Protein AF-A0A951SJD7-F1 (afdb_monomer)

Mean predicted aligned error: 7.57 Å

Radius of gyration: 30.26 Å; Cα contacts (8 Å, |Δi|>4): 1883; chains: 1; bounding box: 65×86×90 Å

Nearest PDB structures (foldseek):
  7qru-assembly1_D  TM=9.273E-01  e=1.183E-21  Alkalihalophilus pseudofirmus
  6z16-assembly1_d  TM=9.242E-01  e=7.820E-21  Anoxybacillus flavithermus WK1
  8qc1-assembly1_M  TM=8.873E-01  e=1.888E-20  Paracoccus denitrificans PD1222
  6tjv-assembly1_B  TM=8.903E-01  e=1.372E-17  Thermosynechococcus vestitus BP-1
  6khi-assembly1_B  TM=8.475E-01  e=1.556E-17  Thermosynechococcus vestitus BP-1

Solvent-accessible surface area (backbone atoms only — not comparable to full-atom values): 45910 Å² total; per-residue (Å²): 132,68,81,62,59,64,50,47,53,23,56,49,43,29,26,50,42,16,39,53,32,13,53,50,16,66,78,39,48,63,73,60,23,54,49,40,49,51,52,23,25,48,49,20,29,53,18,22,47,48,40,54,69,74,46,61,54,54,47,71,47,77,42,57,46,93,80,34,61,80,78,86,27,56,35,33,36,47,33,37,66,33,28,54,52,36,33,47,50,19,51,53,48,37,44,37,56,63,36,38,54,72,53,31,63,75,74,68,36,69,64,58,46,35,60,47,50,21,34,54,22,37,27,49,13,19,47,38,46,34,50,26,43,33,26,57,62,55,36,51,55,22,51,48,45,30,47,55,25,49,32,51,41,20,27,61,79,67,41,72,66,13,41,54,21,20,51,49,36,47,56,45,36,51,56,11,48,50,32,28,50,51,15,50,51,46,44,33,74,74,68,74,48,48,37,42,73,59,41,37,73,69,55,62,67,48,69,64,59,52,52,18,51,50,32,29,48,54,9,32,27,33,51,34,32,30,55,88,48,28,78,45,49,36,51,28,38,57,48,17,50,31,54,42,31,13,46,47,66,28,41,54,32,47,54,29,46,51,52,49,48,46,44,58,62,65,36,45,65,86,24,56,89,45,66,66,59,29,43,47,44,19,47,31,8,49,48,17,19,51,52,18,31,54,52,21,59,68,48,63,36,48,52,41,21,56,35,24,48,45,32,17,55,50,7,57,52,34,38,29,51,40,32,47,77,63,33,90,78,52,36,22,53,55,13,40,56,38,32,53,53,20,48,18,31,11,42,24,9,34,33,38,27,45,34,49,45,25,69,28,66,76,47,48,46,48,88,72,42,41,28,38,40,82,77,43,44,57,41,44,47,14,41,46,45,14,33,32,28,65,30,33,38,60,59,11,12,19,19,54,12,50,48,28,40,38,41,25,18,54,70,53,65,44,49,71,55,37,54,47,56,51,51,35,21,52,40,33,42,53,41,42,49,54,53,47,52,29,21,54,23,65,58,84,76,80,82,71,82,65,48,85,75,61,65,62,48,45,51,46,19,32,50,33,6,47,50,15,28,48,42,22,56,49,31,51,61,68,48,41,33,59,36,69,63,76,83,71,80,78,76,82,59,96,36,32,61,62,63,49,50,53,38,44,27,28,37,52,42,12,61,53,29,56,75,42,63,82,82,54,52,66,62,50,51,50,39,51,51,50,21,32,50,51,26,39,53,52,50,52,55,47,52,56,38,44,76,72,72,49,74,39,36,37,70,43,75,28,46,93,87,44,48,44,28,37,30,52,50,70,70,20,48,60,49,37,51,52,38,36,56,51,46,41,41,46,49,49,25,38,56,46,71,47,60,95,51,82,69,52,28,59,47,51,15,29,53,23,37,26,50,24,15,41,42,41,36,38,23,31,34,20,51,66,31,24,49,38,18,50,48,39,28,56,64,26,42,41,61,47,35,25,60,84,22,40,75,72,29,42,54,22,29,50,44,35,47,54,43,44,52,54,13,46,52,35,26,50,51,20,49,47,52,47,30,66,74,68,68,51,56,57,56,31,79,57,49,12,56,44,67,88,51,88,47,83,88,60,53,63,64,59,54,53,28,49,51,24,36,48,48,13,28,26,23,45,25,23,34,67,87,47,29,73,30,58,48,46,40,50,68,24,54,41,60,48,47,18,39,41,65,27,53,30,48,31,43,53,12,41,50,44,46,45,44,46,46,42,19,37,42,3,59,67,54,29,52,76,71,46,51,24,59,54,45,28,51,47,16,49,52,19,24,46,51,17,28,56,54,18,55,76,40,51,44,44,62,38,21,54,34,24,43,41,28,11,54,46,20,50,29,44,28,10,56,26,47,64,44,55,49,8,32,23,11,10,53,25,31,57,52,40,51,17,39,27,43,31,17,43,30,42,30,51,35,42,37,35,73,64,72,67,43,56,41,53,89,68,32,37,19,42,26,77,45,26,46,68,52,40,48,22,32,48,51,22,48,40,14,70,37,36,41,83,62,20,23,33,21,59,21,50,50,30,34,40,55,16,22,51,75,57,70,40,57,68,54,38,55,50,56,51,52,34,27,52,39,38,41,66,54,42,48,59,52,52,46,28,13,67,72,36,73,57,60,92,85,64,76,93,62,75,49,60,55,58,66,50,49,40,51,42,26,47,53,31,25,49,48,33,39,49,49,29,71,43,31,88,35,86,88,22,61,46,46,51,19,47,48,37,24,48,62,42,70,54,105

Foldseek 3Di:
DDLLVQLLVLLCLLQVLLLVLLVVLLVDFDPRNLVSQLVSLVSLLVSLVSLLVSDAFPDKDWDWPPPDDPQVTWIFIRALLLSLLSNLLSLLLNLLSLQVVVLCCQPPDRVLVSQLRSLSSQLSNLLSQLSRTQFLVSVLVSLVSNLVSLLSQQCSVVDPLSPVLSVVLNVLLVQLSVLLVVLQVLLCVVQVGGGQQVLQVRAAADDSNVSSLVSNLSSLCLQLLFPPNNVSQLSSQVRGQLSSNLCCLLRRSVSSLSVNCSCLPRRCLRHYPCLVVLVVLLVSLLCQLVVLLVVLLVDQFQRSNLRSLSSNLVSLLSNLSNLSSQFPPCLSVLLNSLSSSLLSLLSSLSSLLLNQLCQFQVGGGLLPLAQQCVVQVLSLLLLLLSLCLSLLAPLFSNVSSLLSVCLSCVLSVVCVSLVSSLVSSVSSCSSSCSRSLRNLADDPPPPDRTDDDDPSSSVSSSVSSVVRRVCQQVVVSSSSSHHSDPPPDDPDDPQAPLLVLLLCLLQVLLVVLLVDDPVPLPVNLCSQLRSLVSNLVSLVVVVVCVVVVDKHKDWDDRHVQDTLIFTDHLQLSLQSNLLSVLSNLLSLQVSQLCVVPPPVSLQSSLSSQLSSLLSQLSRGQFDVSNLNSLVSNLVSLLCQLCVVNHPLSNVLSVLSNVLLSVLSSLQSSLQSSVCSVQVHGGFDFEFAPCNPPDCVVPVVNVLSSLCSNLSSLCLQLLFPPNNVSQLSSLSGALSSLLCSQQRGRNLSSLSSLLSCLPRHQALVNCVVVCVLVVQLVSLLCQLLQLLVVLQPDFFQSSSLRSLSSNQSSLLSNLSSLRALLSQLLNQLSSSLSSLLSSLSSLLCNFCCVFQVDGTLVQQAQLCQLAVLSLVLNVLSLCLSLQDPLFSNVVSLVSNQVSCVVSVNNVVNVSSNSSSVSSCSNRVSSNCRNHPGDHDDPRDPTHSGGDPSSRVSSNVSSVVRNCCSVCVVPCPHSSVSSSCCSVPRRND

Secondary structure (DSSP, 8-state):
--THHHHHHHHHHHHHHHHHHHHHHHH--HHHHHHHHHHHHHHHHHHHHHHHHHSPTT--EEEESTTPPTTTS-EEEE-HHHHHHHHHHHHHHHHHHHHHHHHHHHHT-HHHHHHHHHHHHHHHHHHHHHHHB-BHHHHHHHHHHHHHHHHHHHHTT-SHHHHHHHHHHHHHHHHHHHHHHHHHHHHHHHHS--BHHHHHHH--SSHHHHHHHHHHHHHHHHHTT-SSS-TTHHHHHHHS-HHHHHHIIIIIHHHHHHHHHIIIIIISTTSS-THHHHHHHHHHHHHHHHHHHHHHHH-SBHHHHHHHHHHHHHHHHHHHHHHHTT-TTSHHHHHHHHHHHHHHHHHHHHHHHHHHHHHHHS--BGGG-TTGGGT-HHHHHHHHHHHHHHHT-TTSHHHHHHHHHHHHHHHTT-HHHHHHHHHHHHHHHHHHHHHHHHHHSPPS-TT--PPPPPHHHHHHHHHHHHHHHHHHHTTHHHHHHH-----------TT-HHHHHHHHHHHHHHHHHHHS-TT-HHHHHHHHHHHHHHHHHHHHHHHHHHHTT--EEEEEEEETTEEEEEEE-HHHHHHHHHHHHHHHHHHHHHHHHTTT-S-HHHHHHHHHHHHHHHHHHHTBSBHHHHHHHHHHHHHHHHHHHTTT--HHHHHHHHHHHHHHHHHHHHHHHHHHHHHHHHS--B--SSS-TTTTS--TT--HHHHHHHHHHHHHHHHHHT-TTGGGHHHHGGGS-HHHHHHHHHTSHHHHHHHHHHHIIIIII-HHHHHHTTHHHHHHHHHHHHHHHHHHHHHT--BHHHHHHHHHHHHHHHHHHHHHT-SHHHHHHHHHHHHHHHHHHHHHHHHHHHHHHHH---BGGG-TTHHHHSHHHHHHHHHHHHHHHT-TTSHHHHHHHHHHHHHHHTT-HHHHHHHHHHHHHHHHHHHHHHHHHHHSPPPTT-----SS--HHHHHHHHHHHHHHHHHHHTTTSTTSHHHHHHHHIIIII--

Structure (mmCIF, N/CA/C/O backbone):
data_AF-A0A951SJD7-F1
#
_entry.id   AF-A0A951SJD7-F1
#
loop_
_atom_site.group_PDB
_atom_site.id
_atom_site.type_symbol
_atom_site.label_atom_id
_atom_site.label_alt_id
_atom_site.label_comp_id
_atom_site.label_asym_id
_atom_site.label_entity_id
_atom_site.label_seq_id
_atom_site.pdbx_PDB_ins_code
_atom_site.Cartn_x
_atom_site.Cartn_y
_atom_site.Cartn_z
_atom_site.occupancy
_atom_site.B_iso_or_equiv
_atom_site.auth_seq_id
_atom_site.auth_comp_id
_atom_site.auth_asym_id
_atom_site.auth_atom_id
_atom_site.pdbx_PDB_model_num
ATOM 1 N N . MET A 1 1 ? -7.225 17.986 -44.105 1.00 34.88 1 MET A N 1
ATOM 2 C CA . MET A 1 1 ? -6.808 18.881 -43.003 1.00 34.88 1 MET A CA 1
ATOM 3 C C . MET A 1 1 ? -5.762 18.131 -42.200 1.00 34.88 1 MET A C 1
ATOM 5 O O . MET A 1 1 ? -6.076 17.072 -41.677 1.00 34.88 1 MET A O 1
ATOM 9 N N . THR A 1 2 ? -4.507 18.571 -42.231 1.00 41.34 2 THR A N 1
ATOM 10 C CA . THR A 1 2 ? -3.383 17.871 -41.589 1.00 41.34 2 THR A CA 1
ATOM 11 C C . THR A 1 2 ? -3.566 17.844 -40.066 1.00 41.34 2 THR A C 1
ATOM 13 O O . THR A 1 2 ? -4.069 18.804 -39.482 1.00 41.34 2 THR A O 1
ATOM 16 N N . ALA A 1 3 ? -3.159 16.750 -39.415 1.00 48.22 3 ALA A N 1
ATOM 17 C CA . ALA A 1 3 ? -3.302 16.522 -37.968 1.00 48.22 3 ALA A CA 1
ATOM 18 C C . ALA A 1 3 ? -2.649 17.603 -37.070 1.00 48.22 3 ALA A C 1
ATOM 20 O O . ALA A 1 3 ? -2.894 17.635 -35.868 1.00 48.22 3 ALA A O 1
ATOM 21 N N . ALA A 1 4 ? -1.869 18.524 -37.647 1.00 60.16 4 ALA A N 1
ATOM 22 C CA . ALA A 1 4 ? -1.247 19.649 -36.954 1.00 60.16 4 ALA A CA 1
ATOM 23 C C . ALA A 1 4 ? -2.256 20.700 -36.444 1.00 60.16 4 ALA A C 1
ATOM 25 O O . ALA A 1 4 ? -2.038 21.295 -35.393 1.00 60.16 4 ALA A O 1
ATOM 26 N N . GLY A 1 5 ? -3.386 20.905 -37.138 1.00 71.75 5 GLY A N 1
ATOM 27 C CA . GLY A 1 5 ? -4.344 21.971 -36.805 1.00 71.75 5 GLY A CA 1
ATOM 28 C C . GLY A 1 5 ? -4.920 21.886 -35.379 1.00 71.75 5 GLY A C 1
ATOM 29 O O . GLY A 1 5 ? -4.801 22.852 -34.625 1.00 71.75 5 GLY A O 1
ATOM 30 N N . PRO A 1 6 ? -5.527 20.754 -34.972 1.00 81.88 6 PRO A N 1
ATOM 31 C CA . PRO A 1 6 ? -6.092 20.596 -33.630 1.00 81.88 6 PRO A CA 1
ATOM 32 C C . PRO A 1 6 ? -5.049 20.712 -32.511 1.00 81.88 6 PRO A C 1
ATOM 34 O O . PRO A 1 6 ? -5.318 21.342 -31.490 1.00 81.88 6 PRO A O 1
ATOM 37 N N . ILE A 1 7 ? -3.849 20.152 -32.714 1.00 85.88 7 ILE A N 1
ATOM 38 C CA . ILE A 1 7 ? -2.757 20.169 -31.728 1.00 85.88 7 ILE A CA 1
ATOM 39 C C . ILE A 1 7 ? -2.325 21.609 -31.436 1.00 85.88 7 ILE A C 1
ATOM 41 O O . ILE A 1 7 ? -2.230 21.994 -30.270 1.00 85.88 7 ILE A O 1
ATOM 45 N N . THR A 1 8 ? -2.143 22.435 -32.472 1.00 87.75 8 THR A N 1
ATOM 46 C CA . THR A 1 8 ? -1.811 23.858 -32.311 1.00 87.75 8 THR A CA 1
ATOM 47 C C . THR A 1 8 ? -2.880 24.600 -31.511 1.00 87.75 8 THR A C 1
ATOM 49 O O . THR A 1 8 ? -2.550 25.287 -30.545 1.00 87.75 8 THR A O 1
ATOM 52 N N . TRP A 1 9 ? -4.163 24.426 -31.848 1.00 87.94 9 TRP A N 1
ATOM 53 C CA . TRP A 1 9 ? -5.258 25.094 -31.136 1.00 87.94 9 TRP A CA 1
ATOM 54 C C . TRP A 1 9 ? -5.329 24.704 -29.662 1.00 87.94 9 TRP A C 1
ATOM 56 O O . TRP A 1 9 ? -5.446 25.582 -28.803 1.00 87.94 9 TRP A O 1
ATOM 66 N N . PHE A 1 10 ? -5.238 23.409 -29.353 1.00 92.56 10 PHE A N 1
ATOM 67 C CA . PHE A 1 10 ? -5.269 22.951 -27.970 1.00 92.56 10 PHE A CA 1
ATOM 68 C C . PHE A 1 10 ? -4.048 23.444 -27.185 1.00 92.56 10 PHE A C 1
ATOM 70 O O . PHE A 1 10 ? -4.222 23.978 -26.089 1.00 92.56 10 PHE A O 1
ATOM 77 N N . ALA A 1 11 ? -2.839 23.366 -27.752 1.00 90.94 11 ALA A N 1
ATOM 78 C CA . ALA A 1 11 ? -1.624 23.870 -27.112 1.00 90.94 11 ALA A CA 1
ATOM 79 C C . ALA A 1 11 ? -1.736 25.373 -26.805 1.00 90.94 11 ALA A C 1
ATOM 81 O O . ALA A 1 11 ? -1.581 25.785 -25.652 1.00 90.94 11 ALA A O 1
ATOM 82 N N . SER A 1 12 ? -2.133 26.192 -27.783 1.00 91.25 12 SER A N 1
ATOM 83 C CA . SER A 1 12 ? -2.321 27.636 -27.586 1.00 91.25 12 SER A CA 1
ATOM 84 C C . SER A 1 12 ? -3.394 27.950 -26.550 1.00 91.25 12 SER A C 1
ATOM 86 O O . SER A 1 12 ? -3.172 28.797 -25.683 1.00 91.25 12 SER A O 1
ATOM 88 N N . ALA A 1 13 ? -4.527 27.245 -26.575 1.00 91.50 13 ALA A N 1
ATOM 89 C CA . ALA A 1 13 ? -5.595 27.443 -25.602 1.00 91.50 13 ALA A CA 1
ATOM 90 C C . ALA A 1 13 ? -5.140 27.126 -24.167 1.00 91.50 13 ALA A C 1
ATOM 92 O O . ALA A 1 13 ? -5.475 27.874 -23.245 1.00 91.50 13 ALA A O 1
ATOM 93 N N . THR A 1 14 ? -4.345 26.067 -23.965 1.00 94.38 14 THR A N 1
ATOM 94 C CA . THR A 1 14 ? -3.855 25.698 -22.624 1.00 94.38 14 THR A CA 1
ATOM 95 C C . THR A 1 14 ? -2.945 26.754 -21.999 1.00 94.38 14 THR A C 1
ATOM 97 O O . THR A 1 14 ? -2.962 26.905 -20.781 1.00 94.38 14 THR A O 1
ATOM 100 N N . VAL A 1 15 ? -2.192 27.522 -22.790 1.00 95.31 15 VAL A N 1
ATOM 101 C CA . VAL A 1 15 ? -1.283 28.561 -22.274 1.00 95.31 15 VAL A CA 1
ATOM 102 C C . VAL A 1 15 ? -1.959 29.931 -22.205 1.00 95.31 15 VAL A C 1
ATOM 104 O O . VAL A 1 15 ? -1.902 30.609 -21.176 1.00 95.31 15 VAL A O 1
ATOM 107 N N . LEU A 1 16 ? -2.625 30.345 -23.287 1.00 95.00 16 LEU A N 1
ATOM 108 C CA . LEU A 1 16 ? -3.139 31.708 -23.428 1.00 95.00 16 LEU A CA 1
ATOM 109 C C . LEU A 1 16 ? -4.380 31.964 -22.569 1.00 95.00 16 LEU A C 1
ATOM 111 O O . LEU A 1 16 ? -4.515 33.059 -22.023 1.00 95.00 16 LEU A O 1
ATOM 115 N N . LEU A 1 17 ? -5.276 30.983 -22.405 1.00 95.56 17 LEU A N 1
ATOM 116 C CA . LEU A 1 17 ? -6.505 31.191 -21.630 1.00 95.56 17 LEU A CA 1
ATOM 117 C C . LEU A 1 17 ? -6.223 31.442 -20.140 1.00 95.56 17 LEU A C 1
ATOM 119 O O . LEU A 1 17 ? -6.761 32.417 -19.610 1.00 95.56 17 LEU A O 1
ATOM 123 N N . PRO A 1 18 ? -5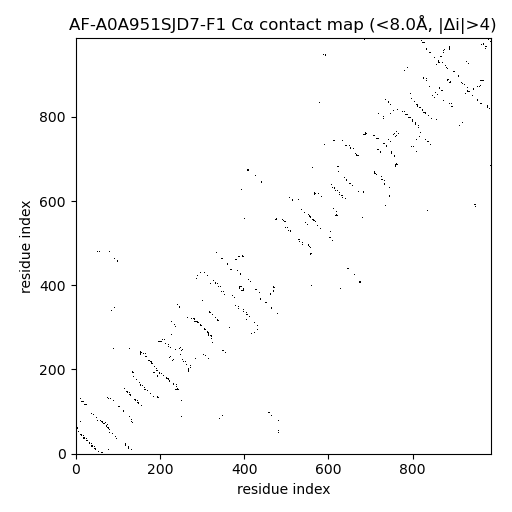.361 30.666 -19.448 1.00 97.50 18 PRO A N 1
ATOM 124 C CA . PRO A 1 18 ? -4.962 31.010 -18.087 1.00 97.50 18 PRO A CA 1
ATOM 125 C C . PRO A 1 18 ? -4.228 32.352 -18.007 1.00 97.50 18 PRO A C 1
ATOM 127 O O . PRO A 1 18 ? -4.485 33.116 -17.080 1.00 97.50 18 PRO A O 1
ATOM 130 N N . LEU A 1 19 ? -3.381 32.699 -18.982 1.00 96.62 19 LEU A N 1
ATOM 131 C CA . LEU A 1 19 ? -2.655 33.974 -18.974 1.00 96.62 19 LEU A CA 1
ATOM 132 C C . LEU A 1 19 ? -3.603 35.182 -19.081 1.00 96.62 19 LEU A C 1
ATOM 134 O O . LEU A 1 19 ? -3.540 36.102 -18.263 1.00 96.62 19 LEU A O 1
ATOM 138 N N . LEU A 1 20 ? -4.531 35.152 -20.042 1.00 96.88 20 LEU A N 1
ATOM 139 C CA . LEU A 1 20 ? -5.576 36.169 -20.194 1.00 96.88 20 LEU A CA 1
ATOM 140 C C . LEU A 1 20 ? -6.488 36.208 -18.965 1.00 96.88 20 LEU A C 1
ATOM 142 O O . LEU A 1 20 ? -6.809 37.282 -18.455 1.00 96.88 20 LEU A O 1
ATOM 146 N N . GLY A 1 21 ? -6.860 35.042 -18.436 1.00 96.88 21 GLY A N 1
ATOM 147 C CA . GLY A 1 21 ? -7.635 34.937 -17.208 1.00 96.88 21 GLY A CA 1
ATOM 148 C C . GLY A 1 21 ? -6.922 35.565 -16.006 1.00 96.88 21 GLY A C 1
ATOM 149 O O . GLY A 1 21 ? -7.577 36.206 -15.181 1.00 96.88 21 GLY A O 1
ATOM 150 N N . ALA A 1 22 ? -5.594 35.436 -15.908 1.00 96.75 22 ALA A N 1
ATOM 151 C CA . ALA A 1 22 ? -4.792 36.050 -14.852 1.00 96.75 22 ALA A CA 1
ATOM 152 C C . ALA A 1 22 ? -4.866 37.580 -14.923 1.00 96.75 22 ALA A C 1
ATOM 154 O O . ALA A 1 22 ? -5.149 38.222 -13.909 1.00 96.75 22 ALA A O 1
ATOM 155 N N . ALA A 1 23 ? -4.700 38.152 -16.121 1.00 96.50 23 ALA A N 1
ATOM 156 C CA . ALA A 1 23 ? -4.843 39.588 -16.354 1.00 96.50 23 ALA A CA 1
ATOM 157 C C . ALA A 1 23 ? -6.259 40.082 -16.007 1.00 96.50 23 ALA A C 1
ATOM 159 O O . ALA A 1 23 ? -6.419 41.056 -15.274 1.00 96.50 23 ALA A O 1
ATOM 160 N N . LEU A 1 24 ? -7.301 39.364 -16.441 1.00 96.44 24 LEU A N 1
ATOM 161 C CA . LEU A 1 24 ? -8.694 39.700 -16.127 1.00 96.44 24 LEU A CA 1
ATOM 162 C C . LEU A 1 24 ? -8.989 39.648 -14.621 1.00 96.44 24 LEU A C 1
ATOM 164 O O . LEU A 1 24 ? -9.684 40.522 -14.101 1.00 96.44 24 LEU A O 1
ATOM 168 N N . CYS A 1 25 ? -8.449 38.656 -13.908 1.00 94.31 25 CYS A N 1
ATOM 169 C CA . CYS A 1 25 ? -8.594 38.548 -12.455 1.00 94.31 25 CYS A CA 1
ATOM 170 C C . CYS A 1 25 ? -7.854 39.658 -11.706 1.00 94.31 25 CYS A C 1
ATOM 172 O O . CYS A 1 25 ? -8.339 40.101 -10.666 1.00 94.31 25 CYS A O 1
ATOM 174 N N . PHE A 1 26 ? -6.701 40.096 -12.219 1.00 92.56 26 PHE A N 1
ATOM 175 C CA . PHE A 1 26 ? -5.949 41.221 -11.667 1.00 92.56 26 PHE A CA 1
ATOM 176 C C . PHE A 1 26 ? -6.718 42.540 -11.824 1.00 92.56 26 PHE A C 1
ATOM 178 O O . PHE A 1 26 ? -6.805 43.316 -10.877 1.00 92.56 26 PHE A O 1
ATOM 185 N N . LEU A 1 27 ? -7.340 42.760 -12.987 1.00 93.38 27 LEU A N 1
ATOM 186 C CA . LEU A 1 27 ? -8.143 43.955 -13.256 1.00 93.38 27 LEU A CA 1
ATOM 187 C C . LEU A 1 27 ? -9.461 43.977 -12.468 1.00 93.38 27 LEU A C 1
ATOM 189 O O . LEU A 1 27 ? -9.903 45.040 -12.031 1.00 93.38 27 LEU A O 1
ATOM 193 N N . LYS A 1 28 ? -10.123 42.822 -12.298 1.00 91.31 28 LYS A N 1
ATOM 194 C CA . LYS A 1 28 ? -11.445 42.743 -11.658 1.00 91.31 28 LYS A CA 1
ATOM 195 C C . LYS A 1 28 ? -11.611 41.489 -10.792 1.00 91.31 28 LYS A C 1
ATOM 197 O O . LYS A 1 28 ? -11.781 40.374 -11.284 1.00 91.31 28 LYS A O 1
ATOM 202 N N . GLY A 1 29 ? -11.660 41.699 -9.475 1.00 86.81 29 GLY A N 1
ATOM 203 C CA . GLY A 1 29 ? -11.857 40.648 -8.471 1.00 86.81 29 GLY A CA 1
ATOM 204 C C . GLY A 1 29 ? -13.319 40.228 -8.228 1.00 86.81 29 GLY A C 1
ATOM 205 O O . GLY A 1 29 ? -14.221 40.402 -9.054 1.00 86.81 29 GLY A O 1
ATOM 206 N N . GLY A 1 30 ? -13.585 39.663 -7.049 1.00 86.94 30 GLY A N 1
ATOM 207 C CA . GLY A 1 30 ? -14.914 39.231 -6.615 1.00 86.94 30 GLY A CA 1
ATOM 208 C C . GLY A 1 30 ? -15.486 38.040 -7.393 1.00 86.94 30 GLY A C 1
ATOM 209 O O . GLY A 1 30 ? -14.769 37.108 -7.749 1.00 86.94 30 GLY A O 1
ATOM 210 N N . ARG A 1 31 ? -16.809 38.048 -7.630 1.00 87.62 31 ARG A N 1
ATOM 211 C CA . ARG A 1 31 ? -17.522 36.940 -8.305 1.00 87.62 31 ARG A CA 1
ATOM 212 C C . ARG A 1 31 ? -17.083 36.763 -9.760 1.00 87.62 31 ARG A C 1
ATOM 214 O O . ARG A 1 31 ? -17.025 35.632 -10.226 1.00 87.62 31 ARG A O 1
ATOM 221 N N . PHE A 1 32 ? -16.746 37.863 -10.439 1.00 91.75 32 PHE A N 1
ATOM 222 C CA . PHE A 1 32 ? -16.205 37.830 -11.798 1.00 91.75 32 PHE A CA 1
ATOM 223 C C . PHE A 1 32 ? -14.864 37.093 -11.825 1.00 91.75 32 PHE A C 1
ATOM 225 O O . PHE A 1 32 ? -14.749 36.085 -12.513 1.00 91.75 32 PHE A O 1
ATOM 232 N N . GLY A 1 33 ? -13.903 37.503 -10.987 1.00 90.81 33 GLY A N 1
ATOM 233 C CA . GLY A 1 33 ? -12.621 36.804 -10.867 1.00 90.81 33 GLY A CA 1
ATOM 234 C C . GLY A 1 33 ? -12.780 35.323 -10.498 1.00 90.81 33 GLY A C 1
ATOM 235 O O . GLY A 1 33 ? -12.103 34.469 -11.061 1.00 90.81 33 GLY A O 1
ATOM 236 N N . ALA A 1 34 ? -13.714 34.979 -9.603 1.00 89.75 34 ALA A N 1
ATOM 237 C CA . ALA A 1 34 ? -13.989 33.581 -9.255 1.00 89.75 34 ALA A CA 1
ATOM 238 C C . ALA A 1 34 ? -14.482 32.746 -10.456 1.00 89.75 34 ALA A C 1
ATOM 240 O O . ALA A 1 34 ? -14.051 31.604 -10.622 1.00 89.75 34 ALA A O 1
ATOM 241 N N . ALA A 1 35 ? -15.355 33.314 -11.296 1.00 91.69 35 ALA A N 1
ATOM 242 C CA . ALA A 1 35 ? -15.832 32.668 -12.517 1.00 91.69 35 ALA A CA 1
ATOM 243 C C . ALA A 1 35 ? -14.715 32.538 -13.564 1.00 91.69 35 ALA A C 1
ATOM 245 O O . ALA A 1 35 ? -14.521 31.451 -14.102 1.00 91.69 35 ALA A O 1
ATOM 246 N N . VAL A 1 36 ? -13.939 33.605 -13.792 1.00 95.56 36 VAL A N 1
ATOM 247 C CA . VAL A 1 36 ? -12.815 33.617 -14.744 1.00 95.56 36 VAL A CA 1
ATOM 248 C C . VAL A 1 36 ? -11.787 32.543 -14.398 1.00 95.56 36 VAL A C 1
ATOM 250 O O . VAL A 1 36 ? -11.381 31.798 -15.287 1.00 95.56 36 VAL A O 1
ATOM 253 N N . VAL A 1 37 ? -11.408 32.400 -13.123 1.00 95.44 37 VAL A N 1
ATOM 254 C CA . VAL A 1 37 ? -10.485 31.334 -12.698 1.00 95.44 37 VAL A CA 1
ATOM 255 C C . VAL A 1 37 ? -11.039 29.954 -13.006 1.00 95.44 37 VAL A C 1
ATOM 257 O O . VAL A 1 37 ? -10.330 29.136 -13.586 1.00 95.44 37 VAL A O 1
ATOM 260 N N . LEU A 1 38 ? -12.288 29.677 -12.626 1.00 92.75 38 LEU A N 1
ATOM 261 C CA . LEU A 1 38 ? -12.860 28.350 -12.829 1.00 92.75 38 LEU A CA 1
ATOM 262 C C . LEU A 1 38 ? -12.960 28.011 -14.322 1.00 92.75 38 LEU A C 1
ATOM 264 O O . LEU A 1 38 ? -12.552 26.923 -14.716 1.00 92.75 38 LEU A O 1
ATOM 268 N N . VAL A 1 39 ? -13.443 28.949 -15.141 1.00 94.88 39 VAL A N 1
ATOM 269 C CA . VAL A 1 39 ? -13.551 28.778 -16.597 1.00 94.88 39 VAL A CA 1
ATOM 270 C C . VAL A 1 39 ? -12.175 28.572 -17.227 1.00 94.88 39 VAL A C 1
ATOM 272 O O . VAL A 1 39 ? -12.010 27.640 -18.006 1.00 94.88 39 VAL A O 1
ATOM 275 N N . SER A 1 40 ? -11.171 29.368 -16.848 1.00 96.44 40 SER A N 1
ATOM 276 C CA . SER A 1 40 ? -9.810 29.249 -17.393 1.00 96.44 40 SER A CA 1
ATOM 277 C C . SER A 1 40 ? -9.158 27.912 -17.024 1.00 96.44 40 SER A C 1
ATOM 279 O O . SER A 1 40 ? -8.551 27.267 -17.876 1.00 96.44 40 SER A O 1
ATOM 281 N N . CYS A 1 41 ? -9.320 27.453 -15.777 1.00 95.38 41 CYS A N 1
ATOM 282 C CA . CYS A 1 41 ? -8.813 26.150 -15.340 1.00 95.38 41 CYS A CA 1
ATOM 283 C C . CYS A 1 41 ? -9.508 24.985 -16.068 1.00 95.38 41 CYS A C 1
ATOM 285 O O . CYS A 1 41 ? -8.832 24.064 -16.524 1.00 95.38 41 CYS A O 1
ATOM 287 N N . VAL A 1 42 ? -10.837 25.035 -16.224 1.00 94.56 42 VAL A N 1
ATOM 288 C CA . VAL A 1 42 ? -11.603 24.003 -16.947 1.00 94.56 42 VAL A CA 1
ATOM 289 C C . VAL A 1 42 ? -11.246 23.989 -18.433 1.00 94.56 42 VAL A C 1
ATOM 291 O O . VAL A 1 42 ? -11.041 22.917 -18.994 1.00 94.56 42 VAL A O 1
ATOM 294 N N . ALA A 1 43 ? -11.106 25.156 -19.064 1.00 94.56 43 ALA A N 1
ATOM 295 C CA . ALA A 1 43 ? -10.689 25.255 -20.459 1.00 94.56 43 ALA A CA 1
ATOM 296 C C . ALA A 1 43 ? -9.263 24.719 -20.666 1.00 94.56 43 ALA A C 1
ATOM 298 O O . ALA A 1 43 ? -9.020 23.979 -21.616 1.00 94.56 43 ALA A O 1
ATOM 299 N N . SER A 1 44 ? -8.340 25.004 -19.741 1.00 95.25 44 SER A N 1
ATOM 300 C CA . SER A 1 44 ? -7.002 24.405 -19.752 1.00 95.25 44 SER A CA 1
ATOM 301 C C . SER A 1 44 ? -7.047 22.883 -19.586 1.00 95.25 44 SER A C 1
ATOM 303 O O . SER A 1 44 ? -6.254 22.196 -20.220 1.00 95.25 44 SER A O 1
ATOM 305 N N . ALA A 1 45 ? -7.955 22.343 -18.766 1.00 93.62 45 ALA A N 1
ATOM 306 C CA . ALA A 1 45 ? -8.110 20.896 -18.607 1.00 93.62 45 ALA A CA 1
ATOM 307 C C . ALA A 1 45 ? -8.664 20.243 -19.880 1.00 93.62 45 ALA A C 1
ATOM 309 O O . ALA A 1 45 ? -8.159 19.207 -20.303 1.00 93.62 45 ALA A O 1
ATOM 310 N N . ALA A 1 46 ? -9.650 20.877 -20.520 1.00 93.56 46 ALA A N 1
ATOM 311 C CA . ALA A 1 46 ? -10.196 20.429 -21.796 1.00 93.56 46 ALA A CA 1
ATOM 312 C C . ALA A 1 46 ? -9.144 20.472 -22.916 1.00 93.56 46 ALA A C 1
ATOM 314 O O . ALA A 1 46 ? -9.039 19.520 -23.683 1.00 93.56 46 ALA A O 1
ATOM 315 N N . GLY A 1 47 ? -8.328 21.530 -22.978 1.00 93.44 47 GLY A N 1
ATOM 316 C CA . GLY A 1 47 ? -7.223 21.631 -23.933 1.00 93.44 47 GLY A CA 1
ATOM 317 C C . GLY A 1 47 ? -6.154 20.559 -23.710 1.00 93.44 47 GLY A C 1
ATOM 318 O O . GLY A 1 47 ? -5.756 19.891 -24.657 1.00 93.44 47 GLY A O 1
ATOM 319 N N . ALA A 1 48 ? -5.746 20.325 -22.460 1.00 92.81 48 ALA A N 1
ATOM 320 C CA . ALA A 1 48 ? -4.777 19.279 -22.127 1.00 92.81 48 ALA A CA 1
ATOM 321 C C . ALA A 1 48 ? -5.302 17.869 -22.456 1.00 92.81 48 ALA A C 1
ATOM 323 O O . ALA A 1 48 ? -4.558 17.036 -22.967 1.00 92.81 48 ALA A O 1
ATOM 324 N N . PHE A 1 49 ? -6.592 17.614 -22.220 1.00 91.56 49 PHE A N 1
ATOM 325 C CA . PHE A 1 49 ? -7.246 16.370 -22.632 1.00 91.56 49 PHE A CA 1
ATOM 326 C C . PHE A 1 49 ? -7.308 16.233 -24.156 1.00 91.56 49 PHE A C 1
ATOM 328 O O . PHE A 1 49 ? -6.998 15.172 -24.686 1.00 91.56 49 PHE A O 1
ATOM 335 N N . GLY A 1 50 ? -7.635 17.318 -24.862 1.00 90.19 50 GLY A N 1
ATOM 336 C CA . GLY A 1 50 ? -7.605 17.369 -26.322 1.00 90.19 50 GLY A CA 1
ATOM 337 C C . GLY A 1 50 ? -6.230 17.019 -26.893 1.00 90.19 50 GLY A C 1
ATOM 338 O O . GLY A 1 50 ? -6.162 16.239 -27.835 1.00 90.19 50 GLY A O 1
ATOM 339 N N . LEU A 1 51 ? -5.141 17.516 -26.292 1.00 88.88 51 LEU A N 1
ATOM 340 C CA . LEU A 1 51 ? -3.770 17.153 -26.680 1.00 88.88 51 LEU A CA 1
ATOM 341 C C . LEU A 1 51 ? -3.480 15.665 -26.465 1.00 88.88 51 LEU A C 1
ATOM 343 O O . LEU A 1 51 ? -2.993 15.013 -27.384 1.00 88.88 51 LEU A O 1
ATOM 347 N N . ALA A 1 52 ? -3.826 15.126 -25.293 1.00 85.44 52 ALA A N 1
ATOM 348 C CA . ALA A 1 52 ? -3.590 13.720 -24.969 1.00 85.44 52 ALA A CA 1
ATOM 349 C C . ALA A 1 52 ? -4.338 12.751 -25.904 1.00 85.44 52 ALA A C 1
ATOM 351 O O . ALA A 1 52 ? -3.856 11.655 -26.153 1.00 85.44 52 ALA A O 1
ATOM 352 N N . VAL A 1 53 ? -5.506 13.151 -26.421 1.00 85.38 53 VAL A N 1
ATOM 353 C CA . VAL A 1 53 ? -6.296 12.353 -27.376 1.00 85.38 53 VAL A CA 1
ATOM 354 C C . VAL A 1 53 ? -5.845 12.572 -28.823 1.00 85.38 53 VAL A C 1
ATOM 356 O O . VAL A 1 53 ? -5.877 11.643 -29.625 1.00 85.38 53 VAL A O 1
ATOM 359 N N . ALA A 1 54 ? -5.456 13.798 -29.185 1.00 83.50 54 ALA A N 1
ATOM 360 C CA . ALA A 1 54 ? -5.059 14.142 -30.551 1.00 83.50 54 ALA A CA 1
ATOM 361 C C . ALA A 1 54 ? -3.677 13.594 -30.934 1.00 83.50 54 ALA A C 1
ATOM 363 O O . ALA A 1 54 ? -3.386 13.455 -32.123 1.00 83.50 54 ALA A O 1
ATOM 364 N N . LEU A 1 55 ? -2.826 13.312 -29.947 1.00 78.69 55 LEU A N 1
ATOM 365 C CA . LEU A 1 55 ? -1.489 12.782 -30.153 1.00 78.69 55 LEU A CA 1
ATOM 366 C C . LEU A 1 55 ? -1.515 11.240 -30.177 1.00 78.69 55 LEU A C 1
ATOM 368 O O . LEU A 1 55 ? -1.911 10.628 -29.187 1.00 78.69 55 LEU A O 1
ATOM 372 N N . PRO A 1 56 ? -1.079 10.586 -31.268 1.00 69.88 56 PRO A N 1
ATOM 373 C CA . PRO A 1 56 ? -0.936 9.133 -31.281 1.00 69.88 56 PRO A CA 1
ATOM 374 C C . PRO A 1 56 ? 0.082 8.656 -30.233 1.00 69.88 56 PRO A C 1
ATOM 376 O O . PRO A 1 56 ? 1.106 9.312 -30.030 1.00 69.88 56 PRO A O 1
ATOM 379 N N . ALA A 1 57 ? -0.178 7.497 -29.618 1.00 64.38 57 ALA A N 1
ATOM 380 C CA . ALA A 1 57 ? 0.713 6.865 -28.642 1.00 64.38 57 ALA A CA 1
ATOM 381 C C . ALA A 1 57 ? 2.157 6.756 -29.170 1.00 64.38 57 ALA A C 1
ATOM 383 O O . ALA A 1 57 ? 2.377 6.427 -30.340 1.00 64.38 57 ALA A O 1
ATOM 384 N N . GLY A 1 58 ? 3.133 7.086 -28.319 1.00 61.47 58 GLY A N 1
ATOM 385 C CA . GLY A 1 58 ? 4.562 7.042 -28.649 1.00 61.47 58 GLY A CA 1
ATOM 386 C C . GLY A 1 58 ? 5.041 8.045 -29.711 1.00 61.47 58 GLY A C 1
ATOM 387 O O . GLY A 1 58 ? 6.187 7.963 -30.150 1.00 61.47 58 GLY A O 1
ATOM 388 N N . ARG A 1 59 ? 4.203 8.993 -30.155 1.00 76.75 59 ARG A N 1
ATOM 389 C CA . ARG A 1 59 ? 4.604 10.067 -31.080 1.00 76.75 59 ARG A CA 1
ATOM 390 C C . ARG A 1 59 ? 4.756 11.399 -30.359 1.00 76.75 59 ARG A C 1
ATOM 392 O O . ARG A 1 59 ? 4.271 11.588 -29.251 1.00 76.75 59 ARG A O 1
ATOM 399 N N . TRP A 1 60 ? 5.421 12.340 -31.015 1.00 83.75 60 TRP A N 1
ATOM 400 C CA . TRP A 1 60 ? 5.534 13.722 -30.567 1.00 83.75 60 TRP A CA 1
ATOM 401 C C . TRP A 1 60 ? 5.287 14.672 -31.742 1.00 83.75 60 TRP A C 1
ATOM 403 O O . TRP A 1 60 ? 5.407 14.281 -32.906 1.00 83.75 60 TRP A O 1
ATOM 413 N N . ALA A 1 61 ? 4.888 15.903 -31.439 1.00 85.56 61 ALA A N 1
ATOM 414 C CA . ALA A 1 61 ? 4.609 16.946 -32.414 1.00 85.56 61 ALA A CA 1
ATOM 415 C C . ALA A 1 61 ? 5.260 18.266 -31.995 1.00 85.56 61 ALA A C 1
ATOM 417 O O . ALA A 1 61 ? 5.248 18.629 -30.819 1.00 85.56 61 ALA A O 1
ATOM 418 N N . GLU A 1 62 ? 5.779 18.999 -32.974 1.00 86.81 62 GLU A N 1
ATOM 419 C CA . GLU A 1 62 ? 6.280 20.360 -32.802 1.00 86.81 62 GLU A CA 1
ATOM 420 C C . GLU A 1 62 ? 5.289 21.377 -33.366 1.00 86.81 62 GLU A C 1
ATOM 422 O O . GLU A 1 62 ? 4.727 21.210 -34.451 1.00 86.81 62 GLU A O 1
ATOM 427 N N . VAL A 1 63 ? 5.081 22.454 -32.617 1.00 88.00 63 VAL A N 1
ATOM 428 C CA . VAL A 1 63 ? 4.230 23.582 -32.982 1.00 88.00 63 VAL A CA 1
ATOM 429 C C . VAL A 1 63 ? 5.105 24.839 -33.004 1.00 88.00 63 VAL A C 1
ATOM 431 O O . VAL A 1 63 ? 5.388 25.389 -31.937 1.00 88.00 63 VAL A O 1
ATOM 434 N N . PRO A 1 64 ? 5.556 25.307 -34.182 1.00 87.06 64 PRO A N 1
ATOM 435 C CA . PRO A 1 64 ? 6.372 26.511 -34.279 1.00 87.06 64 PRO A CA 1
ATOM 436 C C . PRO A 1 64 ? 5.547 27.747 -33.910 1.00 87.06 64 PRO A C 1
ATOM 438 O O . PRO A 1 64 ? 4.444 27.962 -34.423 1.00 87.06 64 PRO A O 1
ATOM 441 N N . LEU A 1 65 ? 6.083 28.587 -33.029 1.00 85.50 65 LEU A N 1
ATOM 442 C CA . LEU A 1 65 ? 5.467 29.852 -32.654 1.00 85.50 65 LEU A CA 1
ATOM 443 C C . LEU A 1 65 ? 5.870 30.947 -33.644 1.00 85.50 65 LEU A C 1
ATOM 445 O O . LEU A 1 65 ? 7.036 31.104 -33.997 1.00 85.50 65 LEU A O 1
ATOM 449 N N . GLY A 1 66 ? 4.890 31.729 -34.096 1.00 80.94 66 GLY A N 1
ATOM 450 C CA . GLY A 1 66 ? 5.135 32.875 -34.978 1.00 80.94 66 GLY A CA 1
ATOM 451 C C . GLY A 1 66 ? 5.538 32.525 -36.416 1.00 80.94 66 GLY A C 1
ATOM 452 O O . GLY A 1 66 ? 5.884 33.432 -37.163 1.00 80.94 66 GLY A O 1
ATOM 453 N N . GLY A 1 67 ? 5.477 31.249 -36.815 1.00 81.50 67 GLY A N 1
ATOM 454 C CA . GLY A 1 67 ? 5.749 30.806 -38.190 1.00 81.50 67 GLY A CA 1
ATOM 455 C C . GLY A 1 67 ? 7.232 30.682 -38.559 1.00 81.50 67 GLY A C 1
ATOM 456 O O . GLY A 1 67 ? 7.537 30.429 -39.721 1.00 81.50 67 GLY A O 1
ATOM 457 N N . TRP A 1 68 ? 8.144 30.828 -37.594 1.00 84.88 68 TRP A N 1
ATOM 458 C CA . TRP A 1 68 ? 9.585 30.666 -37.801 1.00 84.88 68 TRP A CA 1
ATOM 459 C C . TRP A 1 68 ? 10.020 29.238 -37.431 1.00 84.88 68 TRP A C 1
ATOM 461 O O . TRP A 1 68 ? 9.698 28.790 -36.329 1.00 84.88 68 TRP A O 1
ATOM 471 N N . PRO A 1 69 ? 10.728 28.503 -38.309 1.00 81.12 69 PRO A N 1
ATOM 472 C CA . PRO A 1 69 ? 11.271 27.188 -37.972 1.00 81.12 69 PRO A CA 1
ATOM 473 C C . PRO A 1 69 ? 12.528 27.295 -37.089 1.00 81.12 69 PRO A C 1
ATOM 475 O O . PRO A 1 69 ? 13.179 28.345 -37.028 1.00 81.12 69 PRO A O 1
ATOM 478 N N . ALA A 1 70 ? 12.899 26.192 -36.432 1.00 79.69 70 ALA A N 1
ATOM 479 C CA . ALA A 1 70 ? 14.209 26.062 -35.794 1.00 79.69 70 ALA A CA 1
ATOM 480 C C . ALA A 1 70 ? 15.333 26.267 -36.840 1.00 79.69 70 ALA A C 1
ATOM 482 O O . ALA A 1 70 ? 15.160 25.860 -37.994 1.00 79.69 70 ALA A O 1
ATOM 483 N N . PRO A 1 71 ? 16.468 26.906 -36.489 1.00 79.50 71 PRO A N 1
ATOM 484 C CA . PRO A 1 71 ? 16.903 27.288 -35.138 1.00 79.50 71 PRO A CA 1
ATOM 485 C C . PRO A 1 71 ? 16.500 28.709 -34.691 1.00 79.50 71 PRO A C 1
ATOM 487 O O . PRO A 1 71 ? 16.815 29.094 -33.570 1.00 79.50 71 PRO A O 1
ATOM 490 N N . LEU A 1 72 ? 15.850 29.511 -35.546 1.00 81.38 72 LEU A N 1
ATOM 491 C CA . LEU A 1 72 ? 15.526 30.919 -35.245 1.00 81.38 72 LEU A CA 1
ATOM 492 C C . LEU A 1 72 ? 14.192 31.095 -34.499 1.00 81.38 72 LEU A C 1
ATOM 494 O O . LEU A 1 72 ? 13.983 32.114 -33.841 1.00 81.38 72 LEU A O 1
ATOM 498 N N . GLY A 1 73 ? 13.272 30.138 -34.640 1.00 83.62 73 GLY A N 1
ATOM 499 C CA . GLY A 1 73 ? 11.958 30.154 -34.000 1.00 83.62 73 GLY A CA 1
ATOM 500 C C . GLY A 1 73 ? 11.900 29.380 -32.684 1.00 83.62 73 GLY A C 1
ATOM 501 O O . GLY A 1 73 ? 12.664 28.450 -32.457 1.00 83.62 73 GLY A O 1
ATOM 502 N N . ILE A 1 74 ? 10.931 29.736 -31.835 1.00 89.19 74 ILE A N 1
ATOM 503 C CA . ILE A 1 74 ? 10.587 28.973 -30.627 1.00 89.19 74 ILE A CA 1
ATOM 504 C C . ILE A 1 74 ? 9.512 27.953 -31.001 1.00 89.19 74 ILE A C 1
ATOM 506 O O . ILE A 1 74 ? 8.466 28.333 -31.529 1.00 89.19 74 ILE A O 1
ATOM 510 N N . ALA A 1 75 ? 9.724 26.679 -30.684 1.00 89.25 75 ALA A N 1
ATOM 511 C CA . ALA A 1 75 ? 8.727 25.634 -30.882 1.00 89.25 75 ALA A CA 1
ATOM 512 C C . ALA A 1 75 ? 8.135 25.144 -29.555 1.00 89.25 75 ALA A C 1
ATOM 514 O O . ALA A 1 75 ? 8.805 25.084 -28.517 1.00 89.25 75 ALA A O 1
ATOM 515 N N . TRP A 1 76 ? 6.858 24.767 -29.598 1.00 92.12 76 TRP A N 1
ATOM 516 C CA . TRP A 1 76 ? 6.244 23.960 -28.557 1.00 92.12 76 TRP A CA 1
ATOM 517 C C . TRP A 1 76 ? 6.281 22.476 -28.915 1.00 92.12 76 TRP A C 1
ATOM 519 O O . TRP A 1 76 ? 5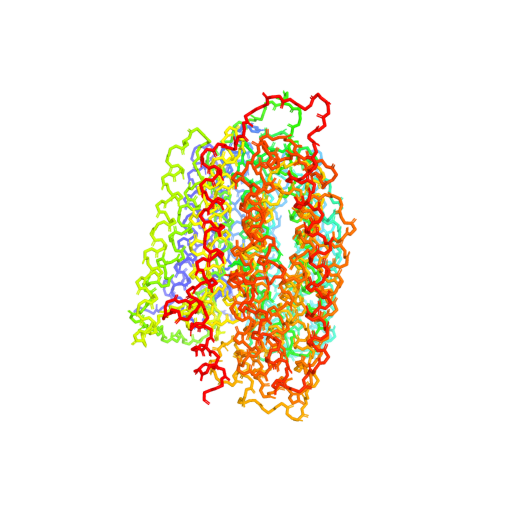.760 22.080 -29.953 1.00 92.12 76 TRP A O 1
ATOM 529 N N . ARG A 1 77 ? 6.842 21.653 -28.030 1.00 91.44 77 ARG A N 1
ATOM 530 C CA . ARG A 1 77 ? 6.913 20.196 -28.135 1.00 91.44 77 ARG A CA 1
ATOM 531 C C . ARG A 1 77 ? 5.787 19.541 -27.332 1.00 91.44 77 ARG A C 1
ATOM 533 O O . ARG A 1 77 ? 5.719 19.640 -26.104 1.00 91.44 77 ARG A O 1
ATOM 540 N N . VAL A 1 78 ? 4.907 18.837 -28.035 1.00 90.94 78 VAL A N 1
ATOM 541 C CA . VAL A 1 78 ? 3.811 18.044 -27.470 1.00 90.94 78 VAL A CA 1
ATOM 542 C C . VAL A 1 78 ? 4.175 16.567 -27.570 1.00 90.94 78 VAL A C 1
ATOM 544 O O . VAL A 1 78 ? 4.367 16.056 -28.669 1.00 90.94 78 VAL A O 1
ATOM 547 N N . ASP A 1 79 ? 4.248 15.872 -26.441 1.00 90.38 79 ASP A N 1
ATOM 548 C CA . ASP A 1 79 ? 4.432 14.423 -26.372 1.00 90.38 79 ASP A CA 1
ATOM 549 C C . ASP A 1 79 ? 3.641 13.818 -25.197 1.00 90.38 79 ASP A C 1
ATOM 551 O O . ASP A 1 79 ? 2.893 14.525 -24.508 1.00 90.38 79 ASP A O 1
ATOM 555 N N . GLY A 1 80 ? 3.762 12.505 -24.977 1.00 87.19 80 GLY A N 1
ATOM 556 C CA . GLY A 1 80 ? 3.071 11.809 -23.887 1.00 87.19 80 GLY A CA 1
ATOM 557 C C . GLY A 1 80 ? 3.393 12.393 -22.506 1.00 87.19 80 GLY A C 1
ATOM 558 O O . GLY A 1 80 ? 2.489 12.631 -21.699 1.00 87.19 80 GLY A O 1
ATOM 559 N N . LEU A 1 81 ? 4.666 12.716 -22.253 1.00 89.88 81 LEU A N 1
ATOM 560 C CA . LEU A 1 81 ? 5.109 13.288 -20.983 1.00 89.88 81 LEU A CA 1
ATOM 561 C C . LEU A 1 81 ? 4.543 14.695 -20.771 1.00 89.88 81 LEU A C 1
ATOM 563 O O . LEU A 1 81 ? 3.977 14.970 -19.709 1.00 89.88 81 LEU A O 1
ATOM 567 N N . SER A 1 82 ? 4.644 15.587 -21.763 1.00 93.19 82 SER A N 1
ATOM 568 C CA . SER A 1 82 ? 4.092 16.940 -21.631 1.00 93.19 82 SER A CA 1
ATOM 569 C C . SER A 1 82 ? 2.567 16.913 -21.486 1.00 93.19 82 SER A C 1
ATOM 571 O O . SER A 1 82 ? 2.025 17.622 -20.635 1.00 93.19 82 SER A O 1
ATOM 573 N N . SER A 1 83 ? 1.876 16.012 -22.190 1.00 92.00 83 SER A N 1
ATOM 574 C CA . SER A 1 83 ? 0.423 15.810 -22.071 1.00 92.00 83 SER A CA 1
ATOM 575 C C . SER A 1 83 ? -0.003 15.384 -20.660 1.00 92.00 83 SER A C 1
ATOM 577 O O . SER A 1 83 ? -0.942 15.956 -20.095 1.00 92.00 83 SER A O 1
ATOM 579 N N . LEU A 1 84 ? 0.712 14.439 -20.038 1.00 91.44 84 LEU A N 1
ATOM 580 C CA . LEU A 1 84 ? 0.447 14.009 -18.660 1.00 91.44 84 LEU A CA 1
ATOM 581 C C . LEU A 1 84 ? 0.648 15.143 -17.645 1.00 91.44 84 LEU A C 1
ATOM 583 O O . LEU A 1 84 ? -0.165 15.311 -16.727 1.00 91.44 84 LEU A O 1
ATOM 587 N N . PHE A 1 85 ? 1.705 15.944 -17.801 1.00 95.00 85 PHE A N 1
ATOM 588 C CA . PHE A 1 85 ? 1.980 17.077 -16.915 1.00 95.00 85 PHE A CA 1
ATOM 589 C C . PHE A 1 85 ? 0.949 18.202 -17.077 1.00 95.00 85 PHE A C 1
ATOM 591 O O . PHE A 1 85 ? 0.475 18.731 -16.067 1.00 95.00 85 PHE A O 1
ATOM 598 N N . LEU A 1 86 ? 0.536 18.515 -18.310 1.00 95.81 86 LEU A N 1
ATOM 599 C CA . LEU A 1 86 ? -0.524 19.488 -18.602 1.00 95.81 86 LEU A CA 1
ATOM 600 C C . LEU A 1 86 ? -1.860 19.069 -17.976 1.00 95.81 86 LEU A C 1
ATOM 602 O O . LEU A 1 86 ? -2.493 19.860 -17.270 1.00 95.81 86 LEU A O 1
ATOM 606 N N . LEU A 1 87 ? -2.265 17.808 -18.162 1.00 94.25 87 LEU A N 1
ATOM 607 C CA . LEU A 1 87 ? -3.481 17.252 -17.561 1.00 94.25 87 LEU A CA 1
ATOM 608 C C . LEU A 1 87 ? -3.439 17.328 -16.032 1.00 94.25 87 LEU A C 1
ATOM 610 O O . LEU A 1 87 ? -4.386 17.794 -15.393 1.00 94.25 87 LEU A O 1
ATOM 614 N N . THR A 1 88 ? -2.317 16.926 -15.437 1.00 95.56 88 THR A N 1
ATOM 615 C CA . THR A 1 88 ? -2.110 16.972 -13.984 1.00 95.56 88 THR A CA 1
ATOM 616 C C . THR A 1 88 ? -2.187 18.404 -13.453 1.00 95.56 88 THR A C 1
ATOM 618 O O . THR A 1 88 ? -2.898 18.671 -12.479 1.00 95.56 88 THR A O 1
ATOM 621 N N . GLY A 1 89 ? -1.502 19.340 -14.117 1.00 96.75 89 GLY A N 1
ATOM 622 C CA . GLY A 1 89 ? -1.500 20.766 -13.799 1.00 96.75 89 GLY A CA 1
ATOM 623 C C . GLY A 1 89 ? -2.895 21.373 -13.820 1.00 96.75 89 GLY A C 1
ATOM 624 O O . GLY A 1 89 ? -3.305 22.026 -12.852 1.00 96.75 89 GLY A O 1
ATOM 625 N N . ALA A 1 90 ? -3.656 21.102 -14.877 1.00 96.06 90 ALA A N 1
ATOM 626 C CA . ALA A 1 90 ? -4.994 21.641 -15.056 1.00 96.06 90 ALA A CA 1
ATOM 627 C C . ALA A 1 90 ? -6.010 21.053 -14.060 1.00 96.06 90 ALA A C 1
ATOM 629 O O . ALA A 1 90 ? -6.784 21.802 -13.452 1.00 96.06 90 ALA A O 1
ATOM 630 N N . LEU A 1 91 ? -5.985 19.737 -13.818 1.00 96.62 91 LEU A N 1
ATOM 631 C CA . LEU A 1 91 ? -6.894 19.077 -12.873 1.00 96.62 91 LEU A CA 1
ATOM 632 C C . LEU A 1 91 ? -6.637 19.517 -11.426 1.00 96.62 91 LEU A C 1
ATOM 634 O O . LEU A 1 91 ? -7.580 19.864 -10.707 1.00 96.62 91 LEU A O 1
ATOM 638 N N . ILE A 1 92 ? -5.370 19.577 -11.001 1.00 97.94 92 ILE A N 1
ATOM 639 C CA . ILE A 1 92 ? -5.009 20.064 -9.661 1.00 97.94 92 ILE A CA 1
ATOM 640 C C . ILE A 1 92 ? -5.382 21.540 -9.514 1.00 97.94 92 ILE A C 1
ATOM 642 O O . ILE A 1 92 ? -5.981 21.911 -8.506 1.00 97.94 92 ILE A O 1
ATOM 646 N N . SER A 1 93 ? -5.098 22.380 -10.512 1.00 97.75 93 SER A N 1
ATOM 647 C CA . SER A 1 93 ? -5.436 23.810 -10.465 1.00 97.75 93 SER A CA 1
ATOM 648 C C . SER A 1 93 ? -6.947 24.049 -10.407 1.00 97.75 93 SER A C 1
ATOM 650 O O . SER A 1 93 ? -7.406 24.897 -9.641 1.00 97.75 93 SER A O 1
ATOM 652 N N . THR A 1 94 ? -7.739 23.252 -11.131 1.00 96.56 94 THR A N 1
ATOM 653 C CA . THR A 1 94 ? -9.211 23.285 -11.074 1.00 96.56 94 THR A CA 1
ATOM 654 C C . THR A 1 94 ? -9.720 22.917 -9.681 1.00 96.56 94 THR A C 1
ATOM 656 O O . THR A 1 94 ? -10.546 23.625 -9.097 1.00 96.56 94 THR A O 1
ATOM 659 N N . ALA A 1 95 ? -9.189 21.840 -9.102 1.00 96.81 95 ALA A N 1
ATOM 660 C CA . ALA A 1 95 ? -9.544 21.406 -7.758 1.00 96.81 95 ALA A CA 1
ATOM 661 C C . ALA A 1 95 ? -9.146 22.452 -6.702 1.00 96.81 95 ALA A C 1
ATOM 663 O O . ALA A 1 95 ? -9.948 22.824 -5.846 1.00 96.81 95 ALA A O 1
ATOM 664 N N . VAL A 1 96 ? -7.935 23.001 -6.790 1.00 97.31 96 VAL A N 1
ATOM 665 C CA . VAL A 1 96 ? -7.454 24.039 -5.875 1.00 97.31 96 VAL A CA 1
ATOM 666 C C . VAL A 1 96 ? -8.297 25.311 -5.988 1.00 97.31 96 VAL A C 1
ATOM 668 O O . VAL A 1 96 ? -8.665 25.862 -4.951 1.00 97.31 96 VAL A O 1
ATOM 671 N N . ALA A 1 97 ? -8.678 25.744 -7.195 1.00 95.38 97 ALA A N 1
ATOM 672 C CA . ALA A 1 97 ? -9.601 26.865 -7.388 1.00 95.38 97 ALA A CA 1
ATOM 673 C C . ALA A 1 97 ? -10.947 26.619 -6.688 1.00 95.38 97 ALA A C 1
ATOM 675 O O . ALA A 1 97 ? -11.467 27.495 -5.991 1.00 95.38 97 ALA A O 1
ATOM 676 N N . ALA A 1 98 ? -11.490 25.403 -6.811 1.00 94.44 98 ALA A N 1
ATOM 677 C CA . ALA A 1 98 ? -12.743 25.031 -6.170 1.00 94.44 98 ALA A CA 1
ATOM 678 C C . ALA A 1 98 ? -12.648 24.986 -4.635 1.00 94.44 98 ALA A C 1
ATOM 680 O O . ALA A 1 98 ? -13.586 25.392 -3.943 1.00 94.44 98 ALA A O 1
ATOM 681 N N . PHE A 1 99 ? -11.521 24.524 -4.096 1.00 95.25 99 PHE A N 1
ATOM 682 C CA . PHE A 1 99 ? -11.260 24.492 -2.657 1.00 95.25 99 PHE A CA 1
ATOM 683 C C . PHE A 1 99 ? -11.000 25.890 -2.074 1.00 95.25 99 PHE A C 1
ATOM 685 O O . PHE A 1 99 ? -11.430 26.187 -0.957 1.00 95.25 99 PHE A O 1
ATOM 692 N N . ALA A 1 100 ? -10.286 26.748 -2.807 1.00 93.25 100 ALA A N 1
ATOM 693 C CA . ALA A 1 100 ? -9.828 28.055 -2.340 1.00 93.25 100 ALA A CA 1
ATOM 694 C C . ALA A 1 100 ? -10.984 29.000 -1.979 1.00 93.25 100 ALA A C 1
ATOM 696 O O . ALA A 1 100 ? -10.875 29.746 -1.007 1.00 93.25 100 ALA A O 1
ATOM 697 N N . GLU A 1 101 ? -12.098 28.936 -2.710 1.00 87.62 101 GLU A N 1
ATOM 698 C CA . GLU A 1 101 ? -13.242 29.834 -2.526 1.00 87.62 101 GLU A CA 1
ATOM 699 C C . GLU A 1 101 ? -13.834 29.781 -1.094 1.00 87.62 101 GLU A C 1
ATOM 701 O O . GLU A 1 101 ? -13.757 30.788 -0.387 1.00 87.62 101 GLU A O 1
ATOM 706 N N . PRO A 1 102 ? -14.344 28.639 -0.583 1.00 89.94 102 PRO A N 1
ATOM 707 C CA . PRO A 1 102 ? -14.839 28.559 0.798 1.00 89.94 102 PRO A CA 1
ATOM 708 C C . PRO A 1 102 ? -13.736 28.722 1.860 1.00 89.94 102 PRO A C 1
ATOM 710 O O . PRO A 1 102 ? -14.014 29.148 2.984 1.00 89.94 102 PRO A O 1
ATOM 713 N N . TYR A 1 103 ? -12.484 28.390 1.527 1.00 91.94 103 TYR A N 1
ATOM 714 C CA . TYR A 1 103 ? -11.352 28.513 2.444 1.00 91.94 103 TYR A CA 1
ATOM 715 C C . TYR A 1 103 ? -11.018 29.983 2.746 1.00 91.94 103 TYR A C 1
ATOM 717 O O . TYR A 1 103 ? -10.912 30.366 3.914 1.00 91.94 103 TYR A O 1
ATOM 725 N N . PHE A 1 104 ? -10.887 30.826 1.716 1.00 90.06 104 PHE A N 1
ATOM 726 C CA . PHE A 1 104 ? -10.512 32.233 1.882 1.00 90.06 104 PHE A CA 1
ATOM 727 C C . PHE A 1 104 ? -11.656 33.111 2.394 1.00 90.06 104 PHE A C 1
ATOM 729 O O . PHE A 1 104 ? -11.404 34.011 3.199 1.00 90.06 104 PHE A O 1
ATOM 736 N N . GLN A 1 105 ? -12.909 32.798 2.039 1.00 82.88 105 GLN A N 1
ATOM 737 C CA . GLN A 1 105 ? -14.088 33.471 2.603 1.00 82.88 105 GLN A CA 1
ATOM 738 C C . GLN A 1 105 ? -14.092 33.462 4.142 1.00 82.88 105 GLN A C 1
ATOM 740 O O . GLN A 1 105 ? -14.569 34.401 4.768 1.00 82.88 105 GLN A O 1
ATOM 745 N N . ALA A 1 106 ? -13.512 32.433 4.762 1.00 76.50 106 ALA A N 1
ATOM 746 C CA . ALA A 1 106 ? -13.510 32.257 6.208 1.00 76.50 106 ALA A CA 1
ATOM 747 C C . ALA A 1 106 ? -12.273 32.800 6.947 1.00 76.50 106 ALA A C 1
ATOM 749 O O . ALA A 1 106 ? -12.333 32.898 8.173 1.00 76.50 106 ALA A O 1
ATOM 750 N N . LYS A 1 107 ? -11.157 33.068 6.245 1.00 68.62 107 LYS A N 1
ATOM 751 C CA . LYS A 1 107 ? -9.833 33.352 6.846 1.00 68.62 107 LYS A CA 1
ATOM 752 C C . LYS A 1 107 ? -9.363 34.809 6.688 1.00 68.62 107 LYS A C 1
ATOM 754 O O . LYS A 1 107 ? -8.349 35.167 7.271 1.00 68.62 107 LYS A O 1
ATOM 759 N N . GLY A 1 108 ? -10.049 35.644 5.907 1.00 61.50 108 GLY A N 1
ATOM 760 C CA . GLY A 1 108 ? -9.587 37.025 5.686 1.00 61.50 108 GLY A CA 1
ATOM 761 C C . GLY A 1 108 ? -10.354 37.856 4.658 1.00 61.50 108 GLY A C 1
ATOM 762 O O . GLY A 1 108 ? -9.887 38.923 4.277 1.00 61.50 108 GLY A O 1
ATOM 763 N N . GLY A 1 109 ? -11.523 37.399 4.200 1.00 69.88 109 GLY A N 1
ATOM 764 C CA . GLY A 1 109 ? -12.372 38.178 3.301 1.00 69.88 109 GLY A CA 1
ATOM 765 C C . GLY A 1 109 ? -11.860 38.277 1.858 1.00 69.88 109 GLY A C 1
ATOM 766 O O . GLY A 1 109 ? -10.805 37.764 1.485 1.00 69.88 109 GLY A O 1
ATOM 767 N N . LYS A 1 110 ? -12.679 38.930 1.027 1.00 74.06 110 LYS A N 1
ATOM 768 C CA . LYS A 1 110 ? -12.583 39.029 -0.441 1.00 74.06 110 LYS A CA 1
ATOM 769 C C . LYS A 1 110 ? -11.179 39.377 -0.970 1.00 74.06 110 LYS A C 1
ATOM 771 O O . LYS A 1 110 ? -10.776 38.830 -1.989 1.00 74.06 110 LYS A O 1
ATOM 776 N N . ALA A 1 111 ? -10.418 40.204 -0.249 1.00 83.38 111 ALA A N 1
ATOM 777 C CA . ALA A 1 111 ? -9.098 40.674 -0.671 1.00 83.38 111 ALA A CA 1
ATOM 778 C C . ALA A 1 111 ? -8.076 39.540 -0.858 1.00 83.38 111 ALA A C 1
ATOM 780 O O . ALA A 1 111 ? -7.418 39.481 -1.892 1.00 83.38 111 ALA A O 1
ATOM 781 N N . LEU A 1 112 ? -7.955 38.602 0.087 1.00 86.44 112 LEU A N 1
ATOM 782 C CA . LEU A 1 112 ? -6.959 37.523 -0.009 1.00 86.44 112 LEU A CA 1
ATOM 783 C C . LEU A 1 112 ? -7.260 36.575 -1.184 1.00 86.44 112 LEU A C 1
ATOM 785 O O . LEU A 1 112 ? -6.353 36.102 -1.866 1.00 86.44 112 LEU A O 1
ATOM 789 N N . ALA A 1 113 ? -8.550 36.343 -1.449 1.00 88.50 113 ALA A N 1
ATOM 790 C CA . ALA A 1 113 ? -9.003 35.575 -2.602 1.00 88.50 113 ALA A CA 1
ATOM 791 C C . ALA A 1 113 ? -8.723 36.311 -3.923 1.00 88.50 113 ALA A C 1
ATOM 793 O O . ALA A 1 113 ? -8.258 35.690 -4.875 1.00 88.50 113 ALA A O 1
ATOM 794 N N . ASP A 1 114 ? -8.958 37.625 -3.977 1.00 90.31 114 ASP A N 1
ATOM 795 C CA . ASP A 1 114 ? -8.698 38.448 -5.164 1.00 90.31 114 ASP A CA 1
ATOM 796 C C . ASP A 1 114 ? -7.199 38.482 -5.522 1.00 90.31 114 ASP A C 1
ATOM 798 O O . 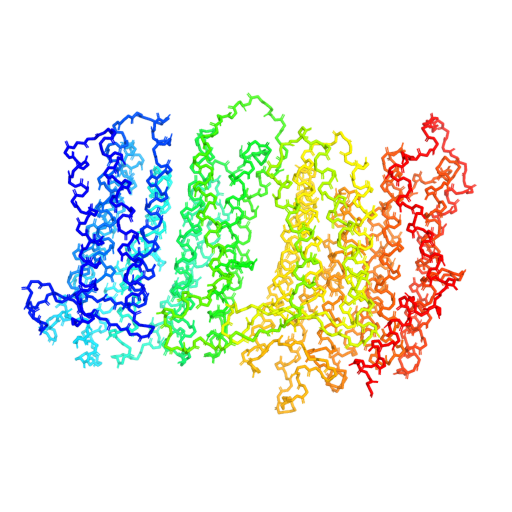ASP A 1 114 ? -6.871 38.435 -6.702 1.00 90.31 114 ASP A O 1
ATOM 802 N N . HIS A 1 115 ? -6.291 38.428 -4.539 1.00 91.31 115 HIS A N 1
ATOM 803 C CA . HIS A 1 115 ? -4.847 38.304 -4.792 1.00 91.31 115 HIS A CA 1
ATOM 804 C C . HIS A 1 115 ? -4.420 36.878 -5.178 1.00 91.31 115 HIS A C 1
ATOM 806 O O . HIS A 1 115 ? -3.512 36.705 -5.987 1.00 91.31 115 HIS A O 1
ATOM 812 N N . PHE A 1 116 ? -5.065 35.837 -4.641 1.00 94.75 116 PHE A N 1
ATOM 813 C CA . PHE A 1 116 ? -4.728 34.441 -4.952 1.00 94.75 116 PHE A CA 1
ATOM 814 C C . PHE A 1 116 ? -5.000 34.068 -6.418 1.00 94.75 116 PHE A C 1
ATOM 816 O O . PHE A 1 116 ? -4.195 33.391 -7.055 1.00 94.75 116 PHE A O 1
ATOM 823 N N . ARG A 1 117 ? -6.151 34.497 -6.947 1.00 95.12 117 ARG A N 1
ATOM 824 C CA . ARG A 1 117 ? -6.666 34.123 -8.275 1.00 95.12 117 ARG A CA 1
ATOM 825 C C . ARG A 1 117 ? -5.722 34.437 -9.452 1.00 95.12 117 ARG A C 1
ATOM 827 O O . ARG A 1 117 ? -5.452 33.510 -10.215 1.00 95.12 117 ARG A O 1
ATOM 834 N N . PRO A 1 118 ? -5.187 35.664 -9.611 1.00 96.00 118 PRO A N 1
ATOM 835 C CA . PRO A 1 118 ? -4.254 35.961 -10.696 1.00 96.00 118 PRO A CA 1
ATOM 836 C C . PRO A 1 118 ? -2.944 35.175 -10.563 1.00 96.00 118 PRO A C 1
ATOM 838 O O . PRO A 1 118 ? -2.433 34.688 -11.564 1.00 96.00 118 PRO A O 1
ATOM 841 N N . HIS A 1 119 ? -2.441 34.958 -9.341 1.00 96.62 119 HIS A N 1
ATOM 842 C CA . HIS A 1 119 ? -1.232 34.157 -9.123 1.00 96.62 119 HIS A CA 1
ATOM 843 C C . HIS A 1 119 ? -1.430 32.681 -9.492 1.00 96.62 119 HIS A C 1
ATOM 845 O O . HIS A 1 119 ? -0.541 32.082 -10.090 1.00 96.62 119 HIS A O 1
ATOM 851 N N . LEU A 1 120 ? -2.590 32.092 -9.173 1.00 97.50 120 LEU A N 1
ATOM 852 C CA . LEU A 1 120 ? -2.931 30.724 -9.581 1.00 97.50 120 LEU A CA 1
ATOM 853 C C . LEU A 1 120 ? -2.926 30.576 -11.109 1.00 97.50 120 LEU A C 1
ATOM 855 O O . LEU A 1 120 ? -2.356 29.620 -11.627 1.00 97.50 120 LEU A O 1
ATOM 859 N N . LEU A 1 121 ? -3.563 31.505 -11.825 1.00 98.00 121 LEU A N 1
ATOM 860 C CA . LEU A 1 121 ? -3.662 31.433 -13.282 1.00 98.00 121 LEU A CA 1
ATOM 861 C C . LEU A 1 121 ? -2.338 31.754 -13.984 1.00 98.00 121 LEU A C 1
ATOM 863 O O . LEU A 1 121 ? -2.001 31.084 -14.955 1.00 98.00 121 LEU A O 1
ATOM 867 N N . MET A 1 122 ? -1.563 32.708 -13.460 1.00 97.94 122 MET A N 1
ATOM 868 C CA . MET A 1 122 ? -0.205 32.989 -13.935 1.00 97.94 122 MET A CA 1
ATOM 869 C C . MET A 1 122 ? 0.702 31.769 -13.755 1.00 97.94 122 MET A C 1
ATOM 871 O O . MET A 1 122 ? 1.457 31.411 -14.654 1.00 97.94 122 MET A O 1
ATOM 875 N N . LEU A 1 123 ? 0.584 31.088 -12.611 1.00 98.06 123 LEU A N 1
ATOM 876 C CA . LEU A 1 123 ? 1.306 29.851 -12.352 1.00 98.06 123 LEU A CA 1
ATOM 877 C C . LEU A 1 123 ? 0.914 28.748 -13.347 1.00 98.06 123 LEU A C 1
ATOM 879 O O . LEU A 1 123 ? 1.797 28.080 -13.877 1.00 98.06 123 LEU A O 1
ATOM 883 N N . LEU A 1 124 ? -0.385 28.557 -13.605 1.00 98.19 124 LEU A N 1
ATOM 884 C CA . LEU A 1 124 ? -0.871 27.561 -14.565 1.00 98.19 124 LEU A CA 1
ATOM 885 C C . LEU A 1 124 ? -0.388 27.869 -15.990 1.00 98.19 124 LEU A C 1
ATOM 887 O O . LEU A 1 124 ? 0.109 26.971 -16.659 1.00 98.19 124 LEU A O 1
ATOM 891 N N . ALA A 1 125 ? -0.467 29.130 -16.428 1.00 98.19 125 ALA A N 1
ATOM 892 C CA . ALA A 1 125 ? 0.047 29.561 -17.728 1.00 98.19 125 ALA A CA 1
ATOM 893 C C . ALA A 1 125 ? 1.553 29.292 -17.863 1.00 98.19 125 ALA A C 1
ATOM 895 O O . ALA A 1 125 ? 1.986 28.693 -18.846 1.00 98.19 125 ALA A O 1
ATOM 896 N N . GLY A 1 126 ? 2.338 29.695 -16.857 1.00 98.06 126 GLY A N 1
ATOM 897 C CA . GLY A 1 126 ? 3.787 29.504 -16.839 1.00 98.06 126 GLY A CA 1
ATOM 898 C C . GLY A 1 126 ? 4.186 28.029 -16.857 1.00 98.06 126 GLY A C 1
ATOM 899 O O . GLY A 1 126 ? 5.071 27.652 -17.615 1.00 98.06 126 GLY A O 1
ATOM 900 N N . LEU A 1 127 ? 3.503 27.180 -16.081 1.00 97.94 127 LEU A N 1
ATOM 901 C CA . LEU A 1 127 ? 3.741 25.734 -16.088 1.00 97.94 127 LEU A CA 1
ATOM 902 C C . LEU A 1 127 ? 3.353 25.093 -17.423 1.00 97.94 127 LEU A C 1
ATOM 904 O O . LEU A 1 127 ? 4.113 24.283 -17.938 1.00 97.94 127 LEU A O 1
ATOM 908 N N . ASN A 1 128 ? 2.209 25.465 -18.002 1.00 97.94 128 ASN A N 1
ATOM 909 C CA . ASN A 1 128 ? 1.784 24.919 -19.290 1.00 97.94 128 ASN A CA 1
ATOM 910 C C . ASN A 1 128 ? 2.771 25.294 -20.402 1.00 97.94 128 ASN A C 1
ATOM 912 O O . ASN A 1 128 ? 3.165 24.436 -21.187 1.00 97.94 128 ASN A O 1
ATOM 916 N N . ALA A 1 129 ? 3.230 26.550 -20.423 1.00 97.19 129 ALA A N 1
ATOM 917 C CA . ALA A 1 129 ? 4.263 26.998 -21.349 1.00 97.19 129 ALA A CA 1
ATOM 918 C C . ALA A 1 129 ? 5.591 26.258 -21.121 1.00 97.19 129 ALA A C 1
ATOM 920 O O . ALA A 1 129 ? 6.234 25.858 -22.088 1.00 97.19 129 ALA A O 1
ATOM 921 N N . LEU A 1 130 ? 5.981 26.031 -19.861 1.00 97.56 130 LEU A N 1
ATOM 922 C CA . LEU A 1 130 ? 7.185 25.277 -19.501 1.00 97.56 130 LEU A CA 1
ATOM 923 C C . LEU A 1 130 ? 7.118 23.839 -20.020 1.00 97.56 130 LEU A C 1
ATOM 925 O O . LEU A 1 130 ? 8.053 23.382 -20.668 1.00 97.56 130 LEU A O 1
ATOM 929 N N . PHE A 1 131 ? 6.012 23.129 -19.782 1.00 96.69 131 PHE A N 1
ATOM 930 C CA . PHE A 1 131 ? 5.862 21.740 -20.230 1.00 96.69 131 PHE A CA 1
ATOM 931 C C . PHE A 1 131 ? 5.851 21.616 -21.752 1.00 96.69 131 PHE A C 1
ATOM 933 O O . PHE A 1 131 ? 6.330 20.622 -22.286 1.00 96.69 131 PHE A O 1
ATOM 940 N N . LEU A 1 132 ? 5.346 22.629 -22.449 1.00 96.06 132 LEU A N 1
ATOM 941 C CA . LEU A 1 132 ? 5.336 22.667 -23.903 1.00 96.06 132 LEU A CA 1
ATOM 942 C C . LEU A 1 132 ? 6.649 23.167 -24.512 1.00 96.06 132 LEU A C 1
ATOM 944 O O . LEU A 1 132 ? 6.800 23.058 -25.713 1.00 96.06 132 LEU A O 1
ATOM 948 N N . SER A 1 133 ? 7.598 23.734 -23.770 1.00 95.62 133 SER A N 1
ATOM 949 C CA . SER A 1 133 ? 8.757 24.394 -24.392 1.00 95.62 133 SER A CA 1
ATOM 950 C C . SER A 1 133 ? 9.755 23.410 -25.008 1.00 95.62 133 SER A C 1
ATOM 952 O O . SER A 1 133 ? 10.246 22.520 -24.318 1.00 95.62 133 SER A O 1
ATOM 954 N N . GLY A 1 134 ? 10.093 23.624 -26.284 1.00 93.06 134 GLY A N 1
ATOM 955 C CA . GLY A 1 134 ? 11.152 22.908 -27.007 1.00 93.06 134 GLY A CA 1
ATOM 956 C C . GLY A 1 134 ? 12.508 23.626 -27.040 1.00 93.06 134 GLY A C 1
ATOM 957 O O . GLY A 1 134 ? 13.417 23.148 -27.702 1.00 93.06 134 GLY A O 1
ATOM 958 N N . ASP A 1 135 ? 12.659 24.748 -26.328 1.00 93.62 135 ASP A N 1
ATOM 959 C CA . ASP A 1 135 ? 13.850 25.610 -26.362 1.00 93.62 135 ASP A CA 1
ATOM 960 C C . ASP A 1 135 ? 14.430 25.838 -24.953 1.00 93.62 135 ASP A C 1
ATOM 962 O O . ASP A 1 135 ? 13.693 26.109 -23.994 1.00 93.62 135 ASP A O 1
ATOM 966 N N . ALA A 1 136 ? 15.757 25.747 -24.817 1.00 94.38 136 ALA A N 1
ATOM 967 C CA . ALA A 1 136 ? 16.460 25.822 -23.537 1.00 94.38 136 ALA A CA 1
ATOM 968 C C . ALA A 1 136 ? 16.327 27.188 -22.839 1.00 94.38 136 ALA A C 1
ATOM 970 O O . ALA A 1 136 ? 16.241 27.240 -21.604 1.00 94.38 136 ALA A O 1
ATOM 971 N N . PHE A 1 137 ? 16.279 28.287 -23.597 1.00 95.62 137 PHE A N 1
ATOM 972 C CA . PHE A 1 137 ? 16.093 29.636 -23.064 1.00 95.62 137 PHE A CA 1
ATOM 973 C C . PHE A 1 137 ? 14.623 29.914 -22.732 1.00 95.62 137 PHE A C 1
ATOM 975 O O . PHE A 1 137 ? 14.320 30.496 -21.688 1.00 95.62 137 PHE A O 1
ATOM 982 N N . ASN A 1 138 ? 13.680 29.428 -23.539 1.00 95.31 138 ASN A N 1
ATOM 983 C CA . ASN A 1 138 ? 12.257 29.545 -23.226 1.00 95.31 138 ASN A CA 1
ATOM 984 C C . ASN A 1 138 ? 11.885 28.754 -21.955 1.00 95.31 138 ASN A C 1
ATOM 986 O O . ASN A 1 138 ? 11.060 29.203 -21.154 1.00 95.31 138 ASN A O 1
ATOM 990 N N . LEU A 1 139 ? 12.551 27.622 -21.699 1.00 96.31 139 LEU A N 1
ATOM 991 C CA . LEU A 1 139 ? 12.457 26.916 -20.418 1.00 96.31 139 LEU A CA 1
ATOM 992 C C . LEU A 1 139 ? 12.932 27.773 -19.237 1.00 96.31 139 LEU A C 1
ATOM 994 O O . LEU A 1 139 ? 12.288 27.764 -18.190 1.00 96.31 139 LEU A O 1
ATOM 998 N N . TYR A 1 140 ? 13.997 28.564 -19.399 1.00 96.94 140 TYR A N 1
ATOM 999 C CA . TYR A 1 140 ? 14.415 29.537 -18.384 1.00 96.94 140 TYR A CA 1
ATOM 1000 C C . TYR A 1 140 ? 13.333 30.600 -18.142 1.00 96.94 140 TYR A C 1
ATOM 1002 O O . TYR A 1 140 ? 12.925 30.814 -17.000 1.00 96.94 140 TYR A O 1
ATOM 1010 N N . VAL A 1 141 ? 12.816 31.230 -19.202 1.00 97.06 141 VAL A N 1
ATOM 1011 C CA . VAL A 1 141 ? 11.802 32.296 -19.092 1.00 97.06 141 VAL A CA 1
ATOM 1012 C C . VAL A 1 141 ? 10.546 31.793 -18.380 1.00 97.06 141 VAL A C 1
ATOM 1014 O O . VAL A 1 141 ? 10.036 32.427 -17.454 1.00 97.06 141 VAL A O 1
ATOM 1017 N N . THR A 1 142 ? 10.049 30.626 -18.777 1.00 97.06 142 THR A N 1
ATOM 1018 C CA . THR A 1 142 ? 8.858 30.027 -18.165 1.00 97.06 142 THR A CA 1
ATOM 1019 C C . THR A 1 142 ? 9.108 29.601 -16.715 1.00 97.06 142 THR A C 1
ATOM 1021 O O . THR A 1 142 ? 8.241 29.811 -15.861 1.00 97.06 142 THR A O 1
ATOM 1024 N N . LEU A 1 143 ? 10.307 29.107 -16.384 1.00 95.81 143 LEU A N 1
ATOM 1025 C CA . LEU A 1 143 ? 10.713 28.800 -15.009 1.00 95.81 143 LEU A CA 1
ATOM 1026 C C . LEU A 1 143 ? 10.722 30.050 -14.109 1.00 95.81 143 LEU A C 1
ATOM 1028 O O . LEU A 1 143 ? 10.350 29.966 -12.931 1.00 95.81 143 LEU A O 1
ATOM 1032 N N . GLU A 1 144 ? 11.078 31.215 -14.650 1.00 97.00 144 GLU A N 1
ATOM 1033 C CA . GLU A 1 144 ? 11.014 32.499 -13.944 1.00 97.00 144 GLU A CA 1
ATOM 1034 C C . GLU A 1 144 ? 9.580 32.951 -13.674 1.00 97.00 144 GLU A C 1
ATOM 1036 O O . GLU A 1 144 ? 9.251 33.294 -12.534 1.00 97.00 144 GLU A O 1
ATOM 1041 N N . ILE A 1 145 ? 8.693 32.852 -14.668 1.00 97.00 145 ILE A N 1
ATOM 1042 C CA . ILE A 1 145 ? 7.260 33.153 -14.503 1.00 97.00 145 ILE A CA 1
ATOM 1043 C C . ILE A 1 145 ? 6.655 32.279 -13.396 1.00 97.00 145 ILE A C 1
ATOM 1045 O O . ILE A 1 145 ? 5.984 32.781 -12.487 1.00 97.00 145 ILE A O 1
ATOM 1049 N N . VAL A 1 146 ? 6.944 30.974 -13.423 1.00 97.56 146 VAL A N 1
ATOM 1050 C CA . VAL A 1 146 ? 6.511 30.019 -12.391 1.00 97.56 146 VAL A CA 1
ATOM 1051 C C . VAL A 1 146 ? 7.042 30.417 -11.013 1.00 97.56 146 VAL A C 1
ATOM 1053 O O . VAL A 1 146 ? 6.303 30.378 -10.026 1.00 97.56 146 VAL A O 1
ATOM 1056 N N . SER A 1 147 ? 8.306 30.832 -10.933 1.00 95.88 147 SER A N 1
ATOM 1057 C CA . SER A 1 147 ? 8.959 31.202 -9.674 1.00 95.88 147 SER A CA 1
ATOM 1058 C C . SER A 1 147 ? 8.363 32.464 -9.062 1.00 95.88 147 SER A C 1
ATOM 1060 O O . SER A 1 147 ? 8.034 32.463 -7.875 1.00 95.88 147 SER A O 1
ATOM 1062 N N . LEU A 1 148 ? 8.154 33.511 -9.860 1.00 95.50 148 LEU A N 1
ATOM 1063 C CA . LEU A 1 148 ? 7.550 34.764 -9.404 1.00 95.50 148 LEU A CA 1
ATOM 1064 C C . LEU A 1 148 ? 6.107 34.552 -8.931 1.00 95.50 148 LEU A C 1
ATOM 1066 O O . LEU A 1 148 ? 5.743 35.005 -7.841 1.00 95.50 148 LEU A O 1
ATOM 1070 N N . ALA A 1 149 ? 5.308 33.783 -9.679 1.00 96.81 149 ALA A N 1
ATOM 1071 C CA . ALA A 1 149 ? 3.950 33.437 -9.266 1.00 96.81 149 ALA A CA 1
ATOM 1072 C C . ALA A 1 149 ? 3.948 32.642 -7.945 1.00 96.81 149 ALA A C 1
ATOM 1074 O O . ALA A 1 149 ? 3.179 32.939 -7.027 1.00 96.81 149 ALA A O 1
ATOM 1075 N N . ALA A 1 150 ? 4.849 31.665 -7.809 1.00 96.56 150 ALA A N 1
ATOM 1076 C CA . ALA A 1 150 ? 4.995 30.848 -6.610 1.00 96.56 150 ALA A CA 1
ATOM 1077 C C . ALA A 1 150 ? 5.443 31.660 -5.379 1.00 96.56 150 ALA A C 1
ATOM 1079 O O . ALA A 1 150 ? 4.902 31.460 -4.289 1.00 96.56 150 ALA A O 1
ATOM 1080 N N . VAL A 1 151 ? 6.390 32.592 -5.530 1.00 96.62 151 VAL A N 1
ATOM 1081 C CA . VAL A 1 151 ? 6.832 33.494 -4.451 1.00 96.62 151 VAL A CA 1
ATOM 1082 C C . VAL A 1 151 ? 5.668 34.363 -3.969 1.00 96.62 151 VAL A C 1
ATOM 1084 O O . VAL A 1 151 ? 5.441 34.450 -2.759 1.00 96.62 151 VAL A O 1
ATOM 1087 N N . GLY A 1 152 ? 4.873 34.917 -4.890 1.00 95.69 152 GLY A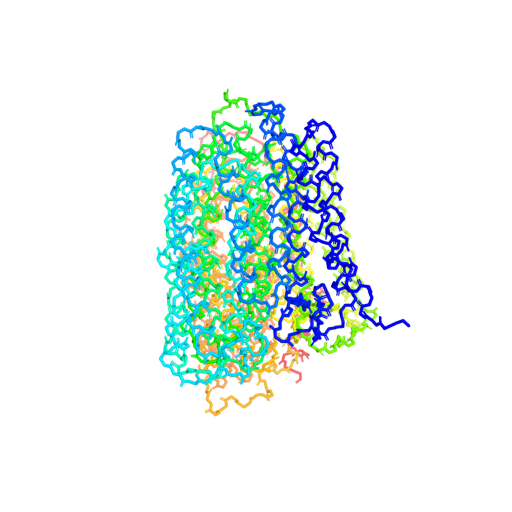 N 1
ATOM 1088 C CA . GLY A 1 152 ? 3.663 35.673 -4.552 1.00 95.69 152 GLY A CA 1
ATOM 1089 C C . GLY A 1 152 ? 2.638 34.844 -3.766 1.00 95.69 152 GLY A C 1
ATOM 1090 O O . GLY A 1 152 ? 2.092 35.304 -2.763 1.00 95.69 152 GLY A O 1
ATOM 1091 N N . LEU A 1 153 ? 2.451 33.570 -4.129 1.00 95.69 153 LEU A N 1
ATOM 1092 C CA . LEU A 1 153 ? 1.587 32.642 -3.387 1.00 95.69 153 LEU A CA 1
ATOM 1093 C C . LEU A 1 153 ? 2.090 32.341 -1.963 1.00 95.69 153 LEU A C 1
ATOM 1095 O O . LEU A 1 153 ? 1.274 32.160 -1.055 1.00 95.69 153 LEU A O 1
ATOM 1099 N N . VAL A 1 154 ? 3.409 32.279 -1.743 1.00 96.06 154 VAL A N 1
ATOM 1100 C CA . VAL A 1 154 ? 4.001 32.094 -0.401 1.00 96.06 154 VAL A CA 1
ATOM 1101 C C . VAL A 1 154 ? 3.841 33.357 0.447 1.00 96.06 154 VAL A C 1
ATOM 1103 O O . VAL A 1 154 ? 3.520 33.259 1.632 1.00 96.06 154 VAL A O 1
ATOM 1106 N N . ALA A 1 155 ? 4.019 34.532 -0.158 1.00 95.12 155 ALA A N 1
ATOM 1107 C CA . ALA A 1 155 ? 3.899 35.831 0.501 1.00 95.12 155 ALA A CA 1
ATOM 1108 C C . ALA A 1 155 ? 2.449 36.230 0.838 1.00 95.12 155 ALA A C 1
ATOM 1110 O O . ALA A 1 155 ? 2.250 37.167 1.608 1.00 95.12 155 ALA A O 1
ATOM 1111 N N . LEU A 1 156 ? 1.448 35.516 0.308 1.00 91.19 156 LEU A N 1
ATOM 1112 C CA . LEU A 1 156 ? 0.044 35.938 0.288 1.00 91.19 156 LEU A CA 1
ATOM 1113 C C . LEU A 1 156 ? -0.542 36.326 1.658 1.00 91.19 156 LEU A C 1
ATOM 1115 O O . LEU A 1 156 ? -1.296 37.286 1.741 1.00 91.19 156 LEU A O 1
ATOM 1119 N N . ASP A 1 157 ? -0.210 35.603 2.736 1.00 83.25 157 ASP A N 1
ATOM 1120 C CA . ASP A 1 157 ? -0.741 35.875 4.091 1.00 83.25 157 ASP A CA 1
ATOM 1121 C C . ASP A 1 157 ? -0.177 37.186 4.693 1.00 83.25 157 ASP A C 1
ATOM 1123 O O . ASP A 1 157 ? -0.617 37.607 5.758 1.00 83.25 157 ASP A O 1
ATOM 1127 N N . GLY A 1 158 ? 0.824 37.815 4.057 1.00 84.00 158 GLY A N 1
ATOM 1128 C CA . GLY A 1 158 ? 1.384 39.132 4.399 1.00 84.00 158 GLY A CA 1
ATOM 1129 C C . GLY A 1 158 ? 2.169 39.214 5.716 1.00 84.00 158 GLY A C 1
ATOM 1130 O O . GLY A 1 158 ? 2.881 40.185 5.960 1.00 84.00 158 GLY A O 1
ATOM 1131 N N . GLY A 1 159 ? 2.081 38.201 6.579 1.00 87.75 159 GLY A N 1
ATOM 1132 C CA . GLY A 1 159 ? 2.785 38.169 7.858 1.00 87.75 159 GLY A CA 1
ATOM 1133 C C . GLY A 1 159 ? 4.308 38.091 7.709 1.00 87.75 159 GLY A C 1
ATOM 1134 O O . GLY A 1 159 ? 4.833 37.519 6.752 1.00 87.75 159 GLY A O 1
ATOM 1135 N N . ARG A 1 160 ? 5.044 38.578 8.718 1.00 92.19 160 ARG A N 1
ATOM 1136 C CA . ARG A 1 160 ? 6.523 38.572 8.743 1.00 92.19 160 ARG A CA 1
ATOM 1137 C C . ARG A 1 160 ? 7.120 37.193 8.431 1.00 92.19 160 ARG A C 1
ATOM 1139 O O . ARG A 1 160 ? 8.106 37.093 7.711 1.00 92.19 160 ARG A O 1
ATOM 1146 N N . THR A 1 161 ? 6.525 36.119 8.948 1.00 91.69 161 THR A N 1
ATOM 1147 C CA . THR A 1 161 ? 6.965 34.736 8.691 1.00 91.69 161 THR A CA 1
ATOM 1148 C C . THR A 1 161 ? 6.710 34.271 7.257 1.00 91.69 161 THR A C 1
ATOM 1150 O O . THR A 1 161 ? 7.503 33.488 6.735 1.00 91.69 161 THR A O 1
ATOM 1153 N N . ALA A 1 162 ? 5.634 34.739 6.619 1.00 92.00 162 ALA A N 1
ATOM 1154 C CA . ALA A 1 162 ? 5.323 34.456 5.221 1.00 92.00 162 ALA A CA 1
ATOM 1155 C C . ALA A 1 162 ? 6.274 35.213 4.289 1.00 92.00 162 ALA A C 1
ATOM 1157 O O . ALA A 1 162 ? 6.885 34.593 3.423 1.00 92.00 162 ALA A O 1
ATOM 1158 N N . LEU A 1 163 ? 6.504 36.504 4.544 1.00 94.38 163 LEU A N 1
ATOM 1159 C CA . LEU A 1 163 ? 7.457 37.320 3.787 1.00 94.38 163 LEU A CA 1
ATOM 1160 C C . LEU A 1 163 ? 8.894 36.799 3.910 1.00 94.38 163 LEU A C 1
ATOM 1162 O O . LEU A 1 163 ? 9.573 36.640 2.903 1.00 94.38 163 LEU A O 1
ATOM 1166 N N . MET A 1 164 ? 9.352 36.442 5.117 1.00 95.81 164 MET A N 1
ATOM 1167 C CA . MET A 1 164 ? 10.682 35.838 5.291 1.00 95.81 164 MET A CA 1
ATOM 1168 C C . MET A 1 164 ? 10.816 34.503 4.547 1.00 95.81 164 MET A C 1
ATOM 1170 O O . MET A 1 164 ? 11.874 34.218 3.989 1.00 95.81 164 MET A O 1
ATOM 1174 N N . ALA A 1 165 ? 9.769 33.673 4.535 1.00 95.31 165 ALA A N 1
ATOM 1175 C CA . ALA A 1 165 ? 9.782 32.416 3.791 1.00 95.31 165 ALA A CA 1
ATOM 1176 C C . ALA A 1 165 ? 9.790 32.655 2.271 1.00 95.31 165 ALA A C 1
ATOM 1178 O O . ALA A 1 165 ? 10.551 31.998 1.564 1.00 95.31 165 ALA A O 1
ATOM 1179 N N . ALA A 1 166 ? 9.004 33.621 1.789 1.00 96.38 166 ALA A N 1
ATOM 1180 C CA . ALA A 1 166 ? 8.951 34.017 0.386 1.00 96.38 166 ALA A CA 1
ATOM 1181 C C . ALA A 1 166 ? 10.288 34.595 -0.096 1.00 96.38 166 ALA A C 1
ATOM 1183 O O . ALA A 1 166 ? 10.778 34.177 -1.137 1.00 96.38 166 ALA A O 1
ATOM 1184 N N . MET A 1 167 ? 10.931 35.468 0.687 1.00 95.56 167 MET A N 1
ATOM 1185 C CA . MET A 1 167 ? 12.249 36.026 0.357 1.00 95.56 167 MET A CA 1
ATOM 1186 C C . MET A 1 167 ? 13.340 34.958 0.319 1.00 95.56 167 MET A C 1
ATOM 1188 O O . MET A 1 167 ? 14.154 34.944 -0.599 1.00 95.56 167 MET A O 1
ATOM 1192 N N . ARG A 1 168 ? 13.347 34.025 1.281 1.00 95.12 168 ARG A N 1
ATOM 1193 C CA . ARG A 1 168 ? 14.280 32.886 1.259 1.00 95.12 168 ARG A CA 1
ATOM 1194 C C . ARG A 1 168 ? 14.087 32.030 0.015 1.00 95.12 168 ARG A C 1
ATOM 1196 O O . ARG A 1 168 ? 15.071 31.628 -0.594 1.00 95.12 168 ARG A O 1
ATOM 1203 N N . TYR A 1 169 ? 12.834 31.762 -0.348 1.00 95.00 169 TYR A N 1
ATOM 1204 C CA . TYR A 1 169 ? 12.526 31.040 -1.573 1.00 95.00 169 TYR A CA 1
ATOM 1205 C C . TYR A 1 169 ? 12.988 31.821 -2.810 1.00 95.00 169 TYR A C 1
ATOM 1207 O O . TYR A 1 169 ? 13.695 31.252 -3.631 1.00 95.00 169 TYR A O 1
ATOM 1215 N N . LEU A 1 170 ? 12.683 33.119 -2.902 1.00 96.00 170 LEU A N 1
ATOM 1216 C CA . LEU A 1 170 ? 13.070 33.971 -4.026 1.00 96.00 170 LEU A CA 1
ATOM 1217 C C . LEU A 1 170 ? 14.588 33.990 -4.235 1.00 96.00 170 LEU A C 1
ATOM 1219 O O . LEU A 1 170 ? 15.039 33.750 -5.346 1.00 96.00 170 LEU A O 1
ATOM 1223 N N . ILE A 1 171 ? 15.375 34.213 -3.179 1.00 95.94 171 ILE A N 1
ATOM 1224 C CA . ILE A 1 171 ? 16.843 34.270 -3.274 1.00 95.94 171 ILE A CA 1
ATOM 1225 C C . ILE A 1 171 ? 17.407 32.949 -3.805 1.00 95.94 171 ILE A C 1
ATOM 1227 O O . ILE A 1 171 ? 18.196 32.948 -4.746 1.00 95.94 171 ILE A O 1
ATOM 1231 N N . VAL A 1 172 ? 16.981 31.817 -3.235 1.00 95.25 172 VAL A N 1
ATOM 1232 C CA . VAL A 1 172 ? 17.453 30.499 -3.688 1.00 95.25 172 VAL A CA 1
ATOM 1233 C C . VAL A 1 172 ? 16.985 30.213 -5.115 1.00 95.25 172 VAL A C 1
ATOM 1235 O O . VAL A 1 172 ? 17.756 29.690 -5.917 1.00 95.25 172 VAL A O 1
ATOM 1238 N N . ALA A 1 173 ? 15.750 30.589 -5.450 1.00 93.31 173 ALA A N 1
ATOM 1239 C CA . ALA A 1 173 ? 15.209 30.421 -6.786 1.00 93.31 173 ALA A CA 1
ATOM 1240 C C . ALA A 1 173 ? 15.997 31.235 -7.819 1.00 93.31 173 ALA A C 1
ATOM 1242 O O . ALA A 1 173 ? 16.341 30.662 -8.842 1.00 93.31 173 ALA A O 1
ATOM 1243 N N . MET A 1 174 ? 16.315 32.508 -7.557 1.00 94.88 174 MET A N 1
ATOM 1244 C CA . MET A 1 174 ? 17.100 33.367 -8.461 1.00 94.88 174 MET A CA 1
ATOM 1245 C C . MET A 1 174 ? 18.518 32.840 -8.679 1.00 94.88 174 MET A C 1
ATOM 1247 O O . MET A 1 174 ? 18.989 32.793 -9.811 1.00 94.88 174 MET A O 1
ATOM 1251 N N . LEU A 1 175 ? 19.192 32.400 -7.610 1.00 96.00 175 LEU A N 1
ATOM 1252 C CA . LEU A 1 175 ? 20.517 31.784 -7.726 1.00 96.00 175 LEU A CA 1
ATOM 1253 C C . LEU A 1 175 ? 20.465 30.516 -8.587 1.00 96.00 175 LEU A C 1
ATOM 1255 O O . LEU A 1 175 ? 21.335 30.304 -9.429 1.00 96.00 175 LEU A O 1
ATOM 1259 N N . GLY A 1 176 ? 19.417 29.704 -8.415 1.00 96.25 176 GLY A N 1
ATOM 1260 C CA . GLY A 1 176 ? 19.186 28.529 -9.248 1.00 96.25 176 GLY A CA 1
ATOM 1261 C C . GLY A 1 176 ? 18.962 28.875 -10.722 1.00 96.25 176 GLY A C 1
ATOM 1262 O O . GLY A 1 176 ? 19.535 28.228 -11.596 1.00 96.25 176 GLY A O 1
ATOM 1263 N N . SER A 1 177 ? 18.184 29.921 -11.011 1.00 95.62 177 SER A N 1
ATOM 1264 C CA . SER A 1 177 ? 17.960 30.401 -12.383 1.00 95.62 177 SER A CA 1
ATOM 1265 C C . SER A 1 177 ? 19.228 30.895 -13.041 1.00 95.62 177 SER A C 1
ATOM 1267 O O . SER A 1 177 ? 19.445 30.623 -14.214 1.00 95.62 177 SER A O 1
ATOM 1269 N N . LEU A 1 178 ? 20.055 31.627 -12.294 1.00 96.88 178 LEU A N 1
ATOM 1270 C CA . LEU A 1 178 ? 21.297 32.180 -12.810 1.00 96.88 178 LEU A CA 1
ATOM 1271 C C . LEU A 1 178 ? 22.275 31.061 -13.181 1.00 96.88 178 LEU A C 1
ATOM 1273 O O . LEU A 1 178 ? 22.882 31.114 -14.246 1.00 96.88 178 LEU A O 1
ATOM 1277 N N . ALA A 1 179 ? 22.375 30.020 -12.347 1.00 97.81 179 ALA A N 1
ATOM 1278 C CA . ALA A 1 179 ? 23.166 28.832 -12.660 1.00 97.81 179 ALA A CA 1
ATOM 1279 C C . ALA A 1 179 ? 22.642 28.112 -13.916 1.00 97.81 179 ALA A C 1
ATOM 1281 O O . ALA A 1 179 ? 23.428 27.759 -14.792 1.00 97.81 179 ALA A O 1
ATOM 1282 N N . TYR A 1 180 ? 21.319 27.957 -14.047 1.00 97.88 180 TYR A N 1
ATOM 1283 C CA . TYR A 1 180 ? 20.709 27.395 -15.254 1.00 97.88 180 TYR A CA 1
ATOM 1284 C C . TYR A 1 180 ? 21.011 28.239 -16.500 1.00 97.88 180 TYR A C 1
ATOM 1286 O O . TYR A 1 180 ? 21.455 27.701 -17.510 1.00 97.88 180 TYR A O 1
ATOM 1294 N N . LEU A 1 181 ? 20.826 29.560 -16.420 1.00 97.81 181 LEU A N 1
ATOM 1295 C CA . LEU A 1 181 ? 21.069 30.485 -17.527 1.00 97.81 181 LEU A CA 1
ATOM 1296 C C . LEU A 1 181 ? 22.540 30.498 -17.953 1.00 97.81 181 LEU A C 1
ATOM 1298 O O . LEU A 1 181 ? 22.823 30.582 -19.143 1.00 97.81 181 LEU A O 1
ATOM 1302 N N . LEU A 1 182 ? 23.473 30.372 -17.007 1.00 97.81 182 LEU A N 1
ATOM 1303 C CA . LEU A 1 182 ? 24.893 30.233 -17.322 1.00 97.81 182 LEU A CA 1
ATOM 1304 C C . LEU A 1 182 ? 25.164 28.951 -18.121 1.00 97.81 182 LEU A C 1
ATOM 1306 O O . LEU A 1 182 ? 25.925 28.986 -19.082 1.00 97.81 182 LEU A O 1
ATOM 1310 N N . GLY A 1 183 ? 24.505 27.841 -17.779 1.00 97.00 183 GLY A N 1
ATOM 1311 C CA . GLY A 1 183 ? 24.568 26.617 -18.579 1.00 97.00 183 GLY A CA 1
ATOM 1312 C C . GLY A 1 183 ? 23.986 26.792 -19.985 1.00 97.00 183 GLY A C 1
ATOM 1313 O O . GLY A 1 183 ? 24.618 26.382 -20.952 1.00 97.00 183 GLY A O 1
ATOM 1314 N N . VAL A 1 184 ? 22.848 27.485 -20.121 1.00 96.94 184 VAL A N 1
ATOM 1315 C CA . VAL A 1 184 ? 22.277 27.846 -21.435 1.00 96.94 184 VAL A CA 1
ATOM 1316 C C . VAL A 1 184 ? 23.260 28.687 -22.255 1.00 96.94 184 VAL A C 1
ATOM 1318 O O . VAL A 1 184 ? 23.465 28.413 -23.434 1.00 96.94 184 VAL A O 1
ATOM 1321 N N . ALA A 1 185 ? 23.911 29.675 -21.635 1.00 97.38 185 ALA A N 1
ATOM 1322 C CA . ALA A 1 185 ? 24.900 30.518 -22.300 1.00 97.38 185 ALA A CA 1
ATOM 1323 C C . ALA A 1 185 ? 26.123 29.717 -22.781 1.00 97.38 185 ALA A C 1
ATOM 1325 O O . ALA A 1 185 ? 26.627 29.978 -23.870 1.00 97.38 185 ALA A O 1
ATOM 1326 N N . LEU A 1 186 ? 26.575 28.724 -22.005 1.00 95.56 186 LEU A N 1
ATOM 1327 C CA . LEU A 1 186 ? 27.657 27.822 -22.409 1.00 95.56 186 LEU A CA 1
ATOM 1328 C C . LEU A 1 186 ? 27.257 26.930 -23.589 1.00 95.56 186 LEU A C 1
ATOM 1330 O O . LEU A 1 186 ? 28.051 26.776 -24.513 1.00 95.56 186 LEU A O 1
ATOM 1334 N N . LEU A 1 187 ? 26.038 26.378 -23.587 1.00 93.38 187 LEU A N 1
ATOM 1335 C CA . LEU A 1 187 ? 25.535 25.580 -24.712 1.00 93.38 187 LEU A CA 1
ATOM 1336 C C . LEU A 1 187 ? 25.421 26.417 -25.983 1.00 93.38 187 LEU A C 1
ATOM 1338 O O . LEU A 1 187 ? 25.912 26.008 -27.030 1.00 93.38 187 LEU A O 1
ATOM 1342 N N . TYR A 1 188 ? 24.852 27.616 -25.884 1.00 95.00 188 TYR A N 1
ATOM 1343 C CA . TYR A 1 188 ? 24.758 28.515 -27.027 1.00 95.00 188 TYR A CA 1
ATOM 1344 C C . TYR A 1 188 ? 26.135 28.950 -27.536 1.00 95.00 188 TYR A C 1
ATOM 1346 O O . TYR A 1 188 ? 26.365 28.980 -28.739 1.00 95.00 188 TYR A O 1
ATOM 1354 N N . GLY A 1 189 ? 27.071 29.246 -26.629 1.00 95.19 189 GLY A N 1
ATOM 1355 C CA . GLY A 1 189 ? 28.439 29.605 -26.994 1.00 95.19 189 GLY A CA 1
ATOM 1356 C C . GLY A 1 189 ? 29.203 28.475 -27.691 1.00 95.19 189 GLY A C 1
ATOM 1357 O O . GLY A 1 189 ? 30.057 28.761 -28.523 1.00 95.19 189 GLY A O 1
ATOM 1358 N N . ALA A 1 190 ? 28.895 27.214 -27.371 1.00 92.50 190 ALA A N 1
ATOM 1359 C CA . ALA A 1 190 ? 29.539 26.046 -27.967 1.00 92.50 190 ALA A CA 1
ATOM 1360 C C . ALA A 1 190 ? 28.887 25.592 -29.286 1.00 92.50 190 ALA A C 1
ATOM 1362 O O . ALA A 1 190 ? 29.607 25.244 -30.216 1.00 92.50 190 ALA A O 1
ATOM 1363 N N . TYR A 1 191 ? 27.552 25.609 -29.378 1.00 92.44 191 TYR A N 1
ATOM 1364 C CA . TYR A 1 191 ? 26.806 24.978 -30.480 1.00 92.44 191 TYR A CA 1
ATOM 1365 C C . TYR A 1 191 ? 25.972 25.955 -31.324 1.00 92.44 191 TYR A C 1
ATOM 1367 O O . TYR A 1 191 ? 25.451 25.578 -32.368 1.00 92.44 191 TYR A O 1
ATOM 1375 N N . GLY A 1 192 ? 25.801 27.209 -30.893 1.00 92.31 192 GLY A N 1
ATOM 1376 C CA . GLY A 1 192 ? 25.061 28.237 -31.640 1.00 92.31 192 GLY A CA 1
ATOM 1377 C C . GLY A 1 192 ? 23.546 28.012 -31.753 1.00 92.31 192 GLY A C 1
ATOM 1378 O O . GLY A 1 192 ? 22.870 28.773 -32.444 1.00 92.31 192 GLY A O 1
ATOM 1379 N N . VAL A 1 193 ? 22.998 26.998 -31.078 1.00 92.94 193 VAL A N 1
ATOM 1380 C CA . VAL A 1 193 ? 21.571 26.638 -31.098 1.00 92.94 193 VAL A CA 1
ATOM 1381 C C . VAL A 1 193 ? 21.019 26.480 -29.680 1.00 92.94 193 VAL A C 1
ATOM 1383 O O . VAL A 1 193 ? 21.760 26.206 -28.737 1.00 92.94 193 VAL A O 1
ATOM 1386 N N . LEU A 1 194 ? 19.709 26.684 -29.523 1.00 93.19 194 LEU A N 1
ATOM 1387 C CA . LEU A 1 194 ? 18.992 26.587 -28.240 1.00 93.19 194 LEU A CA 1
ATOM 1388 C C . LEU A 1 194 ? 17.813 25.602 -28.265 1.00 93.19 194 LEU A C 1
ATOM 1390 O O . LEU A 1 194 ? 17.302 25.228 -27.206 1.00 93.19 194 LEU A O 1
ATOM 1394 N N . ASP A 1 195 ? 17.417 25.157 -29.458 1.00 93.50 195 ASP A N 1
ATOM 1395 C CA . ASP A 1 195 ? 16.407 24.122 -29.649 1.00 93.50 195 ASP A CA 1
ATOM 1396 C C . ASP A 1 195 ? 16.899 22.783 -29.079 1.00 93.50 195 ASP A C 1
ATOM 1398 O O . ASP A 1 195 ? 18.014 22.342 -29.367 1.00 93.50 195 ASP A O 1
ATOM 1402 N N . LEU A 1 196 ? 16.077 22.131 -28.254 1.00 91.88 196 LEU A N 1
ATOM 1403 C CA . LEU A 1 196 ? 16.472 20.915 -27.540 1.00 91.88 196 LEU A CA 1
ATOM 1404 C C . LEU A 1 196 ? 16.676 19.721 -28.480 1.00 91.88 196 LEU A C 1
ATOM 1406 O O . LEU A 1 196 ? 17.535 18.883 -28.209 1.00 91.88 196 LEU A O 1
ATOM 1410 N N . ALA A 1 197 ? 15.898 19.625 -29.564 1.00 89.00 197 ALA A N 1
ATOM 1411 C CA . ALA A 1 197 ? 16.016 18.529 -30.519 1.00 89.00 197 ALA A CA 1
ATOM 1412 C C . ALA A 1 197 ? 17.290 18.674 -31.362 1.00 89.00 197 ALA A C 1
ATOM 1414 O O . ALA A 1 197 ? 17.987 17.683 -31.579 1.00 89.00 197 ALA A O 1
ATOM 1415 N N . LEU A 1 198 ? 17.641 19.894 -31.776 1.00 91.00 198 LEU A N 1
ATOM 1416 C CA . LEU A 1 198 ? 18.923 20.173 -32.427 1.00 91.00 198 LEU A CA 1
ATOM 1417 C C . LEU A 1 198 ? 20.097 19.955 -31.466 1.00 91.00 198 LEU A C 1
ATOM 1419 O O . LEU A 1 198 ? 21.016 19.217 -31.804 1.00 91.00 198 LEU A O 1
ATOM 1423 N N . LEU A 1 199 ? 20.035 20.491 -30.241 1.00 91.44 199 LEU A N 1
ATOM 1424 C CA . LEU A 1 199 ? 21.074 20.279 -29.226 1.00 91.44 199 LEU A CA 1
ATOM 1425 C C . LEU A 1 199 ? 21.348 18.789 -28.981 1.00 91.44 199 LEU A C 1
ATOM 1427 O O . LEU A 1 199 ? 22.505 18.392 -28.929 1.00 91.44 199 LEU A O 1
ATOM 1431 N N . SER A 1 200 ? 20.309 17.950 -28.906 1.00 89.69 200 SER A N 1
ATOM 1432 C CA . SER A 1 200 ? 20.484 16.501 -28.704 1.00 89.69 200 SER A CA 1
ATOM 1433 C C . SER A 1 200 ? 21.311 15.801 -29.793 1.00 89.69 200 SER A C 1
ATOM 1435 O O . SER A 1 200 ? 21.868 14.735 -29.542 1.00 89.69 200 SER A O 1
ATOM 1437 N N . ARG A 1 201 ? 21.385 16.382 -30.999 1.00 89.06 201 ARG A N 1
ATOM 1438 C CA . ARG A 1 201 ? 22.127 15.835 -32.146 1.00 89.06 201 ARG A CA 1
ATOM 1439 C C . ARG A 1 201 ? 23.529 16.422 -32.278 1.00 89.06 201 ARG A C 1
ATOM 1441 O O . ARG A 1 201 ? 24.416 15.730 -32.758 1.00 89.06 201 ARG A O 1
ATOM 1448 N N . GLU A 1 202 ? 23.705 17.676 -31.869 1.00 89.25 202 GLU A N 1
ATOM 1449 C CA . GLU A 1 202 ? 24.955 18.430 -32.032 1.00 89.25 202 GLU A CA 1
ATOM 1450 C C . GLU A 1 202 ? 25.897 18.310 -30.822 1.00 89.25 202 GLU A C 1
ATOM 1452 O O . GLU A 1 202 ? 27.093 18.571 -30.943 1.00 89.25 202 GLU A O 1
ATOM 1457 N N . ILE A 1 203 ? 25.393 17.946 -29.634 1.00 89.44 203 ILE A N 1
ATOM 1458 C CA . ILE A 1 203 ? 26.236 17.850 -28.437 1.00 89.44 203 ILE A CA 1
ATOM 1459 C C . ILE A 1 203 ? 27.195 16.657 -28.541 1.00 89.44 203 ILE A C 1
ATOM 1461 O O . ILE A 1 203 ? 26.811 15.498 -28.399 1.00 89.44 203 ILE A O 1
ATOM 1465 N N . GLU A 1 204 ? 28.480 16.974 -28.659 1.00 85.56 204 GLU A N 1
ATOM 1466 C CA . GLU A 1 204 ? 29.583 16.021 -28.522 1.00 85.56 204 GLU A CA 1
ATOM 1467 C C . GLU A 1 204 ? 30.165 15.970 -27.097 1.00 85.56 204 GLU A C 1
ATOM 1469 O O . GLU A 1 204 ? 30.080 16.956 -26.355 1.00 85.56 204 GLU A O 1
ATOM 1474 N N . PRO A 1 205 ? 30.828 14.866 -26.703 1.00 84.19 205 PRO A N 1
ATOM 1475 C CA . PRO A 1 205 ? 31.499 14.793 -25.415 1.00 84.19 205 PRO A CA 1
ATOM 1476 C C . PRO A 1 205 ? 32.609 15.812 -25.186 1.00 84.19 205 PRO A C 1
ATOM 1478 O O . PRO A 1 205 ? 33.586 15.887 -25.925 1.00 84.19 205 PRO A O 1
ATOM 1481 N N . GLY A 1 206 ? 32.501 16.562 -24.085 1.00 85.81 206 GLY A N 1
ATOM 1482 C CA . GLY A 1 206 ? 33.486 17.578 -23.733 1.00 85.81 206 GLY A CA 1
ATOM 1483 C C . GLY A 1 206 ? 33.230 18.299 -22.410 1.00 85.81 206 GLY A C 1
ATOM 1484 O O . GLY A 1 206 ? 32.214 18.115 -21.732 1.00 85.81 206 GLY A O 1
ATOM 1485 N N . VAL A 1 207 ? 34.173 19.166 -22.031 1.00 87.69 207 VAL A N 1
ATOM 1486 C CA . VAL A 1 207 ? 34.124 19.918 -20.764 1.00 87.69 207 VAL A CA 1
ATOM 1487 C C . VAL A 1 207 ? 32.981 20.935 -20.761 1.00 87.69 207 VAL A C 1
ATOM 1489 O O . VAL A 1 207 ? 32.268 21.043 -19.769 1.00 87.69 207 VAL A O 1
ATOM 1492 N N . ALA A 1 208 ? 32.770 21.654 -21.866 1.00 89.69 208 ALA A N 1
ATOM 1493 C CA . ALA A 1 208 ? 31.711 22.658 -21.973 1.00 89.69 208 ALA A CA 1
ATOM 1494 C C . ALA A 1 208 ? 30.299 22.079 -21.721 1.00 89.69 208 ALA A C 1
ATOM 1496 O O . ALA A 1 208 ? 29.635 22.570 -20.804 1.00 89.69 208 ALA A O 1
ATOM 1497 N N . PRO A 1 209 ? 29.849 21.011 -22.415 1.00 89.38 209 PRO A N 1
ATOM 1498 C CA . PRO A 1 209 ? 28.555 20.385 -22.130 1.00 89.38 209 PRO A CA 1
ATOM 1499 C C . PRO A 1 209 ? 28.492 19.738 -20.737 1.00 89.38 209 PRO A C 1
ATOM 1501 O O . PRO A 1 209 ? 27.450 19.822 -20.089 1.00 89.38 209 PRO A O 1
ATOM 1504 N N . SER A 1 210 ? 29.601 19.187 -20.214 1.00 88.62 210 SER A N 1
ATOM 1505 C CA . SER A 1 210 ? 29.675 18.695 -18.822 1.00 88.62 210 SER A CA 1
ATOM 1506 C C . SER A 1 210 ? 29.363 19.789 -17.805 1.00 88.62 210 SER A C 1
ATOM 1508 O O . SER A 1 210 ? 28.543 19.613 -16.904 1.00 88.62 210 SER A O 1
ATOM 1510 N N . VAL A 1 211 ? 30.041 20.931 -17.938 1.00 92.25 211 VAL A N 1
ATOM 1511 C CA . VAL A 1 211 ? 29.900 22.071 -17.030 1.00 92.25 211 VAL A CA 1
ATOM 1512 C C . VAL A 1 211 ? 28.518 22.695 -17.187 1.00 92.25 211 VAL A C 1
ATOM 1514 O O . VAL A 1 211 ? 27.894 23.029 -16.181 1.00 92.25 211 VAL A O 1
ATOM 1517 N N . ALA A 1 212 ? 28.002 22.791 -18.416 1.00 94.25 212 ALA A N 1
ATOM 1518 C CA . ALA A 1 212 ? 26.646 23.260 -18.671 1.00 94.25 212 ALA A CA 1
ATOM 1519 C C . ALA A 1 212 ? 25.602 22.366 -17.985 1.00 94.25 212 ALA A C 1
ATOM 1521 O O . ALA A 1 212 ? 24.798 22.871 -17.199 1.00 94.25 212 ALA A O 1
ATOM 1522 N N . LEU A 1 213 ? 25.660 21.044 -18.188 1.00 92.75 213 LEU A N 1
ATOM 1523 C CA . LEU A 1 213 ? 24.751 20.095 -17.544 1.00 92.75 213 LEU A CA 1
ATOM 1524 C C . LEU A 1 213 ? 24.862 20.151 -16.017 1.00 92.75 213 LEU A C 1
ATOM 1526 O O . LEU A 1 213 ? 23.839 20.136 -15.330 1.00 92.75 213 LEU A O 1
ATOM 1530 N N . ALA A 1 214 ? 26.076 20.257 -15.471 1.00 93.06 214 ALA A N 1
ATOM 1531 C CA . ALA A 1 214 ? 26.295 20.377 -14.033 1.00 93.06 214 ALA A CA 1
ATOM 1532 C C . ALA A 1 214 ? 25.659 21.658 -13.468 1.00 93.06 214 ALA A C 1
ATOM 1534 O O . ALA A 1 214 ? 24.890 21.587 -12.509 1.00 93.06 214 ALA A O 1
ATOM 1535 N N . LEU A 1 215 ? 25.913 22.818 -14.080 1.00 96.69 215 LEU A N 1
ATOM 1536 C CA . LEU A 1 215 ? 25.335 24.101 -13.667 1.00 96.69 215 LEU A CA 1
ATOM 1537 C C . LEU A 1 215 ? 23.807 24.100 -13.764 1.00 96.69 215 LEU A C 1
ATOM 1539 O O . LEU A 1 215 ? 23.133 24.510 -12.815 1.00 96.69 215 LEU A O 1
ATOM 1543 N N . MET A 1 216 ? 23.255 23.584 -14.865 1.00 97.38 216 MET A N 1
ATOM 1544 C CA . MET A 1 216 ? 21.808 23.447 -15.049 1.00 97.38 216 MET A CA 1
ATOM 1545 C C . MET A 1 216 ? 21.212 22.494 -14.014 1.00 97.38 216 MET A C 1
ATOM 1547 O O . MET A 1 216 ? 20.207 22.828 -13.393 1.00 97.38 216 MET A O 1
ATOM 1551 N N . THR A 1 217 ? 21.859 21.360 -13.741 1.00 95.75 217 THR A N 1
ATOM 1552 C CA . THR A 1 217 ? 21.423 20.394 -12.721 1.00 95.75 217 THR A CA 1
ATOM 1553 C C . THR A 1 217 ? 21.428 21.011 -11.326 1.00 95.75 217 THR A C 1
ATOM 1555 O O . THR A 1 217 ? 20.422 20.925 -10.623 1.00 95.75 217 THR A O 1
ATOM 1558 N N . VAL A 1 218 ? 22.501 21.702 -10.924 1.00 96.69 218 VAL A N 1
ATOM 1559 C CA . VAL A 1 218 ? 22.568 22.402 -9.629 1.00 96.69 218 VAL A CA 1
ATOM 1560 C C . VAL A 1 218 ? 21.506 23.504 -9.540 1.00 96.69 218 VAL A C 1
ATOM 1562 O O . VAL A 1 218 ? 20.830 23.636 -8.514 1.00 96.69 218 VAL A O 1
ATOM 1565 N N . GLY A 1 219 ? 21.303 24.264 -10.618 1.00 97.69 219 GLY A N 1
ATOM 1566 C CA . GLY A 1 219 ? 20.271 25.294 -10.692 1.00 97.69 219 GLY A CA 1
ATOM 1567 C C . GLY A 1 219 ? 18.858 24.731 -10.519 1.00 97.69 219 GLY A C 1
ATOM 1568 O O . GLY A 1 219 ? 18.063 25.227 -9.711 1.00 97.69 219 GLY A O 1
ATOM 1569 N N . LEU A 1 220 ? 18.564 23.626 -11.204 1.00 97.88 220 LEU A N 1
ATOM 1570 C CA . LEU A 1 220 ? 17.296 22.907 -11.098 1.00 97.88 220 LEU A CA 1
ATOM 1571 C C . LEU A 1 220 ? 17.142 22.202 -9.749 1.00 97.88 220 LEU A C 1
ATOM 1573 O O . LEU A 1 220 ? 16.027 22.124 -9.239 1.00 97.88 220 LEU A O 1
ATOM 1577 N N . PHE A 1 221 ? 18.228 21.766 -9.107 1.00 97.44 221 PHE A N 1
ATOM 1578 C CA . PHE A 1 221 ? 18.193 21.244 -7.740 1.00 97.44 221 PHE A CA 1
ATOM 1579 C C . PHE A 1 221 ? 17.737 22.319 -6.752 1.00 97.44 221 PHE A C 1
ATOM 1581 O O . PHE A 1 221 ? 16.890 22.042 -5.899 1.00 97.44 221 PHE A O 1
ATOM 1588 N N . ALA A 1 222 ? 18.239 23.549 -6.889 1.00 96.19 222 ALA A N 1
ATOM 1589 C CA . ALA A 1 222 ? 17.804 24.678 -6.072 1.00 96.19 222 ALA A CA 1
ATOM 1590 C C . ALA A 1 222 ? 16.312 24.991 -6.287 1.00 96.19 222 ALA A C 1
ATOM 1592 O O . ALA A 1 222 ? 15.561 25.104 -5.316 1.00 96.19 222 ALA A O 1
ATOM 1593 N N . LYS A 1 223 ? 15.854 25.057 -7.545 1.00 94.62 223 LYS A N 1
ATOM 1594 C CA . LYS A 1 223 ? 14.446 25.319 -7.914 1.00 94.62 223 LYS A CA 1
ATOM 1595 C C . LYS A 1 223 ? 13.492 24.186 -7.532 1.00 94.62 223 LYS A C 1
ATOM 1597 O O . LYS A 1 223 ? 12.357 24.431 -7.134 1.00 94.62 223 LYS A O 1
ATOM 1602 N N . GLY A 1 224 ? 13.954 22.947 -7.646 1.00 93.69 224 GLY A N 1
ATOM 1603 C CA . GLY A 1 224 ? 13.203 21.730 -7.363 1.00 93.69 224 GLY A CA 1
ATOM 1604 C C . GLY A 1 224 ? 13.291 21.268 -5.909 1.00 93.69 224 GLY A C 1
ATOM 1605 O O . GLY A 1 224 ? 12.764 20.210 -5.587 1.00 93.69 224 GLY A O 1
ATOM 1606 N N . ALA A 1 225 ? 13.958 22.020 -5.026 1.00 94.06 225 ALA A N 1
ATOM 1607 C CA . ALA A 1 225 ? 14.210 21.625 -3.638 1.00 94.06 225 ALA A CA 1
ATOM 1608 C C . ALA A 1 225 ? 14.816 20.214 -3.503 1.00 94.06 225 ALA A C 1
ATOM 1610 O O . ALA A 1 225 ? 14.427 19.442 -2.623 1.00 94.06 225 ALA A O 1
ATOM 1611 N N . CYS A 1 226 ? 15.755 19.869 -4.381 1.00 95.56 226 CYS A N 1
ATOM 1612 C CA . CYS A 1 226 ? 16.477 18.603 -4.334 1.00 95.56 226 CYS A CA 1
ATOM 1613 C C . CYS A 1 226 ? 17.512 18.625 -3.204 1.00 95.56 226 CYS A C 1
ATOM 1615 O O . CYS A 1 226 ? 17.964 19.688 -2.780 1.00 95.56 226 CYS A O 1
ATOM 1617 N N . PHE A 1 227 ? 17.907 17.463 -2.686 1.00 95.94 227 PHE A N 1
ATOM 1618 C CA . PHE A 1 227 ? 18.993 17.403 -1.708 1.00 95.94 227 PHE A CA 1
ATOM 1619 C C . PHE A 1 227 ? 20.336 17.731 -2.390 1.00 95.94 227 PHE A C 1
ATOM 1621 O O . PHE A 1 227 ? 20.585 17.200 -3.468 1.00 95.94 227 PHE A O 1
ATOM 1628 N N . PRO A 1 228 ? 21.208 18.567 -1.788 1.00 95.88 228 PRO A N 1
ATOM 1629 C CA . PRO A 1 228 ? 21.086 19.213 -0.472 1.00 95.88 228 PRO A CA 1
ATOM 1630 C C . PRO A 1 228 ? 20.388 20.593 -0.476 1.00 95.88 228 PRO A C 1
ATOM 1632 O O . PRO A 1 228 ? 20.104 21.130 0.594 1.00 95.88 228 PRO A O 1
ATOM 1635 N N . LEU A 1 229 ? 20.028 21.152 -1.631 1.00 96.44 229 LEU A N 1
ATOM 1636 C CA . LEU A 1 229 ? 19.473 22.506 -1.825 1.00 96.44 229 LEU A CA 1
ATOM 1637 C C . LEU A 1 229 ? 17.956 22.648 -1.536 1.00 96.44 229 LEU A C 1
ATOM 1639 O O . LEU A 1 229 ? 17.224 23.340 -2.240 1.00 96.44 229 LEU A O 1
ATOM 1643 N N . HIS A 1 230 ? 17.466 22.028 -0.459 1.00 95.19 230 HIS A N 1
ATOM 1644 C CA . HIS A 1 230 ? 16.029 21.895 -0.154 1.00 95.19 230 HIS A CA 1
ATOM 1645 C C . HIS A 1 230 ? 15.516 22.799 0.981 1.00 95.19 230 HIS A C 1
ATOM 1647 O O . HIS A 1 230 ? 14.320 22.813 1.283 1.00 95.19 230 HIS A O 1
ATOM 1653 N N . ALA A 1 231 ? 16.403 23.533 1.658 1.00 93.38 231 ALA A N 1
ATOM 1654 C CA . ALA A 1 231 ? 16.117 24.187 2.941 1.00 93.38 231 ALA A CA 1
ATOM 1655 C C . ALA A 1 231 ? 14.982 25.233 2.900 1.00 93.38 231 ALA A C 1
ATOM 1657 O O . ALA A 1 231 ? 14.357 25.512 3.926 1.00 93.38 231 ALA A O 1
ATOM 1658 N N . TRP A 1 232 ? 14.689 25.803 1.728 1.00 94.38 232 TRP A N 1
ATOM 1659 C CA . TRP A 1 232 ? 13.616 26.784 1.544 1.00 94.38 232 TRP A CA 1
ATOM 1660 C C . TRP A 1 232 ? 12.211 26.156 1.546 1.00 94.38 232 TRP A C 1
ATOM 1662 O O . TRP A 1 232 ? 11.241 26.821 1.923 1.00 94.38 232 TRP A O 1
ATOM 1672 N N . LEU A 1 233 ? 12.092 24.873 1.184 1.00 94.94 233 LEU A N 1
ATOM 1673 C CA . LEU A 1 233 ? 10.817 24.198 0.935 1.00 94.94 233 LEU A CA 1
ATOM 1674 C C . LEU A 1 233 ? 9.950 24.060 2.208 1.00 94.94 233 LEU A C 1
ATOM 1676 O O . LEU A 1 233 ? 8.780 24.462 2.177 1.00 94.94 233 LEU A O 1
ATOM 1680 N N . PRO A 1 234 ? 10.455 23.562 3.362 1.00 95.00 234 PRO A N 1
ATOM 1681 C CA . PRO A 1 234 ? 9.616 23.411 4.553 1.00 95.00 234 PRO A CA 1
ATOM 1682 C C . PRO A 1 234 ? 9.081 24.737 5.122 1.00 95.00 234 PRO A C 1
ATOM 1684 O O . PRO A 1 234 ? 7.884 24.792 5.423 1.00 95.00 234 PRO A O 1
ATOM 1687 N N . PRO A 1 235 ? 9.885 25.815 5.259 1.00 94.38 235 PRO A N 1
ATOM 1688 C CA . PRO A 1 235 ? 9.378 27.124 5.669 1.00 94.38 235 PRO A CA 1
ATOM 1689 C C . PRO A 1 235 ? 8.335 27.706 4.707 1.00 94.38 235 PRO A C 1
ATOM 1691 O O . PRO A 1 235 ? 7.324 28.229 5.177 1.00 94.38 235 PRO A O 1
ATOM 1694 N N . ALA A 1 236 ? 8.534 27.574 3.389 1.00 94.62 236 ALA A N 1
ATOM 1695 C CA . ALA A 1 236 ? 7.585 28.064 2.386 1.00 94.62 236 ALA A CA 1
ATOM 1696 C C . ALA A 1 236 ? 6.204 27.409 2.550 1.00 94.62 236 ALA A C 1
ATOM 1698 O O . ALA A 1 236 ? 5.191 28.101 2.661 1.00 94.62 236 ALA A O 1
ATOM 1699 N N . HIS A 1 237 ? 6.150 26.080 2.684 1.00 94.62 237 HIS A N 1
ATOM 1700 C CA . HIS A 1 237 ? 4.888 25.372 2.925 1.00 94.62 237 HIS A CA 1
ATOM 1701 C C . HIS A 1 237 ? 4.278 25.643 4.301 1.00 94.62 237 HIS A C 1
ATOM 1703 O O . HIS A 1 237 ? 3.055 25.672 4.432 1.00 94.62 237 HIS A O 1
ATOM 1709 N N . ALA A 1 238 ? 5.103 25.805 5.338 1.00 91.31 238 ALA A N 1
ATOM 1710 C CA . ALA A 1 238 ? 4.616 26.061 6.689 1.00 91.31 238 ALA A CA 1
ATOM 1711 C C . ALA A 1 238 ? 3.863 27.397 6.786 1.00 91.31 238 ALA A C 1
ATOM 1713 O O . ALA A 1 238 ? 2.879 27.47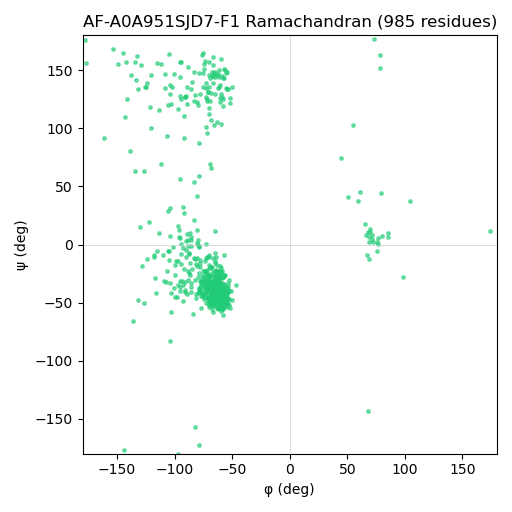7 7.523 1.00 91.31 238 ALA A O 1
ATOM 1714 N N . SER A 1 239 ? 4.316 28.413 6.045 1.00 90.12 239 SER A N 1
ATOM 1715 C CA . SER A 1 239 ? 3.732 29.757 6.055 1.00 90.12 239 SER A CA 1
ATOM 1716 C C . SER A 1 239 ? 2.637 29.957 5.002 1.00 90.12 239 SER A C 1
ATOM 1718 O O . SER A 1 239 ? 1.684 30.688 5.257 1.00 90.12 239 SER A O 1
ATOM 1720 N N . ALA A 1 240 ? 2.726 29.299 3.842 1.00 93.44 240 ALA A N 1
ATOM 1721 C CA . ALA A 1 240 ? 1.762 29.495 2.762 1.00 93.44 240 ALA A CA 1
ATOM 1722 C C . ALA A 1 240 ? 0.334 29.016 3.132 1.00 93.44 240 ALA A C 1
ATOM 1724 O O . ALA A 1 240 ? 0.153 28.013 3.846 1.00 93.44 240 ALA A O 1
ATOM 1725 N N . PRO A 1 241 ? -0.720 29.672 2.609 1.00 93.88 241 PRO A N 1
ATOM 1726 C CA . PRO A 1 241 ? -2.088 29.156 2.659 1.00 93.88 241 PRO A CA 1
ATOM 1727 C C . PRO A 1 241 ? -2.182 27.745 2.066 1.00 93.88 241 PRO A C 1
ATOM 1729 O O . PRO A 1 241 ? -1.454 27.403 1.142 1.00 93.88 241 PRO A O 1
ATOM 1732 N N . ALA A 1 242 ? -3.090 26.906 2.575 1.00 94.88 242 ALA A N 1
ATOM 1733 C CA . ALA A 1 242 ? -3.172 25.510 2.131 1.00 94.88 242 ALA A CA 1
ATOM 1734 C C . ALA A 1 242 ? -3.408 25.322 0.612 1.00 94.88 242 ALA A C 1
ATOM 1736 O O . ALA A 1 242 ? -2.731 24.464 0.042 1.00 94.88 242 ALA A O 1
ATOM 1737 N N . PRO A 1 243 ? -4.259 26.127 -0.066 1.00 96.25 243 PRO A N 1
ATOM 1738 C CA . PRO A 1 243 ? -4.371 26.103 -1.530 1.00 96.25 243 PRO A CA 1
ATOM 1739 C C . PRO A 1 243 ? -3.034 26.371 -2.238 1.00 96.25 243 PRO A C 1
ATOM 1741 O O . PRO A 1 243 ? -2.665 25.650 -3.158 1.00 96.25 243 PRO A O 1
ATOM 1744 N N . ALA A 1 244 ? -2.262 27.352 -1.758 1.00 96.31 244 ALA A N 1
ATOM 1745 C CA . ALA A 1 244 ? -0.931 27.653 -2.280 1.00 96.31 244 ALA A CA 1
ATOM 1746 C C . ALA A 1 244 ? 0.059 26.508 -2.015 1.00 96.31 244 ALA A C 1
ATOM 1748 O O . ALA A 1 244 ? 0.782 26.101 -2.919 1.00 96.31 244 ALA A O 1
ATOM 1749 N N . SER A 1 245 ? 0.065 25.924 -0.809 1.00 97.19 245 SER A N 1
ATOM 1750 C CA . SER A 1 245 ? 0.917 24.768 -0.497 1.00 97.19 245 SER A CA 1
ATOM 1751 C C . SER A 1 245 ? 0.632 23.564 -1.402 1.00 97.19 245 SER A C 1
ATOM 1753 O O . SER A 1 245 ? 1.572 22.863 -1.774 1.00 97.19 245 SER A O 1
ATOM 1755 N N . ALA A 1 246 ? -0.637 23.341 -1.764 1.00 97.62 246 ALA A N 1
ATOM 1756 C CA . ALA A 1 246 ? -1.043 22.282 -2.683 1.00 97.62 246 ALA A CA 1
ATOM 1757 C C . ALA A 1 246 ? -0.468 22.491 -4.095 1.00 97.62 246 ALA A C 1
ATOM 1759 O O . ALA A 1 246 ? 0.059 21.539 -4.662 1.00 97.62 246 ALA A O 1
ATOM 1760 N N . LEU A 1 247 ? -0.482 23.721 -4.623 1.00 97.81 247 LEU A N 1
ATOM 1761 C CA . LEU A 1 247 ? 0.126 24.057 -5.922 1.00 97.81 247 LEU A CA 1
ATOM 1762 C C . LEU A 1 247 ? 1.655 23.968 -5.884 1.00 97.81 247 LEU A C 1
ATOM 1764 O O . LEU A 1 247 ? 2.265 23.382 -6.772 1.00 97.81 247 LEU A O 1
ATOM 1768 N N . LEU A 1 248 ? 2.277 24.506 -4.832 1.00 96.12 248 LEU A N 1
ATOM 1769 C CA . LEU A 1 248 ? 3.732 24.491 -4.661 1.00 96.12 248 LEU A CA 1
ATOM 1770 C C . LEU A 1 248 ? 4.270 23.053 -4.629 1.00 96.12 248 LEU A C 1
ATOM 1772 O O . LEU A 1 248 ? 5.226 22.719 -5.322 1.00 96.12 248 LEU A O 1
ATOM 1776 N N . SER A 1 249 ? 3.629 22.185 -3.840 1.00 95.25 249 SER A N 1
ATOM 1777 C CA . SER A 1 249 ? 4.068 20.797 -3.681 1.00 95.25 249 SER A CA 1
ATOM 1778 C C . SER A 1 249 ? 3.635 19.939 -4.862 1.00 95.25 249 SER A C 1
ATOM 1780 O O . SER A 1 249 ? 4.414 19.111 -5.323 1.00 95.25 249 SER A O 1
ATOM 1782 N N . GLY A 1 250 ? 2.409 20.124 -5.357 1.00 93.44 250 GLY A N 1
ATOM 1783 C CA . GLY A 1 250 ? 1.846 19.341 -6.452 1.00 93.44 250 GLY A CA 1
ATOM 1784 C C . GLY A 1 250 ? 2.480 19.653 -7.805 1.00 93.44 250 GLY A C 1
ATOM 1785 O O . GLY A 1 250 ? 2.729 18.720 -8.557 1.00 93.44 250 GLY A O 1
ATOM 1786 N N . LEU A 1 251 ? 2.788 20.924 -8.086 1.00 96.25 251 LEU A N 1
ATOM 1787 C CA . LEU A 1 251 ? 3.093 21.403 -9.439 1.00 96.25 251 LEU A CA 1
ATOM 1788 C C . LEU A 1 251 ? 4.430 22.150 -9.562 1.00 96.25 251 LEU A C 1
ATOM 1790 O O . LEU A 1 251 ? 5.232 21.804 -10.418 1.00 96.25 251 LEU A O 1
ATOM 1794 N N . VAL A 1 252 ? 4.712 23.142 -8.710 1.00 96.75 252 VAL A N 1
ATOM 1795 C CA . VAL A 1 252 ? 5.875 24.045 -8.906 1.00 96.75 252 VAL A CA 1
ATOM 1796 C C . VAL A 1 252 ? 7.194 23.283 -8.937 1.00 96.75 252 VAL A C 1
ATOM 1798 O O . VAL A 1 252 ? 7.977 23.422 -9.871 1.00 96.75 252 VAL A O 1
ATOM 1801 N N . VAL A 1 253 ? 7.409 22.409 -7.954 1.00 94.88 253 VAL A N 1
ATOM 1802 C CA . VAL A 1 253 ? 8.628 21.593 -7.890 1.00 94.88 253 VAL A CA 1
ATOM 1803 C C . VAL A 1 253 ? 8.748 20.643 -9.093 1.00 94.88 253 VAL A C 1
ATOM 1805 O O . VAL A 1 253 ? 9.852 20.319 -9.520 1.00 94.88 253 VAL A O 1
ATOM 1808 N N . LYS A 1 254 ? 7.620 20.225 -9.682 1.00 94.19 254 LYS A N 1
ATOM 1809 C CA . LYS A 1 254 ? 7.600 19.341 -10.855 1.00 94.19 254 LYS A CA 1
ATOM 1810 C C . LYS A 1 254 ? 8.050 20.060 -12.122 1.00 94.19 254 LYS A C 1
ATOM 1812 O O . LYS A 1 254 ? 8.607 19.398 -12.983 1.00 94.19 254 LYS A O 1
ATOM 1817 N N . GLY A 1 255 ? 7.880 21.381 -12.214 1.00 95.31 255 GLY A N 1
ATOM 1818 C CA . GLY A 1 255 ? 8.410 22.176 -13.326 1.00 95.31 255 GLY A CA 1
ATOM 1819 C C . GLY A 1 255 ? 9.930 22.051 -13.452 1.00 95.31 255 GLY A C 1
ATOM 1820 O O . GLY A 1 255 ? 10.438 21.734 -14.519 1.00 95.31 255 GLY A O 1
ATOM 1821 N N . ALA A 1 256 ? 10.659 22.197 -12.342 1.00 95.75 256 ALA A N 1
ATOM 1822 C CA . ALA A 1 256 ? 12.115 22.040 -12.346 1.00 95.75 256 ALA A CA 1
ATOM 1823 C C . ALA A 1 256 ? 12.553 20.596 -12.655 1.00 95.75 256 ALA A C 1
ATOM 1825 O O . ALA A 1 256 ? 13.510 20.386 -13.394 1.00 95.75 256 ALA A O 1
ATOM 1826 N N . LEU A 1 257 ? 11.839 19.599 -12.119 1.00 94.69 257 LEU A N 1
ATOM 1827 C CA . LEU A 1 257 ? 12.138 18.188 -12.386 1.00 94.69 257 LEU A CA 1
ATOM 1828 C C . LEU A 1 257 ? 11.850 17.797 -13.836 1.00 94.69 257 LEU A C 1
ATOM 1830 O O . LEU A 1 257 ? 12.613 17.036 -14.412 1.00 94.69 257 LEU A O 1
ATOM 1834 N N . TYR A 1 258 ? 10.794 18.343 -14.439 1.00 95.50 258 TYR A N 1
ATOM 1835 C CA . TYR A 1 258 ? 10.493 18.144 -15.853 1.00 95.50 258 TYR A CA 1
ATOM 1836 C C . TYR A 1 258 ? 11.665 18.586 -16.735 1.00 95.50 258 TYR A C 1
ATOM 1838 O O . TYR A 1 258 ? 12.128 17.812 -17.566 1.00 95.50 258 TYR A O 1
ATOM 1846 N N . ILE A 1 259 ? 12.202 19.788 -16.491 1.00 96.50 259 ILE A N 1
ATOM 1847 C CA . ILE A 1 259 ? 13.388 20.285 -17.202 1.00 96.50 259 ILE A CA 1
ATOM 1848 C C . ILE A 1 259 ? 14.583 19.365 -16.953 1.00 96.50 259 ILE A C 1
ATOM 1850 O O . ILE A 1 259 ? 15.276 18.996 -17.894 1.00 96.50 259 ILE A O 1
ATOM 1854 N N . LEU A 1 260 ? 14.809 18.966 -15.699 1.00 95.00 260 LEU A N 1
ATOM 1855 C CA . LEU A 1 260 ? 15.919 18.087 -15.344 1.00 95.00 260 LEU A CA 1
ATOM 1856 C C . LEU A 1 260 ? 15.867 16.784 -16.154 1.00 95.00 260 LEU A C 1
ATOM 1858 O O . LEU A 1 260 ? 16.870 16.405 -16.748 1.00 95.00 260 LEU A O 1
ATOM 1862 N N . PHE A 1 261 ? 14.705 16.135 -16.231 1.00 91.50 261 PHE A N 1
ATOM 1863 C CA . PHE A 1 261 ? 14.551 14.901 -17.000 1.00 91.50 261 PHE A CA 1
ATOM 1864 C C . PHE A 1 261 ? 14.716 15.118 -18.501 1.00 91.50 261 PHE A C 1
ATOM 1866 O O . PHE A 1 261 ? 15.405 14.327 -19.131 1.00 91.50 261 PHE A O 1
ATOM 1873 N N . ARG A 1 262 ? 14.181 16.209 -19.066 1.00 92.38 262 ARG A N 1
ATOM 1874 C CA . ARG A 1 262 ? 14.401 16.552 -20.481 1.00 92.38 262 ARG A CA 1
ATOM 1875 C C . ARG A 1 262 ? 15.879 16.700 -20.812 1.00 92.38 262 ARG A C 1
ATOM 1877 O O . ARG A 1 262 ? 16.330 16.181 -21.821 1.00 92.38 262 ARG A O 1
ATOM 1884 N N . LEU A 1 263 ? 16.645 17.366 -19.953 1.00 92.62 263 LEU A N 1
ATOM 1885 C CA . LEU A 1 263 ? 18.077 17.527 -20.182 1.00 92.62 263 LEU A CA 1
ATOM 1886 C C . LEU A 1 263 ? 18.806 16.183 -20.083 1.00 92.62 263 LEU A C 1
ATOM 1888 O O . LEU A 1 263 ? 19.508 15.799 -21.012 1.00 92.62 263 LEU A O 1
ATOM 1892 N N . TRP A 1 264 ? 18.615 15.450 -18.986 1.00 90.56 264 TRP A N 1
ATOM 1893 C CA . TRP A 1 264 ? 19.349 14.206 -18.738 1.00 90.56 264 TRP A CA 1
ATOM 1894 C C . TRP A 1 264 ? 18.986 13.066 -19.698 1.00 90.56 264 TRP A C 1
ATOM 1896 O O . TRP A 1 264 ? 19.862 12.274 -20.024 1.00 90.56 264 TRP A O 1
ATOM 1906 N N . VAL A 1 265 ? 17.725 12.977 -20.133 1.00 85.94 265 VAL A N 1
ATOM 1907 C CA . VAL A 1 265 ? 17.222 11.870 -20.965 1.00 85.94 265 VAL A CA 1
ATOM 1908 C C . VAL A 1 265 ? 17.204 12.229 -22.448 1.00 85.94 265 VAL A C 1
ATOM 1910 O O . VAL A 1 265 ? 17.649 11.421 -23.254 1.00 85.94 265 VAL A O 1
ATOM 1913 N N . ASP A 1 266 ? 16.729 13.423 -22.822 1.00 86.50 266 ASP A N 1
ATOM 1914 C CA . ASP A 1 266 ? 16.518 13.759 -24.238 1.00 86.50 266 ASP A CA 1
ATOM 1915 C C . ASP A 1 266 ? 17.721 14.481 -24.866 1.00 86.50 266 ASP A C 1
ATOM 1917 O O . ASP A 1 266 ? 17.942 14.341 -26.064 1.00 86.50 266 ASP A O 1
ATOM 1921 N N . VAL A 1 267 ? 18.478 15.277 -24.098 1.00 88.94 267 VAL A N 1
ATOM 1922 C CA . VAL A 1 267 ? 19.512 16.181 -24.651 1.00 88.94 267 VAL A CA 1
ATOM 1923 C C . VAL A 1 267 ? 20.932 15.648 -24.472 1.00 88.94 267 VAL A C 1
ATOM 1925 O O . VAL A 1 267 ? 21.733 15.738 -25.394 1.00 88.94 267 VAL A O 1
ATOM 1928 N N . PHE A 1 268 ? 21.260 15.084 -23.307 1.00 87.38 268 PHE A N 1
ATOM 1929 C CA . PHE A 1 268 ? 22.625 14.649 -22.980 1.00 87.38 268 PHE A CA 1
ATOM 1930 C C . PHE A 1 268 ? 22.930 13.130 -23.020 1.00 87.38 268 PHE A C 1
ATOM 1932 O O . PHE A 1 268 ? 24.051 12.788 -22.637 1.00 87.38 268 PHE A O 1
ATOM 1939 N N . PRO A 1 269 ? 22.061 12.193 -23.466 1.00 72.38 269 PRO A N 1
ATOM 1940 C CA . PRO A 1 269 ? 22.278 10.759 -23.223 1.00 72.38 269 PRO A CA 1
ATOM 1941 C C . PRO A 1 269 ? 23.565 10.182 -23.851 1.00 72.38 269 PRO A C 1
ATOM 1943 O O . PRO A 1 269 ? 24.125 9.243 -23.297 1.00 72.38 269 PRO A O 1
ATOM 1946 N N . GLY A 1 270 ? 24.067 10.740 -24.963 1.00 61.31 270 GLY A N 1
ATOM 1947 C CA . GLY A 1 270 ? 25.278 10.263 -25.662 1.00 61.31 270 GLY A CA 1
ATOM 1948 C C . GLY A 1 270 ? 26.560 11.073 -25.417 1.00 61.31 270 GLY A C 1
ATOM 1949 O O . GLY A 1 270 ? 27.616 10.728 -25.941 1.00 61.31 270 GLY A O 1
ATOM 1950 N N . ALA A 1 271 ? 26.489 12.158 -24.644 1.00 52.50 271 ALA A N 1
ATOM 1951 C CA . ALA A 1 271 ? 27.534 13.179 -24.617 1.00 52.50 271 ALA A CA 1
ATOM 1952 C C . ALA A 1 271 ? 28.590 13.001 -23.515 1.00 52.50 271 ALA A C 1
ATOM 1954 O O . ALA A 1 271 ? 29.542 13.760 -23.462 1.00 52.50 271 ALA A O 1
ATOM 1955 N N . LEU A 1 272 ? 28.457 12.087 -22.560 1.00 57.53 272 LEU A N 1
ATOM 1956 C CA . LEU A 1 272 ? 29.346 12.057 -21.390 1.00 57.53 272 LEU A CA 1
ATOM 1957 C C . LEU A 1 272 ? 29.521 10.616 -20.899 1.00 57.53 272 LEU A C 1
ATOM 1959 O O . LEU A 1 272 ? 28.628 9.793 -21.074 1.00 57.53 272 LEU A O 1
ATOM 1963 N N . SER A 1 273 ? 30.633 10.311 -20.217 1.00 61.53 273 SER A N 1
ATOM 1964 C CA . SER A 1 273 ? 30.722 9.132 -19.341 1.00 61.53 273 SER A CA 1
ATOM 1965 C C . SER A 1 273 ? 29.828 9.361 -18.112 1.00 61.53 273 SER A C 1
ATOM 1967 O O . SER A 1 273 ? 30.291 9.630 -17.001 1.00 61.53 273 SER A O 1
ATOM 1969 N N . LEU A 1 274 ? 28.511 9.364 -18.346 1.00 65.38 274 LEU A N 1
ATOM 1970 C CA . LEU A 1 274 ? 27.479 9.808 -17.409 1.00 65.38 274 LEU A CA 1
ATOM 1971 C C . LEU A 1 274 ? 27.290 8.881 -16.225 1.00 65.38 274 LEU A C 1
ATOM 1973 O O . LEU A 1 274 ? 26.612 9.287 -15.289 1.00 65.38 274 LEU A O 1
ATOM 1977 N N . ASP A 1 275 ? 27.879 7.690 -16.222 1.00 76.94 275 ASP A N 1
ATOM 1978 C CA . ASP A 1 275 ? 27.608 6.689 -15.196 1.00 76.94 275 ASP A CA 1
ATOM 1979 C C . ASP A 1 275 ? 27.834 7.256 -13.795 1.00 76.94 275 ASP A C 1
ATOM 1981 O O . ASP A 1 275 ? 26.915 7.284 -12.982 1.00 76.94 275 ASP A O 1
ATOM 1985 N N . TRP A 1 276 ? 29.003 7.835 -13.509 1.00 84.62 276 TRP A N 1
ATOM 1986 C CA . TRP A 1 276 ? 29.271 8.392 -12.178 1.00 84.62 276 TRP A CA 1
ATOM 1987 C C . TRP A 1 276 ? 28.398 9.617 -11.858 1.00 84.62 276 TRP A C 1
ATOM 1989 O O . TRP A 1 276 ? 27.986 9.795 -10.711 1.00 84.62 276 TRP A O 1
ATOM 1999 N N . ALA A 1 277 ? 28.100 10.460 -12.852 1.00 87.81 277 ALA A N 1
ATOM 2000 C CA . ALA A 1 277 ? 27.334 11.690 -12.664 1.00 87.81 277 ALA A CA 1
ATOM 2001 C C . ALA A 1 277 ? 25.848 11.381 -12.414 1.00 87.81 277 ALA A C 1
ATOM 2003 O O . ALA A 1 277 ? 25.231 11.937 -11.503 1.00 87.81 277 ALA A O 1
ATOM 2004 N N . ALA A 1 278 ? 25.293 10.426 -13.157 1.00 89.19 278 ALA A N 1
ATOM 2005 C CA . ALA A 1 278 ? 23.959 9.886 -12.961 1.00 89.19 278 ALA A CA 1
ATOM 2006 C C . ALA A 1 278 ? 23.852 9.167 -11.610 1.00 89.19 278 ALA A C 1
ATOM 2008 O O . ALA A 1 278 ? 22.898 9.398 -10.865 1.00 89.19 278 ALA A O 1
ATOM 2009 N N . GLN A 1 279 ? 24.857 8.366 -11.234 1.00 92.38 279 GLN A N 1
ATOM 2010 C CA . GLN A 1 279 ? 24.927 7.755 -9.902 1.00 92.38 279 GLN A CA 1
ATOM 2011 C C . GLN A 1 279 ? 25.002 8.818 -8.798 1.00 92.38 279 GLN A C 1
ATOM 2013 O O . GLN A 1 279 ? 24.364 8.654 -7.761 1.00 92.38 279 GLN A O 1
ATOM 2018 N N . ALA A 1 280 ? 25.704 9.937 -9.008 1.00 93.25 280 ALA A N 1
ATOM 2019 C CA . ALA A 1 280 ? 25.747 11.044 -8.052 1.00 93.25 280 ALA A CA 1
ATOM 2020 C C . ALA A 1 280 ? 24.372 11.716 -7.883 1.00 93.25 280 ALA A C 1
ATOM 2022 O O . ALA A 1 280 ? 23.945 11.962 -6.751 1.00 93.25 280 ALA A O 1
ATOM 2023 N N . VAL A 1 281 ? 23.633 11.941 -8.976 1.00 94.31 281 VAL A N 1
ATOM 2024 C CA . VAL A 1 281 ? 22.234 12.407 -8.925 1.00 94.31 281 VAL A CA 1
ATOM 2025 C C . VAL A 1 281 ? 21.357 11.403 -8.171 1.00 94.31 281 VAL A C 1
ATOM 2027 O O . VAL A 1 281 ? 20.598 11.795 -7.278 1.00 94.31 281 VAL A O 1
ATOM 2030 N N . GLY A 1 282 ? 21.513 10.107 -8.453 1.00 95.31 282 GLY A N 1
ATOM 2031 C CA . GLY A 1 282 ? 20.829 9.032 -7.738 1.00 95.31 282 GLY A CA 1
ATOM 2032 C C . GLY A 1 282 ? 21.164 8.995 -6.247 1.00 95.31 282 GLY A C 1
ATOM 2033 O O . GLY A 1 282 ? 20.264 8.862 -5.419 1.00 95.31 282 GLY A O 1
ATOM 2034 N N . ALA A 1 283 ? 22.426 9.217 -5.876 1.00 96.94 283 ALA A N 1
ATOM 2035 C CA . ALA A 1 283 ? 22.883 9.285 -4.492 1.00 96.94 283 ALA A CA 1
ATOM 2036 C C . ALA A 1 283 ? 22.298 10.498 -3.753 1.00 96.94 283 ALA A C 1
ATOM 2038 O O . ALA A 1 283 ? 21.844 10.365 -2.613 1.00 96.94 283 ALA A O 1
ATOM 2039 N N . CYS A 1 284 ? 22.220 11.667 -4.401 1.00 97.56 284 CYS A N 1
ATOM 2040 C CA . CYS A 1 284 ? 21.467 12.810 -3.879 1.00 97.56 284 CYS A CA 1
ATOM 2041 C C . CYS A 1 284 ? 19.984 12.459 -3.692 1.00 97.56 284 CYS A C 1
ATOM 2043 O O . CYS A 1 284 ? 19.383 12.834 -2.681 1.00 97.56 284 CYS A O 1
ATOM 2045 N N . GLY A 1 285 ? 19.408 11.697 -4.623 1.00 97.50 285 GLY A N 1
ATOM 2046 C CA . GLY A 1 285 ? 18.061 11.148 -4.522 1.00 97.50 285 GLY A CA 1
ATOM 2047 C C . GLY A 1 285 ? 17.870 10.250 -3.302 1.00 97.50 285 GLY A C 1
ATOM 2048 O O . GLY A 1 285 ? 16.984 10.491 -2.482 1.00 97.50 285 GLY A O 1
ATOM 2049 N N . ALA A 1 286 ? 18.750 9.272 -3.110 1.00 98.00 286 ALA A N 1
ATOM 2050 C CA . ALA A 1 286 ? 18.719 8.367 -1.969 1.00 98.00 286 ALA A CA 1
ATOM 2051 C C . ALA A 1 286 ? 18.896 9.106 -0.635 1.00 98.00 286 ALA A C 1
ATOM 2053 O O . ALA A 1 286 ? 18.147 8.872 0.320 1.00 98.00 286 ALA A O 1
ATOM 2054 N N . ALA A 1 287 ? 19.819 10.068 -0.581 1.00 98.00 287 ALA A N 1
ATOM 2055 C CA . ALA A 1 287 ? 19.975 10.946 0.570 1.00 98.00 287 ALA A CA 1
ATOM 2056 C C . ALA A 1 287 ? 18.687 11.741 0.842 1.00 98.00 287 ALA A C 1
ATOM 2058 O O . ALA A 1 287 ? 18.251 11.812 1.991 1.00 98.00 287 ALA A O 1
ATOM 2059 N N . ALA A 1 288 ? 18.017 12.271 -0.189 1.00 97.69 288 ALA A N 1
ATOM 2060 C CA . ALA A 1 288 ? 16.735 12.961 -0.049 1.00 97.69 288 ALA A CA 1
ATOM 2061 C C . ALA A 1 288 ? 15.625 12.043 0.492 1.00 97.69 288 ALA A C 1
ATOM 2063 O O . ALA A 1 288 ? 14.867 12.467 1.371 1.00 97.69 288 ALA A O 1
ATOM 2064 N N . VAL A 1 289 ? 15.545 10.790 0.023 1.00 98.06 289 VAL A N 1
ATOM 2065 C CA . VAL A 1 289 ? 14.599 9.775 0.519 1.00 98.06 289 VAL A CA 1
ATOM 2066 C C . VAL A 1 289 ? 14.796 9.558 2.016 1.00 98.06 289 VAL A C 1
ATOM 2068 O O . VAL A 1 289 ? 13.849 9.716 2.793 1.00 98.06 289 VAL A O 1
ATOM 2071 N N . LEU A 1 290 ? 16.018 9.230 2.436 1.00 97.06 290 LEU A N 1
ATOM 2072 C CA . LEU A 1 290 ? 16.322 8.880 3.824 1.00 97.06 290 LEU A CA 1
ATOM 2073 C C . LEU A 1 290 ? 16.223 10.102 4.746 1.00 97.06 290 LEU A C 1
ATOM 2075 O O . LEU A 1 290 ? 15.518 10.072 5.759 1.00 97.06 290 LEU A O 1
ATOM 2079 N N . TRP A 1 291 ? 16.872 11.205 4.370 1.00 96.88 291 TRP A N 1
ATOM 2080 C CA . TRP A 1 291 ? 16.914 12.437 5.154 1.00 96.88 291 TRP A CA 1
ATOM 2081 C C . TRP A 1 291 ? 15.540 13.098 5.255 1.00 96.88 291 TRP A C 1
ATOM 2083 O O . TRP A 1 291 ? 15.075 13.416 6.353 1.00 96.88 291 TRP A O 1
ATOM 2093 N N . GLY A 1 292 ? 14.845 13.249 4.125 1.00 96.94 292 GLY A N 1
ATOM 2094 C CA . GLY A 1 292 ? 13.498 13.809 4.082 1.00 96.94 292 GLY A CA 1
ATOM 2095 C C . GLY A 1 292 ? 12.519 12.983 4.909 1.00 96.94 292 GLY A C 1
ATOM 2096 O O . GLY A 1 292 ? 11.735 13.539 5.680 1.00 96.94 292 GLY A O 1
ATOM 2097 N N . SER A 1 293 ? 12.606 11.655 4.841 1.00 97.31 293 SER A N 1
ATOM 2098 C CA . SER A 1 293 ? 11.724 10.785 5.619 1.00 97.31 293 SER A CA 1
ATOM 2099 C C . SER A 1 293 ? 12.018 10.825 7.122 1.00 97.31 293 SER A C 1
ATOM 2101 O O . SER A 1 293 ? 11.083 10.906 7.928 1.00 97.31 293 SER A O 1
ATOM 2103 N N . LEU A 1 294 ? 13.293 10.860 7.522 1.00 96.62 294 LEU A N 1
ATOM 2104 C CA . LEU A 1 294 ? 13.693 11.022 8.922 1.00 96.62 294 LEU A CA 1
ATOM 2105 C C . LEU A 1 294 ? 13.218 12.366 9.493 1.00 96.62 294 LEU A C 1
ATOM 2107 O O . LEU A 1 294 ? 12.666 12.423 10.597 1.00 96.62 294 LEU A O 1
ATOM 2111 N N . LEU A 1 295 ? 13.388 13.455 8.740 1.00 96.94 295 LEU A N 1
ATOM 2112 C CA . LEU A 1 295 ? 12.928 14.777 9.156 1.00 96.94 295 LEU A CA 1
ATOM 2113 C C . LEU A 1 295 ? 11.403 14.861 9.215 1.00 96.94 295 LEU A C 1
ATOM 2115 O O . LEU A 1 295 ? 10.885 15.455 10.165 1.00 96.94 295 LEU A O 1
ATOM 2119 N N . ALA A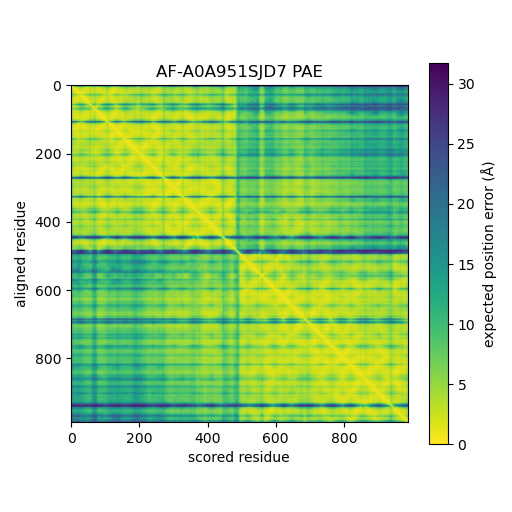 1 296 ? 10.682 14.234 8.279 1.00 97.19 296 ALA A N 1
ATOM 2120 C CA . ALA A 1 296 ? 9.224 14.126 8.309 1.00 97.19 296 ALA A CA 1
ATOM 2121 C C . ALA A 1 296 ? 8.745 13.429 9.593 1.00 97.19 296 ALA A C 1
ATOM 2123 O O . ALA A 1 296 ? 7.879 13.953 10.300 1.00 97.19 296 ALA A O 1
ATOM 2124 N N . LEU A 1 297 ? 9.374 12.310 9.967 1.00 95.38 297 LEU A N 1
ATOM 2125 C CA . LEU A 1 297 ? 9.075 11.579 11.202 1.00 95.38 297 LEU A CA 1
ATOM 2126 C C . LEU A 1 297 ? 9.291 12.397 12.474 1.00 95.38 297 LEU A C 1
ATOM 2128 O O . LEU A 1 297 ? 8.637 12.118 13.477 1.00 95.38 297 LEU A O 1
ATOM 2132 N N . ARG A 1 298 ? 10.161 13.410 12.452 1.00 96.31 298 ARG A N 1
ATOM 2133 C CA . ARG A 1 298 ? 10.441 14.283 13.603 1.00 96.31 298 ARG A CA 1
ATOM 2134 C C . ARG A 1 298 ? 9.541 15.515 13.675 1.00 96.31 298 ARG A C 1
ATOM 2136 O O . ARG A 1 298 ? 9.516 16.194 14.702 1.00 96.31 298 ARG A O 1
ATOM 2143 N N . GLN A 1 299 ? 8.764 15.808 12.633 1.00 96.88 299 GLN A N 1
ATOM 2144 C CA . GLN A 1 299 ? 7.915 16.998 12.625 1.00 96.88 299 GLN A CA 1
ATOM 2145 C C . GLN A 1 299 ? 6.789 16.918 13.661 1.00 96.88 299 GLN A C 1
ATOM 2147 O O . GLN A 1 299 ? 6.226 15.858 13.937 1.00 96.88 299 GLN A O 1
ATOM 2152 N N . LYS A 1 300 ? 6.445 18.074 14.238 1.00 96.12 300 LYS A N 1
ATOM 2153 C CA . LYS A 1 300 ? 5.338 18.230 15.204 1.00 96.12 300 LYS A CA 1
ATOM 2154 C C . LYS A 1 300 ? 4.055 18.774 14.564 1.00 96.12 300 LYS A C 1
ATOM 2156 O O . LYS A 1 300 ? 2.987 18.735 15.174 1.00 96.12 300 LYS A O 1
ATOM 2161 N N . ARG A 1 301 ? 4.164 19.298 13.343 1.00 95.69 301 ARG A N 1
ATOM 2162 C CA . ARG A 1 301 ? 3.096 19.951 12.581 1.00 95.69 301 ARG A CA 1
ATOM 2163 C C . ARG A 1 301 ? 2.855 19.213 11.269 1.00 95.69 301 ARG A C 1
ATOM 2165 O O . ARG A 1 301 ? 3.809 18.705 10.680 1.00 95.69 301 ARG A O 1
ATOM 2172 N N . VAL A 1 302 ? 1.604 19.180 10.814 1.00 95.88 302 VAL A N 1
ATOM 2173 C CA . VAL A 1 302 ? 1.200 18.435 9.615 1.00 95.88 302 VAL A CA 1
ATOM 2174 C C . VAL A 1 302 ? 1.822 19.040 8.353 1.00 95.88 302 VAL A C 1
ATOM 2176 O O . VAL A 1 302 ? 2.458 18.304 7.606 1.00 95.88 302 VAL A O 1
ATOM 2179 N N . LYS A 1 303 ? 1.733 20.359 8.115 1.00 95.50 303 LYS A N 1
ATOM 2180 C CA . LYS A 1 303 ? 2.258 20.955 6.867 1.00 95.50 303 LYS A CA 1
ATOM 2181 C C . LYS A 1 303 ? 3.774 20.765 6.680 1.00 95.50 303 LYS A C 1
ATOM 2183 O O . LYS A 1 303 ? 4.168 20.313 5.607 1.00 95.50 303 LYS A O 1
ATOM 2188 N N . PRO A 1 304 ? 4.639 21.023 7.684 1.00 96.50 304 PRO A N 1
ATOM 2189 C CA . PRO A 1 304 ? 6.068 20.723 7.566 1.00 96.50 304 PRO A CA 1
ATOM 2190 C C . PRO A 1 304 ? 6.367 19.238 7.335 1.00 96.50 304 PRO A C 1
ATOM 2192 O O . PRO A 1 304 ? 7.278 18.915 6.580 1.00 96.50 304 PRO A O 1
ATOM 2195 N N . LEU A 1 305 ? 5.600 18.323 7.944 1.00 97.75 305 LEU A N 1
ATOM 2196 C CA . LEU A 1 305 ? 5.743 16.885 7.685 1.00 97.75 305 LEU A CA 1
ATOM 2197 C C . LEU A 1 305 ? 5.459 16.571 6.209 1.00 97.75 305 LEU A C 1
ATOM 2199 O O . LEU A 1 305 ? 6.222 15.851 5.561 1.00 97.75 305 LEU A O 1
ATOM 2203 N N . LEU A 1 306 ? 4.395 17.157 5.654 1.00 97.38 306 LEU A N 1
ATOM 2204 C CA . LEU A 1 306 ? 4.056 17.025 4.237 1.00 97.38 306 LEU A CA 1
ATOM 2205 C C . LEU A 1 306 ? 5.125 17.639 3.317 1.00 97.38 306 LEU A C 1
ATOM 2207 O O . LEU A 1 306 ? 5.384 17.094 2.245 1.00 97.38 306 LEU A O 1
ATOM 2211 N N . ALA A 1 307 ? 5.794 18.714 3.738 1.00 96.81 307 ALA A N 1
ATOM 2212 C CA . ALA A 1 307 ? 6.903 19.309 2.993 1.00 96.81 307 ALA A CA 1
ATOM 2213 C C . ALA A 1 307 ? 8.131 18.384 2.936 1.00 96.81 307 ALA A C 1
ATOM 2215 O O . ALA A 1 307 ? 8.616 18.082 1.851 1.00 96.81 307 ALA A O 1
ATOM 2216 N N . TYR A 1 308 ? 8.583 17.844 4.072 1.00 97.94 308 TYR A N 1
ATOM 2217 C CA . TYR A 1 308 ? 9.721 16.911 4.097 1.00 97.94 308 TYR A CA 1
ATOM 2218 C C . TYR A 1 308 ? 9.434 15.585 3.394 1.00 97.94 308 TYR A C 1
ATOM 2220 O O . TYR A 1 308 ? 10.295 15.025 2.725 1.00 97.94 308 TYR A O 1
ATOM 2228 N N . SER A 1 309 ? 8.195 15.107 3.459 1.00 97.31 309 SER A N 1
ATOM 2229 C CA . SER A 1 309 ? 7.796 13.970 2.631 1.00 97.31 309 SER A CA 1
ATOM 2230 C C . SER A 1 309 ? 7.664 14.332 1.150 1.00 97.31 309 SER A C 1
ATOM 2232 O O . SER A 1 309 ? 7.470 13.433 0.353 1.00 97.31 309 SER A O 1
ATOM 2234 N N . THR A 1 310 ? 7.689 15.609 0.748 1.00 96.56 310 THR A N 1
ATOM 2235 C CA . THR A 1 310 ? 7.806 15.988 -0.675 1.00 96.56 310 THR A CA 1
ATOM 2236 C C . THR A 1 310 ? 9.255 15.820 -1.119 1.00 96.56 310 THR A C 1
ATOM 2238 O O . THR A 1 310 ? 9.482 15.187 -2.141 1.00 96.56 310 THR A O 1
ATOM 2241 N N . LEU A 1 311 ? 10.218 16.269 -0.301 1.00 96.94 311 LEU A N 1
ATOM 2242 C CA . LEU A 1 311 ? 11.652 16.024 -0.512 1.00 96.94 311 LEU A CA 1
ATOM 2243 C C . LEU A 1 311 ? 11.957 14.534 -0.703 1.00 96.94 311 LEU A C 1
ATOM 2245 O O . LEU A 1 311 ? 12.636 14.172 -1.655 1.00 96.94 311 LEU A O 1
ATOM 2249 N N . ALA A 1 312 ? 11.407 13.665 0.150 1.00 97.44 312 ALA A N 1
ATOM 2250 C CA . ALA A 1 312 ? 11.631 12.225 0.024 1.00 97.44 312 ALA A CA 1
ATOM 2251 C C . ALA A 1 312 ? 11.143 11.658 -1.322 1.00 97.44 312 ALA A C 1
ATOM 2253 O O . ALA A 1 312 ? 11.811 10.827 -1.920 1.00 97.44 312 ALA A O 1
ATOM 2254 N N . GLN A 1 313 ? 9.998 12.126 -1.824 1.00 97.12 313 GLN A N 1
ATOM 2255 C CA . GLN A 1 313 ? 9.426 11.636 -3.083 1.00 97.12 313 GLN A CA 1
ATOM 2256 C C . GLN A 1 313 ? 10.152 12.198 -4.308 1.00 97.12 313 GLN A C 1
ATOM 2258 O O . GLN A 1 313 ? 10.287 11.509 -5.311 1.00 97.12 313 GLN A O 1
ATOM 2263 N N . ILE A 1 314 ? 10.663 13.429 -4.210 1.00 96.38 314 ILE A N 1
ATOM 2264 C CA . ILE A 1 314 ? 11.610 13.984 -5.186 1.00 96.38 314 ILE A CA 1
ATOM 2265 C C . ILE A 1 314 ? 12.893 13.149 -5.200 1.00 96.38 314 ILE A C 1
ATOM 2267 O O . ILE A 1 314 ? 13.456 12.915 -6.259 1.00 96.38 314 ILE A O 1
ATOM 2271 N N . GLY A 1 315 ? 13.315 12.634 -4.045 1.00 96.81 315 GLY A N 1
ATOM 2272 C CA . GLY A 1 315 ? 14.446 11.721 -3.954 1.00 96.81 315 GLY A CA 1
ATOM 2273 C C . GLY A 1 315 ? 14.295 10.473 -4.825 1.00 96.81 315 GLY A C 1
ATOM 2274 O O . GLY A 1 315 ? 15.202 10.164 -5.590 1.00 96.81 315 GLY A O 1
ATOM 2275 N N . TYR A 1 316 ? 13.129 9.816 -4.788 1.00 96.38 316 TYR A N 1
ATOM 2276 C CA . TYR A 1 316 ? 12.845 8.691 -5.690 1.00 96.38 316 TYR A CA 1
ATOM 2277 C C . TYR A 1 316 ? 12.902 9.098 -7.162 1.00 96.38 316 TYR A C 1
ATOM 2279 O O . TYR A 1 316 ? 13.413 8.340 -7.973 1.00 96.38 316 TYR A O 1
ATOM 2287 N N . LEU A 1 317 ? 12.414 10.297 -7.498 1.00 95.19 317 LEU A N 1
ATOM 2288 C CA . LEU A 1 317 ? 12.472 10.837 -8.856 1.00 95.19 317 LEU A CA 1
ATOM 2289 C C . LEU A 1 317 ? 13.924 11.029 -9.323 1.00 95.19 317 LEU A C 1
ATOM 2291 O O . LEU A 1 317 ? 14.249 10.658 -10.441 1.00 95.19 317 LEU A O 1
ATOM 2295 N N . LEU A 1 318 ? 14.829 11.515 -8.474 1.00 95.50 318 LEU A N 1
ATOM 2296 C CA . LEU A 1 318 ? 16.249 11.637 -8.836 1.00 95.50 318 LEU A CA 1
ATOM 2297 C C . LEU A 1 318 ? 16.943 10.278 -8.999 1.00 95.50 318 LEU A C 1
ATOM 2299 O O . LEU A 1 318 ? 17.790 10.128 -9.873 1.00 95.50 318 LEU A O 1
ATOM 2303 N N . MET A 1 319 ? 16.554 9.272 -8.209 1.00 94.44 319 MET A N 1
ATOM 2304 C CA . MET A 1 319 ? 17.065 7.900 -8.353 1.00 94.44 319 MET A CA 1
ATOM 2305 C C . MET A 1 319 ? 16.708 7.262 -9.700 1.00 94.44 319 MET A C 1
ATOM 2307 O O . MET A 1 319 ? 17.340 6.288 -10.089 1.00 94.44 319 MET A O 1
ATOM 2311 N N . THR A 1 320 ? 15.730 7.805 -10.429 1.00 92.38 320 THR A N 1
ATOM 2312 C CA . THR A 1 320 ? 15.366 7.292 -11.756 1.00 92.38 320 THR A CA 1
ATOM 2313 C C . THR A 1 320 ? 16.381 7.651 -12.840 1.00 92.38 320 THR A C 1
ATOM 2315 O O . THR A 1 320 ? 16.473 6.928 -13.821 1.00 92.38 320 THR A O 1
ATOM 2318 N N . VAL A 1 321 ? 17.185 8.708 -12.658 1.00 91.44 321 VAL A N 1
ATOM 2319 C CA . VAL A 1 321 ? 18.190 9.150 -13.643 1.00 91.44 321 VAL A CA 1
ATOM 2320 C C . VAL A 1 321 ? 19.224 8.055 -13.957 1.00 91.44 321 VAL A C 1
ATOM 2322 O O . VAL A 1 321 ? 19.332 7.684 -15.123 1.00 91.44 321 VAL A O 1
ATOM 2325 N N . PRO A 1 322 ? 19.939 7.461 -12.976 1.00 90.94 322 PRO A N 1
ATOM 2326 C CA . PRO A 1 322 ? 20.870 6.365 -13.268 1.00 90.94 322 PRO A CA 1
ATOM 2327 C C . PRO A 1 322 ? 20.180 5.082 -13.752 1.00 90.94 322 PRO A C 1
ATOM 2329 O O . PRO A 1 322 ? 20.816 4.264 -14.414 1.00 90.94 322 PRO A O 1
ATOM 2332 N N . LEU A 1 323 ? 18.897 4.883 -13.434 1.00 89.75 323 LEU A N 1
ATOM 2333 C CA . LEU A 1 323 ? 18.130 3.726 -13.905 1.00 89.75 323 LEU A CA 1
ATOM 2334 C C . LEU A 1 323 ? 17.720 3.880 -15.375 1.00 89.75 323 LEU A C 1
ATOM 2336 O O . LEU A 1 323 ? 17.845 2.932 -16.136 1.00 89.75 323 LEU A O 1
ATOM 2340 N N . MET A 1 324 ? 17.289 5.071 -15.795 1.00 87.25 324 MET A N 1
ATOM 2341 C CA . MET A 1 324 ? 16.909 5.353 -17.186 1.00 87.25 324 MET A CA 1
ATOM 2342 C C . MET A 1 324 ? 18.088 5.281 -18.154 1.00 87.25 324 MET A C 1
ATOM 2344 O O . MET A 1 324 ? 17.900 4.895 -19.298 1.00 87.25 324 MET A O 1
ATOM 2348 N N . LEU A 1 325 ? 19.293 5.639 -17.703 1.00 84.38 325 LEU A N 1
ATOM 2349 C CA . LEU A 1 325 ? 20.492 5.595 -18.545 1.00 84.38 325 LEU A CA 1
ATOM 2350 C C . LEU A 1 325 ? 21.111 4.192 -18.661 1.00 84.38 325 LEU A C 1
ATOM 2352 O O . LEU A 1 325 ? 21.993 3.993 -19.486 1.00 84.38 325 LEU A O 1
ATOM 2356 N N . SER A 1 326 ? 20.673 3.230 -17.841 1.00 78.56 326 SER A N 1
ATOM 2357 C CA . SER A 1 326 ? 21.236 1.870 -17.802 1.00 78.56 326 SER A CA 1
ATOM 2358 C C . SER A 1 326 ? 20.251 0.765 -18.189 1.00 78.56 326 SER A C 1
ATOM 2360 O O . SER A 1 326 ? 20.683 -0.276 -18.674 1.00 78.56 326 SER A O 1
ATOM 2362 N N . ALA A 1 327 ? 18.947 0.953 -17.963 1.00 64.06 327 ALA A N 1
ATOM 2363 C CA . ALA A 1 327 ? 17.917 -0.032 -18.279 1.00 64.06 327 ALA A CA 1
ATOM 2364 C C . ALA A 1 327 ? 17.374 0.177 -19.702 1.00 64.06 327 ALA A C 1
ATOM 2366 O O . ALA A 1 327 ? 16.916 1.270 -20.035 1.00 64.06 327 ALA A O 1
ATOM 2367 N N . ALA A 1 328 ? 17.380 -0.881 -20.518 1.00 57.97 328 ALA A N 1
ATOM 2368 C CA . ALA A 1 328 ? 16.956 -0.832 -21.920 1.00 57.97 328 ALA A CA 1
ATOM 2369 C C . ALA A 1 328 ? 15.427 -0.703 -22.113 1.00 57.97 328 ALA A C 1
ATOM 2371 O O . ALA A 1 328 ? 14.985 -0.172 -23.128 1.00 57.97 328 ALA A O 1
ATOM 2372 N N . ASP A 1 329 ? 14.619 -1.120 -21.130 1.00 65.06 329 ASP A N 1
ATOM 2373 C CA . ASP A 1 329 ? 13.192 -1.429 -21.345 1.00 65.06 329 ASP A CA 1
ATOM 2374 C C . ASP A 1 329 ? 12.208 -0.294 -20.995 1.00 65.06 329 ASP A C 1
ATOM 2376 O O . ASP A 1 329 ? 11.019 -0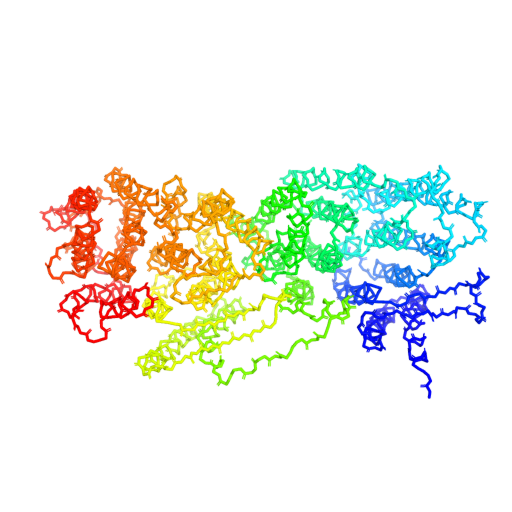.530 -20.799 1.00 65.06 329 ASP A O 1
ATOM 2380 N N . GLY A 1 330 ? 12.667 0.953 -20.838 1.00 79.00 330 GLY A N 1
ATOM 2381 C CA . GLY A 1 330 ? 11.783 2.112 -20.599 1.00 79.00 330 GLY A CA 1
ATOM 2382 C C . GLY A 1 330 ? 11.033 2.133 -19.249 1.00 79.00 330 GLY A C 1
ATOM 2383 O O . GLY A 1 330 ? 10.489 3.171 -18.865 1.00 79.00 330 GLY A O 1
ATOM 2384 N N . ALA A 1 331 ? 11.068 1.053 -18.458 1.00 85.38 331 ALA A N 1
ATOM 2385 C CA . ALA A 1 331 ? 10.374 0.931 -17.171 1.00 85.38 331 ALA A CA 1
ATOM 2386 C C . ALA A 1 331 ? 10.715 2.069 -16.192 1.00 85.38 331 ALA A C 1
ATOM 2388 O O . ALA A 1 331 ? 9.834 2.611 -15.522 1.00 85.38 331 ALA A O 1
ATOM 2389 N N . ALA A 1 332 ? 11.979 2.505 -16.141 1.00 89.31 332 ALA A N 1
ATOM 2390 C CA . ALA A 1 332 ? 12.398 3.621 -15.292 1.00 89.31 332 ALA A CA 1
ATOM 2391 C C . ALA A 1 332 ? 11.751 4.961 -15.702 1.00 89.31 332 ALA A C 1
ATOM 2393 O O . ALA A 1 332 ? 11.382 5.758 -14.832 1.00 89.31 332 ALA A O 1
ATOM 2394 N N . TYR A 1 333 ? 11.572 5.192 -17.006 1.00 88.88 333 TYR A N 1
ATOM 2395 C CA . TYR A 1 333 ? 10.925 6.386 -17.553 1.00 88.88 333 TYR A CA 1
ATOM 2396 C C . TYR A 1 333 ? 9.423 6.385 -17.255 1.00 88.88 333 TYR A C 1
ATOM 2398 O O . TYR A 1 333 ? 8.895 7.348 -16.686 1.00 88.88 333 TYR A O 1
ATOM 2406 N N . SER A 1 334 ? 8.755 5.262 -17.523 1.00 88.81 334 SER A N 1
ATOM 2407 C CA . SER A 1 334 ? 7.344 5.051 -17.192 1.00 88.81 334 SER A CA 1
ATOM 2408 C C . SER A 1 334 ? 7.088 5.167 -15.685 1.00 88.81 334 SER A C 1
ATOM 2410 O O . SER A 1 334 ? 6.183 5.886 -15.251 1.00 88.81 334 SER A O 1
ATOM 2412 N N . GLY A 1 335 ? 7.953 4.572 -14.858 1.00 91.38 335 GLY A N 1
ATOM 2413 C CA . GLY A 1 335 ? 7.922 4.691 -13.401 1.00 91.38 335 GLY A CA 1
ATOM 2414 C C . GLY A 1 335 ? 8.091 6.131 -12.912 1.00 91.38 335 GLY A C 1
ATOM 2415 O O . GLY A 1 335 ? 7.349 6.567 -12.026 1.00 91.38 335 GLY A O 1
ATOM 2416 N N . MET A 1 336 ? 9.007 6.901 -13.509 1.00 92.44 336 MET A N 1
ATOM 2417 C CA . MET A 1 336 ? 9.206 8.325 -13.215 1.00 92.44 336 MET A CA 1
ATOM 2418 C C . MET A 1 336 ? 7.952 9.144 -13.529 1.00 92.44 336 MET A C 1
ATOM 2420 O O . MET A 1 336 ? 7.429 9.825 -12.638 1.00 92.44 336 MET A O 1
ATOM 2424 N N . ALA A 1 337 ? 7.441 9.053 -14.759 1.00 90.25 337 ALA A N 1
ATOM 2425 C CA . ALA A 1 337 ? 6.286 9.827 -15.206 1.00 90.25 337 ALA A CA 1
ATOM 2426 C C . ALA A 1 337 ? 5.069 9.553 -14.313 1.00 90.25 337 ALA A C 1
ATOM 2428 O O . ALA A 1 337 ? 4.400 10.470 -13.820 1.00 90.25 337 ALA A O 1
ATOM 2429 N N . PHE A 1 338 ? 4.842 8.279 -14.007 1.00 89.25 338 PHE A N 1
ATOM 2430 C CA . PHE A 1 338 ? 3.739 7.848 -13.172 1.00 89.25 338 PHE A CA 1
ATOM 2431 C C . PHE A 1 338 ? 3.895 8.281 -11.707 1.00 89.25 338 PHE A C 1
ATOM 2433 O O . PHE A 1 338 ? 2.923 8.720 -11.074 1.00 89.25 338 PHE A O 1
ATOM 2440 N N . LEU A 1 339 ? 5.124 8.240 -11.171 1.00 94.06 339 LEU A N 1
ATOM 2441 C CA . LEU A 1 339 ? 5.416 8.728 -9.826 1.00 94.06 339 LEU A CA 1
ATOM 2442 C C . LEU A 1 339 ? 5.101 10.215 -9.717 1.00 94.06 339 LEU A C 1
ATOM 2444 O O . LEU A 1 339 ? 4.454 10.622 -8.751 1.00 94.06 339 LEU A O 1
ATOM 2448 N N . VAL A 1 340 ? 5.528 11.024 -10.694 1.00 92.44 340 VAL A N 1
ATOM 2449 C CA . VAL A 1 340 ? 5.287 12.473 -10.702 1.00 92.44 340 VAL A CA 1
ATOM 2450 C C . VAL A 1 340 ? 3.794 12.773 -10.629 1.00 92.44 340 VAL A C 1
ATOM 2452 O O . VAL A 1 340 ? 3.367 13.522 -9.741 1.00 92.44 340 VAL A O 1
ATOM 2455 N N . VAL A 1 341 ? 3.011 12.171 -11.526 1.00 92.88 341 VAL A N 1
ATOM 2456 C CA . VAL A 1 341 ? 1.569 12.409 -11.649 1.00 92.88 341 VAL A CA 1
ATOM 2457 C C . VAL A 1 341 ? 0.843 11.969 -10.380 1.00 92.88 341 VAL A C 1
ATOM 2459 O O . VAL A 1 341 ? 0.161 12.771 -9.733 1.00 92.88 341 VAL A O 1
ATOM 2462 N N . SER A 1 342 ? 1.023 10.714 -9.960 1.00 94.81 342 SER A N 1
ATOM 2463 C CA . SER A 1 342 ? 0.307 10.183 -8.798 1.00 94.81 342 SER A CA 1
ATOM 2464 C C . SER A 1 342 ? 0.679 10.936 -7.513 1.00 94.81 342 SER A C 1
ATOM 2466 O O . SER A 1 342 ? -0.206 11.300 -6.726 1.00 94.81 342 SER A O 1
ATOM 2468 N N . HIS A 1 343 ? 1.964 11.259 -7.323 1.00 96.75 343 HIS A N 1
ATOM 2469 C CA . HIS A 1 343 ? 2.446 12.050 -6.191 1.00 96.75 343 HIS A CA 1
ATOM 2470 C C . HIS A 1 343 ? 1.874 13.474 -6.182 1.00 96.75 343 HIS A C 1
ATOM 2472 O O . HIS A 1 343 ? 1.540 13.980 -5.108 1.00 96.75 343 HIS A O 1
ATOM 2478 N N . ALA A 1 344 ? 1.743 14.126 -7.342 1.00 97.31 344 ALA A N 1
ATOM 2479 C CA . ALA A 1 344 ? 1.178 15.470 -7.445 1.00 97.31 344 ALA A CA 1
ATOM 2480 C C . ALA A 1 344 ? -0.258 15.518 -6.899 1.00 97.31 344 ALA A C 1
ATOM 2482 O O . ALA A 1 344 ? -0.556 16.337 -6.021 1.00 97.31 344 ALA A O 1
ATOM 2483 N N . PHE A 1 345 ? -1.112 14.585 -7.335 1.00 97.94 345 PHE A N 1
ATOM 2484 C CA . PHE A 1 345 ? -2.488 14.458 -6.845 1.00 97.94 345 PHE A CA 1
ATOM 2485 C C . PHE A 1 345 ? -2.541 14.165 -5.340 1.00 97.94 345 PHE A C 1
ATOM 2487 O O . PHE A 1 345 ? -3.253 14.853 -4.601 1.00 97.94 345 PHE A O 1
ATOM 2494 N N . ALA A 1 346 ? -1.743 13.203 -4.861 1.00 97.62 346 ALA A N 1
ATOM 2495 C CA . ALA A 1 346 ? -1.678 12.856 -3.441 1.00 97.62 346 ALA A CA 1
ATOM 2496 C C . ALA A 1 346 ? -1.254 14.047 -2.573 1.00 97.62 346 ALA A C 1
ATOM 2498 O O . ALA A 1 346 ? -1.878 14.332 -1.549 1.00 97.62 346 ALA A O 1
ATOM 2499 N N . LYS A 1 347 ? -0.215 14.784 -2.977 1.00 97.19 347 LYS A N 1
ATOM 2500 C CA . LYS A 1 347 ? 0.275 15.943 -2.224 1.00 97.19 347 LYS A CA 1
ATOM 2501 C C . LYS A 1 347 ? -0.713 17.082 -2.197 1.00 97.19 347 LYS A C 1
ATOM 2503 O O . LYS A 1 347 ? -0.942 17.630 -1.117 1.00 97.19 347 LYS A O 1
ATOM 2508 N N . ALA A 1 348 ? -1.312 17.412 -3.338 1.00 98.19 348 ALA A N 1
ATOM 2509 C CA . ALA A 1 348 ? -2.355 18.420 -3.386 1.00 98.19 348 ALA A CA 1
ATOM 2510 C C . ALA A 1 348 ? -3.479 18.050 -2.405 1.00 98.19 348 ALA A C 1
ATOM 2512 O O . ALA A 1 348 ? -3.781 18.828 -1.500 1.00 98.19 348 ALA A O 1
ATOM 2513 N N . ALA A 1 349 ? -3.990 16.817 -2.473 1.00 98.31 349 ALA A N 1
ATOM 2514 C CA . ALA A 1 349 ? -5.018 16.315 -1.565 1.00 98.31 349 ALA A CA 1
ATOM 2515 C C . ALA A 1 349 ? -4.622 16.415 -0.081 1.00 98.31 349 ALA A C 1
ATOM 2517 O O . ALA A 1 349 ? -5.387 16.932 0.737 1.00 98.31 349 ALA A O 1
ATOM 2518 N N . MET A 1 350 ? -3.416 15.969 0.285 1.00 98.00 350 MET A N 1
ATOM 2519 C CA . MET A 1 350 ? -2.947 15.979 1.674 1.00 98.00 350 MET A CA 1
ATOM 2520 C C . MET A 1 350 ? -2.728 17.398 2.215 1.00 98.00 350 MET A C 1
ATOM 2522 O O . MET A 1 350 ? -3.044 17.656 3.378 1.00 98.00 350 MET A O 1
ATOM 2526 N N . PHE A 1 351 ? -2.232 18.339 1.403 1.00 98.00 351 PHE A N 1
ATOM 2527 C CA . PHE A 1 351 ? -2.107 19.743 1.811 1.00 98.00 351 PHE A CA 1
ATOM 2528 C C . PHE A 1 351 ? -3.474 20.421 1.963 1.00 98.00 351 PHE A C 1
ATOM 2530 O O . PHE A 1 351 ? -3.665 21.176 2.921 1.00 98.00 351 PHE A O 1
ATOM 2537 N N . LEU A 1 352 ? -4.447 20.111 1.099 1.00 97.94 352 LEU A N 1
ATOM 2538 C CA . LEU A 1 352 ? -5.832 20.574 1.249 1.00 97.94 352 LEU A CA 1
ATOM 2539 C C . LEU A 1 352 ? -6.506 19.968 2.496 1.00 97.94 352 LEU A C 1
ATOM 2541 O O . LEU A 1 352 ? -7.193 20.674 3.239 1.00 97.94 352 LEU A O 1
ATOM 2545 N N . ALA A 1 353 ? -6.245 18.695 2.803 1.00 96.81 353 ALA A N 1
ATOM 2546 C CA . ALA A 1 353 ? -6.703 18.050 4.033 1.00 96.81 353 ALA A CA 1
ATOM 2547 C C . ALA A 1 353 ? -6.069 18.684 5.286 1.00 96.81 353 ALA A C 1
ATOM 2549 O O . ALA A 1 353 ? -6.772 19.006 6.244 1.00 96.81 353 ALA A O 1
ATOM 2550 N N . ALA A 1 354 ? -4.762 18.968 5.264 1.00 95.94 354 ALA A N 1
ATOM 2551 C CA . ALA A 1 354 ? -4.083 19.711 6.329 1.00 95.94 354 ALA A CA 1
ATOM 2552 C C . ALA A 1 354 ? -4.648 21.136 6.490 1.00 95.94 354 ALA A C 1
ATOM 2554 O O . ALA A 1 354 ? -4.802 21.634 7.610 1.00 95.94 354 ALA A O 1
ATOM 2555 N N . GLY A 1 355 ? -5.008 21.783 5.378 1.00 94.50 355 GLY A N 1
ATOM 2556 C CA . GLY A 1 355 ? -5.732 23.052 5.357 1.00 94.50 355 GLY A CA 1
ATOM 2557 C C . GLY A 1 355 ? -7.102 22.970 6.017 1.00 94.50 355 GLY A C 1
ATOM 2558 O O . GLY A 1 355 ? -7.449 23.845 6.804 1.00 94.50 355 GLY A O 1
ATOM 2559 N N . SER A 1 356 ? -7.840 21.893 5.760 1.00 94.56 356 SER A N 1
ATOM 2560 C CA . SER A 1 356 ? -9.149 21.623 6.363 1.00 94.56 356 SER A CA 1
ATOM 2561 C C . SER A 1 356 ? -9.040 21.380 7.874 1.00 94.56 356 SER A C 1
ATOM 2563 O O . SER A 1 356 ? -9.817 21.939 8.646 1.00 94.56 356 SER A O 1
ATOM 2565 N N . LEU A 1 357 ? -8.018 20.645 8.331 1.00 92.12 357 LEU A N 1
ATOM 2566 C CA . LEU A 1 357 ? -7.720 20.513 9.766 1.00 92.12 357 LEU A CA 1
ATOM 2567 C C . LEU A 1 357 ? -7.421 21.872 10.406 1.00 92.12 357 LEU A C 1
ATOM 2569 O O . LEU A 1 357 ? -7.965 22.190 11.461 1.00 92.12 357 LEU A O 1
ATOM 2573 N N . THR A 1 358 ? -6.603 22.693 9.745 1.00 90.94 358 THR A N 1
ATOM 2574 C CA . THR A 1 358 ? -6.256 24.035 10.237 1.00 90.94 358 THR A CA 1
ATOM 2575 C C . THR A 1 358 ? -7.482 24.950 10.274 1.00 90.94 358 THR A C 1
ATOM 2577 O O . THR A 1 358 ? -7.655 25.693 11.232 1.00 90.94 358 THR A O 1
ATOM 2580 N N . TYR A 1 359 ? -8.361 24.867 9.273 1.00 90.69 359 TYR A N 1
ATOM 2581 C CA . TYR A 1 359 ? -9.622 25.609 9.216 1.00 90.69 359 TYR A CA 1
ATOM 2582 C C . TYR A 1 359 ? -10.558 25.235 10.371 1.00 90.69 359 TYR A C 1
ATOM 2584 O O . TYR A 1 359 ? -11.161 26.109 10.991 1.00 90.69 359 TYR A O 1
ATOM 2592 N N . SER A 1 360 ? -10.692 23.936 10.653 1.00 89.44 360 SER A N 1
ATOM 2593 C CA . SER A 1 360 ? -11.619 23.427 11.668 1.00 89.44 360 SER A CA 1
ATOM 2594 C C . SER A 1 360 ? -11.111 23.634 13.102 1.00 89.44 360 SER A C 1
ATOM 2596 O O . SER A 1 360 ? -11.892 23.988 13.990 1.00 89.44 360 SER A O 1
ATOM 2598 N N . LEU A 1 361 ? -9.805 23.443 13.327 1.00 88.38 361 LEU A N 1
ATOM 2599 C CA . LEU A 1 361 ? -9.183 23.416 14.660 1.00 88.38 361 LEU A CA 1
ATOM 2600 C C . LEU A 1 361 ? -8.384 24.680 15.012 1.00 88.38 361 LEU A C 1
ATOM 2602 O O . LEU A 1 361 ? -7.981 24.846 16.163 1.00 88.38 361 LEU A O 1
ATOM 2606 N N . GLY A 1 362 ? -8.088 25.538 14.033 1.00 88.19 362 GLY A N 1
ATOM 2607 C CA . GLY A 1 362 ? -7.227 26.716 14.189 1.00 88.19 362 GLY A CA 1
ATOM 2608 C C . GLY A 1 362 ? -5.722 26.414 14.257 1.00 88.19 362 GLY A C 1
ATOM 2609 O O . GLY A 1 362 ? -4.925 27.328 14.447 1.00 88.19 362 GLY A O 1
ATOM 2610 N N . HIS A 1 363 ? -5.302 25.152 14.122 1.00 89.12 363 HIS A N 1
ATOM 2611 C CA . HIS A 1 363 ? -3.894 24.742 14.180 1.00 89.12 363 HIS A CA 1
ATOM 2612 C C . HIS A 1 363 ? -3.630 23.456 13.385 1.00 89.12 363 HIS A C 1
ATOM 2614 O O . HIS A 1 363 ? -4.549 22.701 13.080 1.00 89.12 363 HIS A O 1
ATOM 2620 N N . ASP A 1 364 ? -2.354 23.120 13.174 1.00 89.62 364 ASP A N 1
ATOM 2621 C CA . ASP A 1 364 ? -1.909 21.912 12.462 1.00 89.62 364 ASP A CA 1
ATOM 2622 C C . ASP A 1 364 ? -0.984 20.995 13.298 1.00 89.62 364 ASP A C 1
ATOM 2624 O O . ASP A 1 364 ? -0.249 20.173 12.752 1.00 89.62 364 ASP A O 1
ATOM 2628 N N . ARG A 1 365 ? -0.986 21.118 14.634 1.00 93.44 365 ARG A N 1
ATOM 2629 C CA . ARG A 1 365 ? -0.163 20.283 15.534 1.00 93.44 365 ARG A CA 1
ATOM 2630 C C . ARG A 1 365 ? -0.674 18.838 15.611 1.00 93.44 365 ARG A C 1
ATOM 2632 O O . ARG A 1 365 ? -1.800 18.609 16.046 1.00 93.44 365 ARG A O 1
ATOM 2639 N N . ILE A 1 366 ? 0.184 17.864 15.297 1.00 93.06 366 ILE A N 1
ATOM 2640 C CA . ILE A 1 366 ? -0.158 16.427 15.203 1.00 93.06 366 ILE A CA 1
ATOM 2641 C C . ILE A 1 366 ? -0.663 15.858 16.540 1.00 93.06 366 ILE A C 1
ATOM 2643 O O . ILE A 1 366 ? -1.582 15.048 16.579 1.00 93.06 366 ILE A O 1
ATOM 2647 N N . GLU A 1 367 ? -0.110 16.296 17.668 1.00 89.00 367 GLU A N 1
ATOM 2648 C CA . GLU A 1 367 ? -0.529 15.792 18.984 1.00 89.00 367 GLU A CA 1
ATOM 2649 C C . GLU A 1 367 ? -1.932 16.257 19.402 1.00 89.00 367 GLU A C 1
ATOM 2651 O O . GLU A 1 367 ? -2.539 15.656 20.293 1.00 89.00 367 GLU A O 1
ATOM 2656 N N . LEU A 1 368 ? -2.447 17.311 18.759 1.00 88.25 368 LEU A N 1
ATOM 2657 C CA . LEU A 1 368 ? -3.699 17.975 19.112 1.00 88.25 368 LEU A CA 1
ATOM 2658 C C . LEU A 1 368 ? -4.857 17.649 18.155 1.00 88.25 368 LEU A C 1
ATOM 2660 O O . LEU A 1 368 ? -5.988 18.022 18.441 1.00 88.25 368 LEU A O 1
ATOM 2664 N N . ILE A 1 369 ? -4.632 16.911 17.060 1.00 88.94 369 ILE A N 1
ATOM 2665 C CA . ILE A 1 369 ? -5.704 16.484 16.129 1.00 88.94 369 ILE A CA 1
ATOM 2666 C C . ILE A 1 369 ? -6.440 15.215 16.599 1.00 88.94 369 ILE A C 1
ATOM 2668 O O . ILE A 1 369 ? -7.055 14.508 15.797 1.00 88.94 369 ILE A O 1
ATOM 2672 N N . LYS A 1 370 ? -6.372 14.893 17.895 1.00 86.56 370 LYS A N 1
ATOM 2673 C CA . LYS A 1 370 ? -6.943 13.665 18.460 1.00 86.56 370 LYS A CA 1
ATOM 2674 C C . LYS A 1 370 ? -8.456 13.619 18.285 1.00 86.56 370 LYS A C 1
ATOM 2676 O O . LYS A 1 370 ? -9.158 14.589 18.551 1.00 86.56 370 LYS A O 1
ATOM 2681 N N . GLY A 1 371 ? -8.958 12.467 17.862 1.00 79.00 371 GLY A N 1
ATOM 2682 C CA . GLY A 1 371 ? -10.387 12.185 17.747 1.00 79.00 371 GLY A CA 1
ATOM 2683 C C . GLY A 1 371 ? -11.066 12.820 16.546 1.00 79.00 371 GLY A C 1
ATOM 2684 O O . GLY A 1 371 ? -12.261 12.602 16.379 1.00 79.00 371 GLY A O 1
ATOM 2685 N N . THR A 1 372 ? -10.336 13.553 15.701 1.00 84.56 372 THR A N 1
ATOM 2686 C CA . THR A 1 372 ? -10.868 14.238 14.512 1.00 84.56 372 THR A CA 1
ATOM 2687 C C . THR A 1 372 ? -11.552 13.297 13.528 1.00 84.56 372 THR A C 1
ATOM 2689 O O . THR A 1 372 ? -12.523 13.712 12.908 1.00 84.56 372 THR A O 1
ATOM 2692 N N . ALA A 1 373 ? -11.169 12.018 13.466 1.00 81.94 373 ALA A N 1
ATOM 2693 C CA . ALA A 1 373 ? -11.838 11.029 12.620 1.00 81.94 373 ALA A CA 1
ATOM 2694 C C . ALA A 1 373 ? -13.324 10.818 12.977 1.00 81.94 373 ALA A C 1
ATOM 2696 O O . ALA A 1 373 ? -14.097 10.362 12.143 1.00 81.94 373 ALA A O 1
ATOM 2697 N N . GLY A 1 374 ? -13.737 11.141 14.210 1.00 73.38 374 GLY A N 1
ATOM 2698 C CA . GLY A 1 374 ? -15.144 11.100 14.617 1.00 73.38 374 GLY A CA 1
ATOM 2699 C C . GLY A 1 374 ? -15.981 12.296 14.145 1.00 73.38 374 GLY A C 1
ATOM 2700 O O . GLY A 1 374 ? -17.201 12.215 14.202 1.00 73.38 374 GLY A O 1
ATOM 2701 N N . TRP A 1 375 ? -15.342 13.387 13.708 1.00 74.38 375 TRP A N 1
ATOM 2702 C CA . TRP A 1 375 ? -15.984 14.671 13.378 1.00 74.38 375 TRP A CA 1
ATOM 2703 C C . TRP A 1 375 ? -15.814 15.004 11.893 1.00 74.38 375 TRP A C 1
ATOM 2705 O O . TRP A 1 375 ? -16.756 15.442 11.246 1.00 74.38 375 TRP A O 1
ATOM 2715 N N . HIS A 1 376 ? -14.614 14.752 11.365 1.00 84.00 376 HIS A N 1
ATOM 2716 C CA . HIS A 1 376 ? -14.200 14.969 9.981 1.00 84.00 376 HIS A CA 1
ATOM 2717 C C . HIS A 1 376 ? -13.609 13.676 9.396 1.00 84.00 376 HIS A C 1
ATOM 2719 O O . HIS A 1 376 ? -12.416 13.627 9.076 1.00 84.00 376 HIS A O 1
ATOM 2725 N N . PRO A 1 377 ? -14.412 12.599 9.275 1.00 82.69 377 PRO A N 1
ATOM 2726 C CA . PRO A 1 377 ? -13.935 11.321 8.752 1.00 82.69 377 PRO A CA 1
ATOM 2727 C C . PRO A 1 377 ? -13.352 11.471 7.344 1.00 82.69 377 PRO A C 1
ATOM 2729 O O . PRO A 1 377 ? -12.313 10.882 7.059 1.00 82.69 377 PRO A O 1
ATOM 2732 N N . VAL A 1 378 ? -13.959 12.312 6.497 1.00 87.44 378 VAL A N 1
ATOM 2733 C CA . VAL A 1 378 ? -13.503 12.543 5.119 1.00 87.44 378 VAL A CA 1
ATOM 2734 C C . VAL A 1 378 ? -12.072 13.077 5.083 1.00 87.44 378 VAL A C 1
ATOM 2736 O O . VAL A 1 378 ? -11.257 12.561 4.331 1.00 87.44 378 VAL A O 1
ATOM 2739 N N . VAL A 1 379 ? -11.720 14.028 5.953 1.00 90.94 379 VAL A N 1
ATOM 2740 C CA . VAL A 1 379 ? -10.358 14.589 6.022 1.00 90.94 379 VAL A CA 1
ATOM 2741 C C . VAL A 1 379 ? -9.333 13.528 6.431 1.00 90.94 379 VAL A C 1
ATOM 2743 O O . VAL A 1 379 ? -8.251 13.451 5.845 1.00 90.94 379 VAL A O 1
ATOM 2746 N N . THR A 1 380 ? -9.670 12.680 7.408 1.00 89.19 380 THR A N 1
ATOM 2747 C CA . THR A 1 380 ? -8.830 11.533 7.784 1.00 89.19 380 THR A CA 1
ATOM 2748 C C . THR A 1 380 ? -8.660 10.564 6.613 1.00 89.19 380 THR A C 1
ATOM 2750 O O . THR A 1 380 ? -7.544 10.108 6.370 1.00 89.19 380 THR A O 1
ATOM 2753 N N . PHE A 1 381 ? -9.731 10.274 5.869 1.00 88.44 381 PHE A N 1
ATOM 2754 C CA . PHE A 1 381 ? -9.669 9.422 4.681 1.00 88.44 381 PHE A CA 1
ATOM 2755 C C . PHE A 1 381 ? -8.812 10.031 3.578 1.00 88.44 381 PHE A C 1
ATOM 2757 O O . PHE A 1 381 ? -7.973 9.328 3.030 1.00 88.44 381 PHE A O 1
ATOM 2764 N N . THR A 1 382 ? -8.937 11.327 3.299 1.00 94.25 382 THR A N 1
ATOM 2765 C CA . THR A 1 382 ? -8.081 12.018 2.330 1.00 94.25 382 THR A CA 1
ATOM 2766 C C . THR A 1 382 ? -6.601 11.883 2.694 1.00 94.25 382 THR A C 1
ATOM 2768 O O . THR A 1 382 ? -5.784 11.578 1.828 1.00 94.25 382 THR A O 1
ATOM 2771 N N . LEU A 1 383 ? -6.245 12.060 3.975 1.00 95.00 383 LEU A N 1
ATOM 2772 C CA . LEU A 1 383 ? -4.869 11.870 4.451 1.00 95.00 383 LEU A CA 1
ATOM 2773 C C . LEU A 1 383 ? -4.400 10.418 4.318 1.00 95.00 383 LEU A C 1
ATOM 2775 O O . LEU A 1 383 ? -3.245 10.192 3.969 1.00 95.00 383 LEU A O 1
ATOM 2779 N N . ALA A 1 384 ? -5.275 9.450 4.597 1.00 91.88 384 ALA A N 1
ATOM 2780 C CA . ALA A 1 384 ? -4.956 8.034 4.467 1.00 91.88 384 ALA A CA 1
ATOM 2781 C C . ALA A 1 384 ? -4.752 7.635 2.999 1.00 91.88 384 ALA A C 1
ATOM 2783 O O . ALA A 1 384 ? -3.700 7.099 2.677 1.00 91.88 384 ALA A O 1
ATOM 2784 N N . ILE A 1 385 ? -5.700 7.959 2.114 1.00 91.94 385 ILE A N 1
ATOM 2785 C CA . ILE A 1 385 ? -5.666 7.620 0.683 1.00 91.94 385 ILE A CA 1
ATOM 2786 C C . ILE A 1 385 ? -4.491 8.317 -0.014 1.00 91.94 385 ILE A C 1
ATOM 2788 O O . ILE A 1 385 ? -3.705 7.654 -0.681 1.00 91.94 385 ILE A O 1
ATOM 2792 N N . GLY A 1 386 ? -4.294 9.625 0.195 1.00 95.44 386 GLY A N 1
ATOM 2793 C CA . GLY A 1 386 ? -3.110 10.316 -0.338 1.00 95.44 386 GLY A CA 1
ATOM 2794 C C . GLY A 1 386 ? -1.805 9.759 0.246 1.00 95.44 386 GLY A C 1
ATOM 2795 O O . GLY A 1 386 ? -0.786 9.679 -0.436 1.00 95.44 386 GLY A O 1
ATOM 2796 N N . GLY A 1 387 ? -1.848 9.307 1.499 1.00 95.19 387 GLY A N 1
ATOM 2797 C CA . GLY A 1 387 ? -0.754 8.604 2.150 1.00 95.19 387 GLY A CA 1
ATOM 2798 C C . GLY A 1 387 ? -0.414 7.254 1.511 1.00 95.19 387 GLY A C 1
ATOM 2799 O O . GLY A 1 387 ? 0.770 6.941 1.431 1.00 95.19 387 GLY A O 1
ATOM 2800 N N . LEU A 1 388 ? -1.395 6.490 1.009 1.00 93.06 388 LEU A N 1
ATOM 2801 C CA . LEU A 1 388 ? -1.158 5.209 0.322 1.00 93.06 388 LEU A CA 1
ATOM 2802 C C . LEU A 1 388 ? -0.213 5.378 -0.865 1.00 93.06 388 LEU A C 1
ATOM 2804 O O . LEU A 1 388 ? 0.732 4.604 -0.990 1.00 93.06 388 LEU A O 1
ATOM 2808 N N . THR A 1 389 ? -0.402 6.437 -1.653 1.00 94.94 389 THR A N 1
ATOM 2809 C CA . THR A 1 389 ? 0.496 6.806 -2.753 1.00 94.94 389 THR A CA 1
ATOM 2810 C C . THR A 1 389 ? 1.915 7.095 -2.268 1.00 94.94 389 THR A C 1
ATOM 2812 O O . THR A 1 389 ? 2.876 6.641 -2.878 1.00 94.94 389 THR A O 1
ATOM 2815 N N . LEU A 1 390 ? 2.083 7.816 -1.152 1.00 95.31 390 LEU A N 1
ATOM 2816 C CA . LEU A 1 390 ? 3.421 8.112 -0.619 1.00 95.31 390 LEU A CA 1
ATOM 2817 C C . LEU A 1 390 ? 4.144 6.850 -0.141 1.00 95.31 390 LEU A C 1
ATOM 2819 O O . LEU A 1 390 ? 5.354 6.705 -0.358 1.00 95.31 390 LEU A O 1
ATOM 2823 N N . ILE A 1 391 ? 3.405 5.955 0.517 1.00 95.75 391 ILE A N 1
ATOM 2824 C CA . ILE A 1 391 ? 3.913 4.650 0.941 1.00 95.75 391 ILE A CA 1
ATOM 2825 C C . ILE A 1 391 ? 4.224 3.803 -0.296 1.00 95.75 391 ILE A C 1
ATOM 2827 O O . ILE A 1 391 ? 5.258 3.152 -0.331 1.00 95.75 391 ILE A O 1
ATOM 2831 N N . GLY A 1 392 ? 3.418 3.910 -1.350 1.00 91.69 392 GLY A N 1
ATOM 2832 C CA . GLY A 1 392 ? 3.473 3.036 -2.515 1.00 91.69 392 GLY A CA 1
ATOM 2833 C C . GLY A 1 392 ? 2.781 1.709 -2.233 1.00 91.69 392 GLY A C 1
ATOM 2834 O O . GLY A 1 392 ? 3.339 0.665 -2.528 1.00 91.69 392 GLY A O 1
ATOM 2835 N N . LEU A 1 393 ? 1.603 1.743 -1.601 1.00 89.44 393 LEU A N 1
ATOM 2836 C CA . LEU A 1 393 ? 0.784 0.544 -1.388 1.00 89.44 393 LEU A CA 1
ATOM 2837 C C . LEU A 1 393 ? -0.270 0.402 -2.488 1.00 89.44 393 LEU A C 1
ATOM 2839 O O . LEU A 1 393 ? -0.832 1.418 -2.916 1.00 89.44 393 LEU A O 1
ATOM 2843 N N . PRO A 1 394 ? -0.601 -0.822 -2.918 1.00 84.81 394 PRO A N 1
ATOM 2844 C CA . PRO A 1 394 ? -1.705 -1.023 -3.836 1.00 84.81 394 PRO A CA 1
ATOM 2845 C C . PRO A 1 394 ? -3.055 -0.567 -3.253 1.00 84.81 394 PRO A C 1
ATOM 2847 O O . PRO A 1 394 ? -3.259 -0.621 -2.037 1.00 84.81 394 PRO A O 1
ATOM 2850 N N . PRO A 1 395 ? -3.999 -0.128 -4.102 1.00 80.88 395 PRO A N 1
ATOM 2851 C CA . PRO A 1 395 ? -3.892 -0.041 -5.557 1.00 80.88 395 PRO A CA 1
ATOM 2852 C C . PRO A 1 395 ? -3.379 1.330 -6.043 1.00 80.88 395 PRO A C 1
ATOM 2854 O O . PRO A 1 395 ? -3.757 1.779 -7.117 1.00 80.88 395 PRO A O 1
ATOM 2857 N N . SER A 1 396 ? -2.598 2.056 -5.234 1.00 92.06 396 SER A N 1
ATOM 2858 C CA . SER A 1 396 ? -2.277 3.456 -5.526 1.00 92.06 396 SER A CA 1
ATOM 2859 C C . SER A 1 396 ? -1.354 3.641 -6.725 1.00 92.06 396 SER A C 1
ATOM 2861 O O . SER A 1 396 ? -0.547 2.768 -7.038 1.00 92.06 396 SER A O 1
ATOM 2863 N N . GLY A 1 397 ? -1.388 4.824 -7.347 1.00 90.31 397 GLY A N 1
ATOM 2864 C CA . GLY A 1 397 ? -0.470 5.068 -8.449 1.00 90.31 397 GLY A CA 1
ATOM 2865 C C . GLY A 1 397 ? 1.009 5.103 -8.022 1.00 90.31 397 GLY A C 1
ATOM 2866 O O . GLY A 1 397 ? 1.899 4.710 -8.767 1.00 90.31 397 GLY A O 1
ATOM 2867 N N . GLY A 1 398 ? 1.281 5.462 -6.766 1.00 92.88 398 GLY A N 1
ATOM 2868 C CA . GLY A 1 398 ? 2.627 5.380 -6.199 1.00 92.88 398 GLY A CA 1
ATOM 2869 C C . GLY A 1 398 ? 3.162 3.949 -6.081 1.00 92.88 398 GLY A C 1
ATOM 2870 O O . GLY A 1 398 ? 4.376 3.774 -6.053 1.00 92.88 398 GLY A O 1
ATOM 2871 N N . PHE A 1 399 ? 2.290 2.935 -6.017 1.00 94.00 399 PHE A N 1
ATOM 2872 C CA . PHE A 1 399 ? 2.706 1.531 -6.058 1.00 94.00 399 PHE A CA 1
ATOM 2873 C C . PHE A 1 399 ? 3.210 1.147 -7.448 1.00 94.00 399 PHE A C 1
ATOM 2875 O O . PHE A 1 399 ? 4.345 0.707 -7.557 1.00 94.00 399 PHE A O 1
ATOM 2882 N N . VAL A 1 400 ? 2.413 1.392 -8.494 1.00 92.00 400 VAL A N 1
ATOM 2883 C CA . VAL A 1 400 ? 2.788 1.121 -9.896 1.00 92.00 400 VAL A CA 1
ATOM 2884 C C . VAL A 1 400 ? 4.106 1.803 -10.252 1.00 92.00 400 VAL A C 1
ATOM 2886 O O . VAL A 1 400 ? 5.017 1.166 -10.764 1.00 92.00 400 VAL A O 1
ATOM 2889 N N . ALA A 1 401 ? 4.248 3.078 -9.892 1.00 93.38 401 ALA A N 1
ATOM 2890 C CA . ALA A 1 401 ? 5.486 3.805 -10.112 1.00 93.38 401 ALA A CA 1
ATOM 2891 C C . ALA A 1 401 ? 6.696 3.120 -9.461 1.00 93.38 401 ALA A C 1
ATOM 2893 O O . ALA A 1 401 ? 7.703 2.875 -10.112 1.00 93.38 401 ALA A O 1
ATOM 2894 N N . LYS A 1 402 ? 6.605 2.796 -8.166 1.00 94.50 402 LYS A N 1
ATOM 2895 C CA . LYS A 1 402 ? 7.715 2.165 -7.443 1.00 94.50 402 LYS A CA 1
ATOM 2896 C C . LYS A 1 402 ? 7.956 0.719 -7.862 1.00 94.50 402 LYS A C 1
ATOM 2898 O O . LYS A 1 402 ? 9.085 0.272 -7.719 1.00 94.50 402 LYS A O 1
ATOM 2903 N N . TRP A 1 403 ? 6.938 0.018 -8.357 1.00 93.00 403 TRP A N 1
ATOM 2904 C CA . TRP A 1 403 ? 7.086 -1.296 -8.975 1.00 93.00 403 TRP A CA 1
ATOM 2905 C C . TRP A 1 403 ? 7.995 -1.204 -10.199 1.00 93.00 403 TRP A C 1
ATOM 2907 O O . TRP A 1 403 ? 9.034 -1.849 -10.216 1.00 93.00 403 TRP A O 1
ATOM 2917 N N . LEU A 1 404 ? 7.683 -0.309 -11.140 1.00 91.88 404 LEU A N 1
ATOM 2918 C CA . LEU A 1 404 ? 8.491 -0.101 -12.347 1.00 91.88 404 LEU A CA 1
ATOM 2919 C C . LEU A 1 404 ? 9.929 0.346 -12.023 1.00 91.88 404 LEU A C 1
ATOM 2921 O O . LEU A 1 404 ? 10.882 -0.062 -12.678 1.00 91.88 404 LEU A O 1
ATOM 2925 N N . LEU A 1 405 ? 10.114 1.154 -10.971 1.00 93.31 405 LEU A N 1
ATOM 2926 C CA . LEU A 1 405 ? 11.456 1.529 -10.504 1.00 93.31 405 LEU A CA 1
ATOM 2927 C C . LEU A 1 405 ? 12.207 0.374 -9.832 1.00 93.31 405 LEU A C 1
ATOM 2929 O O . LEU A 1 405 ? 13.429 0.301 -9.937 1.00 93.31 405 LEU A O 1
ATOM 2933 N N . LEU A 1 406 ? 11.498 -0.496 -9.113 1.00 93.56 406 LEU A N 1
ATOM 2934 C CA . LEU A 1 406 ? 12.071 -1.683 -8.487 1.00 93.56 406 LEU A CA 1
ATOM 2935 C C . LEU A 1 406 ? 12.500 -2.696 -9.554 1.00 93.56 406 LEU A C 1
ATOM 2937 O O . LEU A 1 406 ? 13.608 -3.213 -9.475 1.00 93.56 406 LEU A O 1
ATOM 2941 N N . GLU A 1 407 ? 11.661 -2.905 -10.564 1.00 89.44 407 GLU A N 1
ATOM 2942 C CA . GLU A 1 407 ? 11.956 -3.705 -11.752 1.00 89.44 407 GLU A CA 1
ATOM 2943 C C . GLU A 1 407 ? 13.200 -3.179 -12.474 1.00 89.44 407 GLU A C 1
ATOM 2945 O O . GLU A 1 407 ? 14.178 -3.910 -12.606 1.00 89.44 407 GLU A O 1
ATOM 2950 N N . ALA A 1 408 ? 13.237 -1.885 -12.810 1.00 90.62 408 ALA A N 1
ATOM 2951 C CA . ALA A 1 408 ? 14.399 -1.275 -13.454 1.00 90.62 408 ALA A CA 1
ATOM 2952 C C . ALA A 1 408 ? 15.684 -1.390 -12.612 1.00 90.62 408 ALA A C 1
ATOM 2954 O O . ALA A 1 408 ? 16.767 -1.608 -13.155 1.00 90.62 408 ALA A O 1
ATOM 2955 N N . ALA A 1 409 ? 15.593 -1.264 -11.283 1.00 93.44 409 ALA A N 1
ATOM 2956 C CA . ALA A 1 409 ? 16.743 -1.411 -10.389 1.00 93.44 409 ALA A CA 1
ATOM 2957 C C . ALA A 1 409 ? 17.277 -2.848 -10.330 1.00 93.44 409 ALA A C 1
ATOM 2959 O O . ALA A 1 409 ? 18.487 -3.041 -10.232 1.00 93.44 409 ALA A O 1
ATOM 2960 N N . LEU A 1 410 ? 16.395 -3.848 -10.380 1.00 91.31 410 LEU A N 1
ATOM 2961 C CA . LEU A 1 410 ? 16.786 -5.257 -10.375 1.00 91.31 410 LEU A CA 1
ATOM 2962 C C . LEU A 1 410 ? 17.331 -5.682 -11.744 1.00 91.31 410 LEU A C 1
ATOM 2964 O O . LEU A 1 410 ? 18.400 -6.283 -11.794 1.00 91.31 410 LEU A O 1
ATOM 2968 N N . ALA A 1 411 ? 16.665 -5.289 -12.833 1.00 87.44 411 ALA A N 1
ATOM 2969 C CA . ALA A 1 411 ? 17.081 -5.590 -14.203 1.00 87.44 411 ALA A CA 1
ATOM 2970 C C . ALA A 1 411 ? 18.438 -4.958 -14.564 1.00 87.44 411 ALA A C 1
ATOM 2972 O O . ALA A 1 411 ? 19.273 -5.597 -15.194 1.00 87.44 411 ALA A O 1
ATOM 2973 N N . SER A 1 412 ? 18.706 -3.730 -14.102 1.00 88.31 412 SER A N 1
ATOM 2974 C CA . SER A 1 412 ? 20.003 -3.056 -14.302 1.00 88.31 412 SER A CA 1
ATOM 2975 C C . SER A 1 412 ? 21.110 -3.512 -13.336 1.00 88.31 412 SER A C 1
ATOM 2977 O O . SER A 1 412 ? 22.218 -2.978 -13.374 1.00 88.31 412 SER A O 1
ATOM 2979 N N . GLY A 1 413 ? 20.830 -4.445 -12.416 1.00 89.56 413 GLY A N 1
ATOM 2980 C CA . GLY A 1 413 ? 21.777 -4.897 -11.387 1.00 89.56 413 GLY A CA 1
ATOM 2981 C C . GLY A 1 413 ? 22.053 -3.882 -10.265 1.00 89.56 413 GLY A C 1
ATOM 2982 O O . GLY A 1 413 ? 22.825 -4.166 -9.345 1.00 89.56 413 GLY A O 1
ATOM 2983 N N . GLN A 1 414 ? 21.400 -2.717 -10.274 1.00 92.31 414 GLN A N 1
ATOM 2984 C CA . GLN A 1 414 ? 21.554 -1.650 -9.279 1.00 92.31 414 GLN A CA 1
ATOM 2985 C C . GLN A 1 414 ? 20.688 -1.884 -8.026 1.00 92.31 414 GLN A C 1
ATOM 2987 O O . GLN A 1 414 ? 19.914 -1.025 -7.586 1.00 92.31 414 GLN A O 1
ATOM 2992 N N . TRP A 1 415 ? 20.829 -3.061 -7.410 1.00 91.56 415 TRP A N 1
ATOM 2993 C CA . TRP A 1 415 ? 19.989 -3.530 -6.296 1.00 91.56 415 TRP A CA 1
ATOM 2994 C C . TRP A 1 415 ? 20.007 -2.609 -5.063 1.00 91.56 415 TRP A C 1
ATOM 2996 O O . TRP A 1 415 ? 19.060 -2.596 -4.273 1.00 91.56 415 TRP A O 1
ATOM 3006 N N . TRP A 1 416 ? 21.047 -1.791 -4.881 1.00 94.31 416 TRP A N 1
ATOM 3007 C CA . TRP A 1 416 ? 21.107 -0.824 -3.781 1.00 94.31 416 TRP A CA 1
ATOM 3008 C C . TRP A 1 416 ? 19.986 0.226 -3.864 1.00 94.31 416 TRP A C 1
ATOM 3010 O O . TRP A 1 416 ? 19.491 0.678 -2.827 1.00 94.31 416 TRP A O 1
ATOM 3020 N N . TRP A 1 417 ? 19.498 0.564 -5.064 1.00 94.81 417 TRP A N 1
ATOM 3021 C CA . TRP A 1 417 ? 18.339 1.447 -5.225 1.00 94.81 417 TRP A CA 1
ATOM 3022 C C . TRP A 1 417 ? 17.033 0.793 -4.783 1.00 94.81 417 TRP A C 1
ATOM 3024 O O . TRP A 1 417 ? 16.200 1.474 -4.179 1.00 94.81 417 TRP A O 1
ATOM 3034 N N . ALA A 1 418 ? 16.885 -0.522 -4.968 1.00 94.12 418 ALA A N 1
ATOM 3035 C CA . ALA A 1 418 ? 15.752 -1.280 -4.439 1.00 94.12 418 ALA A CA 1
ATOM 3036 C C . ALA A 1 418 ? 15.675 -1.176 -2.906 1.00 94.12 418 ALA A C 1
ATOM 3038 O O . ALA A 1 418 ? 14.610 -0.906 -2.345 1.00 94.12 418 ALA A O 1
ATOM 3039 N N . VAL A 1 419 ? 16.816 -1.288 -2.213 1.00 94.62 419 VAL A N 1
ATOM 3040 C CA . VAL A 1 419 ? 16.886 -1.150 -0.746 1.00 94.62 419 VAL A CA 1
ATOM 3041 C C . VAL A 1 419 ? 16.415 0.234 -0.294 1.00 94.62 419 VAL A C 1
ATOM 3043 O O . VAL A 1 419 ? 15.630 0.350 0.652 1.00 94.62 419 VAL A O 1
ATOM 3046 N N . VAL A 1 420 ? 16.843 1.294 -0.984 1.00 96.56 420 VAL A N 1
ATOM 3047 C CA . VAL A 1 420 ? 16.434 2.671 -0.668 1.00 96.56 420 VAL A CA 1
ATOM 3048 C C . VAL A 1 420 ? 14.949 2.904 -0.974 1.00 96.56 420 VAL A C 1
ATOM 3050 O O . VAL A 1 420 ? 14.254 3.512 -0.153 1.00 96.56 420 VAL A O 1
ATOM 3053 N N . LEU A 1 421 ? 14.435 2.392 -2.099 1.00 95.50 421 LEU A N 1
ATOM 3054 C CA . LEU A 1 421 ? 13.016 2.465 -2.479 1.00 95.50 421 LEU A CA 1
ATOM 3055 C C . LEU A 1 421 ? 12.115 1.837 -1.408 1.00 95.50 421 LEU A C 1
ATOM 3057 O O . LEU A 1 421 ? 11.137 2.448 -0.958 1.00 95.50 421 LEU A O 1
ATOM 3061 N N . LEU A 1 422 ? 12.467 0.636 -0.950 1.00 94.44 422 LEU A N 1
ATOM 3062 C CA . LEU A 1 422 ? 11.711 -0.100 0.060 1.00 94.44 422 LEU A CA 1
ATOM 3063 C C . LEU A 1 422 ? 11.856 0.526 1.455 1.00 94.44 422 LEU A C 1
ATOM 3065 O O . LEU A 1 422 ? 10.854 0.759 2.138 1.00 94.44 422 LEU A O 1
ATOM 3069 N N . GLY A 1 423 ? 13.075 0.886 1.862 1.00 94.94 423 GLY A N 1
ATOM 3070 C CA . GLY A 1 423 ? 13.336 1.542 3.146 1.00 94.94 423 GLY A CA 1
ATOM 3071 C C . GLY A 1 423 ? 12.630 2.895 3.268 1.00 94.94 423 GLY A C 1
ATOM 3072 O O . GLY A 1 423 ? 11.991 3.192 4.281 1.00 94.94 423 GLY A O 1
ATOM 3073 N N . GLY A 1 424 ? 12.659 3.702 2.209 1.00 95.69 424 GLY A N 1
ATOM 3074 C CA . GLY A 1 424 ? 11.921 4.957 2.150 1.00 95.69 424 GLY A CA 1
ATOM 3075 C C . GLY A 1 424 ? 10.401 4.758 2.205 1.00 95.69 424 GLY A C 1
ATOM 3076 O O . GLY A 1 424 ? 9.696 5.552 2.834 1.00 95.69 424 GLY A O 1
ATOM 3077 N N . SER A 1 425 ? 9.880 3.690 1.594 1.00 94.88 425 SER A N 1
ATOM 3078 C CA . SER A 1 425 ? 8.455 3.333 1.641 1.00 94.88 425 SER A CA 1
ATOM 3079 C C . SER A 1 425 ? 8.019 2.944 3.057 1.00 94.88 425 SER A C 1
ATOM 3081 O O . SER A 1 425 ? 6.971 3.393 3.530 1.00 94.88 425 SER A O 1
ATOM 3083 N N . LEU A 1 426 ? 8.868 2.229 3.801 1.00 94.12 426 LEU A N 1
ATOM 3084 C CA . LEU A 1 426 ? 8.658 1.939 5.223 1.00 94.12 426 LEU A CA 1
ATOM 3085 C C . LEU A 1 426 ? 8.680 3.205 6.089 1.00 94.12 426 LEU A C 1
ATOM 3087 O O . LEU A 1 426 ? 7.811 3.385 6.950 1.00 94.12 426 LEU A O 1
ATOM 3091 N N . PHE A 1 427 ? 9.614 4.132 5.853 1.00 95.88 427 PHE A N 1
ATOM 3092 C CA . PHE A 1 427 ? 9.584 5.413 6.559 1.00 95.88 427 PHE A CA 1
ATOM 3093 C C . PHE A 1 427 ? 8.333 6.231 6.217 1.00 95.88 427 PHE A C 1
ATOM 3095 O O . PHE A 1 427 ? 7.758 6.870 7.107 1.00 95.88 427 PHE A O 1
ATOM 3102 N N . ALA A 1 428 ? 7.883 6.177 4.959 1.00 96.31 428 ALA A N 1
ATOM 3103 C CA . ALA A 1 428 ? 6.638 6.791 4.525 1.00 96.31 428 ALA A CA 1
ATOM 3104 C C . ALA A 1 428 ? 5.428 6.235 5.258 1.00 96.31 428 ALA A C 1
ATOM 3106 O O . ALA A 1 428 ? 4.612 7.015 5.763 1.00 96.31 428 ALA A O 1
ATOM 3107 N N . ALA A 1 429 ? 5.366 4.916 5.436 1.00 93.75 429 ALA A N 1
ATOM 3108 C CA . ALA A 1 429 ? 4.359 4.305 6.288 1.00 93.75 429 ALA A CA 1
ATOM 3109 C C . ALA A 1 429 ? 4.446 4.872 7.709 1.00 93.75 429 ALA A C 1
ATOM 3111 O O . ALA A 1 429 ? 3.439 5.327 8.251 1.00 93.75 429 ALA A O 1
ATOM 3112 N N . GLY A 1 430 ? 5.649 4.955 8.281 1.00 93.44 430 GLY A N 1
ATOM 3113 C CA . GLY A 1 430 ? 5.881 5.521 9.608 1.00 93.44 430 GLY A CA 1
ATOM 3114 C C . GLY A 1 430 ? 5.269 6.915 9.800 1.00 93.44 430 GLY A C 1
ATOM 3115 O O . GLY A 1 430 ? 4.488 7.120 10.735 1.00 93.44 430 GLY A O 1
ATOM 3116 N N . TYR A 1 431 ? 5.581 7.883 8.928 1.00 94.94 431 TYR A N 1
ATOM 3117 C CA . TYR A 1 431 ? 5.081 9.255 9.097 1.00 94.94 431 TYR A CA 1
ATOM 3118 C C . TYR A 1 431 ? 3.610 9.429 8.688 1.00 94.94 431 TYR A C 1
ATOM 3120 O O . TYR A 1 431 ? 2.908 10.229 9.315 1.00 94.94 431 TYR A O 1
ATOM 3128 N N . VAL A 1 432 ? 3.106 8.678 7.699 1.00 95.00 432 VAL A N 1
ATOM 3129 C CA . VAL A 1 432 ? 1.688 8.722 7.291 1.00 95.00 432 VAL A CA 1
ATOM 3130 C C . VAL A 1 432 ? 0.810 8.112 8.377 1.00 95.00 432 VAL A C 1
ATOM 3132 O O . VAL A 1 432 ? -0.118 8.772 8.857 1.00 95.00 432 VAL A O 1
ATOM 3135 N N . PHE A 1 433 ? 1.130 6.894 8.832 1.00 91.25 433 PHE A N 1
ATOM 3136 C CA . PHE A 1 433 ? 0.383 6.253 9.910 1.00 91.25 433 PHE A CA 1
ATOM 3137 C C . PHE A 1 433 ? 0.459 7.067 11.187 1.00 91.25 433 PHE A C 1
ATOM 3139 O O . PHE A 1 433 ? -0.550 7.139 11.876 1.00 91.25 433 PHE A O 1
ATOM 3146 N N . ARG A 1 434 ? 1.582 7.741 11.479 1.00 91.69 434 ARG A N 1
ATOM 3147 C CA . ARG A 1 434 ? 1.668 8.665 12.616 1.00 91.69 434 ARG A CA 1
ATOM 3148 C C . ARG A 1 434 ? 0.614 9.768 12.539 1.00 91.69 434 ARG A C 1
ATOM 3150 O O . ARG A 1 434 ? 0.016 10.062 13.564 1.00 91.69 434 ARG A O 1
ATOM 3157 N N . ILE A 1 435 ? 0.355 10.384 11.388 1.00 93.69 435 ILE A N 1
ATOM 3158 C CA . ILE A 1 435 ? -0.693 11.417 11.298 1.00 93.69 435 ILE A CA 1
ATOM 3159 C C . ILE A 1 435 ? -2.083 10.782 11.428 1.00 93.69 435 ILE A C 1
ATOM 3161 O O . ILE A 1 435 ? -2.876 11.201 12.273 1.00 93.69 435 ILE A O 1
ATOM 3165 N N . VAL A 1 436 ? -2.372 9.756 10.621 1.00 91.75 436 VAL A N 1
ATOM 3166 C CA . VAL A 1 436 ? -3.701 9.123 10.550 1.00 91.75 436 VAL A CA 1
ATOM 3167 C C . VAL A 1 436 ? -4.105 8.532 11.901 1.00 91.75 436 VAL A C 1
ATOM 3169 O O . VAL A 1 436 ? -5.220 8.748 12.371 1.00 91.75 436 VAL A O 1
ATOM 3172 N N . SER A 1 437 ? -3.191 7.856 12.589 1.00 87.19 437 SER A N 1
ATOM 3173 C CA . SER A 1 437 ? -3.434 7.244 13.896 1.00 87.19 437 SER A CA 1
ATOM 3174 C C . SER A 1 437 ? -3.810 8.258 14.979 1.00 87.19 437 SER A C 1
ATOM 3176 O O . SER A 1 437 ? -4.647 7.958 15.832 1.00 87.19 437 SER A O 1
ATOM 3178 N N . HIS A 1 438 ? -3.242 9.470 14.942 1.00 89.69 438 HIS A N 1
ATOM 3179 C CA . HIS A 1 438 ? -3.585 10.517 15.897 1.00 89.69 438 HIS A CA 1
ATOM 3180 C C . HIS A 1 438 ? -5.025 10.970 15.693 1.00 89.69 438 HIS A C 1
ATOM 3182 O O . HIS A 1 438 ? -5.729 11.160 16.680 1.00 89.69 438 HIS A O 1
ATOM 3188 N N . THR A 1 439 ? -5.518 11.023 14.453 1.00 88.44 439 THR A N 1
ATOM 3189 C CA . THR A 1 439 ? -6.933 11.334 14.191 1.00 88.44 439 THR A CA 1
ATOM 3190 C C . THR A 1 439 ? -7.897 10.288 14.767 1.00 88.44 439 THR A C 1
ATOM 3192 O O . THR A 1 439 ? -9.027 10.627 15.121 1.00 88.44 439 THR A O 1
ATOM 3195 N N . LEU A 1 440 ? -7.444 9.035 14.926 1.00 84.25 440 LEU A N 1
ATOM 3196 C CA . LEU A 1 440 ? -8.228 7.906 15.447 1.00 84.25 440 LEU A CA 1
ATOM 3197 C C . LEU A 1 440 ? -8.217 7.790 16.982 1.00 84.25 440 LEU A C 1
ATOM 3199 O O . LEU A 1 440 ? -9.057 7.077 17.540 1.00 84.25 440 LEU A O 1
ATOM 3203 N N . LEU A 1 441 ? -7.284 8.461 17.669 1.00 83.38 441 LEU A N 1
ATOM 3204 C CA . LEU A 1 441 ? -7.190 8.463 19.134 1.00 83.38 441 LEU A CA 1
ATOM 3205 C C . LEU A 1 441 ? -8.430 9.085 19.779 1.00 83.38 441 LEU A C 1
ATOM 3207 O O . LEU A 1 441 ? -8.972 10.064 19.281 1.00 83.38 441 LEU A O 1
ATOM 3211 N N . ARG A 1 442 ? -8.853 8.587 20.945 1.00 73.12 442 ARG A N 1
ATOM 3212 C CA . ARG A 1 442 ? -9.978 9.189 21.676 1.00 73.12 442 ARG A CA 1
ATOM 3213 C C . ARG A 1 442 ? -9.572 10.537 22.282 1.00 73.12 442 ARG A C 1
ATOM 3215 O O . ARG A 1 442 ? -8.618 10.598 23.056 1.00 73.12 442 ARG A O 1
ATOM 3222 N N . ASN A 1 443 ? -10.326 11.595 21.982 1.00 71.62 443 ASN A N 1
ATOM 3223 C CA . ASN A 1 443 ? -10.172 12.882 22.657 1.00 71.62 443 ASN A CA 1
ATOM 3224 C C . ASN A 1 443 ? -10.947 12.874 23.988 1.00 71.62 443 ASN A C 1
ATOM 3226 O O . ASN A 1 443 ? -12.143 12.572 24.001 1.00 71.62 443 ASN A O 1
ATOM 3230 N N . ARG A 1 444 ? -10.257 13.141 25.103 1.00 62.50 444 ARG A N 1
ATOM 3231 C CA . ARG A 1 444 ? -10.864 13.233 26.443 1.00 62.50 444 ARG A CA 1
ATOM 3232 C C . ARG A 1 444 ? -11.392 14.641 26.736 1.00 62.50 444 ARG A C 1
ATOM 3234 O O . ARG A 1 444 ? -12.386 14.759 27.446 1.00 62.50 444 ARG A O 1
ATOM 3241 N N . ASP A 1 445 ? -10.822 15.659 26.096 1.00 61.09 445 ASP A N 1
ATOM 3242 C CA . ASP A 1 445 ? -11.220 17.054 26.261 1.00 61.09 445 ASP A CA 1
ATOM 3243 C C . ASP A 1 445 ? -12.273 17.419 25.210 1.00 61.09 445 ASP A C 1
ATOM 3245 O O . ASP A 1 445 ? -11.976 17.818 24.083 1.00 61.09 445 ASP A O 1
ATOM 3249 N N . ARG A 1 446 ? -13.546 17.247 25.581 1.00 54.22 446 ARG A N 1
ATOM 3250 C CA . ARG A 1 446 ? -14.721 17.590 24.754 1.00 54.22 446 ARG A CA 1
ATOM 3251 C C . ARG A 1 446 ? -14.972 19.101 24.623 1.00 54.22 446 ARG A C 1
ATOM 3253 O O . ARG A 1 446 ? -15.940 19.500 23.984 1.00 54.22 446 ARG A O 1
ATOM 3260 N N . THR A 1 447 ? -14.139 19.936 25.237 1.00 50.47 447 THR A N 1
ATOM 3261 C CA . THR A 1 447 ? -14.406 21.364 25.461 1.00 50.47 447 THR A CA 1
ATOM 3262 C C . THR A 1 447 ? -14.120 22.259 24.251 1.00 50.47 447 THR A C 1
ATOM 3264 O O . THR A 1 447 ? -14.634 23.373 24.197 1.00 50.47 447 THR A O 1
ATOM 3267 N N . ARG A 1 448 ? -13.367 21.799 23.238 1.00 57.03 448 ARG A N 1
ATOM 3268 C CA . ARG A 1 448 ? -13.118 22.582 22.011 1.00 57.03 448 ARG A CA 1
ATOM 3269 C C . ARG A 1 448 ? -14.152 22.271 20.925 1.00 57.03 448 ARG A C 1
ATOM 3271 O O . ARG A 1 448 ? -14.132 21.193 20.335 1.00 57.03 448 ARG A O 1
ATOM 3278 N N . ARG A 1 449 ? -15.034 23.234 20.629 1.00 58.66 449 ARG A N 1
ATOM 3279 C CA . ARG A 1 449 ? -15.938 23.186 19.464 1.00 58.66 449 ARG A CA 1
ATOM 3280 C C . ARG A 1 449 ? -15.119 23.313 18.173 1.00 58.66 449 ARG A C 1
ATOM 3282 O O . ARG A 1 449 ? -14.642 24.396 17.856 1.00 58.66 449 ARG A O 1
ATOM 3289 N N . ALA A 1 450 ? -14.970 22.213 17.439 1.00 70.75 450 ALA A N 1
ATOM 3290 C CA . ALA A 1 450 ? -14.438 22.225 16.077 1.00 70.75 450 ALA A CA 1
ATOM 3291 C C . ALA A 1 450 ? -15.418 22.943 15.129 1.00 70.75 450 ALA A C 1
ATOM 3293 O O . ALA A 1 450 ? -16.636 22.752 15.230 1.00 70.75 450 ALA A O 1
ATOM 3294 N N . ARG A 1 451 ? -14.909 23.771 14.209 1.00 81.44 451 ARG A N 1
ATOM 3295 C CA . ARG A 1 451 ? -15.749 24.436 13.202 1.00 81.44 451 ARG A CA 1
ATOM 3296 C C . ARG A 1 451 ? -16.196 23.414 12.154 1.00 81.44 451 ARG A C 1
ATOM 3298 O O . ARG A 1 451 ? -15.386 22.636 11.657 1.00 81.44 451 ARG A O 1
ATOM 3305 N N . ARG A 1 452 ? -17.481 23.425 11.781 1.00 84.44 452 ARG A N 1
ATOM 3306 C CA . ARG A 1 452 ? -17.975 22.586 10.674 1.00 84.44 452 ARG A CA 1
ATOM 3307 C C . ARG A 1 452 ? -17.267 22.965 9.373 1.00 84.44 452 ARG A C 1
ATOM 3309 O O . ARG A 1 452 ? -17.115 24.150 9.075 1.00 84.44 452 ARG A O 1
ATOM 3316 N N . LEU A 1 453 ? -16.854 21.953 8.613 1.00 87.25 453 LEU A N 1
ATOM 3317 C CA . LEU A 1 453 ? -16.219 22.146 7.317 1.00 87.25 453 LEU A CA 1
ATOM 3318 C C . LEU A 1 453 ? -17.279 22.288 6.221 1.00 87.25 453 LEU A C 1
ATOM 3320 O O . LEU A 1 453 ? -18.267 21.551 6.230 1.00 87.25 453 LEU A O 1
ATOM 3324 N N . PRO A 1 454 ? -17.083 23.203 5.259 1.00 91.06 454 PRO A N 1
ATOM 3325 C CA . PRO A 1 454 ? -17.847 23.199 4.022 1.00 91.06 454 PRO A CA 1
ATOM 3326 C C . PRO A 1 454 ? -17.638 21.880 3.266 1.00 91.06 454 PRO A C 1
ATOM 3328 O O . PRO A 1 454 ? -16.498 21.508 2.983 1.00 91.06 454 PRO A O 1
ATOM 3331 N N . THR A 1 455 ? -18.724 21.216 2.861 1.00 89.38 455 THR A N 1
ATOM 3332 C CA . THR A 1 455 ? -18.681 19.924 2.146 1.00 89.38 455 THR A CA 1
ATOM 3333 C C . THR A 1 455 ? -17.797 19.975 0.901 1.00 89.38 455 THR A C 1
ATOM 3335 O O . THR A 1 455 ? -17.073 19.029 0.609 1.00 89.38 455 THR A O 1
ATOM 3338 N N . ARG A 1 456 ? -17.785 21.115 0.194 1.00 91.69 456 ARG A N 1
ATOM 3339 C CA . ARG A 1 456 ? -16.936 21.330 -0.987 1.00 91.69 456 ARG A CA 1
ATOM 3340 C C . ARG A 1 456 ? -15.446 21.131 -0.685 1.00 91.69 456 ARG A C 1
ATOM 3342 O O . ARG A 1 456 ? -14.751 20.551 -1.507 1.00 91.69 456 ARG A O 1
ATOM 3349 N N . MET A 1 457 ? -14.957 21.578 0.476 1.00 94.25 457 MET A N 1
ATOM 3350 C CA . MET A 1 457 ? -13.545 21.413 0.851 1.00 94.25 457 MET A CA 1
ATOM 3351 C C . MET A 1 457 ? -13.194 19.938 1.063 1.00 94.25 457 MET A C 1
ATOM 3353 O O . MET A 1 457 ? -12.169 19.473 0.568 1.00 94.25 457 MET A O 1
ATOM 3357 N N . GLU A 1 458 ? -14.060 19.208 1.768 1.00 92.31 458 GLU A N 1
ATOM 3358 C CA . GLU A 1 458 ? -13.876 17.783 2.050 1.00 92.31 458 GLU A CA 1
ATOM 3359 C C . GLU A 1 458 ? -13.927 16.946 0.762 1.00 92.31 458 GLU A C 1
ATOM 3361 O O . GLU A 1 458 ? -13.021 16.153 0.509 1.00 92.31 458 GLU A O 1
ATOM 3366 N N . VAL A 1 459 ? -14.937 17.173 -0.085 1.00 93.06 459 VAL A N 1
ATOM 3367 C CA . VAL A 1 459 ? -15.133 16.431 -1.341 1.00 93.06 459 VAL A CA 1
ATOM 3368 C C . VAL A 1 459 ? -13.991 16.682 -2.319 1.00 93.06 459 VAL A C 1
ATOM 3370 O O . VAL A 1 459 ? -13.441 15.727 -2.852 1.00 93.06 459 VAL A O 1
ATOM 3373 N N . VAL A 1 460 ? -13.583 17.936 -2.532 1.00 95.62 460 VAL A N 1
ATOM 3374 C CA . VAL A 1 460 ? -12.502 18.258 -3.478 1.00 95.62 460 VAL A CA 1
ATOM 3375 C C . VAL A 1 460 ? -11.175 17.631 -3.050 1.00 95.62 460 VAL A C 1
ATOM 3377 O O . VAL A 1 460 ? -10.470 17.053 -3.877 1.00 95.62 460 VAL A O 1
ATOM 3380 N N . ALA A 1 461 ? -10.836 17.707 -1.760 1.00 96.69 461 ALA A N 1
ATOM 3381 C CA . ALA A 1 461 ? -9.609 17.101 -1.256 1.00 96.69 461 ALA A CA 1
ATOM 3382 C C . ALA A 1 461 ? -9.653 15.566 -1.383 1.00 96.69 461 ALA A C 1
ATOM 3384 O O . ALA A 1 461 ? -8.672 14.958 -1.809 1.00 96.69 461 ALA A O 1
ATOM 3385 N N . LEU A 1 462 ? -10.795 14.939 -1.070 1.00 95.56 462 LEU A N 1
ATOM 3386 C CA . LEU A 1 462 ? -10.996 13.502 -1.253 1.00 95.56 462 LEU A CA 1
ATOM 3387 C C . LEU A 1 462 ? -10.893 13.082 -2.724 1.00 95.56 462 LEU A C 1
ATOM 3389 O O . LEU A 1 462 ? -10.206 12.105 -3.001 1.00 95.56 462 LEU A O 1
ATOM 3393 N N . LEU A 1 463 ? -11.516 13.814 -3.652 1.00 96.00 463 LEU A N 1
ATOM 3394 C CA . LEU A 1 463 ? -11.474 13.509 -5.085 1.00 96.00 463 LEU A CA 1
ATOM 3395 C C . LEU A 1 463 ? -10.035 13.447 -5.604 1.00 96.00 463 LEU A C 1
ATOM 3397 O O . LEU A 1 463 ? -9.685 12.485 -6.275 1.00 96.00 463 LEU A O 1
ATOM 3401 N N . LEU A 1 464 ? -9.172 14.399 -5.234 1.00 97.19 464 LEU A N 1
ATOM 3402 C CA . LEU A 1 464 ? -7.756 14.365 -5.626 1.00 97.19 464 LEU A CA 1
ATOM 3403 C C . LEU A 1 464 ? -7.015 13.140 -5.064 1.00 97.19 464 LEU A C 1
ATOM 3405 O O . LEU A 1 464 ? -6.216 12.525 -5.769 1.00 97.19 464 LEU A O 1
ATOM 3409 N N . ALA A 1 465 ? -7.283 12.756 -3.812 1.00 95.62 465 ALA A N 1
ATOM 3410 C CA . ALA A 1 465 ? -6.688 11.550 -3.233 1.00 95.62 465 ALA A CA 1
ATOM 3411 C C . ALA A 1 465 ? -7.182 10.280 -3.945 1.00 95.62 465 ALA A C 1
ATOM 3413 O O . ALA A 1 465 ? -6.387 9.385 -4.229 1.00 95.62 465 ALA A O 1
ATOM 3414 N N . VAL A 1 466 ? -8.478 10.220 -4.265 1.00 93.50 466 VAL A N 1
ATOM 3415 C CA . VAL A 1 466 ? -9.081 9.110 -5.011 1.00 93.50 466 VAL A CA 1
ATOM 3416 C C . VAL A 1 466 ? -8.490 9.022 -6.411 1.00 93.50 466 VAL A C 1
ATOM 3418 O O . VAL A 1 466 ? -8.103 7.929 -6.792 1.00 93.50 466 VAL A O 1
ATOM 3421 N N . VAL A 1 467 ? -8.325 10.135 -7.134 1.00 94.50 467 VAL A N 1
ATOM 3422 C CA . VAL A 1 467 ? -7.661 10.155 -8.452 1.00 94.50 467 VAL A CA 1
ATOM 3423 C C . VAL A 1 467 ? -6.243 9.593 -8.352 1.00 94.50 467 VAL A C 1
ATOM 3425 O O . VAL A 1 467 ? -5.893 8.697 -9.110 1.00 94.50 467 VAL A O 1
ATOM 3428 N N . SER A 1 468 ? -5.451 10.028 -7.365 1.00 94.19 468 SER A N 1
ATOM 3429 C CA . SER A 1 468 ? -4.096 9.498 -7.137 1.00 94.19 468 SER A CA 1
ATOM 3430 C C . SER A 1 468 ? -4.066 7.973 -6.958 1.00 94.19 468 SER A C 1
ATOM 3432 O O . SER A 1 468 ? -3.143 7.309 -7.436 1.00 94.19 468 SER A O 1
ATOM 3434 N N . SER A 1 469 ? -5.076 7.416 -6.282 1.00 89.06 469 SER A N 1
ATOM 3435 C CA . SER A 1 469 ? -5.195 5.970 -6.091 1.00 89.06 469 SER A CA 1
ATOM 3436 C C . SER A 1 469 ? -5.766 5.250 -7.313 1.00 89.06 469 SER A C 1
ATOM 3438 O O . SER A 1 469 ? -5.256 4.205 -7.688 1.00 89.06 469 SER A O 1
ATOM 3440 N N . ALA A 1 470 ? -6.782 5.819 -7.960 1.00 88.00 470 ALA A N 1
ATOM 3441 C CA . ALA A 1 470 ? -7.425 5.266 -9.147 1.00 88.00 470 ALA A CA 1
ATOM 3442 C C . ALA A 1 470 ? -6.464 5.167 -10.334 1.00 88.00 470 ALA A C 1
ATOM 3444 O O . ALA A 1 470 ? -6.577 4.227 -11.112 1.00 88.00 470 ALA A O 1
ATOM 3445 N N . LEU A 1 471 ? -5.487 6.079 -10.425 1.00 87.50 471 LEU A N 1
ATOM 3446 C CA . LEU A 1 471 ? -4.415 5.983 -11.412 1.00 87.50 471 LEU A CA 1
ATOM 3447 C C . LEU A 1 471 ? -3.716 4.626 -11.357 1.00 87.50 471 LEU A C 1
ATOM 3449 O O . LEU A 1 471 ? -3.470 4.071 -12.412 1.00 87.50 471 LEU A O 1
ATOM 3453 N N . GLY A 1 472 ? -3.463 4.056 -10.172 1.00 84.69 472 GLY A N 1
ATOM 3454 C CA . GLY A 1 472 ? -2.825 2.742 -10.079 1.00 84.69 472 GLY A CA 1
ATOM 3455 C C . GLY A 1 472 ? -3.690 1.617 -10.650 1.00 84.69 472 GLY A C 1
ATOM 3456 O O . GLY A 1 472 ? -3.183 0.814 -11.416 1.00 84.69 472 GLY A O 1
ATOM 3457 N N . LEU A 1 473 ? -4.999 1.595 -10.363 1.00 81.31 473 LEU A N 1
ATOM 3458 C CA . LEU A 1 473 ? -5.928 0.618 -10.965 1.00 81.31 473 LEU A CA 1
ATOM 3459 C C . LEU A 1 473 ? -6.060 0.770 -12.483 1.00 81.31 473 LEU A C 1
ATOM 3461 O O . LEU A 1 473 ? -6.299 -0.215 -13.169 1.00 81.31 473 LEU A O 1
ATOM 3465 N N . ALA A 1 474 ? -5.946 1.996 -12.988 1.00 82.69 474 ALA A N 1
ATOM 3466 C CA . ALA A 1 474 ? -6.098 2.331 -14.398 1.00 82.69 474 ALA A CA 1
ATOM 3467 C C . ALA A 1 474 ? -4.749 2.637 -15.068 1.00 82.69 474 ALA A C 1
ATOM 3469 O O . ALA A 1 474 ? -4.706 3.447 -15.993 1.00 82.69 474 ALA A O 1
ATOM 3470 N N . ALA A 1 475 ? -3.650 2.038 -14.593 1.00 83.00 475 ALA A N 1
ATOM 3471 C CA . ALA A 1 475 ? -2.305 2.426 -15.007 1.00 83.00 475 ALA A CA 1
ATOM 3472 C C . ALA A 1 475 ? -2.026 2.188 -16.497 1.00 83.00 475 ALA A C 1
ATOM 3474 O O . ALA A 1 475 ? -1.269 2.951 -17.090 1.00 83.00 475 ALA A O 1
ATOM 3475 N N . ALA A 1 476 ? -2.705 1.223 -17.122 1.00 76.31 476 ALA A N 1
ATOM 3476 C CA . ALA A 1 476 ? -2.598 0.952 -18.554 1.00 76.31 476 ALA A CA 1
ATOM 3477 C C . ALA A 1 476 ? -2.869 2.189 -19.438 1.00 76.31 476 ALA A C 1
ATOM 3479 O O . ALA A 1 476 ? -2.186 2.390 -20.435 1.00 76.31 476 ALA A O 1
ATOM 3480 N N . VAL A 1 477 ? -3.817 3.058 -19.060 1.00 78.88 477 VAL A N 1
ATOM 3481 C CA . VAL A 1 477 ? -4.194 4.236 -19.867 1.00 78.88 477 VAL A CA 1
ATOM 3482 C C . VAL A 1 477 ? -3.063 5.274 -19.963 1.00 78.88 477 VAL A C 1
ATOM 3484 O O . VAL A 1 477 ? -2.651 5.595 -21.074 1.00 78.88 477 VAL A O 1
ATOM 3487 N N . PRO A 1 478 ? -2.536 5.830 -18.854 1.00 81.88 478 PRO A N 1
ATOM 3488 C CA . PRO A 1 478 ? -1.425 6.776 -18.919 1.00 81.88 478 PRO A CA 1
ATOM 3489 C C . PRO A 1 478 ? -0.099 6.126 -19.340 1.00 81.88 478 PRO A C 1
ATOM 3491 O O . PRO A 1 478 ? 0.731 6.838 -19.890 1.00 81.88 478 PRO A O 1
ATOM 3494 N N . LEU A 1 479 ? 0.114 4.821 -19.118 1.00 79.44 479 LEU A N 1
ATOM 3495 C CA . LEU A 1 479 ? 1.293 4.118 -19.644 1.00 79.44 479 LEU A CA 1
ATOM 3496 C C . LEU A 1 479 ? 1.237 4.003 -21.172 1.00 79.44 479 LEU A C 1
ATOM 3498 O O . LEU A 1 479 ? 2.227 4.285 -21.834 1.00 79.44 479 LEU A O 1
ATOM 3502 N N . GLY A 1 480 ? 0.061 3.736 -21.748 1.00 74.69 480 GLY A N 1
ATOM 3503 C CA . GLY A 1 480 ? -0.134 3.754 -23.202 1.00 74.69 480 GLY A CA 1
ATOM 3504 C C . GLY A 1 480 ? 0.035 5.135 -23.852 1.00 74.69 480 GLY A C 1
ATOM 3505 O O . GLY A 1 480 ? 0.171 5.223 -25.065 1.00 74.69 480 GLY A O 1
ATOM 3506 N N . LEU A 1 481 ? 0.043 6.229 -23.078 1.00 77.19 481 LEU A N 1
ATOM 3507 C CA . LEU A 1 481 ? 0.443 7.547 -23.595 1.00 77.19 481 LEU A CA 1
ATOM 3508 C C . LEU A 1 481 ? 1.968 7.700 -23.690 1.00 77.19 481 LEU A C 1
ATOM 3510 O O . LEU A 1 481 ? 2.440 8.539 -24.456 1.00 77.19 481 LEU A O 1
ATOM 3514 N N . LEU A 1 482 ? 2.721 6.943 -22.888 1.00 79.12 482 LEU A N 1
ATOM 3515 C CA . LEU A 1 482 ? 4.183 6.986 -22.830 1.00 79.12 482 LEU A CA 1
ATOM 3516 C C . LEU A 1 482 ? 4.813 6.013 -23.832 1.00 79.12 482 LEU A C 1
ATOM 3518 O O . LEU A 1 482 ? 5.745 6.404 -24.531 1.00 79.12 482 LEU A O 1
ATOM 3522 N N . ASP A 1 483 ? 4.267 4.801 -23.945 1.00 67.56 483 ASP A N 1
ATOM 3523 C CA . ASP A 1 483 ? 4.800 3.735 -24.796 1.00 67.56 483 ASP A CA 1
ATOM 3524 C C . ASP A 1 483 ? 4.029 3.605 -26.123 1.00 67.56 483 ASP A C 1
ATOM 3526 O O . ASP A 1 483 ? 2.816 3.798 -26.188 1.00 67.56 483 ASP A O 1
ATOM 3530 N N . ALA A 1 484 ? 4.726 3.225 -27.200 1.00 45.41 484 ALA A N 1
ATOM 3531 C CA . ALA A 1 484 ? 4.128 2.874 -28.498 1.00 45.41 484 ALA A CA 1
ATOM 3532 C C . ALA A 1 484 ? 3.572 1.433 -28.536 1.00 45.41 484 ALA A C 1
ATOM 3534 O O . ALA A 1 484 ? 3.307 0.902 -29.618 1.00 45.41 484 ALA A O 1
ATOM 3535 N N . ALA A 1 485 ? 3.455 0.769 -27.382 1.00 40.16 485 ALA A N 1
ATOM 3536 C CA . ALA A 1 485 ? 3.011 -0.615 -27.319 1.00 40.16 485 ALA A CA 1
ATOM 3537 C C . ALA A 1 485 ? 1.511 -0.707 -27.661 1.00 40.16 485 ALA A C 1
ATOM 3539 O O . ALA A 1 485 ? 0.711 0.067 -27.122 1.00 40.16 485 ALA A O 1
ATOM 3540 N N . PRO A 1 486 ? 1.103 -1.624 -28.556 1.00 36.78 486 PRO A N 1
ATOM 3541 C CA . PRO A 1 486 ? -0.306 -1.848 -28.827 1.00 36.78 486 PRO A CA 1
ATOM 3542 C C . PRO A 1 486 ? -1.000 -2.285 -27.535 1.00 36.78 486 PRO A C 1
ATOM 3544 O O . PRO A 1 486 ? -0.475 -3.095 -26.776 1.00 36.78 486 PRO A O 1
ATOM 3547 N N . ALA A 1 487 ? -2.189 -1.738 -27.285 1.00 39.19 487 ALA A N 1
ATOM 3548 C CA . ALA A 1 487 ? -3.079 -2.282 -26.273 1.00 39.19 487 ALA A CA 1
ATOM 3549 C C . ALA A 1 487 ? -3.386 -3.735 -26.665 1.00 39.19 487 ALA A C 1
ATOM 3551 O O . ALA A 1 487 ? -4.124 -3.964 -27.623 1.00 39.19 487 ALA A O 1
ATOM 3552 N N . GLU A 1 488 ? -2.768 -4.701 -25.986 1.00 42.34 488 GLU A N 1
ATOM 3553 C CA . GLU A 1 488 ? -3.065 -6.111 -26.217 1.00 42.34 488 GLU A CA 1
ATOM 3554 C C . GLU A 1 488 ? -4.548 -6.394 -25.962 1.00 42.34 488 GLU A C 1
ATOM 3556 O O . GLU A 1 488 ? -5.196 -5.774 -25.106 1.00 42.34 488 GLU A O 1
ATOM 3561 N N . GLU A 1 489 ? -5.083 -7.319 -26.761 1.00 40.34 489 GLU A N 1
ATOM 3562 C CA . GLU A 1 489 ? -6.481 -7.719 -26.737 1.00 40.34 489 GLU A CA 1
ATOM 3563 C C . GLU A 1 489 ? -6.912 -8.076 -25.317 1.00 40.34 489 GLU A C 1
ATOM 3565 O O . GLU A 1 489 ? -6.375 -8.960 -24.651 1.00 40.34 489 GLU A O 1
ATOM 3570 N N . THR A 1 490 ? -7.930 -7.360 -24.846 1.00 40.38 490 THR A N 1
ATOM 3571 C CA . THR A 1 490 ? -8.598 -7.675 -23.592 1.00 40.38 490 THR A CA 1
ATOM 3572 C C . THR A 1 490 ? -9.231 -9.050 -23.753 1.00 40.38 490 THR A C 1
ATOM 3574 O O . THR A 1 490 ? -10.234 -9.183 -24.455 1.00 40.38 490 THR A O 1
ATOM 3577 N N . VAL A 1 491 ? -8.650 -10.078 -23.133 1.00 41.28 491 VAL A N 1
ATOM 3578 C CA . VAL A 1 491 ? -9.218 -11.424 -23.200 1.00 41.28 491 VAL A CA 1
ATOM 3579 C C . VAL A 1 491 ? -10.569 -11.414 -22.486 1.00 41.28 491 VAL A C 1
ATOM 3581 O O . VAL A 1 491 ? -10.664 -11.353 -21.258 1.00 41.28 491 VAL A O 1
ATOM 3584 N N . ALA A 1 492 ? -11.641 -11.403 -23.275 1.00 37.12 492 ALA A N 1
ATOM 3585 C CA . ALA A 1 492 ? -13.007 -11.420 -22.787 1.00 37.12 492 ALA A CA 1
ATOM 3586 C C . ALA A 1 492 ? -13.385 -12.848 -22.379 1.00 37.12 492 ALA A C 1
ATOM 3588 O O . ALA A 1 492 ? -13.956 -13.603 -23.162 1.00 37.12 492 ALA A O 1
ATOM 3589 N N . TYR A 1 493 ? -13.103 -13.224 -21.132 1.00 46.78 493 TYR A N 1
ATOM 3590 C CA . TYR A 1 493 ? -13.674 -14.444 -20.569 1.00 46.78 493 TYR A CA 1
ATOM 3591 C C . TYR A 1 493 ? -15.119 -14.178 -20.125 1.00 46.78 493 TYR A C 1
ATOM 3593 O O . TYR A 1 493 ? -15.387 -13.347 -19.253 1.00 46.78 493 TYR A O 1
ATOM 3601 N N . LEU A 1 494 ? -16.074 -14.908 -20.709 1.00 45.50 494 LEU A N 1
ATOM 3602 C CA . LEU A 1 494 ? -17.517 -14.834 -20.426 1.00 45.50 494 LEU A CA 1
ATOM 3603 C C . LEU A 1 494 ? -17.912 -15.273 -18.985 1.00 45.50 494 LEU A C 1
ATOM 3605 O O . LEU A 1 494 ? -19.093 -15.435 -18.689 1.00 45.50 494 LEU A O 1
ATOM 3609 N N . SER A 1 495 ? -16.948 -15.438 -18.070 1.00 69.25 495 SER A N 1
ATOM 3610 C CA . SER A 1 495 ? -17.085 -15.983 -16.707 1.00 69.25 495 SER A CA 1
ATOM 3611 C C . SER A 1 495 ? -16.813 -14.981 -15.570 1.00 69.25 495 SER A C 1
ATOM 3613 O O . SER A 1 495 ? -16.713 -15.379 -14.411 1.00 69.25 495 SER A O 1
ATOM 3615 N N . TRP A 1 496 ? -16.685 -13.684 -15.869 1.00 80.06 496 TRP A N 1
ATOM 3616 C CA . TRP A 1 496 ? -16.224 -12.664 -14.910 1.00 80.06 496 TRP A CA 1
ATOM 3617 C C . TRP A 1 496 ? -17.227 -12.306 -13.802 1.00 80.06 496 TRP A C 1
ATOM 3619 O O . TRP A 1 496 ? -16.851 -11.777 -12.748 1.00 80.06 496 TRP A O 1
ATOM 3629 N N . LEU A 1 497 ? -18.516 -12.563 -14.040 1.00 86.00 497 LEU A N 1
ATOM 3630 C CA . LEU A 1 497 ? -19.596 -12.079 -13.183 1.00 86.00 497 LEU A CA 1
ATOM 3631 C C . LEU A 1 497 ? -19.540 -12.667 -11.759 1.00 86.00 497 LEU A C 1
ATOM 3633 O O . LEU A 1 497 ? -19.613 -11.879 -10.812 1.00 86.00 497 LEU A O 1
ATOM 3637 N N . PRO A 1 498 ? -19.382 -13.990 -11.540 1.00 89.75 498 PRO A N 1
ATOM 3638 C CA . PRO A 1 498 ? -19.368 -14.537 -10.185 1.00 89.75 498 PRO A CA 1
ATOM 3639 C C . PRO A 1 498 ? -18.198 -14.026 -9.325 1.00 89.75 498 PRO A C 1
ATOM 3641 O O . PRO A 1 498 ? -18.474 -13.557 -8.215 1.00 89.75 498 PRO A O 1
ATOM 3644 N N . PRO A 1 499 ? -16.934 -13.992 -9.808 1.00 90.06 499 PRO A N 1
ATOM 3645 C CA . PRO A 1 499 ? -15.836 -13.368 -9.073 1.00 90.06 499 PRO A CA 1
ATOM 3646 C C . PRO A 1 499 ? -16.124 -11.916 -8.659 1.00 90.06 499 PRO A C 1
ATOM 3648 O O . PRO A 1 499 ? -15.937 -11.532 -7.498 1.00 90.06 499 PRO A O 1
ATOM 3651 N N . ALA A 1 500 ? -16.652 -11.113 -9.588 1.00 89.38 500 ALA A N 1
ATOM 3652 C CA . ALA A 1 500 ? -16.995 -9.720 -9.328 1.00 89.38 500 ALA A CA 1
ATOM 3653 C C . ALA A 1 500 ? -18.111 -9.588 -8.279 1.00 89.38 500 ALA A C 1
ATOM 3655 O O . ALA A 1 500 ? -17.974 -8.817 -7.327 1.00 89.38 500 ALA A O 1
ATOM 3656 N N . LEU A 1 501 ? -19.195 -10.363 -8.393 1.00 91.75 501 LEU A N 1
ATOM 3657 C CA . LEU A 1 501 ? -20.303 -10.352 -7.431 1.00 91.75 501 LEU A CA 1
ATOM 3658 C C . LEU A 1 501 ? -19.845 -10.752 -6.024 1.00 91.75 501 LEU A C 1
ATOM 3660 O O . LEU A 1 501 ? -20.239 -10.115 -5.039 1.00 91.75 501 LEU A O 1
ATOM 3664 N N . ILE A 1 502 ? -18.972 -11.756 -5.913 1.00 94.69 502 ILE A N 1
ATOM 3665 C CA . ILE A 1 502 ? -18.404 -12.177 -4.632 1.00 94.69 502 ILE A CA 1
ATOM 3666 C C . ILE A 1 502 ? -17.631 -11.023 -3.981 1.00 94.69 502 ILE A C 1
ATOM 3668 O O . ILE A 1 502 ? -17.830 -10.772 -2.789 1.00 94.69 502 ILE A O 1
ATOM 3672 N N . LEU A 1 503 ? -16.800 -10.279 -4.713 1.00 93.75 503 LEU A N 1
ATOM 3673 C CA . LEU A 1 503 ? -16.084 -9.122 -4.158 1.00 93.75 503 LEU A CA 1
ATOM 3674 C C . LEU A 1 503 ? -17.025 -7.955 -3.823 1.00 93.75 503 LEU A C 1
ATOM 3676 O O . LEU A 1 503 ? -16.990 -7.417 -2.709 1.00 93.75 503 LEU A O 1
ATOM 3680 N N . LEU A 1 504 ? -17.899 -7.584 -4.761 1.00 93.81 504 LEU A N 1
ATOM 3681 C CA . LEU A 1 504 ? -18.786 -6.425 -4.644 1.00 93.81 504 LEU A CA 1
ATOM 3682 C C . LEU A 1 504 ? -19.814 -6.581 -3.517 1.00 93.81 504 LEU A C 1
ATOM 3684 O O . LEU A 1 504 ? -20.142 -5.587 -2.864 1.00 93.81 504 LEU A O 1
ATOM 3688 N N . SER A 1 505 ? -20.247 -7.811 -3.220 1.00 94.94 505 SER A N 1
ATOM 3689 C CA . SER A 1 505 ? -21.188 -8.121 -2.131 1.00 94.94 505 SER A CA 1
ATOM 3690 C C . SER A 1 505 ? -20.726 -7.644 -0.747 1.00 94.94 505 SER A C 1
ATOM 3692 O O . SER A 1 505 ? -21.560 -7.360 0.108 1.00 94.94 505 SER A O 1
ATOM 3694 N N . SER A 1 506 ? -19.415 -7.514 -0.514 1.00 94.38 506 SER A N 1
ATOM 3695 C CA . SER A 1 506 ? -18.857 -6.933 0.716 1.00 94.38 506 SER A CA 1
ATOM 3696 C C . SER A 1 506 ? -18.262 -5.541 0.503 1.00 94.38 506 SER A C 1
ATOM 3698 O O . SER A 1 506 ? -18.343 -4.705 1.405 1.00 94.38 506 SER A O 1
ATOM 3700 N N . LEU A 1 507 ? -17.704 -5.253 -0.677 1.00 93.75 507 LEU A N 1
ATOM 3701 C CA . LEU A 1 507 ? -17.063 -3.966 -0.945 1.00 93.75 507 LEU A CA 1
ATOM 3702 C C . LEU A 1 507 ? -18.076 -2.817 -0.970 1.00 93.75 507 LEU A C 1
ATOM 3704 O O . LEU A 1 507 ? -17.887 -1.814 -0.279 1.00 93.75 507 LEU A O 1
ATOM 3708 N N . VAL A 1 508 ? -19.168 -2.974 -1.725 1.00 93.56 508 VAL A N 1
ATOM 3709 C CA . VAL A 1 508 ? -20.170 -1.918 -1.922 1.00 93.56 508 VAL A CA 1
ATOM 3710 C C . VAL A 1 508 ? -20.876 -1.568 -0.607 1.00 93.56 508 VAL A C 1
ATOM 3712 O O . VAL A 1 508 ? -20.876 -0.385 -0.249 1.00 93.56 508 VAL A O 1
ATOM 3715 N N . PRO A 1 509 ? -21.392 -2.535 0.188 1.00 92.56 509 PRO A N 1
ATOM 3716 C CA . PRO A 1 509 ? -21.913 -2.223 1.515 1.00 92.56 509 PRO A CA 1
ATOM 3717 C C . PRO A 1 509 ? -20.874 -1.534 2.398 1.00 92.56 509 PRO A C 1
ATOM 3719 O O . PRO A 1 509 ? -21.203 -0.543 3.044 1.00 92.56 509 PRO A O 1
ATOM 3722 N N . GLY A 1 510 ? -19.618 -1.996 2.391 1.00 90.50 510 GLY A N 1
ATOM 3723 C CA . GLY A 1 510 ? -18.533 -1.390 3.164 1.00 90.50 510 GLY A CA 1
ATOM 3724 C C . GLY A 1 510 ? -18.345 0.099 2.866 1.00 90.50 510 GLY A C 1
ATOM 3725 O O . GLY A 1 510 ? -18.344 0.911 3.793 1.00 90.50 510 GLY A O 1
ATOM 3726 N N . LEU A 1 511 ? -18.255 0.463 1.582 1.00 87.00 511 LEU A N 1
ATOM 3727 C CA . LEU A 1 511 ? -18.103 1.850 1.124 1.00 87.00 511 LEU A CA 1
ATOM 3728 C C . LEU A 1 511 ? -19.309 2.720 1.493 1.00 87.00 511 LEU A C 1
ATOM 3730 O O . LEU A 1 511 ? -19.135 3.823 2.012 1.00 87.00 511 LEU A O 1
ATOM 3734 N N . ILE A 1 512 ? -20.530 2.212 1.302 1.00 88.25 512 ILE A N 1
ATOM 3735 C CA . ILE A 1 512 ? -21.756 2.932 1.675 1.00 88.25 512 ILE A CA 1
ATOM 3736 C C . ILE A 1 512 ? -21.798 3.154 3.191 1.00 88.25 512 ILE A C 1
ATOM 3738 O O . ILE A 1 512 ? -22.071 4.263 3.651 1.00 88.25 512 ILE A O 1
ATOM 3742 N N . ILE A 1 513 ? -21.483 2.125 3.984 1.00 88.44 513 ILE A N 1
ATOM 3743 C CA . ILE A 1 513 ? -21.525 2.176 5.450 1.00 88.44 513 ILE A CA 1
ATOM 3744 C C . ILE A 1 513 ? -20.577 3.238 6.014 1.00 88.44 513 ILE A C 1
ATOM 3746 O O . ILE A 1 513 ? -20.924 3.862 7.017 1.00 88.44 513 ILE A O 1
ATOM 3750 N N . PHE A 1 514 ? -19.430 3.500 5.382 1.00 79.88 514 PHE A N 1
ATOM 3751 C CA . PHE A 1 514 ? -18.524 4.568 5.822 1.00 79.88 514 PHE A CA 1
ATOM 3752 C C . PHE A 1 514 ? -19.148 5.960 5.778 1.00 79.88 514 PHE A C 1
ATOM 3754 O O . PHE A 1 514 ? -18.842 6.791 6.633 1.00 79.88 514 PHE A O 1
ATOM 3761 N N . LEU A 1 515 ? -20.016 6.205 4.799 1.00 78.81 515 LEU A N 1
ATOM 3762 C CA . LEU A 1 515 ? -20.682 7.488 4.603 1.00 78.81 515 LEU A CA 1
ATOM 3763 C C . LEU A 1 515 ? -21.980 7.598 5.417 1.00 78.81 515 LEU A C 1
ATOM 3765 O O . LEU A 1 515 ? -22.569 8.676 5.499 1.00 78.81 515 LEU A O 1
ATOM 3769 N N . LEU A 1 516 ? -22.433 6.503 6.039 1.00 83.25 516 LEU A N 1
ATOM 3770 C CA . LEU A 1 516 ? -23.661 6.496 6.826 1.00 83.25 516 LEU A CA 1
ATOM 3771 C C . LEU A 1 516 ? -23.462 7.120 8.221 1.00 83.25 516 LEU A C 1
ATOM 3773 O O . LEU A 1 516 ? -22.600 6.664 8.984 1.00 83.25 516 LEU A O 1
ATOM 3777 N N . PRO A 1 517 ? -24.334 8.071 8.617 1.00 82.50 517 PRO A N 1
ATOM 3778 C CA . PRO A 1 517 ? -24.380 8.599 9.978 1.00 82.50 517 PRO A CA 1
ATOM 3779 C C . PRO A 1 517 ? -24.581 7.503 11.037 1.00 82.50 517 PRO A C 1
ATOM 3781 O O . PRO A 1 517 ? -25.232 6.481 10.791 1.00 82.50 517 PRO A O 1
ATOM 3784 N N . GLU A 1 518 ? -24.058 7.722 12.246 1.00 80.88 518 GLU A N 1
ATOM 3785 C CA . GLU A 1 518 ? -24.078 6.737 13.340 1.00 80.88 518 GLU A CA 1
ATOM 3786 C C . GLU A 1 518 ? -25.492 6.381 13.835 1.00 80.88 518 GLU A C 1
ATOM 3788 O O . GLU A 1 518 ? -25.707 5.305 14.419 1.00 80.88 518 GLU A O 1
ATOM 3793 N N . GLU A 1 519 ? -26.461 7.262 13.586 1.00 83.75 519 GLU A N 1
ATOM 3794 C CA . GLU A 1 519 ? -27.868 7.137 13.956 1.00 83.75 519 GLU A CA 1
ATOM 3795 C C . GLU A 1 519 ? -28.607 6.116 13.080 1.00 83.75 519 GLU A C 1
ATOM 3797 O O . GLU A 1 519 ? -29.539 5.465 13.557 1.00 83.75 519 GLU A O 1
ATOM 3802 N N . ARG A 1 520 ? -28.170 5.898 11.827 1.00 87.19 520 ARG A N 1
ATOM 3803 C CA . ARG A 1 520 ? -28.830 5.009 10.847 1.00 87.19 520 ARG A CA 1
ATOM 3804 C C . ARG A 1 520 ? -28.527 3.524 11.091 1.00 87.19 520 ARG A C 1
ATOM 3806 O O . ARG A 1 520 ? -28.014 2.808 10.232 1.00 87.19 520 ARG A O 1
ATOM 3813 N N . ARG A 1 521 ? -28.882 3.037 12.284 1.00 88.38 521 ARG A N 1
ATOM 3814 C CA . ARG A 1 521 ? -28.593 1.672 12.763 1.00 88.38 521 ARG A CA 1
ATOM 3815 C C . ARG A 1 521 ? -29.193 0.585 11.868 1.00 88.38 521 ARG A C 1
ATOM 3817 O O . ARG A 1 521 ? -28.461 -0.305 11.453 1.00 88.38 521 ARG A O 1
ATOM 3824 N N . ARG A 1 522 ? -30.495 0.677 11.561 1.00 90.38 522 ARG A N 1
ATOM 3825 C CA . ARG A 1 522 ? -31.224 -0.346 10.786 1.00 90.38 522 ARG A CA 1
ATOM 3826 C C . ARG A 1 522 ? -30.646 -0.517 9.383 1.00 90.38 522 ARG A C 1
ATOM 3828 O O . ARG A 1 522 ? -30.314 -1.632 9.010 1.00 90.38 522 ARG A O 1
ATOM 3835 N N . LEU A 1 523 ? -30.444 0.586 8.658 1.00 90.88 523 LEU A N 1
ATOM 3836 C CA . LEU A 1 523 ? -29.891 0.555 7.301 1.00 90.88 523 LEU A CA 1
ATOM 3837 C C . LEU A 1 523 ? -28.503 -0.100 7.261 1.00 90.88 523 LEU A C 1
ATOM 3839 O O . LEU A 1 523 ? -28.262 -0.967 6.433 1.00 90.88 523 LEU A O 1
ATOM 3843 N N . ARG A 1 524 ? -27.610 0.244 8.199 1.00 92.88 524 ARG A N 1
ATOM 3844 C CA . ARG A 1 524 ? -26.279 -0.381 8.292 1.00 92.88 524 ARG A CA 1
ATOM 3845 C C . ARG A 1 524 ? -26.352 -1.886 8.561 1.00 92.88 524 ARG A C 1
ATOM 3847 O O . ARG A 1 524 ? -25.563 -2.643 8.000 1.00 92.88 524 ARG A O 1
ATOM 3854 N N . THR A 1 525 ? -27.255 -2.312 9.441 1.00 91.50 525 THR A N 1
ATOM 3855 C CA . THR A 1 525 ? -27.464 -3.735 9.737 1.00 91.50 525 THR A CA 1
ATOM 3856 C C . THR A 1 525 ? -27.995 -4.477 8.513 1.00 91.50 525 THR A C 1
ATOM 3858 O O . THR A 1 525 ? -27.438 -5.512 8.159 1.00 91.50 525 THR A O 1
ATOM 3861 N N . VAL A 1 526 ? -29.003 -3.922 7.832 1.00 94.44 526 VAL A N 1
ATOM 3862 C CA . VAL A 1 526 ? -29.575 -4.501 6.607 1.00 94.44 526 VAL A CA 1
ATOM 3863 C C . VAL A 1 526 ? -28.515 -4.615 5.513 1.00 94.44 526 VAL A C 1
ATOM 3865 O O . VAL A 1 526 ? -28.371 -5.687 4.941 1.00 94.44 526 VAL A O 1
ATOM 3868 N N . LEU A 1 527 ? -27.716 -3.570 5.273 1.00 94.06 527 LEU A N 1
ATOM 3869 C CA . LEU A 1 527 ? -26.654 -3.593 4.261 1.00 94.06 527 LEU A CA 1
ATOM 3870 C C . LEU A 1 527 ? -25.599 -4.677 4.531 1.00 94.06 527 LEU A C 1
ATOM 3872 O O . LEU A 1 527 ? -25.253 -5.417 3.616 1.00 94.06 527 LEU A O 1
ATOM 3876 N N . ASN A 1 528 ? -25.114 -4.806 5.774 1.00 91.94 528 ASN A N 1
ATOM 3877 C CA . ASN A 1 528 ? -24.134 -5.847 6.119 1.00 91.94 528 ASN A CA 1
ATOM 3878 C C . ASN A 1 528 ? -24.707 -7.257 5.960 1.00 91.94 528 ASN A C 1
ATOM 3880 O O . ASN A 1 528 ? -24.058 -8.115 5.372 1.00 91.94 528 ASN A O 1
ATOM 3884 N N . LEU A 1 529 ? -25.903 -7.506 6.506 1.00 94.69 529 LEU A N 1
ATOM 3885 C CA . LEU A 1 529 ? -26.508 -8.838 6.464 1.00 94.69 529 LEU A CA 1
ATOM 3886 C C . LEU A 1 529 ? -26.896 -9.230 5.039 1.00 94.69 529 LEU A C 1
ATOM 3888 O O . LEU A 1 529 ? -26.646 -10.361 4.643 1.00 94.69 529 LEU A O 1
ATOM 3892 N N . THR A 1 530 ? -27.429 -8.292 4.252 1.00 94.88 530 THR A N 1
ATOM 3893 C CA . THR A 1 530 ? -27.741 -8.529 2.835 1.00 94.88 530 THR A CA 1
ATOM 3894 C C . THR A 1 530 ? -26.469 -8.856 2.062 1.00 94.88 530 THR A C 1
ATOM 3896 O O . THR A 1 530 ? -26.443 -9.853 1.353 1.00 94.88 530 THR A O 1
ATOM 3899 N N . GLY A 1 531 ? -25.385 -8.093 2.255 1.00 94.88 531 GLY A N 1
ATOM 3900 C CA . GLY A 1 531 ? -24.089 -8.397 1.643 1.00 94.88 531 GLY A CA 1
ATOM 3901 C C . GLY A 1 531 ? -23.562 -9.788 2.013 1.00 94.88 531 GLY A C 1
ATOM 3902 O O . GLY A 1 531 ? -23.106 -10.525 1.141 1.00 94.88 531 GLY A O 1
ATOM 3903 N N . ALA A 1 532 ? -23.684 -10.182 3.285 1.00 95.00 532 ALA A N 1
ATOM 3904 C CA . ALA A 1 532 ? -23.277 -11.504 3.767 1.00 95.00 532 ALA A CA 1
ATOM 3905 C C . ALA A 1 532 ? -24.106 -12.651 3.187 1.00 95.00 532 ALA A C 1
ATOM 3907 O O . ALA A 1 532 ? -23.536 -13.650 2.749 1.00 95.00 532 ALA A O 1
ATOM 3908 N N . VAL A 1 533 ? -25.429 -12.499 3.134 1.00 96.50 533 VAL A N 1
ATOM 3909 C CA . VAL A 1 533 ? -26.328 -13.505 2.554 1.00 96.50 533 VAL A CA 1
ATOM 3910 C C . VAL A 1 533 ? -26.113 -13.620 1.047 1.00 96.50 533 VAL A C 1
ATOM 3912 O O . VAL A 1 533 ? -25.947 -14.730 0.554 1.00 96.50 533 VAL A O 1
ATOM 3915 N N . VAL A 1 534 ? -26.032 -12.498 0.324 1.00 95.62 534 VAL A N 1
ATOM 3916 C CA . VAL A 1 534 ? -25.749 -12.495 -1.121 1.00 95.62 534 VAL A CA 1
ATOM 3917 C C . VAL A 1 534 ? -24.423 -13.191 -1.406 1.00 95.62 534 VAL A C 1
ATOM 3919 O O . VAL A 1 534 ? -24.377 -14.059 -2.272 1.00 95.62 534 VAL A O 1
ATOM 3922 N N . LYS A 1 535 ? -23.361 -12.886 -0.648 1.00 95.62 535 LYS A N 1
ATOM 3923 C CA . LYS A 1 535 ? -22.071 -13.567 -0.810 1.00 95.62 535 LYS A CA 1
ATOM 3924 C C . LYS A 1 535 ? -22.208 -15.075 -0.623 1.00 95.62 535 LYS A C 1
ATOM 3926 O O . LYS A 1 535 ? -21.709 -15.822 -1.452 1.00 95.62 535 LYS A O 1
ATOM 3931 N N . LEU A 1 536 ? -22.882 -15.520 0.438 1.00 95.62 536 LEU A N 1
ATOM 3932 C CA . LEU A 1 536 ? -23.044 -16.945 0.724 1.00 95.62 536 LEU A CA 1
ATOM 3933 C C . LEU A 1 536 ? -23.834 -17.669 -0.377 1.00 95.62 536 LEU A C 1
ATOM 3935 O O . LEU A 1 536 ? -23.450 -18.766 -0.767 1.00 95.62 536 LEU A O 1
ATOM 3939 N N . VAL A 1 537 ? -24.886 -17.041 -0.912 1.00 95.81 537 VAL A N 1
ATOM 3940 C CA . VAL A 1 537 ? -25.668 -17.587 -2.033 1.00 95.81 537 VAL A CA 1
ATOM 3941 C C . VAL A 1 537 ? -24.807 -17.707 -3.288 1.00 95.81 537 VAL A C 1
ATOM 3943 O O . VAL A 1 537 ? -24.757 -18.780 -3.881 1.00 95.81 537 VAL A O 1
ATOM 3946 N N . VAL A 1 538 ? -24.086 -16.648 -3.671 1.00 94.38 538 VAL A N 1
ATOM 3947 C CA . VAL A 1 538 ? -23.217 -16.677 -4.861 1.00 94.38 538 VAL A CA 1
ATOM 3948 C C . VAL A 1 538 ? -22.110 -17.719 -4.701 1.00 94.38 538 VAL A C 1
ATOM 3950 O O . VAL A 1 538 ? -21.874 -18.492 -5.620 1.00 94.38 538 VAL A O 1
ATOM 3953 N N . VAL A 1 539 ? -21.477 -17.804 -3.527 1.00 94.56 539 VAL A N 1
ATOM 3954 C CA . VAL A 1 539 ? -20.457 -18.825 -3.240 1.00 94.56 539 VAL A CA 1
ATOM 3955 C C . VAL A 1 539 ? -21.040 -20.236 -3.310 1.00 94.56 539 VAL A C 1
ATOM 3957 O O . VAL A 1 539 ? -20.388 -21.115 -3.857 1.00 94.56 539 VAL A O 1
ATOM 3960 N N . GLY A 1 540 ? -22.266 -20.461 -2.828 1.00 91.88 540 GLY A N 1
ATOM 3961 C CA . GLY A 1 540 ? -22.945 -21.754 -2.955 1.00 91.88 540 GLY A CA 1
ATOM 3962 C C . GLY A 1 540 ? -23.201 -22.156 -4.411 1.00 91.88 540 GLY A C 1
ATOM 3963 O O . GLY A 1 540 ? -22.962 -23.303 -4.775 1.00 91.88 540 GLY A O 1
ATOM 3964 N N . LEU A 1 541 ? -23.621 -21.212 -5.259 1.00 90.88 541 LEU A N 1
ATOM 3965 C CA . LEU A 1 541 ? -23.810 -21.451 -6.696 1.00 90.88 541 LEU A CA 1
ATOM 3966 C C . LEU A 1 541 ? -22.483 -21.750 -7.405 1.00 90.88 541 LEU A C 1
ATOM 3968 O O . LEU A 1 541 ? -22.402 -22.684 -8.199 1.00 90.88 541 LEU A O 1
ATOM 3972 N N . VAL A 1 542 ? -21.436 -20.986 -7.086 1.00 90.75 542 VAL A N 1
ATOM 3973 C CA . VAL A 1 542 ? -20.092 -21.195 -7.637 1.00 90.75 542 VAL A CA 1
ATOM 3974 C C . VAL A 1 542 ? -19.515 -22.532 -7.177 1.00 90.75 542 VAL A C 1
ATOM 3976 O O . VAL A 1 542 ? -18.939 -23.235 -7.994 1.00 90.75 542 VAL A O 1
ATOM 3979 N N . LEU A 1 543 ? -19.724 -22.934 -5.919 1.00 89.31 543 LEU A N 1
ATOM 3980 C CA . LEU A 1 543 ? -19.284 -24.233 -5.401 1.00 89.31 543 LEU A CA 1
ATOM 3981 C C . LEU A 1 543 ? -19.877 -25.397 -6.200 1.00 89.31 543 LEU A C 1
ATOM 3983 O O . LEU A 1 543 ? -19.152 -26.327 -6.540 1.00 89.31 543 LEU A O 1
ATOM 3987 N N . ILE A 1 544 ? -21.172 -25.327 -6.529 1.00 86.31 544 ILE A N 1
ATOM 3988 C CA . ILE A 1 544 ? -21.832 -26.323 -7.385 1.00 86.31 544 ILE A CA 1
ATOM 3989 C C . ILE A 1 544 ? -21.205 -26.317 -8.784 1.00 86.31 544 ILE A C 1
ATOM 3991 O O . ILE A 1 544 ? -20.915 -27.381 -9.320 1.00 86.31 544 ILE A O 1
ATOM 3995 N N . GLY A 1 545 ? -20.957 -25.135 -9.355 1.00 84.94 545 GLY A N 1
ATOM 3996 C CA . GLY A 1 545 ? -20.326 -25.006 -10.668 1.00 84.94 545 GLY A CA 1
ATOM 3997 C C . GLY A 1 545 ? -18.908 -25.580 -10.716 1.00 84.94 545 GLY A C 1
ATOM 3998 O O . GLY A 1 545 ? -18.603 -26.356 -11.615 1.00 84.94 545 GLY A O 1
ATOM 3999 N N . VAL A 1 546 ? -18.061 -25.267 -9.730 1.00 84.19 546 VAL A N 1
ATOM 4000 C CA . VAL A 1 546 ? -16.688 -25.796 -9.650 1.00 84.19 546 VAL A CA 1
ATOM 4001 C C . VAL A 1 546 ? -16.701 -27.309 -9.434 1.00 84.19 546 VAL A C 1
ATOM 4003 O O . VAL A 1 546 ? -15.933 -28.017 -10.075 1.00 84.19 546 VAL A O 1
ATOM 4006 N N . TYR A 1 547 ? -17.621 -27.831 -8.615 1.00 81.25 547 TYR A N 1
ATOM 4007 C CA . TYR A 1 547 ? -17.810 -29.279 -8.464 1.00 81.25 547 TYR A CA 1
ATOM 4008 C C . TYR A 1 547 ? -18.220 -29.969 -9.780 1.00 81.25 547 TYR A C 1
ATOM 4010 O O . TYR A 1 547 ? -17.905 -31.134 -9.993 1.00 81.25 547 TYR A O 1
ATOM 4018 N N . GLN A 1 548 ? -18.890 -29.249 -10.685 1.00 83.12 548 GLN A N 1
ATOM 4019 C CA . GLN A 1 548 ? -19.224 -29.707 -12.040 1.00 83.12 548 GLN A CA 1
ATOM 4020 C C . GLN A 1 548 ? -18.099 -29.469 -13.067 1.00 83.12 548 GLN A C 1
ATOM 4022 O O . GLN A 1 548 ? -18.296 -29.731 -14.251 1.00 83.12 548 GLN A O 1
ATOM 4027 N N . GLY A 1 549 ? -16.935 -28.964 -12.644 1.00 78.25 549 GLY A N 1
ATOM 4028 C CA . GLY A 1 549 ? -15.791 -28.681 -13.514 1.00 78.25 549 GLY A CA 1
ATOM 4029 C C . GLY A 1 549 ? -15.816 -27.310 -14.203 1.00 78.25 549 GLY A C 1
ATOM 4030 O O . GLY A 1 549 ? -14.991 -27.060 -15.079 1.00 78.25 549 GLY A O 1
ATOM 4031 N N . LEU A 1 550 ? -16.731 -26.402 -13.835 1.00 83.38 550 LEU A N 1
ATOM 4032 C CA . LEU A 1 550 ? -16.739 -25.032 -14.365 1.00 83.38 550 LEU A CA 1
ATOM 4033 C C . LEU A 1 550 ? -15.632 -24.187 -13.723 1.00 83.38 550 LEU A C 1
ATOM 4035 O O . LEU A 1 550 ? -15.478 -24.168 -12.501 1.00 83.38 550 LEU A O 1
ATOM 4039 N N . ARG A 1 551 ? -14.917 -23.417 -14.549 1.00 82.06 551 ARG A N 1
ATOM 4040 C CA . ARG A 1 551 ? -13.903 -22.444 -14.116 1.00 82.06 551 ARG A CA 1
ATOM 4041 C C . ARG A 1 551 ? -14.467 -21.025 -14.187 1.00 82.06 551 ARG A C 1
ATOM 4043 O O . ARG A 1 551 ? -15.131 -20.664 -15.158 1.00 82.06 551 ARG A O 1
ATOM 4050 N N . PHE A 1 552 ? -14.214 -20.221 -13.153 1.00 89.06 552 PHE A N 1
ATOM 4051 C CA . PHE A 1 552 ? -14.679 -18.833 -13.086 1.00 89.06 552 PHE A CA 1
ATOM 4052 C C . PHE A 1 552 ? -13.513 -17.867 -12.943 1.00 89.06 552 PHE A C 1
ATOM 4054 O O . PHE A 1 552 ? -12.797 -17.886 -11.940 1.00 89.06 552 PHE A O 1
ATOM 4061 N N . GLU A 1 553 ? -13.369 -16.993 -13.933 1.00 88.94 553 GLU A N 1
ATOM 4062 C CA . GLU A 1 553 ? -12.213 -16.110 -14.060 1.00 88.94 553 GLU A CA 1
ATOM 4063 C C . GLU A 1 553 ? -12.609 -14.690 -14.468 1.00 88.94 553 GLU A C 1
ATOM 4065 O O . GLU A 1 553 ? -13.561 -14.494 -15.230 1.00 88.94 553 GLU A O 1
ATOM 4070 N N . ALA A 1 554 ? -11.872 -13.701 -13.958 1.00 88.44 554 ALA A N 1
ATOM 4071 C CA . ALA A 1 554 ? -11.970 -12.295 -14.334 1.00 88.44 554 ALA A CA 1
ATOM 4072 C C . ALA A 1 554 ? -10.573 -11.660 -14.370 1.00 88.44 554 ALA A C 1
ATOM 4074 O O . ALA A 1 554 ? -9.872 -11.677 -13.361 1.00 88.44 554 ALA A O 1
ATOM 4075 N N . ALA A 1 555 ? -10.192 -11.053 -15.494 1.00 85.75 555 ALA A N 1
ATOM 4076 C CA . ALA A 1 555 ? -8.920 -10.349 -15.648 1.00 85.75 555 ALA A CA 1
ATOM 4077 C C . ALA A 1 555 ? -9.149 -8.898 -16.091 1.00 85.75 555 ALA A C 1
ATOM 4079 O O . ALA A 1 555 ? -10.002 -8.628 -16.936 1.00 85.75 555 ALA A O 1
ATOM 4080 N N . VAL A 1 556 ? -8.393 -7.958 -15.521 1.00 83.31 556 VAL A N 1
ATOM 4081 C CA . VAL A 1 556 ? -8.381 -6.547 -15.940 1.00 83.31 556 VAL A CA 1
ATOM 4082 C C . VAL A 1 556 ? -6.929 -6.089 -16.103 1.00 83.31 556 VAL A C 1
ATOM 4084 O O . VAL A 1 556 ? -6.131 -6.348 -15.198 1.00 83.31 556 VAL A O 1
ATOM 4087 N N . PRO A 1 557 ? -6.566 -5.391 -17.198 1.00 79.50 557 PRO A N 1
ATOM 4088 C CA . PRO A 1 557 ? -5.225 -4.834 -17.364 1.00 79.50 557 PRO A CA 1
ATOM 4089 C C . PRO A 1 557 ? -4.839 -3.927 -16.192 1.00 79.50 557 PRO A C 1
ATOM 4091 O O . PRO A 1 557 ? -5.635 -3.091 -15.759 1.00 79.50 557 PRO A O 1
ATOM 4094 N N . PHE A 1 558 ? -3.618 -4.082 -15.683 1.00 83.19 558 PHE A N 1
ATOM 4095 C CA . PHE A 1 558 ? -3.133 -3.314 -14.536 1.00 83.19 558 PHE A CA 1
ATOM 4096 C C . PHE A 1 558 ? -1.713 -2.821 -14.748 1.00 83.19 558 PHE A C 1
ATOM 4098 O O . PHE A 1 558 ? -1.515 -1.620 -14.902 1.00 83.19 558 PHE A O 1
ATOM 4105 N N . LEU A 1 559 ? -0.751 -3.732 -14.827 1.00 80.00 559 LEU A N 1
ATOM 4106 C CA . LEU A 1 559 ? 0.624 -3.461 -15.233 1.00 80.00 559 LEU A CA 1
ATOM 4107 C C . LEU A 1 559 ? 0.913 -4.199 -16.553 1.00 80.00 559 LEU A C 1
ATOM 4109 O O . LEU A 1 559 ? 0.229 -5.189 -16.837 1.00 80.00 559 LEU A O 1
ATOM 4113 N N . PRO A 1 560 ? 1.896 -3.750 -17.356 1.00 74.00 560 PRO A N 1
ATOM 4114 C CA . PRO A 1 560 ? 2.370 -4.522 -18.505 1.00 74.00 560 PRO A CA 1
ATOM 4115 C C . PRO A 1 560 ? 2.732 -5.950 -18.066 1.00 74.00 560 PRO A C 1
ATOM 4117 O O . PRO A 1 560 ? 3.441 -6.113 -17.077 1.00 74.00 560 PRO A O 1
ATOM 4120 N N . GLY A 1 561 ? 2.164 -6.968 -18.722 1.00 76.31 561 GLY A N 1
ATOM 4121 C CA . GLY A 1 561 ? 2.374 -8.384 -18.375 1.00 76.31 561 GLY A CA 1
ATOM 4122 C C . GLY A 1 561 ? 1.771 -8.857 -17.041 1.00 76.31 561 GLY A C 1
ATOM 4123 O O . GLY A 1 561 ? 1.932 -10.015 -16.674 1.00 76.31 561 GLY A O 1
ATOM 4124 N N . LEU A 1 562 ? 1.071 -7.996 -16.293 1.00 84.88 562 LEU A N 1
ATOM 4125 C CA . LEU A 1 562 ? 0.623 -8.275 -14.924 1.00 84.88 562 LEU A CA 1
ATOM 4126 C C . LEU A 1 562 ? -0.817 -7.768 -14.698 1.00 84.88 562 LEU A C 1
ATOM 4128 O O . LEU A 1 562 ? -1.023 -6.684 -14.132 1.00 84.88 562 LEU A O 1
ATOM 4132 N N . PRO A 1 563 ? -1.845 -8.525 -15.134 1.00 86.69 563 PRO A N 1
ATOM 4133 C CA . PRO A 1 563 ? -3.244 -8.154 -14.940 1.00 86.69 563 PRO A CA 1
ATOM 4134 C C . PRO A 1 563 ? -3.700 -8.333 -13.483 1.00 86.69 563 PRO A C 1
ATOM 4136 O O . PRO A 1 563 ? -3.163 -9.147 -12.729 1.00 86.69 563 PRO A O 1
ATOM 4139 N N . LEU A 1 564 ? -4.767 -7.624 -13.096 1.00 88.00 564 LEU A N 1
ATOM 4140 C CA . LEU A 1 564 ? -5.578 -8.014 -11.940 1.00 88.00 564 LEU A CA 1
ATOM 4141 C C . LEU A 1 564 ? -6.392 -9.238 -12.326 1.00 88.00 564 LEU A C 1
ATOM 4143 O O . LEU A 1 564 ? -7.409 -9.108 -13.005 1.00 88.00 564 LEU A O 1
ATOM 4147 N N . TYR A 1 565 ? -5.936 -10.405 -11.893 1.00 90.75 565 TYR A N 1
ATOM 4148 C CA . TYR A 1 565 ? -6.486 -11.692 -12.278 1.00 90.75 565 TYR A CA 1
ATOM 4149 C C . TYR A 1 565 ? -7.125 -12.386 -11.078 1.00 90.75 565 TYR A C 1
ATOM 4151 O O . TYR A 1 565 ? -6.468 -12.723 -10.090 1.00 90.75 565 TYR A O 1
ATOM 4159 N N . LEU A 1 566 ? -8.438 -12.573 -11.163 1.00 92.94 566 LEU A N 1
ATOM 4160 C CA . LEU A 1 566 ? -9.233 -13.334 -10.218 1.00 92.94 566 LEU A CA 1
ATOM 4161 C C . LEU A 1 566 ? -9.567 -14.687 -10.833 1.00 92.94 566 LEU A C 1
ATOM 4163 O O . LEU A 1 566 ? -10.246 -14.735 -11.857 1.00 92.94 566 LEU A O 1
ATOM 4167 N N . ARG A 1 567 ? -9.160 -15.764 -10.168 1.00 90.50 567 ARG A N 1
ATOM 4168 C CA . ARG A 1 567 ? -9.469 -17.145 -10.531 1.00 90.50 567 ARG A CA 1
ATOM 4169 C C . ARG A 1 567 ? -10.111 -17.845 -9.345 1.00 90.50 567 ARG A C 1
ATOM 4171 O O . ARG A 1 567 ? -9.666 -17.696 -8.209 1.00 90.50 567 ARG A O 1
ATOM 4178 N N . ILE A 1 568 ? -11.175 -18.593 -9.604 1.00 90.25 568 ILE A N 1
ATOM 4179 C CA . ILE A 1 568 ? -11.800 -19.464 -8.613 1.00 90.25 568 ILE A CA 1
ATOM 4180 C C . ILE A 1 568 ? -11.451 -20.910 -8.966 1.00 90.25 568 ILE A C 1
ATOM 4182 O O . ILE A 1 568 ? -12.144 -21.538 -9.763 1.00 90.25 568 ILE A O 1
ATOM 4186 N N . ASP A 1 569 ? -10.369 -21.401 -8.364 1.00 84.31 569 ASP A N 1
ATOM 4187 C CA . ASP A 1 569 ? -9.928 -22.802 -8.419 1.00 84.31 569 ASP A CA 1
ATOM 4188 C C . ASP A 1 569 ? -10.403 -23.597 -7.185 1.00 84.31 569 ASP A C 1
ATOM 4190 O O . ASP A 1 569 ? -11.106 -23.069 -6.304 1.00 84.31 569 ASP A O 1
ATOM 4194 N N . ALA A 1 570 ? -10.059 -24.886 -7.122 1.00 86.25 570 ALA A N 1
ATOM 4195 C CA . ALA A 1 570 ? -10.556 -25.777 -6.088 1.00 86.25 570 ALA A CA 1
ATOM 4196 C C . ALA A 1 570 ? -10.048 -25.337 -4.695 1.00 86.25 570 ALA A C 1
ATOM 4198 O O . ALA A 1 570 ? -10.823 -25.195 -3.736 1.00 86.25 570 ALA A O 1
ATOM 4199 N N . LEU A 1 571 ? -8.760 -25.000 -4.603 1.00 88.62 571 LEU A N 1
ATOM 4200 C CA . LEU A 1 571 ? -8.139 -24.423 -3.412 1.00 88.62 571 LEU A CA 1
ATOM 4201 C C . LEU A 1 571 ? -8.796 -23.100 -2.965 1.00 88.62 571 LEU A C 1
ATOM 4203 O O . LEU A 1 571 ? -9.058 -22.898 -1.770 1.00 88.62 571 LEU A O 1
ATOM 4207 N N . SER A 1 572 ? -9.103 -22.203 -3.906 1.00 90.44 572 SER A N 1
ATOM 4208 C CA . SER A 1 572 ? -9.819 -20.948 -3.644 1.00 90.44 572 SER A CA 1
ATOM 4209 C C . SER A 1 572 ? -11.171 -21.224 -3.010 1.00 90.44 572 SER A C 1
ATOM 4211 O O . SER A 1 572 ? -11.526 -20.583 -2.018 1.00 90.44 572 SER A O 1
ATOM 4213 N N . MET A 1 573 ? -11.925 -22.193 -3.535 1.00 91.06 573 MET A N 1
ATOM 4214 C CA . MET A 1 573 ? -13.265 -22.514 -3.044 1.00 91.06 573 MET A CA 1
ATOM 4215 C C . MET A 1 573 ? -13.277 -22.942 -1.582 1.00 91.06 573 MET A C 1
ATOM 4217 O O . MET A 1 573 ? -14.176 -22.521 -0.842 1.00 91.06 573 MET A O 1
ATOM 4221 N N . LEU A 1 574 ? -12.263 -23.681 -1.128 1.00 91.25 574 LEU A N 1
ATOM 4222 C CA . LEU A 1 574 ? -12.114 -24.047 0.281 1.00 91.25 574 LEU A CA 1
ATOM 4223 C C . LEU A 1 574 ? -12.035 -22.795 1.173 1.00 91.25 574 LEU A C 1
ATOM 4225 O O . LEU A 1 574 ? -12.747 -22.677 2.178 1.00 91.25 574 LEU A O 1
ATOM 4229 N N . PHE A 1 575 ? -11.211 -21.817 0.785 1.00 93.19 575 PHE A N 1
ATOM 4230 C CA . PHE A 1 575 ? -11.000 -20.610 1.582 1.00 93.19 575 PHE A CA 1
ATOM 4231 C C . PHE A 1 575 ? -12.141 -19.585 1.437 1.00 93.19 575 PHE A C 1
ATOM 4233 O O . PHE A 1 575 ? -12.580 -18.996 2.433 1.00 93.19 575 PHE A O 1
ATOM 4240 N N . VAL A 1 576 ? -12.692 -19.404 0.234 1.00 94.75 576 VAL A N 1
ATOM 4241 C CA . VAL A 1 576 ? -13.845 -18.526 -0.027 1.00 94.75 576 VAL A CA 1
ATOM 4242 C C . VAL A 1 576 ? -15.074 -19.000 0.747 1.00 94.75 576 VAL A C 1
ATOM 4244 O O . VAL A 1 576 ? -15.739 -18.181 1.389 1.00 94.75 576 VAL A O 1
ATOM 4247 N N . THR A 1 577 ? -15.347 -20.308 0.761 1.00 94.19 577 THR A N 1
ATOM 4248 C CA . THR A 1 577 ? -16.489 -20.895 1.482 1.00 94.19 577 THR A CA 1
ATOM 4249 C C . THR A 1 577 ? -16.346 -20.721 2.990 1.00 94.19 577 THR A C 1
ATOM 4251 O O . THR A 1 577 ? -17.281 -20.252 3.652 1.00 94.19 577 THR A O 1
ATOM 4254 N N . LEU A 1 578 ? -15.159 -20.997 3.545 1.00 93.19 578 LEU A N 1
ATOM 4255 C CA . LEU A 1 578 ? -14.849 -20.726 4.953 1.00 93.19 578 LEU A CA 1
ATOM 4256 C C . LEU A 1 578 ? -15.067 -19.245 5.298 1.00 93.19 578 LEU A C 1
ATOM 4258 O O . LEU A 1 578 ? -15.691 -18.917 6.309 1.00 93.19 578 LEU A O 1
ATOM 4262 N N . SER A 1 579 ? -14.567 -18.345 4.454 1.00 94.19 579 SER A N 1
ATOM 4263 C CA . SER A 1 579 ? -14.665 -16.904 4.672 1.00 94.19 579 SER A CA 1
ATOM 4264 C C . SER A 1 579 ? -16.111 -16.406 4.626 1.00 94.19 579 SER A C 1
ATOM 4266 O O . SER A 1 579 ? -16.554 -15.725 5.553 1.00 94.19 579 SER A O 1
ATOM 4268 N N . ALA A 1 580 ? -16.883 -16.788 3.605 1.00 94.88 580 ALA A N 1
ATOM 4269 C CA . ALA A 1 580 ? -18.276 -16.374 3.438 1.00 94.88 580 ALA A CA 1
ATOM 4270 C C . ALA A 1 580 ? -19.178 -16.871 4.583 1.00 94.88 580 ALA A C 1
ATOM 4272 O O . ALA A 1 580 ? -19.943 -16.088 5.154 1.00 94.88 580 ALA A O 1
ATOM 4273 N N . SER A 1 581 ? -19.048 -18.146 4.961 1.00 94.75 581 SER A N 1
ATOM 4274 C CA . SER A 1 581 ? -19.830 -18.761 6.043 1.00 94.75 581 SER A CA 1
ATOM 4275 C C . SER A 1 581 ? -19.535 -18.131 7.408 1.00 94.75 581 SER A C 1
ATOM 4277 O O . SER A 1 581 ? -20.447 -17.667 8.100 1.00 94.75 581 SER A O 1
ATOM 4279 N N . LEU A 1 582 ? -18.258 -18.029 7.786 1.00 94.69 582 LEU A N 1
ATOM 4280 C CA . LEU A 1 582 ? -17.868 -17.436 9.064 1.00 94.69 582 LEU A CA 1
ATOM 4281 C C . LEU A 1 582 ? -18.114 -15.927 9.111 1.00 94.69 582 LEU A C 1
ATOM 4283 O O . LEU A 1 582 ? -18.371 -15.386 10.191 1.00 94.69 582 LEU A O 1
ATOM 4287 N N . TRP A 1 583 ? -18.094 -15.232 7.973 1.00 93.19 583 TRP A N 1
ATOM 4288 C CA . TRP A 1 583 ? -18.430 -13.814 7.923 1.00 93.19 583 TRP A CA 1
ATOM 4289 C C . TRP A 1 583 ? -19.884 -13.544 8.312 1.00 93.19 583 TRP A C 1
ATOM 4291 O O . TRP A 1 583 ? -20.124 -12.643 9.122 1.00 93.19 583 TRP A O 1
ATOM 4301 N N . LEU A 1 584 ? -20.845 -14.324 7.805 1.00 94.94 584 LEU A N 1
ATOM 4302 C CA . LEU A 1 584 ? -22.256 -14.179 8.175 1.00 94.94 584 LEU A CA 1
ATOM 4303 C C . LEU A 1 584 ? -22.430 -14.307 9.693 1.00 94.94 584 LEU A C 1
ATOM 4305 O O . LEU A 1 584 ? -22.977 -13.413 10.345 1.00 94.94 584 LEU A O 1
ATOM 4309 N N . VAL A 1 585 ? -21.874 -15.374 10.267 1.00 95.62 585 VAL A N 1
ATOM 4310 C CA . VAL A 1 585 ? -21.970 -15.655 11.704 1.00 95.62 585 VAL A CA 1
ATOM 4311 C C . VAL A 1 585 ? -21.286 -14.561 12.537 1.00 95.62 585 VAL A C 1
ATOM 4313 O O . VAL A 1 585 ? -21.850 -14.063 13.515 1.00 95.62 585 VAL A O 1
ATOM 4316 N N . THR A 1 586 ? -20.103 -14.107 12.117 1.00 95.06 586 THR A N 1
ATOM 4317 C CA . THR A 1 586 ? -19.373 -13.026 12.803 1.00 95.06 586 THR A CA 1
ATOM 4318 C C . THR A 1 586 ? -20.082 -11.688 12.693 1.00 95.06 586 THR A C 1
ATOM 4320 O O . THR A 1 586 ? -20.022 -10.893 13.627 1.00 95.06 586 THR A O 1
ATOM 4323 N N . THR A 1 587 ? -20.777 -11.423 11.589 1.00 94.56 587 THR A N 1
ATOM 4324 C CA . THR A 1 587 ? -21.559 -10.197 11.409 1.00 94.56 587 THR A CA 1
ATOM 4325 C C . THR A 1 587 ? -22.699 -10.140 12.418 1.00 94.56 587 THR A C 1
ATOM 4327 O O . THR A 1 587 ? -22.849 -9.125 13.102 1.00 94.56 587 THR A O 1
ATOM 4330 N N . VAL A 1 588 ? -23.443 -11.239 12.586 1.00 95.75 588 VAL A N 1
ATOM 4331 C CA . VAL A 1 588 ? -24.500 -11.351 13.607 1.00 95.75 588 VAL A CA 1
ATOM 4332 C C . VAL A 1 588 ? -23.923 -11.117 15.006 1.00 95.75 588 VAL A C 1
ATOM 4334 O O . VAL A 1 588 ? -24.428 -10.267 15.745 1.00 95.75 588 VAL A O 1
ATOM 4337 N N . TYR A 1 589 ? -22.806 -11.777 15.332 1.00 96.62 589 TYR A N 1
ATOM 4338 C CA . TYR A 1 589 ? -22.114 -11.602 16.611 1.00 96.62 589 TYR A CA 1
ATOM 4339 C C . TYR A 1 589 ? -21.651 -10.151 16.838 1.00 96.62 589 TYR A C 1
ATOM 4341 O O . TYR A 1 589 ? -21.880 -9.567 17.898 1.00 96.62 589 TYR A O 1
ATOM 4349 N N . ALA A 1 590 ? -21.031 -9.528 15.833 1.00 95.00 590 ALA A N 1
ATOM 4350 C CA . ALA A 1 590 ? -20.501 -8.169 15.909 1.00 95.00 590 ALA A CA 1
ATOM 4351 C C . ALA A 1 590 ? -21.601 -7.115 16.097 1.00 95.00 590 ALA A C 1
ATOM 4353 O O . ALA A 1 590 ? -21.391 -6.142 16.825 1.00 95.00 590 ALA A O 1
ATOM 4354 N N . ILE A 1 591 ? -22.771 -7.304 15.472 1.00 93.75 591 ILE A N 1
ATOM 4355 C CA . ILE A 1 591 ? -23.938 -6.427 15.651 1.00 93.75 591 ILE A CA 1
ATOM 4356 C C . ILE A 1 591 ? -24.391 -6.441 17.114 1.00 93.75 591 ILE A C 1
ATOM 4358 O O . ILE A 1 591 ? -24.612 -5.369 17.680 1.00 93.75 591 ILE A O 1
ATOM 4362 N N . GLY A 1 592 ? -24.482 -7.626 17.728 1.00 92.75 592 GLY A N 1
ATOM 4363 C CA . GLY A 1 592 ? -24.826 -7.770 19.143 1.00 92.75 592 GLY A CA 1
ATOM 4364 C C . GLY A 1 592 ? -23.758 -7.200 20.078 1.00 92.75 592 GLY A C 1
ATOM 4365 O O . GLY A 1 592 ? -24.084 -6.487 21.024 1.00 92.75 592 GLY A O 1
ATOM 4366 N N . TYR A 1 593 ? -22.482 -7.462 19.788 1.00 93.62 593 TYR A N 1
ATOM 4367 C CA . TYR A 1 593 ? -21.355 -7.072 20.642 1.00 93.62 593 TYR A CA 1
ATOM 4368 C C . TYR A 1 593 ? -21.122 -5.557 20.669 1.00 93.62 593 TYR A C 1
ATOM 4370 O O . TYR A 1 593 ? -20.727 -4.996 21.684 1.00 93.62 593 TYR A O 1
ATOM 4378 N N . LEU A 1 594 ? -21.354 -4.871 19.547 1.00 90.94 594 LEU A N 1
ATOM 4379 C CA . LEU A 1 594 ? -21.155 -3.422 19.429 1.00 90.94 594 LEU A CA 1
ATOM 4380 C C . LEU A 1 594 ? -22.440 -2.620 19.644 1.00 90.94 594 LEU A C 1
ATOM 4382 O O . LEU A 1 594 ? -22.487 -1.419 19.351 1.00 90.94 594 LEU A O 1
ATOM 4386 N N . GLU A 1 595 ? -23.497 -3.247 20.148 1.00 86.94 595 GLU A N 1
ATOM 4387 C CA . GLU A 1 595 ? -24.721 -2.547 20.504 1.00 86.94 595 GLU A CA 1
ATOM 4388 C C . GLU A 1 595 ? -24.420 -1.451 21.545 1.00 86.94 595 GLU A C 1
ATOM 4390 O O . GLU A 1 595 ? -23.791 -1.688 22.568 1.00 86.94 595 GLU A O 1
ATOM 4395 N N . GLY A 1 596 ? -24.804 -0.204 21.252 1.00 79.75 596 GLY A N 1
ATOM 4396 C CA . GLY A 1 596 ? -24.506 0.948 22.118 1.00 79.75 596 GLY A CA 1
ATOM 4397 C C . GLY A 1 596 ? -23.060 1.471 22.070 1.00 79.75 596 GLY A C 1
ATOM 4398 O O . GLY A 1 596 ? -22.792 2.533 22.629 1.00 79.75 596 GLY A O 1
ATOM 4399 N N . SER A 1 597 ? -22.144 0.806 21.358 1.00 83.62 597 SER A N 1
ATOM 4400 C CA . SER A 1 597 ? -20.768 1.288 21.176 1.00 83.62 597 SER A CA 1
ATOM 4401 C C . SER A 1 597 ? -20.683 2.455 20.170 1.00 83.62 597 SER A C 1
ATOM 4403 O O . SER A 1 597 ? -21.463 2.499 19.213 1.00 83.62 597 SER A O 1
ATOM 4405 N N . PRO A 1 598 ? -19.745 3.409 20.340 1.00 81.94 598 PRO A N 1
ATOM 4406 C CA . PRO A 1 598 ? -19.511 4.488 19.376 1.00 81.94 598 PRO A CA 1
ATOM 4407 C C . PRO A 1 598 ? -18.763 4.003 18.118 1.00 81.94 598 PRO A C 1
ATOM 4409 O O . PRO A 1 598 ? -18.119 2.958 18.132 1.00 81.94 598 PRO A O 1
ATOM 4412 N N . HIS A 1 599 ? -18.777 4.809 17.049 1.00 84.94 599 HIS A N 1
ATOM 4413 C CA . HIS A 1 599 ? -18.005 4.593 15.810 1.00 84.94 599 HIS A CA 1
ATOM 4414 C C . HIS A 1 599 ? -18.310 3.275 15.066 1.00 84.94 599 HIS A C 1
ATOM 4416 O O . HIS A 1 599 ? -17.403 2.634 14.520 1.00 84.94 599 HIS A O 1
ATOM 4422 N N . ARG A 1 600 ? -19.576 2.847 15.034 1.00 86.94 600 ARG A N 1
ATOM 4423 C CA . ARG A 1 600 ? -19.991 1.584 14.407 1.00 86.94 600 ARG A CA 1
ATOM 4424 C C . ARG A 1 600 ? -19.912 1.639 12.889 1.00 86.94 600 ARG A C 1
ATOM 4426 O O . ARG A 1 600 ? -19.560 0.631 12.289 1.00 86.94 600 ARG A O 1
ATOM 4433 N N . SER A 1 601 ? -20.190 2.784 12.267 1.00 86.25 601 SER A N 1
ATOM 4434 C CA . SER A 1 601 ? -20.055 2.933 10.812 1.00 86.25 601 SER A CA 1
ATOM 4435 C C . SER A 1 601 ? -18.604 2.700 10.383 1.00 86.25 601 SER A C 1
ATOM 4437 O O . SER A 1 601 ? -18.340 1.893 9.497 1.00 86.25 601 S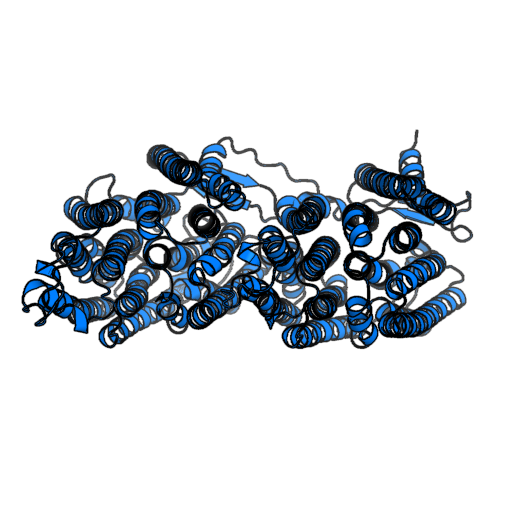ER A O 1
ATOM 4439 N N . ARG A 1 602 ? -17.642 3.266 11.127 1.00 86.50 602 ARG A N 1
ATOM 4440 C CA . ARG A 1 602 ? -16.209 2.990 10.934 1.00 86.50 602 ARG A CA 1
ATOM 4441 C C . ARG A 1 602 ? -15.880 1.504 11.102 1.00 86.50 602 ARG A C 1
ATOM 4443 O O . ARG A 1 602 ? -15.140 0.957 10.295 1.00 86.50 602 ARG A O 1
ATOM 4450 N N . PHE A 1 603 ? -16.396 0.862 12.154 1.00 90.56 603 PHE A N 1
ATOM 4451 C CA . PHE A 1 603 ? -16.147 -0.561 12.402 1.00 90.56 603 PHE A CA 1
ATOM 4452 C C . PHE A 1 603 ? -16.638 -1.435 11.246 1.00 90.56 603 PHE A C 1
ATOM 4454 O O . PHE A 1 603 ? -15.848 -2.165 10.663 1.00 90.56 603 PHE A O 1
ATOM 4461 N N . PHE A 1 604 ? -17.925 -1.345 10.901 1.00 92.31 604 PHE A N 1
ATOM 4462 C CA . PHE A 1 604 ? -18.537 -2.218 9.899 1.00 92.31 604 PHE A CA 1
ATOM 4463 C C . PHE A 1 604 ? -18.049 -1.927 8.476 1.00 92.31 604 PHE A C 1
ATOM 4465 O O . PHE A 1 604 ? -17.946 -2.857 7.679 1.00 92.31 604 PHE A O 1
ATOM 4472 N N . GLY A 1 605 ? -17.685 -0.676 8.173 1.00 91.31 605 GLY A N 1
ATOM 4473 C CA . GLY A 1 605 ? -17.021 -0.332 6.917 1.00 91.31 605 GLY A CA 1
ATOM 4474 C C . GLY A 1 605 ? -15.694 -1.080 6.764 1.00 91.31 605 GLY A C 1
ATOM 4475 O O . GLY A 1 605 ? -15.515 -1.836 5.811 1.00 91.31 605 GLY A O 1
ATOM 4476 N N . PHE A 1 606 ? -14.787 -0.962 7.745 1.00 91.69 606 PHE A N 1
ATOM 4477 C CA . PHE A 1 606 ? -13.492 -1.655 7.698 1.00 91.69 606 PHE A CA 1
ATOM 4478 C C . PHE A 1 606 ? -13.636 -3.173 7.790 1.00 91.69 606 PHE A C 1
ATOM 4480 O O . PHE A 1 606 ? -12.903 -3.893 7.120 1.00 91.69 606 PHE A O 1
ATOM 4487 N N . PHE A 1 607 ? -14.603 -3.659 8.567 1.00 93.56 607 PHE A N 1
ATOM 4488 C CA . PHE A 1 607 ? -14.931 -5.078 8.667 1.00 93.56 607 PHE A CA 1
ATOM 4489 C C . PHE A 1 607 ? -15.340 -5.664 7.306 1.00 93.56 607 PHE A C 1
ATOM 4491 O O . PHE A 1 607 ? -14.844 -6.719 6.924 1.00 93.56 607 PHE A O 1
ATOM 4498 N N . SER A 1 608 ? -16.155 -4.945 6.529 1.00 94.38 608 SER A N 1
ATOM 4499 C CA . SER A 1 608 ? -16.569 -5.367 5.182 1.00 94.38 608 SER A CA 1
ATOM 4500 C C . SER A 1 608 ? -15.427 -5.297 4.159 1.00 94.38 608 SER A C 1
ATOM 4502 O O . SER A 1 608 ? -15.295 -6.181 3.310 1.00 94.38 608 SER A O 1
ATOM 4504 N N . ILE A 1 609 ? -14.542 -4.295 4.263 1.00 93.50 609 ILE A N 1
ATOM 4505 C CA . ILE A 1 609 ? -13.321 -4.247 3.440 1.00 93.50 609 ILE A CA 1
ATOM 4506 C C . ILE A 1 609 ? -12.387 -5.416 3.785 1.00 93.50 609 ILE A C 1
ATOM 4508 O O . ILE A 1 609 ? -11.861 -6.035 2.868 1.00 93.50 609 ILE A O 1
ATOM 4512 N N . CYS A 1 610 ? -12.229 -5.783 5.063 1.00 94.75 610 CYS A N 1
ATOM 4513 C CA . CYS A 1 610 ? -11.415 -6.945 5.453 1.00 94.75 610 CYS A CA 1
ATOM 4514 C C . CYS A 1 610 ? -11.915 -8.235 4.797 1.00 94.75 610 CYS A C 1
ATOM 4516 O O . CYS A 1 610 ? -11.117 -9.063 4.367 1.00 94.75 610 CYS A O 1
ATOM 4518 N N . VAL A 1 611 ? -13.233 -8.408 4.710 1.00 94.81 611 VAL A N 1
ATOM 4519 C CA . VAL A 1 611 ? -13.851 -9.576 4.068 1.00 94.81 611 VAL A CA 1
ATOM 4520 C C . VAL A 1 611 ? -13.621 -9.553 2.564 1.00 94.81 611 VAL A C 1
ATOM 4522 O O . VAL A 1 611 ? -13.260 -10.576 1.990 1.00 94.81 611 VAL A O 1
ATOM 4525 N N . THR A 1 612 ? -13.776 -8.385 1.938 1.00 96.19 612 THR A N 1
ATOM 4526 C CA . THR A 1 612 ? -13.449 -8.189 0.517 1.00 96.19 612 THR A CA 1
ATOM 4527 C C . THR A 1 612 ? -11.999 -8.578 0.246 1.00 96.19 612 THR A C 1
ATOM 4529 O O . THR A 1 612 ? -11.738 -9.366 -0.651 1.00 96.19 612 THR A O 1
ATOM 4532 N N . ALA A 1 613 ? -11.073 -8.093 1.074 1.00 96.56 613 ALA A N 1
ATOM 4533 C CA . ALA A 1 613 ? -9.657 -8.406 0.971 1.00 96.56 613 ALA A CA 1
ATOM 4534 C C . ALA A 1 613 ? -9.375 -9.900 1.175 1.00 96.56 613 ALA A C 1
ATOM 4536 O O . ALA A 1 613 ? -8.665 -10.503 0.390 1.00 96.56 613 ALA A O 1
ATOM 4537 N N . THR A 1 614 ? -9.980 -10.527 2.185 1.00 96.25 614 THR A N 1
ATOM 4538 C CA . THR A 1 614 ? -9.776 -11.960 2.467 1.00 96.25 614 THR A CA 1
ATOM 4539 C C . THR A 1 614 ? -10.227 -12.836 1.299 1.00 96.25 614 THR A C 1
ATOM 4541 O O . THR A 1 614 ? -9.530 -13.770 0.924 1.00 96.25 614 THR A O 1
ATOM 4544 N N . VAL A 1 615 ? -11.382 -12.529 0.707 1.00 96.31 615 VAL A N 1
ATOM 4545 C CA . VAL A 1 615 ? -11.905 -13.290 -0.432 1.00 96.31 615 VAL A CA 1
ATOM 4546 C C . VAL A 1 615 ? -11.135 -12.981 -1.720 1.00 96.31 615 VAL A C 1
ATOM 4548 O O . VAL A 1 615 ? -10.877 -13.893 -2.492 1.00 96.31 615 VAL A O 1
ATOM 4551 N N . GLY A 1 616 ? -10.681 -11.740 -1.914 1.00 96.38 616 GLY A N 1
ATOM 4552 C CA . GLY A 1 616 ? -9.789 -11.395 -3.022 1.00 96.38 616 GLY A CA 1
ATOM 4553 C C . GLY A 1 616 ? -8.422 -12.081 -2.945 1.00 96.38 616 GLY A C 1
ATOM 4554 O O . GLY A 1 616 ? -7.901 -12.477 -3.975 1.00 96.38 616 GLY A O 1
ATOM 4555 N N . ILE A 1 617 ? -7.873 -12.296 -1.740 1.00 96.94 617 ILE A N 1
ATOM 4556 C CA . ILE A 1 617 ? -6.664 -13.118 -1.534 1.00 96.94 617 ILE A CA 1
ATOM 4557 C C . ILE A 1 617 ? -6.919 -14.561 -1.965 1.00 96.94 617 ILE A C 1
ATOM 4559 O O . ILE A 1 617 ? -6.082 -15.155 -2.633 1.00 96.94 617 ILE A O 1
ATOM 4563 N N . ALA A 1 618 ? -8.061 -15.125 -1.559 1.00 95.75 618 ALA A N 1
ATOM 4564 C CA . ALA A 1 618 ? -8.409 -16.502 -1.883 1.00 95.75 618 ALA A CA 1
ATOM 4565 C C . ALA A 1 618 ? -8.518 -16.711 -3.398 1.00 95.75 618 ALA A C 1
ATOM 4567 O O . ALA A 1 618 ? -7.979 -17.683 -3.905 1.00 95.75 618 ALA A O 1
ATOM 4568 N N . MET A 1 619 ? -9.163 -15.765 -4.087 1.00 95.75 619 MET A N 1
ATOM 4569 C CA . MET A 1 619 ? -9.432 -15.805 -5.525 1.00 95.75 619 MET A CA 1
ATOM 4570 C C . MET A 1 619 ? -8.318 -15.195 -6.385 1.00 95.75 619 MET A C 1
ATOM 4572 O O . MET A 1 619 ? -8.546 -14.921 -7.557 1.00 95.75 619 MET A O 1
ATOM 4576 N N . ALA A 1 620 ? -7.154 -14.865 -5.827 1.00 95.75 620 ALA A N 1
ATOM 4577 C CA . ALA A 1 620 ? -6.076 -14.286 -6.619 1.00 95.75 620 ALA A CA 1
ATOM 4578 C C . ALA A 1 620 ? -5.495 -15.352 -7.557 1.00 95.75 620 ALA A C 1
ATOM 4580 O O . ALA A 1 620 ? -4.949 -16.342 -7.080 1.00 95.75 620 ALA A O 1
ATOM 4581 N N . GLY A 1 621 ? -5.594 -15.134 -8.870 1.00 93.00 621 GLY A N 1
ATOM 4582 C CA . GLY A 1 621 ? -5.013 -16.018 -9.887 1.00 93.00 621 GLY A CA 1
ATOM 4583 C C . GLY A 1 621 ? -3.528 -15.755 -10.143 1.00 93.00 621 GLY A C 1
ATOM 4584 O O . GLY A 1 621 ? -2.851 -16.567 -10.761 1.00 93.00 621 GLY A O 1
ATOM 4585 N N . ASN A 1 622 ? -3.003 -14.636 -9.641 1.00 93.00 622 ASN A N 1
ATOM 4586 C CA . ASN A 1 622 ? -1.586 -14.316 -9.713 1.00 93.00 622 ASN A CA 1
ATOM 4587 C C . ASN A 1 622 ? -1.090 -13.581 -8.470 1.00 93.00 622 ASN A C 1
ATOM 4589 O O . ASN A 1 622 ? -1.861 -13.060 -7.648 1.00 93.00 622 ASN A O 1
ATOM 4593 N N . PHE A 1 623 ? 0.229 -13.538 -8.326 1.00 93.50 623 PHE A N 1
ATOM 4594 C CA . PHE A 1 623 ? 0.859 -13.097 -7.098 1.00 93.50 623 PHE A CA 1
ATOM 4595 C C . PHE A 1 623 ? 0.720 -11.588 -6.886 1.00 93.50 623 PHE A C 1
ATOM 4597 O O . PHE A 1 623 ? 0.579 -11.137 -5.747 1.00 93.50 623 PHE A O 1
ATOM 4604 N N . ILE A 1 624 ? 0.674 -10.799 -7.968 1.00 93.00 624 ILE A N 1
ATOM 4605 C CA . ILE A 1 624 ? 0.399 -9.362 -7.879 1.00 93.00 624 ILE A CA 1
ATOM 4606 C C . ILE A 1 624 ? -1.001 -9.120 -7.309 1.00 93.00 624 ILE A C 1
ATOM 4608 O O . ILE A 1 624 ? -1.131 -8.409 -6.313 1.00 93.00 624 ILE A O 1
ATOM 4612 N N . THR A 1 625 ? -2.035 -9.793 -7.824 1.00 94.56 625 THR A N 1
ATOM 4613 C CA . THR A 1 625 ? -3.409 -9.686 -7.306 1.00 94.56 625 THR A CA 1
ATOM 4614 C C . THR A 1 625 ? -3.485 -10.132 -5.849 1.00 94.56 625 THR A C 1
ATOM 4616 O O . THR A 1 625 ? -4.091 -9.443 -5.019 1.00 94.56 625 THR A O 1
ATOM 4619 N N . PHE A 1 626 ? -2.793 -11.223 -5.505 1.00 96.38 626 PHE A N 1
ATOM 4620 C CA . PHE A 1 626 ? -2.663 -11.693 -4.128 1.00 96.38 626 PHE A CA 1
ATOM 4621 C C . PHE A 1 626 ? -2.095 -10.590 -3.234 1.00 96.38 626 PHE A C 1
ATOM 4623 O O . PHE A 1 626 ? -2.696 -10.271 -2.209 1.00 96.38 626 PHE A O 1
ATOM 4630 N N . PHE A 1 627 ? -0.986 -9.957 -3.628 1.00 95.62 627 PHE A N 1
ATOM 4631 C CA . PHE A 1 627 ? -0.331 -8.902 -2.857 1.00 95.62 627 PHE A CA 1
ATOM 4632 C C . PHE A 1 627 ? -1.231 -7.679 -2.640 1.00 95.62 627 PHE A C 1
ATOM 4634 O O . PHE A 1 627 ? -1.279 -7.135 -1.533 1.00 95.62 627 PHE A O 1
ATOM 4641 N N . ILE A 1 628 ? -2.003 -7.269 -3.651 1.00 93.88 628 ILE A N 1
ATOM 4642 C CA . ILE A 1 628 ? -2.938 -6.140 -3.531 1.00 93.88 628 ILE A CA 1
ATOM 4643 C C . ILE A 1 628 ? -3.988 -6.410 -2.458 1.00 93.88 628 ILE A C 1
ATOM 4645 O O . ILE A 1 628 ? -4.191 -5.582 -1.564 1.00 93.88 628 ILE A O 1
ATOM 4649 N N . PHE A 1 629 ? -4.650 -7.566 -2.511 1.00 96.06 629 PHE A N 1
ATOM 4650 C CA . PHE A 1 629 ? -5.646 -7.908 -1.502 1.00 96.06 629 PHE A CA 1
ATOM 4651 C C . PHE A 1 629 ? -5.006 -8.220 -0.144 1.00 96.06 629 PHE A C 1
ATOM 4653 O O . PHE A 1 629 ? -5.573 -7.878 0.897 1.00 96.06 629 PHE A O 1
ATOM 4660 N N . TYR A 1 630 ? -3.797 -8.780 -0.134 1.00 96.12 630 TYR A N 1
ATOM 4661 C CA . TYR A 1 630 ? -2.994 -8.987 1.065 1.00 96.12 630 TYR A CA 1
ATOM 4662 C C . TYR A 1 630 ? -2.744 -7.655 1.781 1.00 96.12 630 TYR A C 1
ATOM 4664 O O . TYR A 1 630 ? -2.993 -7.553 2.987 1.00 96.12 630 TYR A O 1
ATOM 4672 N N . GLU A 1 631 ? -2.363 -6.600 1.066 1.00 94.31 631 GLU A N 1
ATOM 4673 C CA . GLU A 1 631 ? -2.162 -5.276 1.656 1.00 94.31 631 GLU A CA 1
ATOM 4674 C C . GLU A 1 631 ? -3.456 -4.536 1.969 1.00 94.31 631 GLU A C 1
ATOM 4676 O O . GLU A 1 631 ? -3.557 -3.909 3.030 1.00 94.31 631 GLU A O 1
ATOM 4681 N N . LEU A 1 632 ? -4.498 -4.693 1.152 1.00 93.75 632 LEU A N 1
ATOM 4682 C CA . LEU A 1 632 ? -5.831 -4.201 1.496 1.00 93.75 632 LEU A CA 1
ATOM 4683 C C . LEU A 1 632 ? -6.305 -4.786 2.835 1.00 93.75 632 LEU A C 1
ATOM 4685 O O . LEU A 1 632 ? -6.922 -4.080 3.642 1.00 93.75 632 LEU A O 1
ATOM 4689 N N . LEU A 1 633 ? -5.971 -6.047 3.124 1.00 95.44 633 LEU A N 1
ATOM 4690 C CA . LEU A 1 633 ? -6.249 -6.677 4.410 1.00 95.44 633 LEU A CA 1
ATOM 4691 C C . LEU A 1 633 ? -5.436 -6.039 5.549 1.00 95.44 633 LEU A C 1
ATOM 4693 O O . LEU A 1 633 ? -5.999 -5.761 6.609 1.00 95.44 633 LEU A O 1
ATOM 4697 N N . THR A 1 634 ? -4.147 -5.741 5.349 1.00 92.75 634 THR A N 1
ATOM 4698 C CA . THR A 1 634 ? -3.314 -5.019 6.336 1.00 92.75 634 THR A CA 1
ATOM 4699 C C . THR A 1 634 ? -3.930 -3.660 6.692 1.00 92.75 634 THR A C 1
ATOM 4701 O O . THR A 1 634 ? -4.107 -3.308 7.864 1.00 92.75 634 THR A O 1
ATOM 4704 N N . LEU A 1 635 ? -4.307 -2.899 5.664 1.00 89.44 635 LEU A N 1
ATOM 4705 C CA . LEU A 1 635 ? -4.833 -1.541 5.788 1.00 89.44 635 LEU A CA 1
ATOM 4706 C C . LEU A 1 635 ? -6.216 -1.496 6.436 1.00 89.44 635 LEU A C 1
ATOM 4708 O O . LEU A 1 635 ? -6.496 -0.604 7.239 1.00 89.44 635 LEU A O 1
ATOM 4712 N N . SER A 1 636 ? -7.079 -2.454 6.108 1.00 91.19 636 SER A N 1
ATOM 4713 C CA . SER A 1 636 ? -8.446 -2.500 6.629 1.00 91.19 636 SER A CA 1
ATOM 4714 C C . SER A 1 636 ? -8.532 -3.059 8.048 1.00 91.19 636 SER A C 1
ATOM 4716 O O . SER A 1 636 ? -9.399 -2.645 8.820 1.00 91.19 636 SER A O 1
ATOM 4718 N N . THR A 1 637 ? -7.605 -3.927 8.451 1.00 93.00 637 THR A N 1
ATOM 4719 C CA . THR A 1 637 ? -7.597 -4.515 9.799 1.00 93.00 637 THR A CA 1
ATOM 4720 C C . THR A 1 637 ? -6.968 -3.607 10.849 1.00 93.00 637 THR A C 1
ATOM 4722 O O . THR A 1 637 ? -7.410 -3.632 12.001 1.00 93.00 637 THR A O 1
ATOM 4725 N N . PHE A 1 638 ? -5.998 -2.753 10.498 1.00 91.69 638 PHE A N 1
ATOM 4726 C CA . PHE A 1 638 ? -5.387 -1.834 11.465 1.00 91.69 638 PHE A CA 1
ATOM 4727 C C . PHE A 1 638 ? -6.429 -0.968 12.207 1.00 91.69 638 PHE A C 1
ATOM 4729 O O . PHE A 1 638 ? -6.429 -0.988 13.443 1.00 91.69 638 PHE A O 1
ATOM 4736 N N . PRO A 1 639 ? -7.375 -0.281 11.529 1.00 88.94 639 PRO A N 1
ATOM 4737 C CA . PRO A 1 639 ? -8.451 0.469 12.183 1.00 88.94 639 PRO A CA 1
ATOM 4738 C C . PRO A 1 639 ? -9.357 -0.377 13.087 1.00 88.94 639 PRO A C 1
ATOM 4740 O O . PRO A 1 639 ? -9.897 0.146 14.067 1.00 88.94 639 PRO A O 1
ATOM 4743 N N . LEU A 1 640 ? -9.516 -1.673 12.793 1.00 91.25 640 LEU A N 1
ATOM 4744 C CA . LEU A 1 640 ? -10.260 -2.610 13.638 1.00 91.25 640 LEU A CA 1
ATOM 4745 C C . LEU A 1 640 ? -9.476 -2.963 14.905 1.00 91.25 640 LEU A C 1
ATOM 4747 O O . LEU A 1 640 ? -10.041 -2.944 16.001 1.00 91.25 640 LEU A O 1
ATOM 4751 N N . VAL A 1 641 ? -8.167 -3.211 14.782 1.00 92.00 641 VAL A N 1
ATOM 4752 C CA . VAL A 1 641 ? -7.274 -3.435 15.930 1.00 92.00 641 VAL A CA 1
ATOM 4753 C C . VAL A 1 641 ? -7.281 -2.211 16.840 1.00 92.00 641 VAL A C 1
ATOM 4755 O O . VAL A 1 641 ? -7.434 -2.341 18.056 1.00 92.00 641 VAL A O 1
ATOM 4758 N N . VAL A 1 642 ? -7.191 -1.009 16.259 1.00 90.88 642 VAL A N 1
ATOM 4759 C CA . VAL A 1 642 ? -7.158 0.250 17.015 1.00 90.88 642 VAL A CA 1
ATOM 4760 C C . VAL A 1 642 ? -8.521 0.839 17.356 1.00 90.88 642 VAL A C 1
ATOM 4762 O O . VAL A 1 642 ? -8.595 1.945 17.891 1.00 90.88 642 VAL A O 1
ATOM 4765 N N . HIS A 1 643 ? -9.607 0.101 17.129 1.00 89.31 643 HIS A N 1
ATOM 4766 C CA . HIS A 1 643 ? -10.969 0.624 17.209 1.00 89.31 643 HIS A CA 1
ATOM 4767 C C . HIS A 1 643 ? -11.290 1.328 18.543 1.00 89.31 643 HIS A C 1
ATOM 4769 O O . HIS A 1 643 ? -11.938 2.375 18.557 1.00 89.31 643 HIS A O 1
ATOM 4775 N N . ARG A 1 644 ? -10.785 0.812 19.672 1.00 83.56 644 ARG A N 1
ATOM 4776 C CA . ARG A 1 644 ? -10.996 1.413 21.004 1.00 83.56 644 ARG A CA 1
ATOM 4777 C C . ARG A 1 644 ? -10.282 2.764 21.204 1.00 83.56 644 ARG A C 1
ATOM 4779 O O . ARG A 1 644 ? -10.636 3.496 22.126 1.00 83.56 644 ARG A O 1
ATOM 4786 N N . GLY A 1 645 ? -9.274 3.092 20.393 1.00 82.19 645 GLY A N 1
ATOM 4787 C CA . GLY A 1 645 ? -8.612 4.404 20.364 1.00 82.19 645 GLY A CA 1
ATOM 4788 C C . GLY A 1 645 ? -7.834 4.794 21.629 1.00 82.19 645 GLY A C 1
ATOM 4789 O O . GLY A 1 645 ? -7.569 5.979 21.835 1.00 82.19 645 GLY A O 1
ATOM 4790 N N . THR A 1 646 ? -7.489 3.842 22.506 1.00 84.81 646 THR A N 1
ATOM 4791 C CA . THR A 1 646 ? -6.670 4.104 23.705 1.00 84.81 646 THR A CA 1
ATOM 4792 C C . THR A 1 646 ? -5.182 3.976 23.388 1.00 84.81 646 THR A C 1
ATOM 4794 O O . THR A 1 646 ? -4.798 3.194 22.523 1.00 84.81 646 THR A O 1
ATOM 4797 N N . ALA A 1 647 ? -4.313 4.681 24.121 1.00 82.50 647 ALA A N 1
ATOM 4798 C CA . ALA A 1 647 ? -2.867 4.652 23.872 1.00 82.50 647 ALA A CA 1
ATOM 4799 C C . ALA A 1 647 ? -2.271 3.227 23.890 1.00 82.50 647 ALA A C 1
ATOM 4801 O O . ALA A 1 647 ? -1.441 2.894 23.047 1.00 82.50 647 ALA A O 1
ATOM 4802 N N . LYS A 1 648 ? -2.738 2.358 24.802 1.00 85.50 648 LYS A N 1
ATOM 4803 C CA . LYS A 1 648 ? -2.334 0.941 24.869 1.00 85.50 648 LYS A CA 1
ATOM 4804 C C . LYS A 1 648 ? -2.727 0.174 23.602 1.00 85.50 648 LYS A C 1
ATOM 4806 O O . LYS A 1 648 ? -1.915 -0.578 23.072 1.00 85.50 648 LYS A O 1
ATOM 4811 N N . VAL A 1 649 ? -3.952 0.377 23.113 1.00 87.56 649 VAL A N 1
ATOM 4812 C CA . VAL A 1 649 ? -4.462 -0.283 21.903 1.00 87.56 649 VAL A CA 1
ATOM 4813 C C . VAL A 1 649 ? -3.750 0.261 20.655 1.00 87.56 649 VAL A C 1
ATOM 4815 O O . VAL A 1 649 ? -3.406 -0.516 19.772 1.00 87.56 649 VAL A O 1
ATOM 4818 N N . MET A 1 650 ? -3.423 1.558 20.606 1.00 85.00 650 MET A N 1
ATOM 4819 C CA . MET A 1 650 ? -2.624 2.119 19.508 1.00 85.00 650 MET A CA 1
ATOM 4820 C C . MET A 1 650 ? -1.227 1.503 19.436 1.00 85.00 650 MET A C 1
ATOM 4822 O O . MET A 1 650 ? -0.782 1.155 18.351 1.00 85.00 650 MET A O 1
ATOM 4826 N N . ARG A 1 651 ? -0.543 1.323 20.578 1.00 87.19 651 ARG A N 1
ATOM 4827 C CA . ARG A 1 651 ? 0.768 0.646 20.617 1.00 87.19 651 ARG A CA 1
ATOM 4828 C C . ARG A 1 651 ? 0.683 -0.779 20.064 1.00 87.19 651 ARG A C 1
ATOM 4830 O O . ARG A 1 651 ? 1.576 -1.196 19.333 1.00 87.19 651 ARG A O 1
ATOM 4837 N N . ALA A 1 652 ? -0.396 -1.503 20.371 1.00 88.94 652 ALA A N 1
ATOM 4838 C CA . ALA A 1 652 ? -0.653 -2.815 19.782 1.00 88.94 652 ALA A CA 1
ATOM 4839 C C . ALA A 1 652 ? -0.873 -2.734 18.261 1.00 88.94 652 ALA A C 1
ATOM 4841 O O . ALA A 1 652 ? -0.272 -3.511 17.527 1.00 88.94 652 ALA A O 1
ATOM 4842 N N . GLY A 1 653 ? -1.657 -1.762 17.786 1.00 89.75 653 GLY A N 1
ATOM 4843 C CA . GLY A 1 653 ? -1.866 -1.519 16.356 1.00 89.75 653 GLY A CA 1
ATOM 4844 C C . GLY A 1 653 ? -0.591 -1.142 15.597 1.00 89.75 653 GLY A C 1
ATOM 4845 O O . GLY A 1 653 ? -0.384 -1.623 14.491 1.00 89.75 653 GLY A O 1
ATOM 4846 N N . TYR A 1 654 ? 0.300 -0.339 16.184 1.00 89.19 654 TYR A N 1
ATOM 4847 C CA . TYR A 1 654 ? 1.598 -0.038 15.569 1.00 89.19 654 TYR A CA 1
ATOM 4848 C C . TYR A 1 654 ? 2.512 -1.256 15.521 1.00 89.19 654 TYR A C 1
ATOM 4850 O O . TYR A 1 654 ? 3.192 -1.455 14.524 1.00 89.19 654 TYR A O 1
ATOM 4858 N N . SER A 1 655 ? 2.509 -2.090 16.567 1.00 90.38 655 SER A N 1
ATOM 4859 C CA . SER A 1 655 ? 3.226 -3.365 16.516 1.00 90.38 655 SER A CA 1
ATOM 4860 C C . SER A 1 655 ? 2.653 -4.264 15.423 1.00 90.38 655 SER A C 1
ATOM 4862 O O . SER A 1 655 ? 3.421 -4.926 14.747 1.00 90.38 655 SER A O 1
ATOM 4864 N N . TYR A 1 656 ? 1.333 -4.281 15.225 1.00 92.19 656 TYR A N 1
ATOM 4865 C CA . TYR A 1 656 ? 0.718 -5.000 14.112 1.00 92.19 656 TYR A CA 1
ATOM 4866 C C . TYR A 1 656 ? 1.205 -4.486 12.753 1.00 92.19 656 TYR A C 1
ATOM 4868 O O . TYR A 1 656 ? 1.715 -5.272 11.959 1.00 92.19 656 TYR A O 1
ATOM 4876 N N . LEU A 1 657 ? 1.132 -3.173 12.519 1.00 91.00 657 LEU A N 1
ATOM 4877 C CA . LEU A 1 657 ? 1.594 -2.573 11.267 1.00 91.00 657 LEU A CA 1
ATOM 4878 C C . LEU A 1 657 ? 3.085 -2.795 11.017 1.00 91.00 657 LEU A C 1
ATOM 4880 O O . LEU A 1 657 ? 3.451 -3.092 9.892 1.00 91.00 657 LEU A O 1
ATOM 4884 N N . ALA A 1 658 ? 3.937 -2.676 12.037 1.00 90.75 658 ALA A N 1
ATOM 4885 C CA . ALA A 1 658 ? 5.379 -2.842 11.872 1.00 90.75 658 ALA A CA 1
ATOM 4886 C C . ALA A 1 658 ? 5.744 -4.251 11.382 1.00 90.75 658 ALA A C 1
ATOM 4888 O O . ALA A 1 658 ? 6.527 -4.389 10.449 1.00 90.75 658 ALA A O 1
ATOM 4889 N N . TYR A 1 659 ? 5.142 -5.288 11.975 1.00 93.75 659 TYR A N 1
ATOM 4890 C CA . TYR A 1 659 ? 5.366 -6.669 11.541 1.00 93.75 659 TYR A CA 1
ATOM 4891 C C . TYR A 1 659 ? 4.730 -6.938 10.177 1.00 93.75 659 TYR A C 1
ATOM 4893 O O . TYR A 1 659 ? 5.371 -7.533 9.319 1.00 93.75 659 TYR A O 1
ATOM 4901 N N . SER A 1 660 ? 3.486 -6.491 9.974 1.00 92.31 660 SER A N 1
ATOM 4902 C CA . SER A 1 660 ? 2.765 -6.753 8.730 1.00 92.31 660 SER A CA 1
ATOM 4903 C C . SER A 1 660 ? 3.423 -6.051 7.547 1.00 92.31 660 SER A C 1
ATOM 4905 O O . SER A 1 660 ? 3.730 -6.719 6.577 1.00 92.31 660 SER A O 1
ATOM 4907 N N . LEU A 1 661 ? 3.706 -4.747 7.637 1.00 91.75 661 LEU A N 1
ATOM 4908 C CA . LEU A 1 661 ? 4.342 -3.993 6.551 1.00 91.75 661 LEU A CA 1
ATOM 4909 C C . LEU A 1 661 ? 5.794 -4.415 6.325 1.00 91.75 661 LEU A C 1
ATOM 4911 O O . LEU A 1 661 ? 6.220 -4.468 5.181 1.00 91.75 661 LEU A O 1
ATOM 4915 N N . GLY A 1 662 ? 6.541 -4.753 7.384 1.00 92.94 662 GLY A N 1
ATOM 4916 C CA . GLY A 1 662 ? 7.886 -5.312 7.237 1.00 92.94 662 GLY A CA 1
ATOM 4917 C C . GLY A 1 662 ? 7.874 -6.641 6.473 1.00 92.94 662 GLY A C 1
ATOM 4918 O O . GLY A 1 662 ? 8.657 -6.819 5.545 1.00 92.94 662 GLY A O 1
ATOM 4919 N N . GLY A 1 663 ? 6.934 -7.534 6.804 1.00 94.62 663 GLY A N 1
ATOM 4920 C CA . GLY A 1 663 ? 6.706 -8.768 6.048 1.00 94.62 663 GLY A CA 1
ATOM 4921 C C . GLY A 1 663 ? 6.281 -8.495 4.605 1.00 94.62 663 GLY A C 1
ATOM 4922 O O . GLY A 1 663 ? 6.841 -9.069 3.681 1.00 94.62 663 GLY A O 1
ATOM 4923 N N . SER A 1 664 ? 5.360 -7.561 4.384 1.00 93.75 664 SER A N 1
ATOM 4924 C CA . SER A 1 664 ? 4.916 -7.188 3.038 1.00 93.75 664 SER A CA 1
ATOM 4925 C C . SER A 1 664 ? 6.024 -6.566 2.192 1.00 93.75 664 SER A C 1
ATOM 4927 O O . SER A 1 664 ? 6.043 -6.765 0.986 1.00 93.75 664 SER A O 1
ATOM 4929 N N . THR A 1 665 ? 6.982 -5.860 2.795 1.00 93.44 665 THR A N 1
ATOM 4930 C CA . THR A 1 665 ? 8.184 -5.386 2.096 1.00 93.44 665 THR A CA 1
ATOM 4931 C C . THR A 1 665 ? 9.077 -6.542 1.647 1.00 93.44 665 THR A C 1
ATOM 4933 O O . THR A 1 665 ? 9.536 -6.523 0.509 1.00 93.44 665 THR A O 1
ATOM 4936 N N . ALA A 1 666 ? 9.294 -7.554 2.495 1.00 95.31 666 ALA A N 1
ATOM 4937 C CA . ALA A 1 666 ? 10.029 -8.758 2.099 1.00 95.31 666 ALA A CA 1
ATOM 4938 C C . ALA A 1 666 ? 9.294 -9.526 0.987 1.00 95.31 666 ALA A C 1
ATOM 4940 O O . ALA A 1 666 ? 9.917 -9.912 0.002 1.00 95.31 666 ALA A O 1
ATOM 4941 N N . LEU A 1 667 ? 7.967 -9.654 1.105 1.00 96.25 667 LEU A N 1
ATOM 4942 C CA . LEU A 1 667 ? 7.113 -10.270 0.088 1.00 96.25 667 LEU A CA 1
ATOM 4943 C C . LEU A 1 667 ? 7.230 -9.541 -1.257 1.00 96.25 667 LEU A C 1
ATOM 4945 O O . LEU A 1 667 ? 7.480 -10.175 -2.272 1.00 96.25 667 LEU A O 1
ATOM 4949 N N . LEU A 1 668 ? 7.113 -8.208 -1.252 1.00 94.81 668 LEU A N 1
ATOM 4950 C CA . LEU A 1 668 ? 7.212 -7.382 -2.455 1.00 94.81 668 LEU A CA 1
ATOM 4951 C C . LEU A 1 668 ? 8.584 -7.499 -3.128 1.00 94.81 668 LEU A C 1
ATOM 4953 O O . LEU A 1 668 ? 8.651 -7.587 -4.349 1.00 94.81 668 LEU A O 1
ATOM 4957 N N . LEU A 1 669 ? 9.667 -7.517 -2.343 1.00 94.12 669 LEU A N 1
ATOM 4958 C CA . LEU A 1 669 ? 11.019 -7.704 -2.870 1.00 94.12 669 LEU A CA 1
ATOM 4959 C C . LEU A 1 669 ? 11.185 -9.086 -3.510 1.00 94.12 669 LEU A C 1
ATOM 4961 O O . LEU A 1 669 ? 11.702 -9.174 -4.617 1.00 94.12 669 LEU A O 1
ATOM 4965 N N . GLY A 1 670 ? 10.727 -10.147 -2.836 1.00 95.44 670 GLY A N 1
ATOM 4966 C CA . GLY A 1 670 ? 10.771 -11.505 -3.379 1.00 95.44 670 GLY A CA 1
ATOM 4967 C C . GLY A 1 670 ? 9.966 -11.631 -4.673 1.00 95.44 670 GLY A C 1
ATOM 4968 O O . GLY A 1 670 ? 10.441 -12.231 -5.627 1.00 95.44 670 GLY A O 1
ATOM 4969 N N . MET A 1 671 ? 8.788 -11.003 -4.737 1.00 94.88 671 MET A N 1
ATOM 4970 C CA . MET A 1 671 ? 7.950 -10.978 -5.938 1.00 94.88 671 MET A CA 1
ATOM 4971 C C . MET A 1 671 ? 8.593 -10.212 -7.093 1.00 94.88 671 MET A C 1
ATOM 4973 O O . MET A 1 671 ? 8.597 -10.701 -8.214 1.00 94.88 671 MET A O 1
ATOM 4977 N N . ALA A 1 672 ? 9.131 -9.019 -6.839 1.00 92.50 672 ALA A N 1
ATOM 4978 C CA . ALA A 1 672 ? 9.770 -8.228 -7.885 1.00 92.50 672 ALA A CA 1
ATOM 4979 C C . ALA A 1 672 ? 11.044 -8.900 -8.409 1.00 92.50 672 ALA A C 1
ATOM 4981 O O . ALA A 1 672 ? 11.306 -8.856 -9.605 1.00 92.50 672 ALA A O 1
ATOM 4982 N N . TRP A 1 673 ? 11.809 -9.559 -7.532 1.00 92.75 673 TRP A N 1
ATOM 4983 C CA . TRP A 1 673 ? 12.980 -10.329 -7.943 1.00 92.75 673 TRP A CA 1
ATOM 4984 C C . TRP A 1 673 ? 12.591 -11.569 -8.746 1.00 92.75 673 TRP A C 1
ATOM 4986 O O . TRP A 1 673 ? 13.197 -11.823 -9.779 1.00 92.75 673 TRP A O 1
ATOM 4996 N N . LEU A 1 674 ? 11.540 -12.285 -8.338 1.00 92.75 674 LEU A N 1
ATOM 4997 C CA . LEU A 1 674 ? 10.992 -13.387 -9.125 1.00 92.75 674 LEU A CA 1
ATOM 4998 C C . LEU A 1 674 ? 10.574 -12.908 -10.523 1.00 92.75 674 LEU A C 1
ATOM 5000 O O . LEU A 1 674 ? 11.046 -13.454 -11.512 1.00 92.75 674 LEU A O 1
ATOM 5004 N N . TYR A 1 675 ? 9.775 -11.840 -10.606 1.00 91.19 675 TYR A N 1
ATOM 5005 C CA . TYR A 1 675 ? 9.330 -11.269 -11.880 1.00 91.19 675 TYR A CA 1
ATOM 5006 C C . TYR A 1 675 ? 10.500 -10.833 -12.771 1.00 91.19 675 TYR A C 1
ATOM 5008 O O . TYR A 1 675 ? 10.496 -11.128 -13.959 1.00 91.19 675 TYR A O 1
ATOM 5016 N N . ALA A 1 676 ? 11.535 -10.212 -12.199 1.00 87.62 676 ALA A N 1
ATOM 5017 C CA . ALA A 1 676 ? 12.731 -9.817 -12.943 1.00 87.62 676 ALA A CA 1
ATOM 5018 C C . ALA A 1 676 ? 13.514 -11.009 -13.530 1.00 87.62 676 ALA A C 1
ATOM 5020 O O . ALA A 1 676 ? 14.267 -10.819 -14.479 1.00 87.62 676 ALA A O 1
ATOM 5021 N N . LEU A 1 677 ? 13.367 -12.218 -12.970 1.00 87.81 677 LEU A N 1
ATOM 5022 C CA . LEU A 1 677 ? 14.027 -13.427 -13.472 1.00 87.81 677 LEU A CA 1
ATOM 5023 C C . LEU A 1 677 ? 13.184 -14.192 -14.497 1.00 87.81 677 LEU A C 1
ATOM 5025 O O . LEU A 1 677 ? 13.751 -14.727 -15.444 1.00 87.81 677 LEU A O 1
ATOM 5029 N N . ILE A 1 678 ? 11.863 -14.281 -14.300 1.00 88.75 678 ILE A N 1
ATOM 5030 C CA . ILE A 1 678 ? 11.001 -15.189 -15.085 1.00 88.75 678 ILE A CA 1
ATOM 5031 C C . ILE A 1 678 ? 9.919 -14.482 -15.917 1.00 88.75 678 ILE A C 1
ATOM 5033 O O . ILE A 1 678 ? 9.239 -15.132 -16.702 1.00 88.75 678 ILE A O 1
ATOM 5037 N N . GLY A 1 679 ? 9.712 -13.173 -15.742 1.00 86.69 679 GLY A N 1
ATOM 5038 C CA . GLY A 1 679 ? 8.759 -12.370 -16.522 1.00 86.69 679 GLY A CA 1
ATOM 5039 C C . GLY A 1 679 ? 7.272 -12.616 -16.232 1.00 86.69 679 GLY A C 1
ATOM 5040 O O . GLY A 1 679 ? 6.420 -12.040 -16.901 1.00 86.69 679 GLY A O 1
ATOM 5041 N N . THR A 1 680 ? 6.926 -13.444 -15.242 1.00 88.69 680 THR A N 1
ATOM 5042 C CA . THR A 1 680 ? 5.536 -13.730 -14.850 1.00 88.69 680 THR A CA 1
ATOM 5043 C C . THR A 1 680 ? 5.382 -13.866 -13.335 1.00 88.69 680 THR A C 1
ATOM 5045 O O . THR A 1 680 ? 6.341 -14.129 -12.607 1.00 88.69 680 THR A O 1
ATOM 5048 N N . LEU A 1 681 ? 4.160 -13.649 -12.848 1.00 92.31 681 LEU A N 1
ATOM 5049 C CA . LEU A 1 681 ? 3.744 -13.877 -11.460 1.00 92.31 681 LEU A CA 1
ATOM 5050 C C . LEU A 1 681 ? 2.455 -14.704 -11.372 1.00 92.31 681 LEU A C 1
ATOM 5052 O O . LEU A 1 681 ? 1.804 -14.708 -10.323 1.00 92.31 681 LEU A O 1
ATOM 5056 N N . ASP A 1 682 ? 2.047 -15.352 -12.460 1.00 91.50 682 ASP A N 1
ATOM 5057 C CA . ASP A 1 682 ? 0.823 -16.144 -12.489 1.00 91.50 682 ASP A CA 1
ATOM 5058 C C . ASP A 1 682 ? 0.987 -17.446 -11.704 1.00 91.50 682 ASP A C 1
ATOM 5060 O O . ASP A 1 682 ? 2.024 -18.109 -11.764 1.00 91.50 682 ASP A O 1
ATOM 5064 N N . PHE A 1 683 ? -0.048 -17.807 -10.945 1.00 91.00 683 PHE A N 1
ATOM 5065 C CA . PHE A 1 683 ? -0.078 -19.077 -10.229 1.00 91.00 683 PHE A CA 1
ATOM 5066 C C . PHE A 1 683 ? -0.490 -20.183 -11.193 1.00 91.00 683 PHE A C 1
ATOM 5068 O O . PHE A 1 683 ? -1.591 -20.137 -11.752 1.00 91.00 683 PHE A O 1
ATOM 5075 N N . THR A 1 684 ? 0.342 -21.205 -11.351 1.00 84.94 684 THR A N 1
ATOM 5076 C CA . THR A 1 684 ? 0.043 -22.348 -12.219 1.00 84.94 684 THR A CA 1
ATOM 5077 C C . THR A 1 684 ? -0.359 -23.559 -11.383 1.00 84.94 684 THR A C 1
ATOM 5079 O O . THR A 1 684 ? 0.317 -23.919 -10.421 1.00 84.94 684 THR A O 1
ATOM 5082 N N . GLU A 1 685 ? -1.486 -24.171 -11.748 1.00 72.25 685 GLU A N 1
ATOM 5083 C CA . GLU A 1 685 ? -1.908 -25.473 -11.215 1.00 72.25 685 GLU A CA 1
ATOM 5084 C C . GLU A 1 685 ? -0.934 -26.554 -11.710 1.00 72.25 685 GLU A C 1
ATOM 5086 O O . GLU A 1 685 ? -0.477 -26.451 -12.845 1.00 72.25 685 GLU A O 1
ATOM 5091 N N . ALA A 1 686 ? -0.655 -27.574 -10.889 1.00 64.81 686 ALA A N 1
ATOM 5092 C CA . ALA A 1 686 ? 0.229 -28.707 -11.191 1.00 64.81 686 ALA A CA 1
ATOM 5093 C C . ALA A 1 686 ? 1.658 -28.320 -11.644 1.00 64.81 686 ALA A C 1
ATOM 5095 O O . ALA A 1 686 ? 1.898 -27.955 -12.790 1.00 64.81 686 ALA A O 1
ATOM 5096 N N . GLY A 1 687 ? 2.628 -28.444 -10.731 1.00 68.38 687 GLY A N 1
ATOM 5097 C CA . GLY A 1 687 ? 4.053 -28.212 -11.013 1.00 68.38 687 GLY A CA 1
ATOM 5098 C C . GLY A 1 687 ? 4.580 -26.832 -10.604 1.00 68.38 687 GLY A C 1
ATOM 5099 O O . GLY A 1 687 ? 5.708 -26.693 -10.157 1.00 68.38 687 GLY A O 1
ATOM 5100 N N . GLY A 1 688 ? 3.721 -25.814 -10.592 1.00 82.12 688 GLY A N 1
ATOM 5101 C CA . GLY A 1 688 ? 4.088 -24.467 -10.146 1.00 82.12 688 GLY A CA 1
ATOM 5102 C C . GLY A 1 688 ? 4.866 -23.656 -11.191 1.00 82.12 688 GLY A C 1
ATOM 5103 O O . GLY A 1 688 ? 5.363 -24.184 -12.183 1.00 82.12 688 GLY A O 1
ATOM 5104 N N . THR A 1 689 ? 4.920 -22.334 -11.004 1.00 86.44 689 THR A N 1
ATOM 5105 C CA . THR A 1 689 ? 5.395 -21.391 -12.036 1.00 86.44 689 THR A CA 1
ATOM 5106 C C . THR A 1 689 ? 6.845 -21.646 -12.467 1.00 86.44 689 THR A C 1
ATOM 5108 O O . THR A 1 689 ? 7.238 -21.282 -13.573 1.00 86.44 689 THR A O 1
ATOM 5111 N N . LEU A 1 690 ? 7.655 -22.243 -11.589 1.00 88.06 690 LEU A N 1
ATOM 5112 C CA . LEU A 1 690 ? 9.080 -22.481 -11.815 1.00 88.06 690 LEU A CA 1
ATOM 5113 C C . LEU A 1 690 ? 9.412 -23.795 -12.534 1.00 88.06 690 LEU A C 1
ATOM 5115 O O . LEU A 1 690 ? 10.563 -23.958 -12.925 1.00 88.06 690 LEU A O 1
ATOM 5119 N N . ASP A 1 691 ? 8.450 -24.691 -12.774 1.00 80.38 691 ASP A N 1
ATOM 5120 C CA . ASP A 1 691 ? 8.725 -25.993 -13.410 1.00 80.38 691 ASP A CA 1
ATOM 5121 C C . ASP A 1 691 ? 9.284 -25.871 -14.840 1.00 80.38 691 ASP A C 1
ATOM 5123 O O . ASP A 1 691 ? 10.011 -26.744 -15.309 1.00 80.38 691 ASP A O 1
ATOM 5127 N N . ALA A 1 692 ? 8.975 -24.775 -15.540 1.00 70.31 692 ALA A N 1
ATOM 5128 C CA . ALA A 1 692 ? 9.454 -24.507 -16.898 1.00 70.31 692 ALA A CA 1
ATOM 5129 C C . ALA A 1 692 ? 10.785 -23.727 -16.952 1.00 70.31 692 ALA A C 1
ATOM 5131 O O . ALA A 1 692 ? 11.239 -23.366 -18.040 1.00 70.31 692 ALA A O 1
ATOM 5132 N N . VAL A 1 693 ? 11.398 -23.423 -15.803 1.00 81.00 693 VAL A N 1
ATOM 5133 C CA . VAL A 1 693 ? 12.605 -22.591 -15.694 1.00 81.00 693 VAL A CA 1
ATOM 5134 C C . VAL A 1 693 ? 13.801 -23.464 -15.319 1.00 81.00 693 VAL A C 1
ATOM 5136 O O . VAL A 1 693 ? 13.718 -24.279 -14.407 1.00 81.00 693 VAL A O 1
ATOM 5139 N N . ASP A 1 694 ? 14.939 -23.274 -15.991 1.00 75.88 694 ASP A N 1
ATOM 5140 C CA . ASP A 1 694 ? 16.191 -23.938 -15.609 1.00 75.88 694 ASP A CA 1
ATOM 5141 C C . ASP A 1 694 ? 16.738 -23.332 -14.305 1.00 75.88 694 ASP A C 1
ATOM 5143 O O . ASP A 1 694 ? 17.382 -22.278 -14.291 1.00 75.88 694 ASP A O 1
ATOM 5147 N N . VAL A 1 695 ? 16.426 -23.988 -13.186 1.00 78.75 695 VAL A N 1
ATOM 5148 C CA . VAL A 1 695 ? 16.868 -23.597 -11.839 1.00 78.75 695 VAL A CA 1
ATOM 5149 C C . VAL A 1 695 ? 18.229 -24.214 -11.486 1.00 78.75 695 VAL A C 1
ATOM 5151 O O . VAL A 1 695 ? 18.955 -23.667 -10.647 1.00 78.75 695 VAL A O 1
ATOM 5154 N N . ASP A 1 696 ? 18.614 -25.314 -12.138 1.00 72.88 696 ASP A N 1
ATOM 5155 C CA . ASP A 1 696 ? 19.788 -26.116 -11.776 1.00 72.88 696 ASP A CA 1
ATOM 5156 C C . ASP A 1 696 ? 21.106 -25.380 -12.050 1.00 72.88 696 ASP A C 1
ATOM 5158 O O . ASP A 1 696 ? 22.090 -25.564 -11.328 1.00 72.88 696 ASP A O 1
ATOM 5162 N N . GLY A 1 697 ? 21.120 -24.471 -13.030 1.00 76.38 697 GLY A N 1
ATOM 5163 C CA . GLY A 1 697 ? 22.282 -23.633 -13.328 1.00 76.38 697 GLY A CA 1
ATOM 5164 C C . GLY A 1 697 ? 22.680 -22.671 -12.196 1.00 76.38 697 GLY A C 1
ATOM 5165 O O . GLY A 1 697 ? 23.866 -22.364 -12.045 1.00 76.38 697 GLY A O 1
ATOM 5166 N N . ASN A 1 698 ? 21.725 -22.183 -11.387 1.00 83.81 698 ASN A N 1
ATOM 5167 C CA . ASN A 1 698 ? 21.992 -21.290 -10.250 1.00 83.81 698 ASN A CA 1
ATOM 5168 C C . ASN A 1 698 ? 20.822 -21.262 -9.233 1.00 83.81 698 ASN A C 1
ATOM 5170 O O . ASN A 1 698 ? 19.939 -20.406 -9.333 1.00 83.81 698 ASN A O 1
ATOM 5174 N N . PRO A 1 699 ? 20.829 -22.120 -8.194 1.00 87.38 699 PRO A N 1
ATOM 5175 C CA . PRO A 1 699 ? 19.701 -22.240 -7.265 1.00 87.38 699 PRO A CA 1
ATOM 5176 C C . PRO A 1 699 ? 19.617 -21.115 -6.217 1.00 87.38 699 PRO A C 1
ATOM 5178 O O . PRO A 1 699 ? 18.560 -20.899 -5.619 1.00 87.38 699 PRO A O 1
ATOM 5181 N N . LEU A 1 700 ? 20.709 -20.384 -5.954 1.00 91.19 700 LEU A N 1
ATOM 5182 C CA . LEU A 1 700 ? 20.790 -19.434 -4.834 1.00 91.19 700 LEU A CA 1
ATOM 5183 C C . LEU A 1 700 ? 19.735 -18.305 -4.887 1.00 91.19 700 LEU A C 1
ATOM 5185 O O . LEU A 1 700 ? 19.114 -18.051 -3.849 1.00 91.19 700 LEU A O 1
ATOM 5189 N N . PRO A 1 701 ? 19.476 -17.636 -6.032 1.00 91.38 701 PRO A N 1
ATOM 5190 C CA . PRO A 1 701 ? 18.427 -16.621 -6.127 1.00 91.38 701 PRO A CA 1
ATOM 5191 C C . PRO A 1 701 ? 17.052 -17.165 -5.734 1.00 91.38 701 PRO A C 1
ATOM 5193 O O . PRO A 1 701 ? 16.347 -16.528 -4.955 1.00 91.38 701 PRO A O 1
ATOM 5196 N N . PHE A 1 702 ? 16.701 -18.371 -6.183 1.00 92.75 702 PHE A N 1
ATOM 5197 C CA . PHE A 1 702 ? 15.408 -18.996 -5.896 1.00 92.75 702 PHE A CA 1
ATOM 5198 C C . PHE A 1 702 ? 15.260 -19.377 -4.418 1.00 92.75 702 PHE A C 1
ATOM 5200 O O . PHE A 1 702 ? 14.196 -19.163 -3.838 1.00 92.75 702 PHE A O 1
ATOM 5207 N N . VAL A 1 703 ? 16.335 -19.827 -3.758 1.00 94.38 703 VAL A N 1
ATOM 5208 C CA . VAL A 1 703 ? 16.342 -20.039 -2.296 1.00 94.38 703 VAL A CA 1
ATOM 5209 C C . VAL A 1 703 ? 16.096 -18.725 -1.547 1.00 94.38 703 VAL A C 1
ATOM 5211 O O . VAL A 1 703 ? 15.279 -18.671 -0.625 1.00 94.38 703 VAL A O 1
ATOM 5214 N N . LEU A 1 704 ? 16.776 -17.641 -1.936 1.00 95.38 704 LEU A N 1
ATOM 5215 C CA . LEU A 1 704 ? 16.605 -16.333 -1.296 1.00 95.38 704 LEU A CA 1
ATOM 5216 C C . LEU A 1 704 ? 15.208 -15.753 -1.551 1.00 95.38 704 LEU A C 1
ATOM 5218 O O . LEU A 1 704 ? 14.597 -15.213 -0.626 1.00 95.38 704 LEU A O 1
ATOM 5222 N N . ILE A 1 705 ? 14.675 -15.917 -2.764 1.00 96.00 705 ILE A N 1
ATOM 5223 C CA . ILE A 1 705 ? 13.297 -15.565 -3.111 1.00 96.00 705 ILE A CA 1
ATOM 5224 C C . ILE A 1 705 ? 12.329 -16.358 -2.231 1.00 96.00 705 ILE A C 1
ATOM 5226 O O . ILE A 1 705 ? 11.483 -15.746 -1.583 1.00 96.00 705 ILE A O 1
ATOM 5230 N N . PHE A 1 706 ? 12.490 -17.678 -2.097 1.00 96.25 706 PHE A N 1
ATOM 5231 C CA . PHE A 1 706 ? 11.648 -18.494 -1.219 1.00 96.25 706 PHE A CA 1
ATOM 5232 C C . PHE A 1 706 ? 11.646 -17.966 0.222 1.00 96.25 706 PHE A C 1
ATOM 5234 O O . PHE A 1 706 ? 10.581 -17.771 0.809 1.00 96.25 706 PHE A O 1
ATOM 5241 N N . ILE A 1 707 ? 12.821 -17.654 0.782 1.00 96.62 707 ILE A N 1
ATOM 5242 C CA . ILE A 1 707 ? 12.952 -17.097 2.138 1.00 96.62 707 ILE A CA 1
ATOM 5243 C C . ILE A 1 707 ? 12.237 -15.745 2.261 1.00 96.62 707 ILE A C 1
ATOM 5245 O O . ILE A 1 707 ? 11.551 -15.506 3.259 1.00 96.62 707 ILE A O 1
ATOM 5249 N N . LEU A 1 708 ? 12.368 -14.860 1.270 1.00 97.25 708 LEU A N 1
ATOM 5250 C CA . LEU A 1 708 ? 11.693 -13.559 1.254 1.00 97.25 708 LEU A CA 1
ATOM 5251 C C . LEU A 1 708 ? 10.168 -13.709 1.180 1.00 97.25 708 LEU A C 1
ATOM 5253 O O . LEU A 1 708 ? 9.449 -13.071 1.955 1.00 97.25 708 LEU A O 1
ATOM 5257 N N . LEU A 1 709 ? 9.678 -14.584 0.300 1.00 97.81 709 LEU A N 1
ATOM 5258 C CA . LEU A 1 709 ? 8.254 -14.842 0.105 1.00 97.81 709 LEU A CA 1
ATOM 5259 C C . LEU A 1 709 ? 7.633 -15.493 1.349 1.00 97.81 709 LEU A C 1
ATOM 5261 O O . LEU A 1 709 ? 6.673 -14.954 1.909 1.00 97.81 709 LEU A O 1
ATOM 5265 N N . ILE A 1 710 ? 8.220 -16.590 1.845 1.00 97.38 710 ILE A N 1
ATOM 5266 C CA . ILE A 1 710 ? 7.786 -17.288 3.065 1.00 97.38 710 ILE A CA 1
ATOM 5267 C C . ILE A 1 710 ? 7.919 -16.392 4.291 1.00 97.38 710 ILE A C 1
ATOM 5269 O O . ILE A 1 710 ? 7.011 -16.365 5.118 1.00 97.38 710 ILE A O 1
ATOM 5273 N N . GLY A 1 711 ? 8.998 -15.621 4.424 1.00 96.38 711 GLY A N 1
ATOM 5274 C CA . GLY A 1 711 ? 9.145 -14.639 5.498 1.00 96.38 711 GLY A CA 1
ATOM 5275 C C . GLY A 1 711 ? 8.038 -13.581 5.453 1.00 96.38 711 GLY A C 1
ATOM 5276 O O . GLY A 1 711 ? 7.460 -13.228 6.486 1.00 96.38 711 GLY A O 1
ATOM 5277 N N . GLY A 1 712 ? 7.679 -13.127 4.252 1.00 96.62 712 GLY A N 1
ATOM 5278 C CA . GLY A 1 712 ? 6.650 -12.123 4.031 1.00 96.62 712 GLY A CA 1
ATOM 5279 C C . GLY A 1 712 ? 5.231 -12.583 4.377 1.00 96.62 712 GLY A C 1
ATOM 5280 O O . GLY A 1 712 ? 4.534 -11.905 5.146 1.00 96.62 712 GLY A O 1
ATOM 5281 N N . VAL A 1 713 ? 4.802 -13.753 3.889 1.00 97.88 713 VAL A N 1
ATOM 5282 C CA . VAL A 1 713 ? 3.504 -14.351 4.279 1.00 97.88 713 VAL A CA 1
ATOM 5283 C C . VAL A 1 713 ? 3.534 -14.906 5.709 1.00 97.88 713 VAL A C 1
ATOM 5285 O O . VAL A 1 713 ? 2.544 -14.830 6.445 1.00 97.88 713 VAL A O 1
ATOM 5288 N N . GLY A 1 714 ? 4.704 -15.371 6.149 1.00 97.06 714 GLY A N 1
ATOM 5289 C CA . GLY A 1 714 ? 5.002 -15.902 7.476 1.00 97.06 714 GLY A CA 1
ATOM 5290 C C . GLY A 1 714 ? 4.804 -14.879 8.587 1.00 97.06 714 GLY A C 1
ATOM 5291 O O . GLY A 1 714 ? 4.381 -15.238 9.689 1.00 97.06 714 GLY A O 1
ATOM 5292 N N . ALA A 1 715 ? 5.002 -13.590 8.291 1.00 96.31 715 ALA A N 1
ATOM 5293 C CA . ALA A 1 715 ? 4.657 -12.507 9.202 1.00 96.31 715 ALA A CA 1
ATOM 5294 C C . ALA A 1 715 ? 3.167 -12.534 9.580 1.00 96.31 715 ALA A C 1
ATOM 5296 O O . ALA A 1 715 ? 2.847 -12.499 10.770 1.00 96.31 715 ALA A O 1
ATOM 5297 N N . LYS A 1 716 ? 2.243 -12.668 8.615 1.00 96.44 716 LYS A N 1
ATOM 5298 C CA . LYS A 1 716 ? 0.802 -12.791 8.914 1.00 96.44 716 LYS A CA 1
ATOM 5299 C C . LYS A 1 716 ? 0.409 -14.185 9.388 1.00 96.44 716 LYS A C 1
ATOM 5301 O O . LYS A 1 716 ? -0.468 -14.277 10.243 1.00 96.44 716 LYS A O 1
ATOM 5306 N N . ALA A 1 717 ? 1.076 -15.242 8.924 1.00 97.00 717 ALA A N 1
ATOM 5307 C CA . ALA A 1 717 ? 0.891 -16.596 9.458 1.00 97.00 717 ALA A CA 1
ATOM 5308 C C . ALA A 1 717 ? 1.387 -16.734 10.913 1.00 97.00 717 ALA A C 1
ATOM 5310 O O . ALA A 1 717 ? 1.063 -17.707 11.589 1.00 97.00 717 ALA A O 1
ATOM 5311 N N . ALA A 1 718 ? 2.119 -15.730 11.411 1.00 96.75 718 ALA A N 1
ATOM 5312 C CA . ALA A 1 718 ? 2.708 -15.682 12.739 1.00 96.75 718 ALA A CA 1
ATOM 5313 C C . ALA A 1 718 ? 3.713 -16.822 12.985 1.00 96.75 718 ALA A C 1
ATOM 5315 O O . ALA A 1 718 ? 3.712 -17.424 14.056 1.00 96.75 718 ALA A O 1
ATOM 5316 N N . LEU A 1 719 ? 4.596 -17.083 12.016 1.00 97.75 719 LEU A N 1
ATOM 5317 C CA . LEU A 1 719 ? 5.741 -17.982 12.192 1.00 97.75 719 LEU A CA 1
ATOM 5318 C C . LEU A 1 719 ? 6.752 -17.387 13.182 1.00 97.75 719 LEU A C 1
ATOM 5320 O O . LEU A 1 719 ? 6.877 -16.166 13.299 1.00 97.75 719 LEU A O 1
ATOM 5324 N N . VAL A 1 720 ? 7.475 -18.213 13.939 1.00 96.44 720 VAL A N 1
ATOM 5325 C CA . VAL A 1 720 ? 8.590 -17.741 14.779 1.00 96.44 720 VAL A CA 1
ATOM 5326 C C . VAL A 1 720 ? 9.759 -17.339 13.869 1.00 96.44 720 VAL A C 1
ATOM 5328 O O . VAL A 1 720 ? 10.111 -18.126 12.997 1.00 96.44 720 VAL A O 1
ATOM 5331 N N . PRO A 1 721 ? 10.370 -16.144 14.045 1.00 95.44 721 PRO A N 1
ATOM 5332 C CA . PRO A 1 721 ? 10.198 -15.158 15.131 1.00 95.44 721 PRO A CA 1
ATOM 5333 C C . PRO A 1 721 ? 9.204 -14.002 14.855 1.00 95.44 721 PRO A C 1
ATOM 5335 O O . PRO A 1 721 ? 9.051 -13.099 15.682 1.00 95.44 721 PRO A O 1
ATOM 5338 N N . LEU A 1 722 ? 8.482 -14.015 13.737 1.00 96.25 722 LEU A N 1
ATOM 5339 C CA . LEU A 1 722 ? 7.599 -12.940 13.256 1.00 96.25 722 LEU A CA 1
ATOM 5340 C C . LEU A 1 722 ? 6.200 -12.881 13.923 1.00 96.25 722 LEU A C 1
ATOM 5342 O O . LEU A 1 722 ? 5.374 -12.036 13.589 1.00 96.25 722 LEU A O 1
ATOM 5346 N N . HIS A 1 723 ? 5.918 -13.725 14.915 1.00 95.56 723 HIS A N 1
ATOM 5347 C CA . HIS A 1 723 ? 4.596 -13.868 15.550 1.00 95.56 723 HIS A CA 1
ATOM 5348 C C . HIS A 1 723 ? 4.210 -12.772 16.568 1.00 95.56 723 HIS A C 1
ATOM 5350 O O . HIS A 1 723 ? 3.057 -12.695 17.004 1.00 95.56 723 HIS A O 1
ATOM 5356 N N . GLY A 1 724 ? 5.164 -11.945 17.015 1.00 94.44 724 GLY A N 1
ATOM 5357 C CA . GLY A 1 724 ? 5.031 -11.104 18.216 1.00 94.44 724 GLY A CA 1
ATOM 5358 C C . GLY A 1 724 ? 3.892 -10.071 18.194 1.00 94.44 724 GLY A C 1
ATOM 5359 O O . GLY A 1 724 ? 3.479 -9.577 19.250 1.00 94.44 724 GLY A O 1
ATOM 5360 N N . TRP A 1 725 ? 3.361 -9.741 17.016 1.00 94.81 725 TRP A N 1
ATOM 5361 C CA . TRP A 1 725 ? 2.217 -8.844 16.863 1.00 94.81 725 TRP A CA 1
ATOM 5362 C C . TRP A 1 725 ? 0.886 -9.480 17.291 1.00 94.81 725 TRP A C 1
ATOM 5364 O O . TRP A 1 725 ? 0.029 -8.782 17.841 1.00 94.81 725 TRP A O 1
ATOM 5374 N N . LEU A 1 726 ? 0.713 -10.789 17.083 1.00 94.81 726 LEU A N 1
ATOM 5375 C CA . LEU A 1 726 ? -0.578 -11.466 17.208 1.00 94.81 726 LEU A CA 1
ATOM 5376 C C . LEU A 1 726 ? -1.094 -11.459 18.663 1.00 94.81 726 LEU A C 1
ATOM 5378 O O . LEU A 1 726 ? -2.215 -10.996 18.895 1.00 94.81 726 LEU A O 1
ATOM 5382 N N . PRO A 1 727 ? -0.291 -11.812 19.692 1.00 94.00 727 PRO A N 1
ATOM 5383 C CA . PRO A 1 727 ? -0.728 -11.694 21.086 1.00 94.00 727 PRO A CA 1
ATOM 5384 C C . PRO A 1 727 ? -0.959 -10.242 21.534 1.00 94.00 727 PRO A C 1
ATOM 5386 O O . PRO A 1 727 ? -1.804 -9.978 22.393 1.00 94.00 727 PRO A O 1
ATOM 5389 N N . LYS A 1 728 ? -0.224 -9.273 20.966 1.00 93.00 728 LYS A N 1
ATOM 5390 C CA . LYS A 1 728 ? -0.388 -7.843 21.288 1.00 93.00 728 LYS A CA 1
ATOM 5391 C C . LYS A 1 728 ? -1.708 -7.297 20.739 1.00 93.00 728 LYS A C 1
ATOM 5393 O O . LYS A 1 728 ? -2.360 -6.505 21.424 1.00 93.00 728 LYS A O 1
ATOM 5398 N N . ALA A 1 729 ? -2.140 -7.765 19.567 1.00 91.38 729 ALA A N 1
ATOM 5399 C CA . ALA A 1 729 ? -3.393 -7.370 18.923 1.00 91.38 729 ALA A CA 1
ATOM 5400 C C . ALA A 1 729 ? -4.658 -7.772 19.715 1.00 91.38 729 ALA A C 1
ATOM 5402 O O . ALA A 1 729 ? -5.738 -7.251 19.445 1.00 91.38 729 ALA A O 1
ATOM 5403 N N . MET A 1 730 ? -4.550 -8.610 20.760 1.00 91.50 730 MET A N 1
ATOM 5404 C CA . MET A 1 730 ? -5.684 -9.040 21.610 1.00 91.50 730 MET A CA 1
ATOM 5405 C C . MET A 1 730 ? -6.343 -7.927 22.427 1.00 91.50 730 MET A C 1
ATOM 5407 O O . MET A 1 730 ? -7.416 -8.116 23.012 1.00 91.50 730 MET A O 1
ATOM 5411 N N . ALA A 1 731 ? -5.746 -6.735 22.414 1.00 85.06 731 ALA A N 1
ATOM 5412 C CA . ALA A 1 731 ? -6.369 -5.517 22.910 1.00 85.06 731 ALA A CA 1
ATOM 5413 C C . ALA A 1 731 ? -7.616 -5.090 22.095 1.00 85.06 731 ALA A C 1
ATOM 5415 O O . ALA A 1 731 ? -8.405 -4.273 22.583 1.00 85.06 731 ALA A O 1
ATOM 5416 N N . ALA A 1 732 ? -7.799 -5.641 20.889 1.00 88.94 732 ALA A N 1
ATOM 5417 C CA . ALA A 1 732 ? -8.947 -5.401 20.024 1.00 88.94 732 ALA A CA 1
ATOM 5418 C C . ALA A 1 732 ? -10.275 -5.967 20.599 1.00 88.94 732 ALA A C 1
ATOM 5420 O O . ALA A 1 732 ? -10.266 -6.820 21.500 1.00 88.94 732 ALA A O 1
ATOM 5421 N N . PRO A 1 733 ? -11.437 -5.489 20.106 1.00 91.12 733 PRO A N 1
ATOM 5422 C CA . PRO A 1 733 ? -12.749 -6.066 20.418 1.00 91.12 733 PRO A CA 1
ATOM 5423 C C . PRO A 1 733 ? -12.847 -7.554 20.044 1.00 91.12 733 PRO A C 1
ATOM 5425 O O . PRO A 1 733 ? -12.210 -7.988 19.087 1.00 91.12 733 PRO A O 1
ATOM 5428 N N . ALA A 1 734 ? -13.677 -8.328 20.753 1.00 91.94 734 ALA A N 1
ATOM 5429 C CA . ALA A 1 734 ? -13.798 -9.774 20.524 1.00 91.94 734 ALA A CA 1
ATOM 5430 C C . ALA A 1 734 ? -14.169 -10.169 19.076 1.00 91.94 734 ALA A C 1
ATOM 5432 O O . ALA A 1 734 ? -13.506 -11.063 18.554 1.00 91.94 734 ALA A O 1
ATOM 5433 N N . PRO A 1 735 ? -15.098 -9.482 18.371 1.00 93.50 735 PRO A N 1
ATOM 5434 C CA . PRO A 1 735 ? -15.374 -9.792 16.965 1.00 93.50 735 PRO A CA 1
ATOM 5435 C C . PRO A 1 735 ? -14.157 -9.585 16.049 1.00 93.50 735 PRO A C 1
ATOM 5437 O O . PRO A 1 735 ? -13.996 -10.289 15.058 1.00 93.50 735 PRO A O 1
ATOM 5440 N N . VAL A 1 736 ? -13.267 -8.646 16.394 1.00 92.88 736 VAL A N 1
ATOM 5441 C CA . VAL A 1 736 ? -12.013 -8.418 15.660 1.00 92.88 736 VAL A CA 1
ATOM 5442 C C . VAL A 1 736 ? -11.018 -9.526 15.967 1.00 92.88 736 VAL A C 1
ATOM 5444 O O . VAL A 1 736 ? -10.417 -10.062 15.048 1.00 92.88 736 VAL A O 1
ATOM 5447 N N . SER A 1 737 ? -10.859 -9.909 17.237 1.00 93.81 737 SER A N 1
ATOM 5448 C CA . SER A 1 737 ? -10.013 -11.051 17.605 1.00 93.81 737 SER A CA 1
ATOM 5449 C C . SER A 1 737 ? -10.479 -12.337 16.915 1.00 93.81 737 SER A C 1
ATOM 5451 O O . SER A 1 737 ? -9.656 -13.054 16.361 1.00 93.81 737 SER A O 1
ATOM 5453 N N . ALA A 1 738 ? -11.788 -12.585 16.860 1.00 93.62 738 ALA A N 1
ATOM 5454 C CA . ALA A 1 738 ? -12.361 -13.693 16.106 1.00 93.62 738 ALA A CA 1
ATOM 5455 C C . ALA A 1 738 ? -11.990 -13.606 14.613 1.00 93.62 738 ALA A C 1
ATOM 5457 O O . ALA A 1 738 ? -11.391 -14.537 14.088 1.00 93.62 738 ALA A O 1
ATOM 5458 N N . LEU A 1 739 ? -12.229 -12.466 13.953 1.00 91.31 739 LEU A N 1
ATOM 5459 C CA . LEU A 1 739 ? -11.897 -12.257 12.537 1.00 91.31 739 LEU A CA 1
ATOM 5460 C C . LEU A 1 739 ? -10.403 -12.473 12.229 1.00 91.31 739 LEU A C 1
ATOM 5462 O O . LEU A 1 739 ? -10.064 -13.212 11.305 1.00 91.31 739 LEU A O 1
ATOM 5466 N N . LEU A 1 740 ? -9.512 -11.841 13.004 1.00 91.56 740 LEU A N 1
ATOM 5467 C CA . LEU A 1 740 ? -8.057 -11.893 12.806 1.00 91.56 740 LEU A CA 1
ATOM 5468 C C . LEU A 1 740 ? -7.519 -13.325 12.881 1.00 91.56 740 LEU A C 1
ATOM 5470 O O . LEU A 1 740 ? -6.617 -13.680 12.125 1.00 91.56 740 LEU A O 1
ATOM 5474 N N . HIS A 1 741 ? -8.071 -14.125 13.794 1.00 93.31 741 HIS A N 1
ATOM 5475 C CA . HIS A 1 741 ? -7.592 -15.469 14.088 1.00 93.31 741 HIS A CA 1
ATOM 5476 C C . HIS A 1 741 ? -8.294 -16.551 13.291 1.00 93.31 741 HIS A C 1
ATOM 5478 O O . HIS A 1 741 ? -7.660 -17.550 12.981 1.00 93.31 741 HIS A O 1
ATOM 5484 N N . ALA A 1 742 ? -9.586 -16.405 13.009 1.00 90.94 742 ALA A N 1
ATOM 5485 C CA . ALA A 1 742 ? -10.420 -17.468 12.465 1.00 90.94 742 ALA A CA 1
ATOM 5486 C C . ALA A 1 742 ? -10.640 -17.377 10.956 1.00 90.94 742 ALA A C 1
ATOM 5488 O O . ALA A 1 742 ? -10.880 -18.411 10.349 1.00 90.94 742 ALA A O 1
ATOM 5489 N N . VAL A 1 743 ? -10.556 -16.184 10.361 1.00 89.06 743 VAL A N 1
ATOM 5490 C CA . VAL A 1 743 ? -11.024 -15.982 8.980 1.00 89.06 743 VAL A CA 1
ATOM 5491 C C . VAL A 1 743 ? -10.011 -15.250 8.117 1.00 89.06 743 VAL A C 1
ATOM 5493 O O . VAL A 1 743 ? -9.739 -15.684 7.010 1.00 89.06 743 VAL A O 1
ATOM 5496 N N . ALA A 1 744 ? -9.455 -14.144 8.607 1.00 93.44 744 ALA A N 1
ATOM 5497 C CA . ALA A 1 744 ? -8.819 -13.169 7.731 1.00 93.44 744 ALA A CA 1
ATOM 5498 C C . ALA A 1 744 ? -7.285 -13.239 7.770 1.00 93.44 744 ALA A C 1
ATOM 5500 O O . ALA A 1 744 ? -6.663 -13.877 6.931 1.00 93.44 744 ALA A O 1
ATOM 5501 N N . VAL A 1 745 ? -6.651 -12.597 8.757 1.00 95.56 745 VAL A N 1
ATOM 5502 C CA . VAL A 1 745 ? -5.212 -12.270 8.700 1.00 95.56 745 VAL A CA 1
ATOM 5503 C C . VAL A 1 745 ? -4.313 -13.498 8.745 1.00 95.56 745 VAL A C 1
ATOM 5505 O O . VAL A 1 745 ? -3.497 -13.683 7.848 1.00 95.56 745 VAL A O 1
ATOM 5508 N N . VAL A 1 746 ? -4.458 -14.349 9.763 1.00 96.62 746 VAL A N 1
ATOM 5509 C CA . VAL A 1 746 ? -3.567 -15.516 9.893 1.00 96.62 746 VAL A CA 1
ATOM 5510 C C . VAL A 1 746 ? -3.852 -16.591 8.841 1.00 96.62 746 VAL A C 1
ATOM 5512 O O . VAL A 1 746 ? -2.948 -17.328 8.464 1.00 96.62 746 VAL A O 1
ATOM 5515 N N . LYS A 1 747 ? -5.090 -16.640 8.327 1.00 95.19 747 LYS A N 1
ATOM 5516 C CA . LYS A 1 747 ? -5.487 -17.532 7.227 1.00 95.19 747 LYS A CA 1
ATOM 5517 C C . LYS A 1 747 ? -4.882 -17.088 5.915 1.00 95.19 747 LYS A C 1
ATOM 5519 O O . LYS A 1 747 ? -4.305 -17.915 5.237 1.00 95.19 747 LYS A O 1
ATOM 5524 N N . ALA A 1 748 ? -4.949 -15.796 5.603 1.00 96.69 748 ALA A N 1
ATOM 5525 C CA . ALA A 1 748 ? -4.301 -15.240 4.423 1.00 96.69 748 ALA A CA 1
ATOM 5526 C C . ALA A 1 748 ? -2.791 -15.527 4.407 1.00 96.69 748 ALA A C 1
ATOM 5528 O O . ALA A 1 748 ? -2.245 -15.847 3.360 1.00 96.69 748 ALA A O 1
ATOM 5529 N N . GLY A 1 749 ? -2.127 -15.460 5.569 1.00 96.88 749 GLY A N 1
ATOM 5530 C CA . GLY A 1 749 ? -0.722 -15.851 5.695 1.00 96.88 749 GLY A CA 1
ATOM 5531 C C . GLY A 1 749 ? -0.486 -17.335 5.397 1.00 96.88 749 GLY A C 1
ATOM 5532 O O . GLY A 1 749 ? 0.353 -17.659 4.567 1.00 96.88 749 GLY A O 1
ATOM 5533 N N . ALA A 1 750 ? -1.241 -18.236 6.034 1.00 96.81 750 ALA A N 1
ATOM 5534 C CA . ALA A 1 750 ? -1.102 -19.680 5.806 1.00 96.81 750 ALA A CA 1
ATOM 5535 C C . ALA A 1 750 ? -1.501 -20.111 4.385 1.00 96.81 750 ALA A C 1
ATOM 5537 O O . ALA A 1 750 ? -0.848 -20.959 3.792 1.00 96.81 750 ALA A O 1
ATOM 5538 N N . PHE A 1 751 ? -2.536 -19.492 3.823 1.00 96.25 751 PHE A N 1
ATOM 5539 C CA . PHE A 1 751 ? -2.956 -19.683 2.438 1.00 96.25 751 PHE A CA 1
ATOM 5540 C C . PHE A 1 751 ? -1.886 -19.199 1.455 1.00 96.25 751 PHE A C 1
ATOM 5542 O O . PHE A 1 751 ? -1.597 -19.883 0.484 1.00 96.25 751 PHE A O 1
ATOM 5549 N N . GLY A 1 752 ? -1.233 -18.069 1.744 1.00 96.62 752 GLY A N 1
ATOM 5550 C CA . GLY A 1 752 ? -0.076 -17.610 0.977 1.00 96.62 752 GLY A CA 1
ATOM 5551 C C . GLY A 1 752 ? 1.082 -18.606 0.993 1.00 96.62 752 GLY A C 1
ATOM 5552 O O . GLY A 1 752 ? 1.705 -18.810 -0.038 1.00 96.62 752 GLY A O 1
ATOM 5553 N N . VAL A 1 753 ? 1.340 -19.270 2.128 1.00 96.94 753 VAL A N 1
ATOM 5554 C CA . VAL A 1 753 ? 2.345 -20.348 2.191 1.00 96.94 753 VAL A CA 1
ATOM 5555 C C . VAL A 1 753 ? 1.970 -21.502 1.261 1.00 96.94 753 VAL A C 1
ATOM 5557 O O . VAL A 1 753 ? 2.832 -21.966 0.527 1.00 96.94 753 VAL A O 1
ATOM 5560 N N . LEU A 1 754 ? 0.701 -21.930 1.253 1.00 94.56 754 LEU A N 1
ATOM 5561 C CA . LEU A 1 754 ? 0.227 -22.983 0.346 1.00 94.56 754 LEU A CA 1
ATOM 5562 C C . LEU A 1 754 ? 0.442 -22.596 -1.124 1.00 94.56 754 LEU A C 1
ATOM 5564 O O . LEU A 1 754 ? 1.053 -23.364 -1.857 1.00 94.56 754 LEU A O 1
ATOM 5568 N N . ARG A 1 755 ? 0.025 -21.384 -1.520 1.00 94.06 755 ARG A N 1
ATOM 5569 C CA . ARG A 1 755 ? 0.215 -20.857 -2.884 1.00 94.06 755 ARG A CA 1
ATOM 5570 C C . ARG A 1 755 ? 1.696 -20.791 -3.279 1.00 94.06 755 ARG A C 1
ATOM 5572 O O . ARG A 1 755 ? 2.050 -21.174 -4.381 1.00 94.06 755 ARG A O 1
ATOM 5579 N N . ILE A 1 756 ? 2.580 -20.348 -2.382 1.00 95.31 756 ILE A N 1
ATOM 5580 C CA . ILE A 1 756 ? 4.023 -20.272 -2.673 1.00 95.31 756 ILE A CA 1
ATOM 5581 C C . ILE A 1 756 ? 4.631 -21.669 -2.851 1.00 95.31 756 ILE A C 1
ATOM 5583 O O . ILE A 1 756 ? 5.410 -21.879 -3.776 1.00 95.31 756 ILE A O 1
ATOM 5587 N N . VAL A 1 757 ? 4.302 -22.615 -1.967 1.00 93.75 757 VAL A N 1
ATOM 5588 C CA . VAL A 1 757 ? 4.879 -23.966 -2.009 1.00 93.75 757 VAL A CA 1
ATOM 5589 C C . VAL A 1 757 ? 4.380 -24.742 -3.225 1.00 93.75 757 VAL A C 1
ATOM 5591 O O . VAL A 1 757 ? 5.195 -25.351 -3.907 1.00 93.75 757 VAL A O 1
ATOM 5594 N N . TYR A 1 758 ? 3.078 -24.707 -3.514 1.00 91.31 758 TYR A N 1
ATOM 5595 C CA . TYR A 1 758 ? 2.494 -25.546 -4.563 1.00 91.31 758 TYR A CA 1
ATOM 5596 C C . TYR A 1 758 ? 2.366 -24.858 -5.923 1.00 91.31 758 TYR A C 1
ATOM 5598 O O . TYR A 1 758 ? 2.674 -25.491 -6.925 1.00 91.31 758 TYR A O 1
ATOM 5606 N N . ASP A 1 759 ? 1.989 -23.578 -5.972 1.00 91.62 759 ASP A N 1
ATOM 5607 C CA . ASP A 1 759 ? 1.657 -22.919 -7.244 1.00 91.62 759 ASP A CA 1
ATOM 5608 C C . ASP A 1 759 ? 2.803 -22.068 -7.805 1.00 91.62 759 ASP A C 1
ATOM 5610 O O . ASP A 1 759 ? 2.773 -21.710 -8.977 1.00 91.62 759 ASP A O 1
ATOM 5614 N N . VAL A 1 760 ? 3.798 -21.708 -6.981 1.00 93.00 760 VAL A N 1
ATOM 5615 C CA . VAL A 1 760 ? 4.980 -20.941 -7.422 1.00 93.00 760 VAL A CA 1
ATOM 5616 C C . VAL A 1 760 ? 6.194 -21.849 -7.566 1.00 93.00 760 VAL A C 1
ATOM 5618 O O . VAL A 1 760 ? 6.783 -21.912 -8.638 1.00 93.00 760 VAL A O 1
ATOM 5621 N N . PHE A 1 761 ? 6.586 -22.534 -6.488 1.00 92.19 761 PHE A N 1
ATOM 5622 C CA . PHE A 1 761 ? 7.763 -23.404 -6.510 1.00 92.19 761 PHE A CA 1
ATOM 5623 C C . PHE A 1 761 ? 7.452 -24.811 -7.005 1.00 92.19 761 PHE A C 1
ATOM 5625 O O . PHE A 1 761 ? 8.321 -25.408 -7.615 1.00 92.19 761 PHE A O 1
ATOM 5632 N N . GLY A 1 762 ? 6.261 -25.342 -6.735 1.00 89.44 762 GLY A N 1
ATOM 5633 C CA . GLY A 1 762 ? 5.968 -26.748 -6.994 1.00 89.44 762 GLY A CA 1
ATOM 5634 C C . GLY A 1 762 ? 6.552 -27.682 -5.933 1.00 89.44 762 GLY A C 1
ATOM 5635 O O . GLY A 1 762 ? 7.568 -27.398 -5.290 1.00 89.44 762 GLY A O 1
ATOM 5636 N N . GLY A 1 763 ? 5.902 -28.833 -5.737 1.00 83.75 763 GLY A N 1
ATOM 5637 C CA . GLY A 1 763 ? 6.323 -29.818 -4.736 1.00 83.75 763 GLY A CA 1
ATOM 5638 C C . GLY A 1 763 ? 7.710 -30.401 -5.022 1.00 83.75 763 GLY A C 1
ATOM 5639 O O . GLY A 1 763 ? 8.553 -30.454 -4.128 1.00 83.75 763 GLY A O 1
ATOM 5640 N N . THR A 1 764 ? 7.973 -30.779 -6.274 1.00 84.00 764 THR A N 1
ATOM 5641 C CA . THR A 1 764 ? 9.218 -31.443 -6.689 1.00 84.00 764 THR A CA 1
ATOM 5642 C C . THR A 1 764 ? 10.435 -30.539 -6.511 1.00 84.00 764 THR A C 1
ATOM 5644 O O . THR A 1 764 ? 11.403 -30.928 -5.855 1.00 84.00 764 THR A O 1
ATOM 5647 N N . LEU A 1 765 ? 10.374 -29.304 -7.019 1.00 87.00 765 LEU A N 1
ATOM 5648 C CA . LEU A 1 765 ? 11.463 -28.336 -6.890 1.00 87.00 765 LEU A CA 1
ATOM 5649 C C . LEU A 1 765 ? 11.688 -27.935 -5.424 1.00 87.00 765 LEU A C 1
ATOM 5651 O O . LEU A 1 765 ? 12.826 -27.912 -4.949 1.00 87.00 765 LEU A O 1
ATOM 5655 N N . ALA A 1 766 ? 10.614 -27.685 -4.663 1.00 87.56 766 ALA A N 1
ATOM 5656 C CA . ALA A 1 766 ? 10.722 -27.352 -3.242 1.00 87.56 766 ALA A CA 1
ATOM 5657 C C . ALA A 1 766 ? 11.379 -28.476 -2.418 1.00 87.56 766 ALA A C 1
ATOM 5659 O O . ALA A 1 766 ? 12.104 -28.188 -1.456 1.00 87.56 766 ALA A O 1
ATOM 5660 N N . GLN A 1 767 ? 11.147 -29.740 -2.787 1.00 85.94 767 GLN A N 1
ATOM 5661 C CA . GLN A 1 767 ? 11.814 -30.893 -2.185 1.00 85.94 767 GLN A CA 1
ATOM 5662 C C . GLN A 1 767 ? 13.280 -30.991 -2.617 1.00 85.94 767 GLN A C 1
ATOM 5664 O O . GLN A 1 767 ? 14.152 -31.094 -1.755 1.00 85.94 767 GLN A O 1
ATOM 5669 N N . GLY A 1 768 ? 13.556 -30.913 -3.924 1.00 84.81 768 GLY A N 1
ATOM 5670 C CA . GLY A 1 768 ? 14.903 -31.034 -4.492 1.00 84.81 768 GLY A CA 1
ATOM 5671 C C . GLY A 1 768 ? 15.881 -29.987 -3.955 1.00 84.81 768 GLY A C 1
ATOM 5672 O O . GLY A 1 768 ? 17.041 -30.293 -3.690 1.00 84.81 768 GLY A O 1
ATOM 5673 N N . MET A 1 769 ? 15.395 -28.773 -3.685 1.00 87.38 769 MET A N 1
ATOM 5674 C CA . MET A 1 769 ? 16.184 -27.682 -3.103 1.00 87.38 769 MET A CA 1
ATOM 5675 C C . MET A 1 769 ? 16.258 -27.710 -1.560 1.00 87.38 769 MET A C 1
ATOM 5677 O O . MET A 1 769 ? 16.865 -26.825 -0.955 1.00 87.38 769 MET A O 1
ATOM 5681 N N . GLY A 1 770 ? 15.607 -28.669 -0.887 1.00 89.44 770 GLY A N 1
ATOM 5682 C CA . GLY A 1 770 ? 15.555 -28.758 0.581 1.00 89.44 770 GLY A CA 1
ATOM 5683 C C . GLY A 1 770 ? 14.731 -27.657 1.273 1.00 89.44 770 GLY A C 1
ATOM 5684 O O . GLY A 1 770 ? 14.768 -27.523 2.501 1.00 89.44 770 GLY A O 1
ATOM 5685 N N . LEU A 1 771 ? 13.965 -26.870 0.511 1.00 93.06 771 LEU A N 1
ATOM 5686 C CA . LEU A 1 771 ? 13.169 -25.741 1.010 1.00 93.06 771 LEU A CA 1
ATOM 5687 C C . LEU A 1 771 ? 12.028 -26.210 1.919 1.00 93.06 771 LEU A C 1
ATOM 5689 O O . LEU A 1 771 ? 11.755 -25.601 2.959 1.00 93.06 771 LEU A O 1
ATOM 5693 N N . ALA A 1 772 ? 11.396 -27.327 1.556 1.00 91.50 772 ALA A N 1
ATOM 5694 C CA . ALA A 1 772 ? 10.299 -27.919 2.312 1.00 91.50 772 ALA A CA 1
ATOM 5695 C C . ALA A 1 772 ? 10.733 -28.410 3.701 1.00 91.50 772 ALA A C 1
ATOM 5697 O O . ALA A 1 772 ? 10.080 -28.095 4.696 1.00 91.50 772 ALA A O 1
ATOM 5698 N N . ALA A 1 773 ? 11.889 -29.073 3.799 1.00 92.25 773 ALA A N 1
ATOM 5699 C CA . ALA A 1 773 ? 12.444 -29.514 5.079 1.00 92.25 773 ALA A CA 1
ATOM 5700 C C . ALA A 1 773 ? 12.726 -28.322 6.013 1.00 92.25 773 ALA A C 1
ATOM 5702 O O . ALA A 1 773 ? 12.337 -28.329 7.186 1.00 92.25 773 ALA A O 1
ATOM 5703 N N . GLY A 1 774 ? 13.326 -27.248 5.484 1.00 94.12 774 GLY A N 1
ATOM 5704 C CA . GLY A 1 774 ? 13.540 -26.008 6.235 1.00 94.12 774 GLY A CA 1
ATOM 5705 C C . GLY A 1 774 ? 12.231 -25.399 6.752 1.00 94.12 774 GLY A C 1
ATOM 5706 O O . GLY A 1 774 ? 12.131 -25.019 7.924 1.00 94.12 774 GLY A O 1
ATOM 5707 N N . LEU A 1 775 ? 11.193 -25.363 5.911 1.00 96.69 775 LEU A N 1
ATOM 5708 C CA . LEU A 1 775 ? 9.867 -24.876 6.290 1.00 96.69 775 LEU A CA 1
ATOM 5709 C C . LEU A 1 775 ? 9.199 -25.761 7.359 1.00 96.69 775 LEU A C 1
ATOM 5711 O O . LEU A 1 775 ? 8.609 -25.226 8.303 1.00 96.69 775 LEU A O 1
ATOM 5715 N N . ALA A 1 776 ? 9.331 -27.088 7.265 1.00 96.75 776 ALA A N 1
ATOM 5716 C CA . ALA A 1 776 ? 8.799 -28.037 8.243 1.00 96.75 776 ALA A CA 1
ATOM 5717 C C . ALA A 1 776 ? 9.415 -27.822 9.634 1.00 96.75 776 ALA A C 1
ATOM 5719 O O . ALA A 1 776 ? 8.694 -27.801 10.636 1.00 96.75 776 ALA A O 1
ATOM 5720 N N . VAL A 1 777 ? 10.728 -27.573 9.708 1.00 96.94 777 VAL A N 1
ATOM 5721 C CA . VAL A 1 777 ? 11.421 -27.253 10.968 1.00 96.94 777 VAL A CA 1
ATOM 5722 C C . VAL A 1 777 ? 10.903 -25.943 11.565 1.00 96.94 777 VAL A C 1
ATOM 5724 O O . VAL A 1 777 ? 10.570 -25.894 12.754 1.00 96.94 777 VAL A O 1
ATOM 5727 N N . VAL A 1 778 ? 10.759 -24.885 10.759 1.00 97.81 778 VAL A N 1
ATOM 5728 C CA . VAL A 1 778 ? 10.192 -23.600 11.215 1.00 97.81 778 VAL A CA 1
ATOM 5729 C C . VAL A 1 778 ? 8.764 -23.782 11.736 1.00 97.81 778 VAL A C 1
ATOM 5731 O O . VAL A 1 778 ? 8.402 -23.227 12.783 1.00 97.81 778 VAL A O 1
ATOM 5734 N N . ALA A 1 779 ? 7.954 -24.586 11.047 1.00 98.19 779 ALA A N 1
ATOM 5735 C CA . ALA A 1 779 ? 6.596 -24.908 11.458 1.00 98.19 779 ALA A CA 1
ATOM 5736 C C . ALA A 1 779 ? 6.582 -25.661 12.795 1.00 98.19 779 ALA A C 1
ATOM 5738 O O . ALA A 1 779 ? 5.890 -25.243 13.724 1.00 98.19 779 ALA A O 1
ATOM 5739 N N . ALA A 1 780 ? 7.402 -26.702 12.945 1.00 98.31 780 ALA A N 1
ATOM 5740 C CA . ALA A 1 780 ? 7.509 -27.496 14.166 1.00 98.31 780 ALA A CA 1
ATOM 5741 C C . ALA A 1 780 ? 7.956 -26.668 15.380 1.00 98.31 780 ALA A C 1
ATOM 5743 O O . ALA A 1 780 ? 7.330 -26.721 16.445 1.00 98.31 780 ALA A O 1
ATOM 5744 N N . VAL A 1 781 ? 8.982 -25.829 15.211 1.00 98.38 781 VAL A N 1
ATOM 5745 C CA . VAL A 1 781 ? 9.435 -24.887 16.245 1.00 98.38 781 VAL A CA 1
ATOM 5746 C C . VAL A 1 781 ? 8.298 -23.944 16.634 1.00 98.38 781 VAL A C 1
ATOM 5748 O O . VAL A 1 781 ? 8.043 -23.734 17.822 1.00 98.38 781 VAL A O 1
ATOM 5751 N N . THR A 1 782 ? 7.560 -23.415 15.656 1.00 98.44 782 THR A N 1
ATOM 5752 C CA . THR A 1 782 ? 6.427 -22.513 15.908 1.00 98.44 782 THR A CA 1
ATOM 5753 C C . THR A 1 782 ? 5.273 -23.224 16.628 1.00 98.44 782 THR A C 1
ATOM 5755 O O . THR A 1 782 ? 4.686 -22.655 17.558 1.00 98.44 782 THR A O 1
ATOM 5758 N N . ILE A 1 783 ? 4.983 -24.482 16.274 1.00 98.44 783 ILE A N 1
ATOM 5759 C CA . ILE A 1 783 ? 3.985 -25.341 16.926 1.00 98.44 783 ILE A CA 1
ATOM 5760 C C . ILE A 1 783 ? 4.294 -25.487 18.419 1.00 98.44 783 ILE A C 1
ATOM 5762 O O . ILE A 1 783 ? 3.419 -25.217 19.257 1.00 98.44 783 ILE A O 1
ATOM 5766 N N . LEU A 1 784 ? 5.522 -25.886 18.758 1.00 98.44 784 LEU A N 1
ATOM 5767 C CA . LEU A 1 784 ? 5.942 -26.130 20.139 1.00 98.44 784 LEU A CA 1
ATOM 5768 C C . LEU A 1 784 ? 6.048 -24.824 20.925 1.00 98.44 784 LEU A C 1
ATOM 5770 O O . LEU A 1 784 ? 5.461 -24.701 22.002 1.00 98.44 784 LEU A O 1
ATOM 5774 N N . TYR A 1 785 ? 6.708 -23.812 20.360 1.00 98.19 785 TYR A N 1
ATOM 5775 C CA . TYR A 1 785 ? 6.870 -22.506 20.993 1.00 98.19 785 TYR A CA 1
ATOM 5776 C C . TYR A 1 785 ? 5.518 -21.849 21.301 1.00 98.19 785 TYR A C 1
ATOM 5778 O O . TYR A 1 785 ? 5.287 -21.388 22.422 1.00 98.19 785 TYR A O 1
ATOM 5786 N N . GLY A 1 786 ? 4.595 -21.832 20.333 1.00 97.56 786 GLY A N 1
ATOM 5787 C CA . GLY A 1 786 ? 3.252 -21.287 20.521 1.00 97.56 786 GLY A CA 1
ATOM 5788 C C . GLY A 1 786 ? 2.478 -22.024 21.617 1.00 97.56 786 GLY A C 1
ATOM 5789 O O . GLY A 1 786 ? 1.853 -21.385 22.466 1.00 97.56 786 GLY A O 1
ATOM 5790 N N . SER A 1 787 ? 2.577 -23.356 21.655 1.00 97.44 787 SER A N 1
ATOM 5791 C CA . SER A 1 787 ? 1.924 -24.187 22.677 1.00 97.44 787 SER A CA 1
ATOM 5792 C C . SER A 1 787 ? 2.480 -23.912 24.080 1.00 97.44 787 SER A C 1
ATOM 5794 O O . SER A 1 787 ? 1.713 -23.672 25.014 1.00 97.44 787 SER A O 1
ATOM 5796 N N . LEU A 1 788 ? 3.808 -23.857 24.222 1.00 97.62 788 LEU A N 1
ATOM 5797 C CA . LEU A 1 788 ? 4.482 -23.544 25.485 1.00 97.62 788 LEU A CA 1
ATOM 5798 C C . LEU A 1 788 ? 4.122 -22.138 25.974 1.00 97.62 788 LEU A C 1
ATOM 5800 O O . LEU A 1 788 ? 3.741 -21.947 27.128 1.00 97.62 788 LEU A O 1
ATOM 5804 N N . ARG A 1 789 ? 4.171 -21.131 25.097 1.00 97.56 789 ARG A N 1
ATOM 5805 C CA . ARG A 1 789 ? 3.833 -19.750 25.471 1.00 97.56 789 ARG A CA 1
ATOM 5806 C C . ARG A 1 789 ? 2.375 -19.588 25.871 1.00 97.56 789 ARG A C 1
ATOM 5808 O O . ARG A 1 789 ? 2.111 -18.763 26.748 1.00 97.56 789 ARG A O 1
ATOM 5815 N N . ALA A 1 790 ? 1.456 -20.347 25.270 1.00 96.81 790 ALA A N 1
ATOM 5816 C CA . ALA A 1 790 ? 0.046 -20.352 25.650 1.00 96.81 790 ALA A CA 1
ATOM 5817 C C . ALA A 1 790 ? -0.150 -20.816 27.102 1.00 96.81 790 ALA A C 1
ATOM 5819 O O . ALA A 1 790 ? -0.903 -20.174 27.837 1.00 96.81 790 ALA A O 1
ATOM 5820 N N . LEU A 1 791 ? 0.572 -21.856 27.537 1.00 95.38 791 LEU A N 1
ATOM 5821 C CA . LEU A 1 791 ? 0.507 -22.388 28.903 1.00 95.38 791 LEU A CA 1
ATOM 5822 C C . LEU A 1 791 ? 0.819 -21.318 29.963 1.00 95.38 791 LEU A C 1
ATOM 5824 O O . LEU A 1 791 ? 0.105 -21.206 30.956 1.00 95.38 791 LEU A O 1
ATOM 5828 N N . TYR A 1 792 ? 1.813 -20.466 29.701 1.00 95.25 792 TYR A N 1
ATOM 5829 C CA . TYR A 1 792 ? 2.221 -19.383 30.604 1.00 95.25 792 TYR A CA 1
ATOM 5830 C C . TYR A 1 792 ? 1.345 -18.117 30.538 1.00 95.25 792 TYR A C 1
ATOM 5832 O O . TYR A 1 792 ? 1.644 -17.131 31.212 1.00 95.25 792 TYR A O 1
ATOM 5840 N N . GLN A 1 793 ? 0.284 -18.078 29.722 1.00 96.69 793 GLN A N 1
ATOM 5841 C CA . GLN A 1 793 ? -0.604 -16.911 29.660 1.00 96.69 793 GLN A CA 1
ATOM 5842 C C . GLN A 1 793 ? -1.775 -17.029 30.633 1.00 96.69 793 GLN A C 1
ATOM 5844 O O . GLN A 1 793 ? -2.552 -17.974 30.534 1.00 96.69 793 GLN A O 1
ATOM 5849 N N . ASP A 1 794 ? -1.977 -16.021 31.481 1.00 95.12 794 ASP A N 1
ATOM 5850 C CA . ASP A 1 794 ? -3.184 -15.903 32.316 1.00 95.12 794 ASP A CA 1
ATOM 5851 C C . ASP A 1 794 ? -4.336 -15.156 31.611 1.00 95.12 794 ASP A C 1
ATOM 5853 O O . ASP A 1 794 ? -5.501 -15.473 31.812 1.00 95.12 794 ASP A O 1
ATOM 5857 N N . ASP A 1 795 ? -4.046 -14.203 30.718 1.00 95.81 795 ASP A N 1
ATOM 5858 C CA . ASP A 1 795 ? -5.084 -13.549 29.904 1.00 95.81 795 ASP A CA 1
ATOM 5859 C C . ASP A 1 795 ? -5.657 -14.535 28.873 1.00 95.81 795 ASP A C 1
ATOM 5861 O O . ASP A 1 795 ? -4.919 -15.085 28.044 1.00 95.81 795 ASP A O 1
ATOM 5865 N N . LEU A 1 796 ? -6.978 -14.739 28.905 1.00 95.75 796 LEU A N 1
ATOM 5866 C CA . LEU A 1 796 ? -7.658 -15.754 28.101 1.00 95.75 796 LEU A CA 1
ATOM 5867 C C . LEU A 1 796 ? -7.463 -15.506 26.601 1.00 95.75 796 LEU A C 1
ATOM 5869 O O . LEU A 1 796 ? -7.091 -16.420 25.866 1.00 95.75 796 LEU A O 1
ATOM 5873 N N . LYS A 1 797 ? -7.639 -14.266 26.127 1.00 95.62 797 LYS A N 1
ATOM 5874 C CA . LYS A 1 797 ? -7.479 -13.948 24.698 1.00 95.62 797 LYS A CA 1
ATOM 5875 C C . LYS A 1 797 ? -6.027 -14.089 24.243 1.00 95.62 797 LYS A C 1
ATOM 5877 O O . LYS A 1 797 ? -5.786 -14.583 23.144 1.00 95.62 797 LYS A O 1
ATOM 5882 N N . ARG A 1 798 ? -5.045 -13.726 25.073 1.00 95.31 798 ARG A N 1
ATOM 5883 C CA . ARG A 1 798 ? -3.618 -13.952 24.769 1.00 95.31 798 ARG A CA 1
ATOM 5884 C C . ARG A 1 798 ? -3.259 -15.433 24.721 1.00 95.31 798 ARG A C 1
ATOM 5886 O O . ARG A 1 798 ? -2.520 -15.827 23.821 1.00 95.31 798 ARG A O 1
ATOM 5893 N N . ARG A 1 799 ? -3.794 -16.258 25.627 1.00 97.56 799 ARG A N 1
ATOM 5894 C CA . ARG A 1 799 ? -3.645 -17.724 25.570 1.00 97.56 799 ARG A CA 1
ATOM 5895 C C . ARG A 1 799 ? -4.209 -18.280 24.259 1.00 97.56 799 ARG A C 1
ATOM 5897 O O . ARG A 1 799 ? -3.553 -19.066 23.571 1.00 97.56 799 ARG A O 1
ATOM 5904 N N . LEU A 1 800 ? -5.396 -17.818 23.861 1.00 97.12 800 LEU A N 1
ATOM 5905 C CA . LEU A 1 800 ? -6.015 -18.178 22.581 1.00 97.12 800 LEU A CA 1
ATOM 5906 C C . LEU A 1 800 ? -5.195 -17.707 21.367 1.00 97.12 800 LEU A C 1
ATOM 5908 O O . LEU A 1 800 ? -5.174 -18.390 20.337 1.00 97.12 800 LEU A O 1
ATOM 5912 N N . ALA A 1 801 ? -4.488 -16.582 21.485 1.00 97.00 801 ALA A N 1
ATOM 5913 C CA . ALA A 1 801 ? -3.614 -16.079 20.434 1.00 97.00 801 ALA A CA 1
ATOM 5914 C C . ALA A 1 801 ? -2.354 -16.934 20.248 1.00 97.00 801 ALA A C 1
ATOM 5916 O O . ALA A 1 801 ? -2.066 -17.324 19.122 1.00 97.00 801 ALA A O 1
ATOM 5917 N N . TYR A 1 802 ? -1.649 -17.309 21.319 1.00 97.88 802 TYR A N 1
ATOM 5918 C CA . TYR A 1 802 ? -0.482 -18.201 21.207 1.00 97.88 802 TYR A CA 1
ATOM 5919 C C . TYR A 1 802 ? -0.850 -19.612 20.738 1.00 97.88 802 TYR A C 1
ATOM 5921 O O . TYR A 1 802 ? -0.147 -20.200 19.922 1.00 97.88 802 TYR A O 1
ATOM 5929 N N . SER A 1 803 ? -2.008 -20.129 21.142 1.00 97.19 803 SER A N 1
ATOM 5930 C CA . SER A 1 803 ? -2.509 -21.375 20.550 1.00 97.19 803 SER A CA 1
ATOM 5931 C C . SER A 1 803 ? -2.895 -21.217 19.075 1.00 97.19 803 SER A C 1
ATOM 5933 O O . SER A 1 803 ? -2.959 -22.205 18.360 1.00 97.19 803 SER A O 1
ATOM 5935 N N . THR A 1 804 ? -3.132 -19.996 18.582 1.00 96.94 804 THR A N 1
ATOM 5936 C CA . THR A 1 804 ? -3.274 -19.752 17.135 1.00 96.94 804 THR A CA 1
ATOM 5937 C C . THR A 1 804 ? -1.923 -19.786 16.433 1.00 96.94 804 THR A C 1
ATOM 5939 O O . THR A 1 804 ? -1.840 -20.424 15.395 1.00 96.94 804 THR A O 1
ATOM 5942 N N . VAL A 1 805 ? -0.878 -19.180 17.017 1.00 97.69 805 VAL A N 1
ATOM 5943 C CA . VAL A 1 805 ? 0.513 -19.283 16.519 1.00 97.69 805 VAL A CA 1
ATOM 5944 C C . VAL A 1 805 ? 0.888 -20.749 16.295 1.00 97.69 805 VAL A C 1
ATOM 5946 O O . VAL A 1 805 ? 1.353 -21.120 15.222 1.00 97.69 805 VAL A O 1
ATOM 5949 N N . SER A 1 806 ? 0.588 -21.597 17.283 1.00 97.56 806 SER A N 1
ATOM 5950 C CA . SER A 1 806 ? 0.806 -23.035 17.159 1.00 97.56 806 SER A CA 1
ATOM 5951 C C . SER A 1 806 ? -0.030 -23.647 16.031 1.00 97.56 806 SER A C 1
ATOM 5953 O O . SER A 1 806 ? 0.519 -24.237 15.115 1.00 97.56 806 SER A O 1
ATOM 5955 N N . GLN A 1 807 ? -1.351 -23.467 16.046 1.00 97.38 807 GLN A N 1
ATOM 5956 C CA . GLN A 1 807 ? -2.261 -24.248 15.197 1.00 97.38 807 GLN A CA 1
ATOM 5957 C C . GLN A 1 807 ? -2.275 -23.803 13.730 1.00 97.38 807 GLN A C 1
ATOM 5959 O O . GLN A 1 807 ? -2.467 -24.613 12.838 1.00 97.38 807 GLN A O 1
ATOM 5964 N N . VAL A 1 808 ? -1.992 -22.532 13.444 1.00 97.06 808 VAL A N 1
ATOM 5965 C CA . VAL A 1 808 ? -1.758 -22.088 12.058 1.00 97.06 808 VAL A CA 1
ATOM 5966 C C . VAL A 1 808 ? -0.510 -22.760 11.479 1.00 97.06 808 VAL A C 1
ATOM 5968 O O . VAL A 1 808 ? -0.481 -23.092 10.300 1.00 97.06 808 VAL A O 1
ATOM 5971 N N . SER A 1 809 ? 0.483 -23.058 12.316 1.00 98.00 809 SER A N 1
ATOM 5972 C CA . SER A 1 809 ? 1.704 -23.737 11.880 1.00 98.00 809 SER A CA 1
ATOM 5973 C C . SER A 1 809 ? 1.503 -25.225 11.585 1.00 98.00 809 SER A C 1
ATOM 5975 O O . SER A 1 809 ? 2.336 -25.804 10.905 1.00 98.00 809 SER A O 1
ATOM 5977 N N . TYR A 1 810 ? 0.385 -25.840 11.994 1.00 97.69 810 TYR A N 1
ATOM 5978 C CA . TYR A 1 810 ? 0.009 -27.181 11.517 1.00 97.69 810 TYR A CA 1
ATOM 5979 C C . TYR A 1 810 ? -0.348 -27.158 10.024 1.00 97.69 810 TYR A C 1
ATOM 5981 O O . TYR A 1 810 ? -0.057 -28.112 9.314 1.00 97.69 810 TYR A O 1
ATOM 5989 N N . ILE A 1 811 ? -0.935 -26.056 9.539 1.00 97.50 811 ILE A N 1
ATOM 5990 C CA . ILE A 1 811 ? -1.241 -25.859 8.112 1.00 97.50 811 ILE A CA 1
ATOM 5991 C C . ILE A 1 811 ? 0.068 -25.756 7.325 1.00 97.50 811 ILE A C 1
ATOM 5993 O O . ILE A 1 811 ? 0.244 -26.435 6.321 1.00 97.50 811 ILE A O 1
ATOM 5997 N N . VAL A 1 812 ? 1.005 -24.943 7.827 1.00 97.88 812 VAL A N 1
ATOM 5998 C CA . VAL A 1 812 ? 2.339 -24.763 7.229 1.00 97.88 812 VAL A CA 1
ATOM 5999 C C . VAL A 1 812 ? 3.128 -26.071 7.229 1.00 97.88 812 VAL A C 1
ATOM 6001 O O . VAL A 1 812 ? 3.751 -26.406 6.232 1.00 97.88 812 VAL A O 1
ATOM 6004 N N . LEU A 1 813 ? 3.064 -26.835 8.320 1.00 97.38 813 LEU A N 1
ATOM 6005 C CA . LEU A 1 813 ? 3.674 -28.158 8.408 1.00 97.38 813 LEU A CA 1
ATOM 6006 C C . LEU A 1 813 ? 3.065 -29.132 7.389 1.00 97.38 813 LEU A C 1
ATOM 6008 O O . LEU A 1 813 ? 3.810 -29.832 6.719 1.00 97.38 813 LEU A O 1
ATOM 6012 N N . GLY A 1 814 ? 1.738 -29.142 7.225 1.00 95.62 814 GLY A N 1
ATOM 6013 C CA . GLY A 1 814 ? 1.072 -29.953 6.200 1.00 95.62 814 GLY A CA 1
ATOM 6014 C C . GLY A 1 814 ? 1.507 -29.596 4.776 1.00 95.62 814 GLY A C 1
ATOM 6015 O O . GLY A 1 814 ? 1.718 -30.494 3.969 1.00 95.62 814 GLY A O 1
ATOM 6016 N N . ALA A 1 815 ? 1.715 -28.305 4.493 1.00 94.19 815 ALA A N 1
ATOM 6017 C CA . ALA A 1 815 ? 2.276 -27.845 3.220 1.00 94.19 815 ALA A CA 1
ATOM 6018 C C . ALA A 1 815 ? 3.732 -28.310 3.021 1.00 94.19 815 ALA A C 1
ATOM 6020 O O . ALA A 1 815 ? 4.133 -28.662 1.920 1.00 94.19 815 ALA A O 1
ATOM 6021 N N . ALA A 1 816 ? 4.520 -28.326 4.097 1.00 95.31 816 ALA A N 1
ATOM 6022 C CA . ALA A 1 816 ? 5.941 -28.656 4.067 1.00 95.31 816 ALA A CA 1
ATOM 6023 C C . ALA A 1 816 ? 6.247 -30.164 4.025 1.00 95.31 816 ALA A C 1
ATOM 6025 O O . ALA A 1 816 ? 7.355 -30.537 3.661 1.00 95.31 816 ALA A O 1
ATOM 6026 N N . LEU A 1 817 ? 5.295 -31.027 4.398 1.00 92.25 817 LEU A N 1
ATOM 6027 C CA . LEU A 1 817 ? 5.471 -32.486 4.356 1.00 92.25 817 LEU A CA 1
ATOM 6028 C C . LEU A 1 817 ? 5.543 -33.055 2.933 1.00 92.25 817 LEU A C 1
ATOM 6030 O O . LEU A 1 817 ? 6.008 -34.175 2.785 1.00 92.25 817 LEU A O 1
ATOM 6034 N N . LEU A 1 818 ? 5.069 -32.306 1.929 1.00 84.19 818 LEU A N 1
ATOM 6035 C CA . LEU A 1 818 ? 5.092 -32.680 0.511 1.00 84.19 818 LEU A CA 1
ATOM 6036 C C . LEU A 1 818 ? 4.663 -34.139 0.248 1.00 84.19 818 LEU A C 1
ATOM 6038 O O . LEU A 1 818 ? 5.464 -35.023 -0.032 1.00 84.19 818 LEU A O 1
ATOM 6042 N N . GLY A 1 819 ? 3.360 -34.387 0.349 1.00 85.50 819 GLY A N 1
ATOM 6043 C CA . GLY A 1 819 ? 2.723 -35.626 -0.085 1.00 85.50 819 GLY A CA 1
ATOM 6044 C C . GLY A 1 819 ? 1.209 -35.542 0.109 1.00 85.50 819 GLY A C 1
ATOM 6045 O O . GLY A 1 819 ? 0.754 -34.783 0.973 1.00 85.50 819 GLY A O 1
ATOM 6046 N N . PRO A 1 820 ? 0.405 -36.323 -0.634 1.00 88.38 820 PRO A N 1
ATOM 6047 C CA . PRO A 1 820 ? -1.043 -36.128 -0.716 1.00 88.38 820 PRO A CA 1
ATOM 6048 C C . PRO A 1 820 ? -1.714 -36.143 0.663 1.00 88.38 820 PRO A C 1
ATOM 6050 O O . PRO A 1 820 ? -2.474 -35.241 1.003 1.00 88.38 820 PRO A O 1
ATOM 6053 N N . VAL A 1 821 ? -1.360 -37.106 1.519 1.00 92.88 821 VAL A N 1
ATOM 6054 C CA . VAL A 1 821 ? -1.965 -37.270 2.853 1.00 92.88 821 VAL A CA 1
ATOM 6055 C C . VAL A 1 821 ? -1.622 -36.109 3.799 1.00 92.88 821 VAL A C 1
ATOM 6057 O O . VAL A 1 821 ? -2.499 -35.605 4.506 1.00 92.88 821 VAL A O 1
ATOM 6060 N N . GLY A 1 822 ? -0.365 -35.653 3.805 1.00 92.75 822 GLY A N 1
ATOM 6061 C CA . GLY A 1 822 ? 0.072 -34.521 4.632 1.00 92.75 822 GLY A CA 1
ATOM 6062 C C . GLY A 1 822 ? -0.579 -33.209 4.191 1.00 92.75 822 GLY A C 1
ATOM 6063 O O . GLY A 1 822 ? -1.069 -32.443 5.030 1.00 92.75 822 GLY A O 1
ATOM 6064 N N . THR A 1 823 ? -0.675 -33.002 2.876 1.00 92.38 823 THR A N 1
ATOM 6065 C CA . THR A 1 823 ? -1.337 -31.843 2.274 1.00 92.38 823 THR A CA 1
ATOM 6066 C C . THR A 1 823 ? -2.829 -31.813 2.602 1.00 92.38 823 THR A C 1
ATOM 6068 O O . THR A 1 823 ? -3.320 -30.775 3.050 1.00 92.38 823 THR A O 1
ATOM 6071 N N . ILE A 1 824 ? -3.535 -32.949 2.506 1.00 95.25 824 ILE A N 1
ATOM 6072 C CA . ILE A 1 824 ? -4.939 -33.079 2.944 1.00 95.25 824 ILE A CA 1
ATOM 6073 C C . ILE A 1 824 ? -5.086 -32.632 4.400 1.00 95.25 824 ILE A C 1
ATOM 6075 O O . ILE A 1 824 ? -5.952 -31.813 4.721 1.00 95.25 824 ILE A O 1
ATOM 6079 N N . GLY A 1 825 ? -4.204 -33.124 5.276 1.00 95.62 825 GLY A N 1
ATOM 6080 C CA . GLY A 1 825 ? -4.176 -32.751 6.687 1.00 95.62 825 GLY A CA 1
ATOM 6081 C C . GLY A 1 825 ? -4.036 -31.241 6.898 1.00 95.62 825 GLY A C 1
ATOM 6082 O O . GLY A 1 825 ? -4.786 -30.659 7.684 1.00 95.62 825 GLY A O 1
ATOM 6083 N N . GLY A 1 826 ? -3.132 -30.585 6.166 1.00 95.69 826 GLY A N 1
ATOM 6084 C CA . GLY A 1 826 ? -2.936 -29.133 6.217 1.00 95.69 826 GLY A CA 1
ATOM 6085 C C . GLY A 1 826 ? -4.151 -28.340 5.722 1.00 95.69 826 GLY A C 1
ATOM 6086 O O . GLY A 1 826 ? -4.627 -27.435 6.418 1.00 95.69 826 GLY A O 1
ATOM 6087 N N . LEU A 1 827 ? -4.690 -28.708 4.556 1.00 95.31 827 LEU A N 1
ATOM 6088 C CA . LEU A 1 827 ? -5.843 -28.058 3.924 1.00 95.31 827 LEU A CA 1
ATOM 6089 C C . LEU A 1 827 ? -7.100 -28.164 4.788 1.00 95.31 827 LEU A C 1
ATOM 6091 O O . LEU A 1 827 ? -7.753 -27.159 5.077 1.00 95.31 827 LEU A O 1
ATOM 6095 N N . VAL A 1 828 ? -7.421 -29.359 5.284 1.00 96.06 828 VAL A N 1
ATOM 6096 C CA . VAL A 1 828 ? -8.603 -29.540 6.132 1.00 96.06 828 VAL A CA 1
ATOM 6097 C C . VAL A 1 828 ? -8.421 -28.849 7.493 1.00 96.06 828 VAL A C 1
ATOM 6099 O O . VAL A 1 828 ? -9.375 -28.288 8.048 1.00 96.06 828 VAL A O 1
ATOM 6102 N N . HIS A 1 829 ? -7.187 -28.785 8.016 1.00 97.31 829 HIS A N 1
ATOM 6103 C CA . HIS A 1 829 ? -6.891 -28.035 9.239 1.00 97.31 829 HIS A CA 1
ATOM 6104 C C . HIS A 1 829 ? -7.151 -26.531 9.081 1.00 97.31 829 HIS A C 1
ATOM 6106 O O . HIS A 1 829 ? -7.624 -25.904 10.032 1.00 97.31 829 HIS A O 1
ATOM 6112 N N . LEU A 1 830 ? -6.916 -25.950 7.896 1.00 95.44 830 LEU A N 1
ATOM 6113 C CA . LEU A 1 830 ? -7.204 -24.539 7.602 1.00 95.44 830 LEU A CA 1
ATOM 6114 C C . LEU A 1 830 ? -8.668 -24.185 7.912 1.00 95.44 830 LEU A C 1
ATOM 6116 O O . LEU A 1 830 ? -8.936 -23.150 8.536 1.00 95.44 830 LEU A O 1
ATOM 6120 N N . VAL A 1 831 ? -9.598 -25.078 7.561 1.00 95.62 831 VAL A N 1
ATOM 6121 C CA . VAL A 1 831 ? -11.039 -24.933 7.820 1.00 95.62 831 VAL A CA 1
ATOM 6122 C C . VAL A 1 831 ? -11.381 -25.245 9.275 1.00 95.62 831 VAL A C 1
ATOM 6124 O O . VAL A 1 831 ? -11.960 -24.406 9.975 1.00 95.62 831 VAL A O 1
ATOM 6127 N N . HIS A 1 832 ? -10.995 -26.427 9.763 1.00 96.62 832 HIS A N 1
ATOM 6128 C CA . HIS A 1 832 ? -11.366 -26.898 11.101 1.00 96.62 832 HIS A CA 1
ATOM 6129 C C . HIS A 1 832 ? -10.873 -25.952 12.200 1.00 96.62 832 HIS A C 1
ATOM 6131 O O . HIS A 1 832 ? -11.621 -25.594 13.115 1.00 96.62 832 HIS A O 1
ATOM 6137 N N . GLN A 1 833 ? -9.634 -25.476 12.091 1.00 96.62 833 GLN A N 1
ATOM 6138 C CA . GLN A 1 833 ? -9.048 -24.544 13.046 1.00 96.62 833 GLN A CA 1
ATOM 6139 C C . GLN A 1 833 ? -9.769 -23.191 13.047 1.00 96.62 833 GLN A C 1
ATOM 6141 O O . GLN A 1 833 ? -9.954 -22.606 14.117 1.00 96.62 833 GLN A O 1
ATOM 6146 N N . GLY A 1 834 ? -10.224 -22.705 11.884 1.00 95.75 834 GLY A N 1
ATOM 6147 C CA . GLY A 1 834 ? -11.038 -21.493 11.773 1.00 95.75 834 GLY A CA 1
ATOM 6148 C C . GLY A 1 834 ? -12.305 -21.566 12.620 1.00 95.75 834 GLY A C 1
ATOM 6149 O O . GLY A 1 834 ? -12.541 -20.692 13.458 1.00 95.75 834 GLY A O 1
ATOM 6150 N N . ILE A 1 835 ? -13.063 -22.649 12.478 1.00 97.19 835 ILE A N 1
ATOM 6151 C CA . ILE A 1 835 ? -14.337 -22.863 13.179 1.00 97.19 835 ILE A CA 1
ATOM 6152 C C . ILE A 1 835 ? -14.121 -23.044 14.690 1.00 97.19 835 ILE A C 1
ATOM 6154 O O . ILE A 1 835 ? -14.823 -22.445 15.510 1.00 97.19 835 ILE A O 1
ATOM 6158 N N . MET A 1 836 ? -13.098 -23.796 15.096 1.00 97.75 836 MET A N 1
ATOM 6159 C CA . MET A 1 836 ? -12.782 -23.955 16.519 1.00 97.75 836 MET A CA 1
ATOM 6160 C C . MET A 1 836 ? -12.322 -22.629 17.143 1.00 97.75 836 MET A C 1
ATOM 6162 O O . MET A 1 836 ? -12.758 -22.256 18.235 1.00 97.75 836 MET A O 1
ATOM 6166 N N . LYS A 1 837 ? -11.482 -21.855 16.442 1.00 96.88 837 LYS A N 1
ATOM 6167 C CA . LYS A 1 837 ? -10.983 -20.571 16.953 1.00 96.88 837 LYS A CA 1
ATOM 6168 C C . LYS A 1 837 ? -12.062 -19.516 17.067 1.00 96.88 837 LYS A C 1
ATOM 6170 O O . LYS A 1 837 ? -12.071 -18.796 18.067 1.00 96.88 837 LYS A O 1
ATOM 6175 N N . ILE A 1 838 ? -12.955 -19.418 16.088 1.00 97.50 838 ILE A N 1
ATOM 6176 C CA . ILE A 1 838 ? -14.031 -18.429 16.138 1.00 97.50 838 ILE A CA 1
ATOM 6177 C C . ILE A 1 838 ? -14.946 -18.680 17.338 1.00 97.50 838 ILE A C 1
ATOM 6179 O O . ILE A 1 838 ? -15.247 -17.744 18.076 1.00 97.50 838 ILE A O 1
ATOM 6183 N N . THR A 1 839 ? -15.243 -19.954 17.617 1.00 98.25 839 THR A N 1
ATOM 6184 C CA . THR A 1 839 ? -16.011 -20.389 18.788 1.00 98.25 839 THR A CA 1
ATOM 6185 C C . THR A 1 839 ? -15.323 -19.955 20.082 1.00 98.25 839 THR A C 1
ATOM 6187 O O . THR A 1 839 ? -15.928 -19.270 20.903 1.00 98.25 839 THR A O 1
ATOM 6190 N N . LEU A 1 840 ? -14.027 -20.253 20.243 1.00 98.19 840 LEU A N 1
ATOM 6191 C CA . LEU A 1 840 ? -13.268 -19.884 21.446 1.00 98.19 840 LEU A CA 1
ATOM 6192 C C . LEU A 1 840 ? -13.209 -18.364 21.670 1.00 98.19 840 LEU A C 1
ATOM 6194 O O . LEU A 1 840 ? -13.321 -17.904 22.810 1.00 98.19 840 LEU A O 1
ATOM 6198 N N . PHE A 1 841 ? -13.049 -17.569 20.608 1.00 97.56 841 PHE A N 1
ATOM 6199 C CA . PHE A 1 841 ? -13.022 -16.109 20.719 1.00 97.56 841 PHE A CA 1
ATOM 6200 C C . PHE A 1 841 ? -14.404 -15.498 20.972 1.00 97.56 841 PHE A C 1
ATOM 6202 O O . PHE A 1 841 ? -14.483 -14.517 21.716 1.00 97.56 841 PHE A O 1
ATOM 6209 N N . PHE A 1 842 ? -15.482 -16.072 20.431 1.00 97.94 842 PHE A N 1
ATOM 6210 C CA . PHE A 1 842 ? -16.841 -15.673 20.798 1.00 97.94 842 PHE A CA 1
ATOM 6211 C C . PHE A 1 842 ? -17.157 -16.025 22.250 1.00 97.94 842 PHE A C 1
ATOM 6213 O O . PHE A 1 842 ? -17.671 -15.174 22.970 1.00 97.94 842 PHE A O 1
ATOM 6220 N N . CYS A 1 843 ? -16.765 -17.207 22.733 1.00 97.94 843 CYS A N 1
ATOM 6221 C CA . CYS A 1 843 ? -16.883 -17.555 24.149 1.00 97.94 843 CYS A CA 1
ATOM 6222 C C . CYS A 1 843 ? -16.118 -16.561 25.035 1.00 97.94 843 CYS A C 1
ATOM 6224 O O . CYS A 1 843 ? -16.684 -16.021 25.982 1.00 97.94 843 CYS A O 1
ATOM 6226 N N . ALA A 1 844 ? -14.864 -16.242 24.697 1.00 97.00 844 ALA A N 1
ATOM 6227 C CA . ALA A 1 844 ? -14.082 -15.243 25.429 1.00 97.00 844 ALA A CA 1
ATOM 6228 C C . ALA A 1 844 ? -14.734 -13.847 25.401 1.00 97.00 844 ALA A C 1
ATOM 6230 O O . ALA A 1 844 ? -14.673 -13.115 26.389 1.00 97.00 844 ALA A O 1
ATOM 6231 N N . GLY A 1 845 ? -15.375 -13.471 24.290 1.00 95.69 845 GLY A N 1
ATOM 6232 C CA . GLY A 1 845 ? -16.156 -12.239 24.179 1.00 95.69 845 GLY A CA 1
ATOM 6233 C C . GLY A 1 845 ? -17.425 -12.249 25.034 1.00 95.69 845 GLY A C 1
ATOM 6234 O O . GLY A 1 845 ? -17.710 -11.253 25.694 1.00 95.69 845 GLY A O 1
ATOM 6235 N N . ASN A 1 846 ? -18.136 -13.377 25.090 1.00 96.38 846 ASN A N 1
ATOM 6236 C CA . ASN A 1 846 ? -19.346 -13.559 25.895 1.00 96.38 846 ASN A CA 1
ATOM 6237 C C . ASN A 1 846 ? -19.035 -13.480 27.392 1.00 96.38 846 ASN A C 1
ATOM 6239 O O . ASN A 1 846 ? -19.748 -12.798 28.129 1.00 96.38 846 ASN A O 1
ATOM 6243 N N . LEU A 1 847 ? -17.942 -14.117 27.823 1.00 95.31 847 LEU A N 1
ATOM 6244 C CA . LEU A 1 847 ? -17.423 -14.057 29.192 1.00 95.31 847 LEU A CA 1
ATOM 6245 C C . LEU A 1 847 ? -17.031 -12.628 29.588 1.00 95.31 847 LEU A C 1
ATOM 6247 O O . LEU A 1 847 ? -17.410 -12.149 30.658 1.00 95.31 847 LEU A O 1
ATOM 6251 N N . ALA A 1 848 ? -16.325 -11.933 28.694 1.00 93.50 848 ALA A N 1
ATOM 6252 C CA . ALA A 1 848 ? -15.919 -10.547 28.879 1.00 93.50 848 ALA A CA 1
ATOM 6253 C C . ALA A 1 848 ? -17.116 -9.592 29.003 1.00 93.50 848 ALA A C 1
ATOM 6255 O O . ALA A 1 848 ? -17.109 -8.726 29.871 1.00 93.50 848 ALA A O 1
ATOM 6256 N N . GLU A 1 849 ? -18.128 -9.740 28.147 1.00 91.50 849 GLU A N 1
ATOM 6257 C CA . GLU A 1 849 ? -19.284 -8.836 28.096 1.00 91.50 849 GLU A CA 1
ATOM 6258 C C . GLU A 1 849 ? -20.301 -9.111 29.213 1.00 91.50 849 GLU A C 1
ATOM 6260 O O . GLU A 1 849 ? -20.901 -8.184 29.750 1.00 91.50 849 GLU A O 1
ATOM 6265 N N . THR A 1 850 ? -20.500 -10.382 29.576 1.00 91.31 850 THR A N 1
ATOM 6266 C CA . THR A 1 850 ? -21.554 -10.785 30.525 1.00 91.31 850 THR A CA 1
ATOM 6267 C C . THR A 1 850 ? -21.054 -10.810 31.966 1.00 91.31 850 THR A C 1
ATOM 6269 O O . THR A 1 850 ? -21.774 -10.391 32.870 1.00 91.31 850 THR A O 1
ATOM 6272 N N . LEU A 1 851 ? -19.830 -11.305 32.191 1.00 90.50 851 LEU A N 1
ATOM 6273 C CA . LEU A 1 851 ? -19.271 -11.524 33.530 1.00 90.50 851 LEU A CA 1
ATOM 6274 C C . LEU A 1 851 ? -18.046 -10.652 33.838 1.00 90.50 851 LEU A C 1
ATOM 6276 O O . LEU A 1 851 ? -17.557 -10.696 34.964 1.00 90.50 851 LEU A O 1
ATOM 6280 N N . GLY A 1 852 ? -17.530 -9.885 32.869 1.00 90.62 852 GLY A N 1
ATOM 6281 C CA . GLY A 1 852 ? -16.303 -9.098 33.040 1.00 90.62 852 GLY A CA 1
ATOM 6282 C C . GLY A 1 852 ? -15.031 -9.946 33.152 1.00 90.62 852 GLY A C 1
ATOM 6283 O O . GLY A 1 852 ? -13.991 -9.431 33.554 1.00 90.62 852 GLY A O 1
ATOM 6284 N N . ILE A 1 853 ? -15.109 -11.236 32.810 1.00 92.12 853 ILE A N 1
ATOM 6285 C CA . ILE A 1 853 ? -14.006 -12.185 32.970 1.00 92.12 853 ILE A CA 1
ATOM 6286 C C . ILE A 1 853 ? -13.044 -12.062 31.791 1.00 92.12 853 ILE A C 1
ATOM 6288 O O . ILE A 1 853 ? -13.434 -12.121 30.619 1.00 92.12 853 ILE A O 1
ATOM 6292 N N . HIS A 1 854 ? -11.763 -11.900 32.103 1.00 94.12 854 HIS A N 1
ATOM 6293 C CA . HIS A 1 854 ? -10.695 -11.780 31.110 1.00 94.12 854 HIS A CA 1
ATOM 6294 C C . HIS A 1 854 ? -9.538 -12.748 31.360 1.00 94.12 854 HIS A C 1
ATOM 6296 O O . HIS A 1 854 ? -8.754 -13.003 30.439 1.00 94.12 854 HIS A O 1
ATOM 6302 N N . LYS A 1 855 ? -9.422 -13.285 32.578 1.00 95.38 855 LYS A N 1
ATOM 6303 C CA . LYS A 1 855 ? -8.306 -14.134 32.995 1.00 95.38 855 LYS A CA 1
ATOM 6304 C C . LYS A 1 855 ? -8.732 -15.573 33.222 1.00 95.38 855 LYS A C 1
ATOM 6306 O O . LYS A 1 855 ? -9.876 -15.867 33.552 1.00 95.38 855 LYS A O 1
ATOM 6311 N N . VAL A 1 856 ? -7.771 -16.477 33.098 1.00 93.31 856 VAL A N 1
ATOM 6312 C CA . VAL A 1 856 ? -7.961 -17.903 33.354 1.00 93.31 856 VAL A CA 1
ATOM 6313 C C . VAL A 1 856 ? -8.172 -18.166 34.844 1.00 93.31 856 VAL A C 1
ATOM 6315 O O . VAL A 1 856 ? -9.018 -18.988 35.192 1.00 93.31 856 VAL A O 1
ATOM 6318 N N . GLY A 1 857 ? -7.488 -17.429 35.724 1.00 90.38 857 GLY A N 1
ATOM 6319 C CA . GLY A 1 857 ? -7.703 -17.524 37.173 1.00 90.38 857 GLY A CA 1
ATOM 6320 C C . GLY A 1 857 ? -9.134 -17.198 37.635 1.00 90.38 857 GLY A C 1
ATOM 6321 O O . GLY A 1 857 ? -9.549 -17.639 38.701 1.00 90.38 857 GLY A O 1
ATOM 6322 N N . GLU A 1 858 ? -9.914 -16.483 36.822 1.00 92.19 858 GLU A N 1
ATOM 6323 C CA . GLU A 1 858 ? -11.291 -16.063 37.128 1.00 92.19 858 GLU A CA 1
ATOM 6324 C C . GLU A 1 858 ? -12.346 -17.105 36.700 1.00 92.19 858 GLU A C 1
ATOM 6326 O O . GLU A 1 858 ? -13.539 -16.911 36.919 1.00 92.19 858 GLU A O 1
ATOM 6331 N N . MET A 1 859 ? -11.930 -18.225 36.096 1.00 93.31 859 MET A N 1
ATOM 6332 C CA . MET A 1 859 ? -12.834 -19.185 35.448 1.00 93.31 859 MET A CA 1
ATOM 6333 C C . MET A 1 859 ? -13.565 -20.133 36.413 1.00 93.31 859 MET A C 1
ATOM 6335 O O . MET A 1 859 ? -14.373 -20.941 35.963 1.00 93.31 859 MET A O 1
ATOM 6339 N N . ALA A 1 860 ? -13.311 -20.065 37.723 1.00 94.00 860 ALA A N 1
ATOM 6340 C CA . ALA A 1 860 ? -13.900 -20.978 38.705 1.00 94.00 860 ALA A CA 1
ATOM 6341 C C . ALA A 1 860 ? -15.443 -20.900 38.737 1.00 94.00 860 ALA A C 1
ATOM 6343 O O . ALA A 1 860 ? -16.022 -19.836 38.962 1.00 94.00 860 ALA A O 1
ATOM 6344 N N . GLY A 1 861 ? -16.116 -22.031 38.508 1.00 91.00 861 GLY A N 1
ATOM 6345 C CA . GLY A 1 861 ? -17.578 -22.155 38.557 1.00 91.00 861 GLY A CA 1
ATOM 6346 C C . GLY A 1 861 ? -18.338 -21.423 37.446 1.00 91.00 861 GLY A C 1
ATOM 6347 O O . GLY A 1 861 ? -19.564 -21.303 37.514 1.00 91.00 861 GLY A O 1
ATOM 6348 N N . VAL A 1 862 ? -17.646 -20.924 36.417 1.00 92.81 862 VAL A N 1
ATOM 6349 C CA . VAL A 1 862 ? -18.256 -20.164 35.313 1.00 92.81 862 VAL A CA 1
ATOM 6350 C C . VAL A 1 862 ? -19.201 -21.018 34.464 1.00 92.81 862 VAL A C 1
ATOM 6352 O O . VAL A 1 862 ? -20.205 -20.498 33.981 1.00 92.81 862 VAL A O 1
ATOM 6355 N N . GLY A 1 863 ? -18.954 -22.325 34.338 1.00 93.19 863 GLY A N 1
ATOM 6356 C CA . GLY A 1 863 ? -19.807 -23.251 33.585 1.00 93.19 863 GLY A CA 1
ATOM 6357 C C . GLY A 1 863 ? -21.202 -23.420 34.183 1.00 93.19 863 GLY A C 1
ATOM 6358 O O . GLY A 1 863 ? -22.165 -23.596 33.451 1.00 93.19 863 GLY A O 1
ATOM 6359 N N . ARG A 1 864 ? -21.358 -23.264 35.503 1.00 88.38 864 ARG A N 1
ATOM 6360 C CA . ARG A 1 864 ? -22.688 -23.259 36.144 1.00 88.38 864 ARG A CA 1
ATOM 6361 C C . ARG A 1 864 ? -23.444 -21.951 35.922 1.00 88.38 864 ARG A C 1
ATOM 6363 O O . ARG A 1 864 ? -24.663 -21.911 36.055 1.00 88.38 864 ARG A O 1
ATOM 6370 N N . ARG A 1 865 ? -22.716 -20.871 35.628 1.00 89.56 865 ARG A N 1
ATOM 6371 C CA . ARG A 1 865 ? -23.292 -19.547 35.381 1.00 89.56 865 ARG A CA 1
ATOM 6372 C C . ARG A 1 865 ? -23.734 -19.461 33.929 1.00 89.56 865 ARG A C 1
ATOM 6374 O O . ARG A 1 865 ? -24.932 -19.337 33.724 1.00 89.56 865 ARG A O 1
ATOM 6381 N N . MET A 1 866 ? -22.792 -19.639 32.994 1.00 94.31 866 MET A N 1
ATOM 6382 C CA . MET A 1 866 ? -22.961 -19.576 31.533 1.00 94.31 866 MET A CA 1
ATOM 6383 C C . MET A 1 866 ? -22.771 -20.962 30.873 1.00 94.31 866 MET A C 1
ATOM 6385 O O . MET A 1 866 ? -21.751 -21.194 30.205 1.00 94.31 866 MET A O 1
ATOM 6389 N N . PRO A 1 867 ? -23.698 -21.919 31.079 1.00 94.94 867 PRO A N 1
ATOM 6390 C CA . PRO A 1 867 ? -23.520 -23.310 30.662 1.00 94.94 867 PRO A CA 1
ATOM 6391 C C . PRO A 1 867 ? -23.401 -23.477 29.149 1.00 94.94 867 PRO A C 1
ATOM 6393 O O . PRO A 1 867 ? -22.593 -24.280 28.689 1.00 94.94 867 PRO A O 1
ATOM 6396 N N . TRP A 1 868 ? -24.138 -22.700 28.357 1.00 97.25 868 TRP A N 1
ATOM 6397 C CA . TRP A 1 868 ? -24.141 -22.846 26.903 1.00 97.25 868 TRP A CA 1
ATOM 6398 C C . TRP A 1 868 ? -22.885 -22.243 26.277 1.00 97.25 868 TRP A C 1
ATOM 6400 O O . TRP A 1 868 ? -22.265 -22.859 25.409 1.00 97.25 868 TRP A O 1
ATOM 6410 N N . THR A 1 869 ? -22.443 -21.082 26.772 1.00 97.19 869 THR A N 1
ATOM 6411 C CA . THR A 1 869 ? -21.157 -20.504 26.354 1.00 97.19 869 THR A CA 1
ATOM 6412 C C . THR A 1 869 ? -19.993 -21.427 26.721 1.00 97.19 869 THR A C 1
ATOM 6414 O O . THR A 1 869 ? -19.084 -21.616 25.910 1.00 97.19 869 THR A O 1
ATOM 6417 N N . MET A 1 870 ? -20.004 -22.030 27.914 1.00 97.31 870 MET A N 1
ATOM 6418 C CA . MET A 1 870 ? -18.939 -22.949 28.317 1.00 97.31 870 MET A CA 1
ATOM 6419 C C . MET A 1 870 ? -19.019 -24.310 27.628 1.00 97.31 870 MET A C 1
ATOM 6421 O O . MET A 1 870 ? -17.970 -24.897 27.388 1.00 97.31 870 MET A O 1
ATOM 6425 N N . ALA A 1 871 ? -20.205 -24.794 27.251 1.00 98.00 871 ALA A N 1
ATOM 6426 C CA . ALA A 1 871 ? -20.342 -26.009 26.449 1.00 98.00 871 ALA A CA 1
ATOM 6427 C C . ALA A 1 871 ? -19.706 -25.815 25.065 1.00 98.00 871 ALA A C 1
ATOM 6429 O O . ALA A 1 871 ? -18.892 -26.633 24.640 1.00 98.00 871 ALA A O 1
ATOM 6430 N N . ALA A 1 872 ? -19.979 -24.678 24.415 1.00 98.31 872 ALA A N 1
ATOM 6431 C CA . ALA A 1 872 ? -19.322 -24.302 23.166 1.00 98.31 872 ALA A CA 1
ATOM 6432 C C . ALA A 1 872 ? -17.796 -24.178 23.316 1.00 98.31 872 ALA A C 1
ATOM 6434 O O . ALA A 1 872 ? -17.046 -24.665 22.467 1.00 98.31 872 ALA A O 1
ATOM 6435 N N . PHE A 1 873 ? -17.325 -23.581 24.418 1.00 98.44 873 PHE A N 1
ATOM 6436 C CA . PHE A 1 873 ? -15.894 -23.498 24.713 1.00 98.44 873 PHE A CA 1
ATOM 6437 C C . PHE A 1 873 ? -15.277 -24.891 24.899 1.00 98.44 873 PHE A C 1
ATOM 6439 O O . PHE A 1 873 ? -14.210 -25.147 24.348 1.00 98.44 873 PHE A O 1
ATOM 6446 N N . SER A 1 874 ? -15.940 -25.796 25.632 1.00 98.38 874 SER A N 1
ATOM 6447 C CA . SER A 1 874 ? -15.504 -27.185 25.820 1.00 98.38 874 SER A CA 1
ATOM 6448 C C . SER A 1 874 ? -15.386 -27.918 24.486 1.00 98.38 874 SER A C 1
ATOM 6450 O O . SER A 1 874 ? -14.331 -28.475 24.208 1.00 98.38 874 SER A O 1
ATOM 6452 N N . VAL A 1 875 ? -16.420 -27.872 23.639 1.00 98.44 875 VAL A N 1
ATOM 6453 C CA . VAL A 1 875 ? -16.432 -28.515 22.311 1.00 98.44 875 VAL A CA 1
ATOM 6454 C C . VAL A 1 875 ? -15.251 -28.043 21.468 1.00 98.44 875 VAL A C 1
ATOM 6456 O O . VAL A 1 875 ? -14.459 -28.851 20.984 1.00 98.44 875 VAL A O 1
ATOM 6459 N N . ALA A 1 876 ? -15.072 -26.727 21.352 1.00 98.19 876 ALA A N 1
ATOM 6460 C CA . ALA A 1 876 ? -13.969 -26.178 20.579 1.00 98.19 876 ALA A CA 1
ATOM 6461 C C . ALA A 1 876 ? -12.603 -26.511 21.201 1.00 98.19 876 ALA A C 1
ATOM 6463 O O . ALA A 1 876 ? -11.674 -26.846 20.474 1.00 98.19 876 ALA A O 1
ATOM 6464 N N . ALA A 1 877 ? -12.461 -26.468 22.530 1.00 98.12 877 ALA A N 1
ATOM 6465 C CA . ALA A 1 877 ? -11.216 -26.806 23.219 1.00 98.12 877 ALA A CA 1
ATOM 6466 C C . ALA A 1 877 ? -10.824 -28.283 23.034 1.00 98.12 877 ALA A C 1
ATOM 6468 O O . ALA A 1 877 ? -9.667 -28.567 22.730 1.00 98.12 877 ALA A O 1
ATOM 6469 N N . LEU A 1 878 ? -11.778 -29.212 23.150 1.00 98.12 878 LEU A N 1
ATOM 6470 C CA . LEU A 1 878 ? -11.564 -30.640 22.885 1.00 98.12 878 LEU A CA 1
ATOM 6471 C C . LEU A 1 878 ? -11.209 -30.883 21.411 1.00 98.12 878 LEU A C 1
ATOM 6473 O O . LEU A 1 878 ? -10.323 -31.686 21.114 1.00 98.12 878 LEU A O 1
ATOM 6477 N N . GLY A 1 879 ? -11.811 -30.124 20.493 1.00 97.00 879 GLY A N 1
ATOM 6478 C CA . GLY A 1 879 ? -11.417 -30.116 19.087 1.00 97.00 879 GLY A CA 1
ATOM 6479 C C . GLY A 1 879 ? -9.977 -29.640 18.870 1.00 97.00 879 GLY A C 1
ATOM 6480 O O . GLY A 1 879 ? -9.220 -30.300 18.166 1.00 97.00 879 GLY A O 1
ATOM 6481 N N . MET A 1 880 ? -9.551 -28.552 19.522 1.00 96.25 880 MET A N 1
ATOM 6482 C CA . MET A 1 880 ? -8.167 -28.057 19.431 1.00 96.25 880 MET A CA 1
ATOM 6483 C C . MET A 1 880 ? -7.144 -29.066 19.986 1.00 96.25 880 MET A C 1
ATOM 6485 O O . MET A 1 880 ? -6.013 -29.140 19.490 1.00 96.25 880 MET A O 1
ATOM 6489 N N . ILE A 1 881 ? -7.528 -29.834 21.014 1.00 97.25 881 ILE A N 1
ATOM 6490 C CA . ILE A 1 881 ? -6.744 -30.963 21.537 1.00 97.25 881 ILE A CA 1
ATOM 6491 C C . ILE A 1 881 ? -6.670 -32.071 20.479 1.00 97.25 881 ILE A C 1
ATOM 6493 O O . ILE A 1 881 ? -5.575 -32.560 20.208 1.00 97.25 881 ILE A O 1
ATOM 6497 N N . GLY A 1 882 ? -7.781 -32.358 19.801 1.00 95.06 882 GLY A N 1
ATOM 6498 C CA . GLY A 1 882 ? -7.886 -33.369 18.748 1.00 95.06 882 GLY A CA 1
ATOM 6499 C C . GLY A 1 882 ? -8.604 -34.631 19.214 1.00 95.06 882 GLY A C 1
ATOM 6500 O O . GLY A 1 882 ? -8.183 -35.721 18.862 1.00 95.06 882 GLY A O 1
ATOM 6501 N N . LEU A 1 883 ? -9.644 -34.502 20.043 1.00 95.94 883 LEU A N 1
ATOM 6502 C CA . LEU A 1 883 ? -10.419 -35.644 20.541 1.00 95.94 883 LEU A CA 1
ATOM 6503 C C . LEU A 1 883 ? -11.588 -35.994 19.596 1.00 95.94 883 LEU A C 1
ATOM 6505 O O . LEU A 1 883 ? -12.311 -35.082 19.185 1.00 95.94 883 LEU A O 1
ATOM 6509 N N . PRO A 1 884 ? -11.835 -37.279 19.281 1.00 94.00 884 PRO A N 1
ATOM 6510 C CA . PRO A 1 884 ? -13.050 -37.704 18.581 1.00 94.00 884 PRO A CA 1
ATOM 6511 C C . PRO A 1 884 ? -14.322 -37.394 19.397 1.00 94.00 884 PRO A C 1
ATOM 6513 O O . PRO A 1 884 ? -14.279 -37.477 20.627 1.00 94.00 884 PRO A O 1
ATOM 6516 N N . PRO A 1 885 ? -15.466 -37.062 18.765 1.00 94.44 885 PRO A N 1
ATOM 6517 C CA . PRO A 1 885 ? -15.712 -36.932 17.322 1.00 94.44 885 PRO A CA 1
ATOM 6518 C C . PRO A 1 885 ? -15.525 -35.496 16.780 1.00 94.44 885 PRO A C 1
ATOM 6520 O O . PRO A 1 885 ? -16.251 -35.067 15.889 1.00 94.44 885 PRO A O 1
ATOM 6523 N N . MET A 1 886 ? -14.617 -34.691 17.341 1.00 96.75 886 MET A N 1
ATOM 6524 C CA . MET A 1 886 ? -14.456 -33.289 16.928 1.00 96.75 886 MET A CA 1
ATOM 6525 C C . MET A 1 886 ? -13.660 -33.166 15.620 1.00 96.75 886 MET A C 1
ATOM 6527 O O . MET A 1 886 ? -12.697 -33.899 15.405 1.00 96.75 886 MET A O 1
ATOM 6531 N N . ALA A 1 887 ? -13.963 -32.156 14.798 1.00 95.50 887 ALA A N 1
ATOM 6532 C CA . ALA A 1 887 ? -13.286 -31.911 13.517 1.00 95.50 887 ALA A CA 1
ATOM 6533 C C . ALA A 1 887 ? -11.745 -31.819 13.614 1.00 95.50 887 ALA A C 1
ATOM 6535 O O . ALA A 1 887 ? -11.018 -32.250 12.718 1.00 95.50 887 ALA A O 1
ATOM 6536 N N . GLY A 1 888 ? -11.214 -31.299 14.726 1.00 94.50 888 GLY A N 1
ATOM 6537 C CA . GLY A 1 888 ? -9.767 -31.207 14.932 1.00 94.50 888 GLY A CA 1
ATOM 6538 C C . GLY A 1 888 ? -9.043 -32.561 14.941 1.00 94.50 888 GLY A C 1
ATOM 6539 O O . GLY A 1 888 ? -7.896 -32.616 14.495 1.00 94.50 888 GLY A O 1
ATOM 6540 N N . PHE A 1 889 ? -9.706 -33.649 15.357 1.00 96.62 889 PHE A N 1
ATOM 6541 C CA . PHE A 1 889 ? -9.146 -35.006 15.295 1.00 96.62 889 PHE A CA 1
ATOM 6542 C C . PHE A 1 889 ? -8.819 -35.404 13.852 1.00 96.62 889 PHE A C 1
ATOM 6544 O O . PHE A 1 889 ? -7.681 -35.764 13.573 1.00 96.62 889 PHE A O 1
ATOM 6551 N N . VAL A 1 890 ? -9.775 -35.225 12.931 1.00 96.25 890 VAL A N 1
ATOM 6552 C CA . VAL A 1 890 ? -9.638 -35.565 11.502 1.00 96.25 890 VAL A CA 1
ATOM 6553 C C . VAL A 1 890 ? -8.390 -34.917 10.906 1.00 96.25 890 VAL A C 1
ATOM 6555 O O . VAL A 1 890 ? -7.524 -35.592 10.364 1.00 96.25 890 VAL A O 1
ATOM 6558 N N . SER A 1 891 ? -8.246 -33.602 11.089 1.00 95.00 891 SER A N 1
ATOM 6559 C CA . SER A 1 891 ? -7.110 -32.865 10.526 1.00 95.00 891 SER A CA 1
ATOM 6560 C C . SER A 1 891 ? -5.752 -33.327 11.064 1.00 95.00 891 SER A C 1
ATOM 6562 O O . SER A 1 891 ? -4.789 -33.454 10.314 1.00 95.00 891 SER A O 1
ATOM 6564 N N . LYS A 1 892 ? -5.665 -33.607 12.370 1.00 95.56 892 LYS A N 1
ATOM 6565 C CA . LYS A 1 892 ? -4.416 -34.037 13.006 1.00 95.56 892 LYS A CA 1
ATOM 6566 C C . LYS A 1 892 ? -4.069 -35.482 12.683 1.00 95.56 892 LYS A C 1
ATOM 6568 O O . LYS A 1 892 ? -2.887 -35.802 12.610 1.00 95.56 892 LYS A O 1
ATOM 6573 N N . TRP A 1 893 ? -5.079 -36.325 12.487 1.00 95.88 893 TRP A N 1
ATOM 6574 C CA . TRP A 1 893 ? -4.892 -37.701 12.055 1.00 95.88 893 TRP A CA 1
ATOM 6575 C C . TRP A 1 893 ? -4.193 -37.745 10.695 1.00 95.88 893 TRP A C 1
ATOM 6577 O O . TRP A 1 893 ? -3.123 -38.335 10.600 1.00 95.88 893 TRP A O 1
ATOM 6587 N N . TYR A 1 894 ? -4.712 -37.012 9.702 1.00 96.56 894 TYR A N 1
ATOM 6588 C CA . TYR A 1 894 ? -4.106 -36.926 8.367 1.00 96.56 894 TYR A CA 1
ATOM 6589 C C . TYR A 1 894 ? -2.705 -36.299 8.385 1.00 96.56 894 TYR A C 1
ATOM 6591 O O . TYR A 1 894 ? -1.817 -36.772 7.685 1.00 96.56 894 TYR A O 1
ATOM 6599 N N . LEU A 1 895 ? -2.457 -35.285 9.224 1.00 96.31 895 LEU A N 1
ATOM 6600 C CA . LEU A 1 895 ? -1.100 -34.749 9.404 1.00 96.31 895 LEU A CA 1
ATOM 6601 C C . LEU A 1 895 ? -0.133 -35.795 9.982 1.00 96.31 895 LEU A C 1
ATOM 6603 O O . LEU A 1 895 ? 1.012 -35.877 9.547 1.00 96.31 895 LEU A O 1
ATOM 6607 N N . GLY A 1 896 ? -0.584 -36.599 10.948 1.00 96.06 896 GLY A N 1
ATOM 6608 C CA . GLY A 1 896 ? 0.224 -37.655 11.556 1.00 96.06 896 GLY A CA 1
ATOM 6609 C C . GLY A 1 896 ? 0.518 -38.804 10.592 1.00 96.06 896 GLY A C 1
ATOM 6610 O O . GLY A 1 896 ? 1.670 -39.208 10.454 1.00 96.06 896 GLY A O 1
ATOM 6611 N N . THR A 1 897 ? -0.496 -39.306 9.886 1.00 96.25 897 THR A N 1
ATOM 6612 C CA . THR A 1 897 ? -0.313 -40.367 8.884 1.00 96.25 897 THR A CA 1
ATOM 6613 C C . THR A 1 897 ? 0.460 -39.868 7.667 1.00 96.25 897 THR A C 1
ATOM 6615 O O . THR A 1 897 ? 1.274 -40.606 7.125 1.00 96.25 897 THR A O 1
ATOM 6618 N N . GLY A 1 898 ? 0.264 -38.608 7.270 1.00 94.69 898 GLY A N 1
ATOM 6619 C CA . GLY A 1 898 ? 1.023 -37.963 6.202 1.00 94.69 898 GLY A CA 1
ATOM 6620 C C . GLY A 1 898 ? 2.501 -37.810 6.542 1.00 94.69 898 GLY A C 1
ATOM 6621 O O . GLY A 1 898 ? 3.342 -38.084 5.696 1.00 94.69 898 GLY A O 1
ATOM 6622 N N . ALA A 1 899 ? 2.827 -37.472 7.792 1.00 94.88 899 ALA A N 1
ATOM 6623 C CA . ALA A 1 899 ? 4.209 -37.448 8.263 1.00 94.88 899 ALA A CA 1
ATOM 6624 C C . ALA A 1 899 ? 4.878 -38.828 8.186 1.00 94.88 899 ALA A C 1
ATOM 6626 O O . ALA A 1 899 ? 6.021 -38.930 7.753 1.00 94.88 899 ALA A O 1
ATOM 6627 N N . LEU A 1 900 ? 4.166 -39.895 8.565 1.00 95.25 900 LEU A N 1
ATOM 6628 C CA . LEU A 1 900 ? 4.680 -41.262 8.441 1.00 95.25 900 LEU A CA 1
ATOM 6629 C C . LEU A 1 900 ? 4.874 -41.667 6.975 1.00 95.25 900 LEU A C 1
ATOM 6631 O O . LEU A 1 900 ? 5.896 -42.260 6.645 1.00 95.25 900 LEU A O 1
ATOM 6635 N N . ALA A 1 901 ? 3.927 -41.314 6.103 1.00 93.25 901 ALA A N 1
ATOM 6636 C CA . ALA A 1 901 ? 4.013 -41.589 4.670 1.00 93.25 901 ALA A CA 1
ATOM 6637 C C . ALA A 1 901 ? 5.184 -40.851 3.998 1.00 93.25 901 ALA A C 1
ATOM 6639 O O . ALA A 1 901 ? 5.817 -41.407 3.107 1.00 93.25 901 ALA A O 1
ATOM 6640 N N . ALA A 1 902 ? 5.504 -39.639 4.458 1.00 89.56 902 ALA A N 1
ATOM 6641 C CA . ALA A 1 902 ? 6.649 -38.857 3.992 1.00 89.56 902 ALA A CA 1
ATOM 6642 C C . ALA A 1 902 ? 7.998 -39.301 4.602 1.00 89.56 902 ALA A C 1
ATOM 6644 O O . ALA A 1 902 ? 9.030 -38.719 4.290 1.00 89.56 902 ALA A O 1
ATOM 6645 N N . GLY A 1 903 ? 8.015 -40.302 5.495 1.00 91.00 903 GLY A N 1
ATOM 6646 C CA . GLY A 1 903 ? 9.229 -40.738 6.200 1.00 91.00 903 GLY A CA 1
ATOM 6647 C C . GLY A 1 903 ? 9.675 -39.815 7.346 1.00 91.00 903 GLY A C 1
ATOM 6648 O O . GLY A 1 903 ? 10.696 -40.061 7.983 1.00 91.00 903 GLY A O 1
ATOM 6649 N N . GLU A 1 904 ? 8.888 -38.792 7.680 1.00 92.69 904 GLU A N 1
ATOM 6650 C CA . GLU A 1 904 ? 9.221 -37.741 8.647 1.00 92.69 904 GLU A CA 1
ATOM 6651 C C . GLU A 1 904 ? 8.669 -38.055 10.050 1.00 92.69 904 GLU A C 1
ATOM 6653 O O . GLU A 1 904 ? 7.914 -37.287 10.654 1.00 92.69 904 GLU A O 1
ATOM 6658 N N . ALA A 1 905 ? 9.037 -39.211 10.612 1.00 92.88 905 ALA A N 1
ATOM 6659 C CA . ALA A 1 905 ? 8.474 -39.713 11.875 1.00 92.88 905 ALA A CA 1
ATOM 6660 C C . ALA A 1 905 ? 8.639 -38.750 13.073 1.00 92.88 905 ALA A C 1
ATOM 6662 O O . ALA A 1 905 ? 7.814 -38.742 13.992 1.00 92.88 905 ALA A O 1
ATOM 6663 N N . TRP A 1 906 ? 9.662 -37.890 13.063 1.00 95.44 906 TRP A N 1
ATOM 6664 C CA . TRP A 1 906 ? 9.869 -36.869 14.096 1.00 95.44 906 TRP A CA 1
ATOM 6665 C C . TRP A 1 906 ? 8.718 -35.849 14.160 1.00 95.44 906 TRP A C 1
ATOM 6667 O O . TRP A 1 906 ? 8.413 -35.326 15.236 1.00 95.44 906 TRP A O 1
ATOM 6677 N N . VAL A 1 907 ? 8.019 -35.606 13.046 1.00 95.25 907 VAL A N 1
ATOM 6678 C CA . VAL A 1 907 ? 6.854 -34.716 12.995 1.00 95.25 907 VAL A CA 1
ATOM 6679 C C . VAL A 1 907 ? 5.709 -35.268 13.845 1.00 95.25 907 VAL A C 1
ATOM 6681 O O . VAL A 1 907 ? 5.031 -34.505 14.536 1.00 95.25 907 VAL A O 1
ATOM 6684 N N . VAL A 1 908 ? 5.528 -36.591 13.896 1.00 95.94 908 VAL A N 1
ATOM 6685 C CA . VAL A 1 908 ? 4.515 -37.224 14.757 1.00 95.94 908 VAL A CA 1
ATOM 6686 C C . VAL A 1 908 ? 4.782 -36.904 16.228 1.00 95.94 908 VAL A C 1
ATOM 6688 O O . VAL A 1 908 ? 3.856 -36.539 16.957 1.00 95.94 908 VAL A O 1
ATOM 6691 N N . ALA A 1 909 ? 6.045 -36.944 16.663 1.00 96.44 909 ALA A N 1
ATOM 6692 C CA . ALA A 1 909 ? 6.420 -36.570 18.026 1.00 96.44 909 ALA A CA 1
ATOM 6693 C C . ALA A 1 909 ? 6.072 -35.101 18.334 1.00 96.44 909 ALA A C 1
ATOM 6695 O O . ALA A 1 909 ? 5.548 -34.801 19.409 1.00 96.44 909 ALA A O 1
ATOM 6696 N N . VAL A 1 910 ? 6.275 -34.191 17.375 1.00 97.38 910 VAL A N 1
ATOM 6697 C CA . VAL A 1 910 ? 5.891 -32.773 17.496 1.00 97.38 910 VAL A CA 1
ATOM 6698 C C . VAL A 1 910 ? 4.373 -32.610 17.634 1.00 97.38 910 VAL A C 1
ATOM 6700 O O . VAL A 1 910 ? 3.907 -31.870 18.509 1.00 97.38 910 VAL A O 1
ATOM 6703 N N . LEU A 1 911 ? 3.587 -33.312 16.812 1.00 95.88 911 LEU A N 1
ATOM 6704 C CA . LEU A 1 911 ? 2.119 -33.267 16.841 1.00 95.88 911 LEU A CA 1
ATOM 6705 C C . LEU A 1 911 ? 1.555 -33.824 18.158 1.00 95.88 911 LEU A C 1
ATOM 6707 O O . LEU A 1 911 ? 0.630 -33.235 18.735 1.00 95.88 911 LEU A O 1
ATOM 6711 N N . LEU A 1 912 ? 2.130 -34.918 18.669 1.00 95.81 912 LEU A N 1
ATOM 6712 C CA . LEU A 1 912 ? 1.772 -35.504 19.963 1.00 95.81 912 LEU A CA 1
ATOM 6713 C C . LEU A 1 912 ? 2.124 -34.560 21.116 1.00 95.81 912 LEU A C 1
ATOM 6715 O O . LEU A 1 912 ? 1.254 -34.236 21.929 1.00 95.81 912 LEU A O 1
ATOM 6719 N N . ALA A 1 913 ? 3.355 -34.044 21.150 1.00 97.50 913 ALA A N 1
ATOM 6720 C CA . ALA A 1 913 ? 3.802 -33.100 22.171 1.00 97.50 913 ALA A CA 1
ATOM 6721 C C . ALA A 1 913 ? 2.925 -31.840 22.198 1.00 97.50 913 ALA A C 1
ATOM 6723 O O . ALA A 1 913 ? 2.472 -31.407 23.260 1.00 97.50 913 ALA A O 1
ATOM 6724 N N . SER A 1 914 ? 2.608 -31.270 21.035 1.00 96.31 914 SER A N 1
ATOM 6725 C CA . SER A 1 914 ? 1.715 -30.116 20.964 1.00 96.31 914 SER A CA 1
ATOM 6726 C C . SER A 1 914 ? 0.284 -30.457 21.385 1.00 96.31 914 SER A C 1
ATOM 6728 O O . SER A 1 914 ? -0.355 -29.645 22.051 1.00 96.31 914 SER A O 1
ATOM 6730 N N . SER A 1 915 ? -0.226 -31.652 21.083 1.00 95.31 915 SER A N 1
ATOM 6731 C CA . SER A 1 915 ? -1.555 -32.088 21.535 1.00 95.31 915 SER A CA 1
ATOM 6732 C C . SER A 1 915 ? -1.628 -32.276 23.054 1.00 95.31 915 SER A C 1
ATOM 6734 O O . SER A 1 915 ? -2.596 -31.821 23.669 1.00 95.31 915 SER A O 1
ATOM 6736 N N . LEU A 1 916 ? -0.573 -32.804 23.681 1.00 97.56 916 LEU A N 1
ATOM 6737 C CA . LEU A 1 916 ? -0.437 -32.850 25.141 1.00 97.56 916 LEU A CA 1
ATOM 6738 C C . LEU A 1 916 ? -0.371 -31.445 25.752 1.00 97.56 916 LEU A C 1
ATOM 6740 O O . LEU A 1 916 ? -1.065 -31.162 26.729 1.00 97.56 916 LEU A O 1
ATOM 6744 N N . LEU A 1 917 ? 0.387 -30.525 25.148 1.00 97.56 917 LEU A N 1
ATOM 6745 C CA . LEU A 1 917 ? 0.423 -29.128 25.589 1.00 97.56 917 LEU A CA 1
ATOM 6746 C C . LEU A 1 917 ? -0.947 -28.448 25.438 1.00 97.56 917 LEU A C 1
ATOM 6748 O O . LEU A 1 917 ? -1.362 -27.722 26.340 1.00 97.56 917 LEU A O 1
ATOM 6752 N N . ASN A 1 918 ? -1.680 -28.719 24.350 1.00 96.19 918 ASN A N 1
ATOM 6753 C CA . ASN A 1 918 ? -3.058 -28.253 24.159 1.00 96.19 918 ASN A CA 1
ATOM 6754 C C . ASN A 1 918 ? -3.959 -28.706 25.310 1.00 96.19 918 ASN A C 1
ATOM 6756 O O . ASN A 1 918 ? -4.691 -27.887 25.871 1.00 96.19 918 ASN A O 1
ATOM 6760 N N . ALA A 1 919 ? -3.866 -29.975 25.708 1.00 97.56 919 ALA A N 1
ATOM 6761 C CA . ALA A 1 919 ? -4.590 -30.488 26.863 1.00 97.56 919 ALA A CA 1
ATOM 6762 C C . ALA A 1 919 ? -4.163 -29.769 28.154 1.00 97.56 919 ALA A C 1
ATOM 6764 O O . ALA A 1 919 ? -5.022 -29.302 28.905 1.00 97.56 919 ALA A O 1
ATOM 6765 N N . ALA A 1 920 ? -2.858 -29.576 28.361 1.00 97.44 920 ALA A N 1
ATOM 6766 C CA . ALA A 1 920 ? -2.307 -28.926 29.547 1.00 97.44 920 ALA A CA 1
ATOM 6767 C C . ALA A 1 920 ? -2.787 -27.477 29.736 1.00 97.44 920 ALA A C 1
ATOM 6769 O O . ALA A 1 920 ? -2.982 -27.055 30.874 1.00 97.44 920 ALA A O 1
ATOM 6770 N N . TYR A 1 921 ? -3.018 -26.705 28.665 1.00 96.31 921 TYR A N 1
ATOM 6771 C CA . TYR A 1 921 ? -3.493 -25.320 28.802 1.00 96.31 921 TYR A CA 1
ATOM 6772 C C . TYR A 1 921 ? -5.016 -25.138 28.647 1.00 96.31 921 TYR A C 1
ATOM 6774 O O . TYR A 1 921 ? -5.520 -24.076 29.036 1.00 96.31 921 TYR A O 1
ATOM 6782 N N . PHE A 1 922 ? -5.762 -26.123 28.128 1.00 97.62 922 PHE A N 1
ATOM 6783 C CA . PHE A 1 922 ? -7.230 -26.069 28.020 1.00 97.62 922 PHE A CA 1
ATOM 6784 C C . PHE A 1 922 ? -7.970 -26.839 29.120 1.00 97.62 922 PHE A C 1
ATOM 6786 O O . PHE A 1 922 ? -8.914 -26.289 29.689 1.00 97.62 922 PHE A O 1
ATOM 6793 N N . LEU A 1 923 ? -7.563 -28.066 29.461 1.00 97.19 923 LEU A N 1
ATOM 6794 C CA . LEU A 1 923 ? -8.274 -28.885 30.453 1.00 97.19 923 LEU A CA 1
ATOM 6795 C C . LEU A 1 923 ? -8.371 -28.215 31.831 1.00 97.19 923 LEU A C 1
ATOM 6797 O O . LEU A 1 923 ? -9.454 -28.268 32.413 1.00 97.19 923 LEU A O 1
ATOM 6801 N N . PRO A 1 924 ? -7.349 -27.495 32.343 1.00 96.69 924 PRO A N 1
ATOM 6802 C CA . PRO A 1 924 ? -7.498 -26.765 33.601 1.00 96.69 924 PRO A CA 1
ATOM 6803 C C . PRO A 1 924 ? -8.579 -25.679 33.558 1.00 96.69 924 PRO A C 1
ATOM 6805 O O . PRO A 1 924 ? -9.233 -25.435 34.571 1.00 96.69 924 PRO A O 1
ATOM 6808 N N . ILE A 1 925 ? -8.802 -25.048 32.396 1.00 96.75 925 ILE A N 1
ATOM 6809 C CA . ILE A 1 925 ? -9.878 -24.063 32.206 1.00 96.75 925 ILE A CA 1
ATOM 6810 C C . ILE A 1 925 ? -11.234 -24.761 32.312 1.00 96.75 925 ILE A C 1
ATOM 6812 O O . ILE A 1 925 ? -12.110 -24.284 33.030 1.00 96.75 925 ILE A O 1
ATOM 6816 N N . LEU A 1 926 ? -11.395 -25.901 31.631 1.00 97.19 926 LEU A N 1
ATOM 6817 C CA . LEU A 1 926 ? -12.633 -26.684 31.676 1.00 97.19 926 LEU A CA 1
ATOM 6818 C C . LEU A 1 926 ? -12.899 -27.209 33.090 1.00 97.19 926 LEU A C 1
ATOM 6820 O O . LEU A 1 926 ? -14.014 -27.088 33.593 1.00 97.19 926 LEU A O 1
ATOM 6824 N N . HIS A 1 927 ? -11.861 -27.712 33.761 1.00 97.00 927 HIS A N 1
ATOM 6825 C CA . HIS A 1 927 ? -11.951 -28.187 35.134 1.00 97.00 927 HIS A CA 1
ATOM 6826 C C . HIS A 1 927 ? -12.387 -27.066 36.089 1.00 97.00 927 HIS A C 1
ATOM 6828 O O . HIS A 1 927 ? -13.330 -27.229 36.864 1.00 97.00 927 HIS A O 1
ATOM 6834 N N . ALA A 1 928 ? -11.751 -25.893 36.001 1.00 95.00 928 ALA A N 1
ATOM 6835 C CA . ALA A 1 928 ? -12.134 -24.733 36.797 1.00 95.00 928 ALA A CA 1
ATOM 6836 C C . ALA A 1 928 ? -13.579 -24.293 36.513 1.00 95.00 928 ALA A C 1
ATOM 6838 O O . ALA A 1 928 ? -14.328 -24.033 37.452 1.00 95.00 928 ALA A O 1
ATOM 6839 N N . ALA A 1 929 ? -13.988 -24.257 35.245 1.00 95.12 929 ALA A N 1
ATOM 6840 C CA . ALA A 1 929 ? -15.316 -23.803 34.853 1.00 95.12 929 ALA A CA 1
ATOM 6841 C C . ALA A 1 929 ? -16.445 -24.719 35.338 1.00 95.12 929 ALA A C 1
ATOM 6843 O O . ALA A 1 929 ? -17.455 -24.212 35.826 1.00 95.12 929 ALA A O 1
ATOM 6844 N N . TRP A 1 930 ? -16.290 -26.037 35.211 1.00 95.81 930 TRP A N 1
ATOM 6845 C CA . TRP A 1 930 ? -17.370 -26.995 35.467 1.00 95.81 930 TRP A CA 1
ATOM 6846 C C . TRP A 1 930 ? -17.356 -27.582 36.883 1.00 95.81 930 TRP A C 1
ATOM 6848 O O . TRP A 1 930 ? -18.421 -27.773 37.478 1.00 95.81 930 TRP A O 1
ATOM 6858 N N . PHE A 1 931 ? -16.169 -27.830 37.444 1.00 95.38 931 PHE A N 1
ATOM 6859 C CA . PHE A 1 931 ? -16.021 -28.636 38.660 1.00 95.38 931 PHE A CA 1
ATOM 6860 C C . PHE A 1 931 ? -15.675 -27.823 39.912 1.00 95.38 931 PHE A C 1
ATOM 6862 O O . PHE A 1 931 ? -15.983 -28.265 41.017 1.00 95.38 931 PHE A O 1
ATOM 6869 N N . ARG A 1 932 ? -15.095 -26.619 39.785 1.00 93.00 932 ARG A N 1
ATOM 6870 C CA . ARG A 1 932 ? -14.844 -25.746 40.948 1.00 93.00 932 ARG A CA 1
ATOM 6871 C C . ARG A 1 932 ? -16.078 -24.924 41.323 1.00 93.00 932 ARG A C 1
ATOM 6873 O O . ARG A 1 932 ? -16.871 -24.541 40.466 1.00 93.00 932 ARG A O 1
ATOM 6880 N N . ALA A 1 933 ? -16.220 -24.628 42.613 1.00 86.88 933 ALA A N 1
ATOM 6881 C CA . ALA A 1 933 ? -17.267 -23.738 43.104 1.00 86.88 933 ALA A CA 1
ATOM 6882 C C . ALA A 1 933 ? -17.005 -22.277 42.673 1.00 86.88 933 ALA A C 1
ATOM 6884 O O . ALA A 1 933 ? -15.843 -21.867 42.586 1.00 86.88 933 ALA A O 1
ATOM 6885 N N . PRO A 1 934 ? -18.059 -21.484 42.400 1.00 82.75 934 PRO A N 1
ATOM 6886 C CA . PRO A 1 934 ? -17.910 -20.060 42.122 1.00 82.75 934 PRO A CA 1
ATOM 6887 C C . PRO A 1 934 ? -17.386 -19.308 43.366 1.00 82.75 934 PRO A C 1
ATOM 6889 O O . PRO A 1 934 ? -17.715 -19.702 44.487 1.00 82.75 934 PRO A O 1
ATOM 6892 N N . PRO A 1 935 ? -16.608 -18.220 43.201 1.00 80.94 935 PRO A N 1
ATOM 6893 C CA . PRO A 1 935 ? -16.106 -17.425 44.324 1.00 80.94 935 PRO A CA 1
ATOM 6894 C C . PRO A 1 935 ? -17.233 -16.888 45.221 1.00 80.94 935 PRO A C 1
ATOM 6896 O O . PRO A 1 935 ? -18.286 -16.478 44.723 1.00 80.94 935 PRO A O 1
ATOM 6899 N N . ALA A 1 936 ? -17.000 -16.839 46.537 1.00 71.00 936 ALA A N 1
ATOM 6900 C CA . ALA A 1 936 ? -17.935 -16.236 47.487 1.00 71.00 936 ALA A CA 1
ATOM 6901 C C . ALA A 1 936 ? -18.173 -14.755 47.132 1.00 71.00 936 ALA A C 1
ATOM 6903 O O . ALA A 1 936 ? -17.225 -13.997 46.943 1.00 71.00 936 ALA A O 1
ATOM 6904 N N . GLY A 1 937 ? -19.440 -14.351 46.988 1.00 66.75 937 GLY A N 1
ATOM 6905 C CA . GLY A 1 937 ? -19.812 -12.994 46.562 1.00 66.75 937 GLY A CA 1
ATOM 6906 C C . GLY A 1 937 ? -19.848 -12.768 45.044 1.00 66.75 937 GLY A C 1
ATOM 6907 O O . GLY A 1 937 ? -20.074 -11.640 44.606 1.00 66.75 937 GLY A O 1
ATOM 6908 N N . ALA A 1 938 ? -19.671 -13.808 44.218 1.00 66.12 938 ALA A N 1
ATOM 6909 C CA . ALA A 1 938 ? -19.877 -13.695 42.776 1.00 66.12 938 ALA A CA 1
ATOM 6910 C C . ALA A 1 938 ? -21.311 -13.221 42.476 1.00 66.12 938 ALA A C 1
ATOM 6912 O O . ALA A 1 938 ? -22.288 -13.883 42.830 1.00 66.12 938 ALA A O 1
ATOM 6913 N N . ALA A 1 939 ? -21.436 -12.065 41.817 1.00 60.56 939 ALA A N 1
ATOM 6914 C CA . ALA A 1 939 ? -22.726 -11.442 41.542 1.00 60.56 939 ALA A CA 1
ATOM 6915 C C . ALA A 1 939 ? -23.695 -12.409 40.832 1.00 60.56 939 ALA A C 1
ATOM 6917 O O . ALA A 1 939 ? -23.332 -13.044 39.828 1.00 60.56 939 ALA A O 1
ATOM 6918 N N . LYS A 1 940 ? -24.948 -12.461 41.316 1.00 62.22 940 LYS A N 1
ATOM 6919 C CA . LYS A 1 940 ? -26.107 -13.071 40.638 1.00 62.22 940 LYS A CA 1
ATOM 6920 C C . LYS A 1 940 ? -26.482 -12.230 39.402 1.00 62.22 940 LYS A C 1
ATOM 6922 O O . LYS A 1 940 ? -27.498 -11.547 39.383 1.00 62.22 940 LYS A O 1
ATOM 6927 N N . GLY A 1 941 ? -25.591 -12.185 38.413 1.00 62.09 941 GLY A N 1
ATOM 6928 C CA . GLY A 1 941 ? -25.824 -11.545 37.117 1.00 62.09 941 GLY A CA 1
ATOM 6929 C C . GLY A 1 941 ? -26.671 -12.419 36.188 1.00 62.09 941 GLY A C 1
ATOM 6930 O O . GLY A 1 941 ? -27.163 -13.472 36.591 1.00 62.09 941 GLY A O 1
ATOM 6931 N N . ARG A 1 942 ? -26.818 -12.007 34.920 1.00 64.44 942 ARG A N 1
ATOM 6932 C CA . ARG A 1 942 ? -27.452 -12.846 33.886 1.00 64.44 942 ARG A CA 1
ATOM 6933 C C . ARG A 1 942 ? -26.748 -14.202 33.819 1.00 64.44 942 ARG A C 1
ATOM 6935 O O . ARG A 1 942 ? -25.522 -14.244 33.761 1.00 64.44 942 ARG A O 1
ATOM 6942 N N . HIS A 1 943 ? -27.534 -15.277 33.781 1.00 77.06 943 HIS A N 1
ATOM 6943 C CA . HIS A 1 943 ? -27.004 -16.625 33.594 1.00 77.06 943 HIS A CA 1
ATOM 6944 C C . HIS A 1 943 ? -26.266 -16.744 32.254 1.00 77.06 943 HIS A C 1
ATOM 6946 O O . HIS A 1 943 ? -25.155 -17.235 32.216 1.00 77.06 943 HIS A O 1
ATOM 6952 N N . GLU A 1 944 ? -26.796 -16.203 31.158 1.00 90.31 944 GLU A N 1
ATOM 6953 C CA . GLU A 1 944 ? -26.171 -16.369 29.840 1.00 90.31 944 GLU A CA 1
ATOM 6954 C C . GLU A 1 944 ? -26.067 -15.049 29.063 1.00 90.31 944 GLU A C 1
ATOM 6956 O O . GLU A 1 944 ? -26.746 -14.053 29.367 1.00 90.31 944 GLU A O 1
ATOM 6961 N N . ALA A 1 945 ? -25.197 -15.046 28.048 1.00 89.88 945 ALA A N 1
ATOM 6962 C CA . ALA A 1 945 ? -25.048 -13.932 27.122 1.00 89.88 945 ALA A CA 1
ATOM 6963 C C . ALA A 1 945 ? -26.365 -13.629 26.382 1.00 89.88 945 ALA A C 1
ATOM 6965 O O . ALA A 1 945 ? -27.270 -14.458 26.277 1.00 89.88 945 ALA A O 1
ATOM 6966 N N . LYS A 1 946 ? -26.488 -12.411 25.841 1.00 92.00 946 LYS A N 1
ATOM 6967 C CA . LYS A 1 946 ? -27.620 -12.043 24.972 1.00 92.00 946 LYS A CA 1
ATOM 6968 C C . LYS A 1 946 ? -27.724 -13.018 23.788 1.00 92.00 946 LYS A C 1
ATOM 6970 O O . LYS A 1 946 ? -26.701 -13.442 23.257 1.00 92.00 946 LYS A O 1
ATOM 6975 N N . SER A 1 947 ? -28.937 -13.292 23.306 1.00 91.38 947 SER A N 1
ATOM 6976 C CA . SER A 1 947 ? -29.170 -14.250 22.211 1.00 91.38 947 SER A CA 1
ATOM 6977 C C . SER A 1 947 ? -28.393 -13.918 20.931 1.00 91.38 947 SER A C 1
ATOM 6979 O O . SER A 1 947 ? -27.921 -14.823 20.254 1.00 91.38 947 SER A O 1
ATOM 6981 N N . SER A 1 948 ? -28.189 -12.629 20.634 1.00 91.06 948 SER A N 1
ATOM 6982 C CA . SER A 1 948 ? -27.376 -12.160 19.499 1.00 91.06 948 SER A CA 1
ATOM 6983 C C . SER A 1 948 ? -25.892 -12.532 19.592 1.00 91.06 948 SER A C 1
ATOM 6985 O O . SER A 1 948 ? -25.215 -12.585 18.570 1.00 91.06 948 SER A O 1
ATOM 6987 N N . LEU A 1 949 ? -25.389 -12.792 20.800 1.00 95.12 949 LEU A N 1
ATOM 6988 C CA . LEU A 1 949 ? -24.025 -13.249 21.065 1.00 95.12 949 LEU A CA 1
ATOM 6989 C C . LEU A 1 949 ? -23.950 -14.767 21.231 1.00 95.12 949 LEU A C 1
ATOM 6991 O O . LEU A 1 949 ? -22.956 -15.373 20.8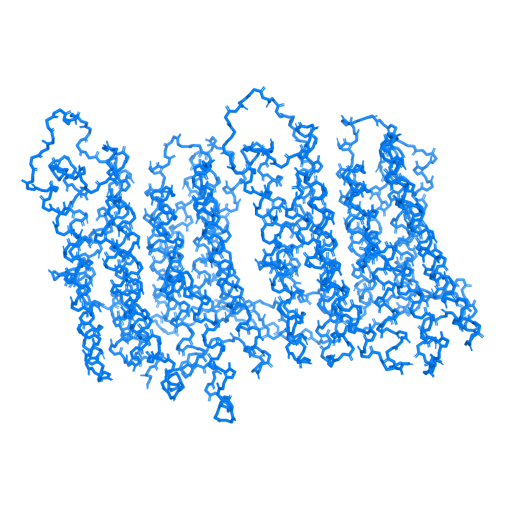51 1.00 95.12 949 LEU A O 1
ATOM 6995 N N . LEU A 1 950 ? -24.978 -15.382 21.819 1.00 96.12 950 LEU A N 1
ATOM 6996 C CA . LEU A 1 950 ? -24.990 -16.812 22.114 1.00 96.12 950 LEU A CA 1
ATOM 6997 C C . LEU A 1 950 ? -25.204 -17.671 20.861 1.00 96.12 950 LEU A C 1
ATOM 6999 O O . LEU A 1 950 ? -24.467 -18.633 20.660 1.00 96.12 950 LEU A O 1
ATOM 7003 N N . TRP A 1 951 ? -26.178 -17.324 20.012 1.00 96.56 951 TRP A N 1
ATOM 7004 C CA . TRP A 1 951 ? -26.510 -18.123 18.827 1.00 96.56 951 TRP A CA 1
ATOM 7005 C C . TRP A 1 951 ? -25.326 -18.310 17.871 1.00 96.56 951 TRP A C 1
ATOM 7007 O O . TRP A 1 951 ? -25.037 -19.458 17.538 1.00 96.56 951 TRP A O 1
ATOM 7017 N N . PRO A 1 952 ? -24.581 -17.252 17.482 1.00 96.94 952 PRO A N 1
ATOM 7018 C CA . PRO A 1 952 ? -23.380 -17.412 16.664 1.00 96.94 952 PRO A CA 1
ATOM 7019 C C . PRO A 1 952 ? -22.357 -18.384 17.264 1.00 96.94 952 PRO A C 1
ATOM 7021 O O . PRO A 1 952 ? -21.803 -19.210 16.545 1.00 96.94 952 PRO A O 1
ATOM 7024 N N . THR A 1 953 ? -22.145 -18.322 18.583 1.00 97.88 953 THR A N 1
ATOM 7025 C CA . THR A 1 953 ? -21.218 -19.198 19.316 1.00 97.88 953 THR A CA 1
ATOM 7026 C C . THR A 1 953 ? -21.658 -20.660 19.296 1.00 97.88 953 THR A C 1
ATOM 7028 O O . THR A 1 953 ? -20.833 -21.552 19.105 1.00 97.88 953 THR A O 1
ATOM 7031 N N . LEU A 1 954 ? -22.952 -20.921 19.495 1.00 98.12 954 LEU A N 1
ATOM 7032 C CA . LEU A 1 954 ? -23.494 -22.280 19.486 1.00 98.12 954 LEU A CA 1
ATOM 7033 C C . LEU A 1 954 ? -23.483 -22.886 18.083 1.00 98.12 954 LEU A C 1
ATOM 7035 O O . LEU A 1 954 ? -23.136 -24.054 17.936 1.00 98.12 954 LEU A O 1
ATOM 7039 N N . VAL A 1 955 ? -23.789 -22.093 17.052 1.00 97.88 955 VAL A N 1
ATOM 7040 C CA . VAL A 1 955 ? -23.722 -22.536 15.652 1.00 97.88 955 VAL A CA 1
ATOM 7041 C C . VAL A 1 955 ? -22.301 -22.974 15.295 1.00 97.88 955 VAL A C 1
ATOM 7043 O O . VAL A 1 955 ? -22.117 -24.053 14.739 1.00 97.88 955 VAL A O 1
ATOM 7046 N N . THR A 1 956 ? -21.274 -22.202 15.656 1.00 97.31 956 THR A N 1
ATOM 7047 C CA . THR A 1 956 ? -19.883 -22.560 15.324 1.00 97.31 956 THR A CA 1
ATOM 7048 C C . THR A 1 956 ? -19.366 -23.739 16.152 1.00 97.31 956 THR A C 1
ATOM 7050 O O . THR A 1 956 ? -18.586 -24.552 15.650 1.00 97.31 956 THR A O 1
ATOM 7053 N N . ALA A 1 957 ? -19.844 -23.900 17.390 1.00 98.12 957 ALA A N 1
ATOM 7054 C CA . ALA A 1 957 ? -19.586 -25.101 18.180 1.00 98.12 957 ALA A CA 1
ATOM 7055 C C . ALA A 1 957 ? -20.230 -26.343 17.547 1.00 98.12 957 ALA A C 1
ATOM 7057 O O . ALA A 1 957 ? -19.561 -27.361 17.392 1.00 98.12 957 ALA A O 1
ATOM 7058 N N . ALA A 1 958 ? -21.489 -26.251 17.112 1.00 97.94 958 ALA A N 1
ATOM 7059 C CA . ALA A 1 958 ? -22.178 -27.340 16.426 1.00 97.94 958 ALA A CA 1
ATOM 7060 C C . ALA A 1 958 ? -21.458 -27.729 15.127 1.00 97.94 958 ALA A C 1
ATOM 7062 O O . ALA A 1 958 ? -21.213 -28.911 14.905 1.00 97.94 958 ALA A O 1
ATOM 7063 N N . LEU A 1 959 ? -21.018 -26.750 14.326 1.00 96.25 959 LEU A N 1
ATOM 7064 C CA . LEU A 1 959 ? -20.212 -27.000 13.124 1.00 96.25 959 LEU A CA 1
ATOM 7065 C C . LEU A 1 959 ? -18.916 -27.770 13.432 1.00 96.25 959 LEU A C 1
ATOM 7067 O O . LEU A 1 959 ? -18.518 -28.619 12.643 1.00 96.25 959 LEU A O 1
ATOM 7071 N N . THR A 1 960 ? -18.285 -27.540 14.589 1.00 96.62 960 THR A N 1
ATOM 7072 C CA . THR A 1 960 ? -17.083 -28.294 15.007 1.00 96.62 960 THR A CA 1
ATOM 7073 C C . THR A 1 960 ? -17.370 -29.789 15.190 1.00 96.62 960 THR A C 1
ATOM 7075 O O . THR A 1 960 ? -16.511 -30.620 14.895 1.00 96.62 960 THR A O 1
ATOM 7078 N N . VAL A 1 961 ? -18.562 -30.141 15.677 1.00 97.50 961 VAL A N 1
ATOM 7079 C CA . VAL A 1 961 ? -18.982 -31.538 15.867 1.00 97.50 961 VAL A CA 1
ATOM 7080 C C . VAL A 1 961 ? -19.476 -32.134 14.552 1.00 97.50 961 VAL A C 1
ATOM 7082 O O . VAL A 1 961 ? -19.061 -33.227 14.187 1.00 97.50 961 VAL A O 1
ATOM 7085 N N . ILE A 1 962 ? -20.316 -31.400 13.815 1.00 96.12 962 ILE A N 1
ATOM 7086 C CA . ILE A 1 962 ? -20.894 -31.836 12.536 1.00 96.12 962 ILE A CA 1
ATOM 7087 C C . ILE A 1 962 ? -19.784 -32.177 11.541 1.00 96.12 962 ILE A C 1
ATOM 7089 O O . ILE A 1 962 ? -19.808 -33.251 10.958 1.00 96.12 962 ILE A O 1
ATOM 7093 N N . LEU A 1 963 ? -18.775 -31.319 11.389 1.00 94.31 963 LEU A N 1
ATOM 7094 C CA . LEU A 1 963 ? -17.675 -31.581 10.456 1.00 94.31 963 LEU A CA 1
ATOM 7095 C C . LEU A 1 963 ? -16.757 -32.729 10.896 1.00 94.31 963 LEU A C 1
ATOM 7097 O O . LEU A 1 963 ? -16.053 -33.287 10.063 1.00 94.31 963 LEU A O 1
ATOM 7101 N N . GLY A 1 964 ? -16.755 -33.088 12.182 1.00 94.00 964 GLY A N 1
ATOM 7102 C CA . GLY A 1 964 ? -16.052 -34.276 12.661 1.00 94.00 964 GLY A CA 1
ATOM 7103 C C . GLY A 1 964 ? -16.849 -35.564 12.439 1.00 94.00 964 GLY A C 1
ATOM 7104 O O . GLY A 1 964 ? -16.286 -36.554 11.988 1.00 94.00 964 GLY A O 1
ATOM 7105 N N . LEU A 1 965 ? -18.161 -35.545 12.701 1.00 95.00 965 LEU A N 1
ATOM 7106 C CA . LEU A 1 965 ? -19.052 -36.697 12.503 1.00 95.00 965 LEU A CA 1
ATOM 7107 C C . LEU A 1 965 ? -19.306 -37.006 11.024 1.00 95.00 965 LEU A C 1
ATOM 7109 O O . LEU A 1 965 ? -19.343 -38.168 10.638 1.00 95.00 965 LEU A O 1
ATOM 7113 N N . PHE A 1 966 ? -19.469 -35.971 10.201 1.00 93.94 966 PHE A N 1
ATOM 7114 C CA . PHE A 1 966 ? -19.756 -36.076 8.769 1.00 93.94 966 PHE A CA 1
ATOM 7115 C C . PHE A 1 966 ? -18.518 -35.777 7.919 1.00 93.94 966 PHE A C 1
ATOM 7117 O O . PHE A 1 966 ? -18.638 -35.240 6.820 1.00 93.94 966 PHE A O 1
ATOM 7124 N N . ALA A 1 967 ? -17.325 -36.099 8.428 1.00 90.88 967 ALA A N 1
ATOM 7125 C CA . ALA A 1 967 ? -16.065 -35.805 7.752 1.00 90.88 967 ALA A CA 1
ATOM 7126 C C . ALA A 1 967 ? -15.972 -36.451 6.359 1.00 90.88 967 ALA A C 1
ATOM 7128 O O . ALA A 1 967 ? -15.417 -35.844 5.457 1.00 90.88 967 ALA A O 1
ATOM 7129 N N . SER A 1 968 ? -16.562 -37.633 6.164 1.00 87.12 968 SER A N 1
ATOM 7130 C CA . SER A 1 968 ? -16.587 -38.354 4.883 1.00 87.12 968 SER A CA 1
ATOM 7131 C C . SER A 1 968 ? -17.735 -37.951 3.945 1.00 87.12 968 SER A C 1
ATOM 7133 O O . SER A 1 968 ? -17.951 -38.599 2.924 1.00 87.12 968 SER A O 1
ATOM 7135 N N . SER A 1 969 ? -18.522 -36.925 4.288 1.00 89.06 969 SER A N 1
ATOM 7136 C CA . SER A 1 969 ? -19.607 -36.454 3.422 1.00 89.06 969 SER A CA 1
ATOM 7137 C C . SER A 1 969 ? -19.048 -35.776 2.161 1.00 89.06 969 SER A C 1
ATOM 7139 O O . SER A 1 969 ? -18.096 -35.010 2.286 1.00 89.06 969 SER A O 1
ATOM 7141 N N . PRO A 1 970 ? -19.671 -35.924 0.974 1.00 80.44 970 PRO A N 1
ATOM 7142 C CA . PRO A 1 970 ? -19.179 -35.322 -0.274 1.00 80.44 970 PRO A CA 1
ATOM 7143 C C . PRO A 1 970 ? -19.007 -33.797 -0.234 1.00 80.44 970 PRO A C 1
ATOM 7145 O O . PRO A 1 970 ? -18.202 -33.230 -0.965 1.00 80.44 970 PRO A O 1
ATOM 7148 N N . VAL A 1 971 ? -19.775 -33.119 0.623 1.00 78.50 971 VAL A N 1
ATOM 7149 C CA . VAL A 1 971 ? -19.718 -31.660 0.811 1.00 78.50 971 VAL A CA 1
ATOM 7150 C C . VAL A 1 971 ? -18.799 -31.241 1.964 1.00 78.50 971 VAL A C 1
ATOM 7152 O O . VAL A 1 971 ? -18.705 -30.054 2.282 1.00 78.50 971 VAL A O 1
ATOM 7155 N N . ALA A 1 972 ? -18.156 -32.195 2.641 1.00 88.69 972 ALA A N 1
ATOM 7156 C CA . ALA A 1 972 ? -17.284 -31.915 3.766 1.00 88.69 972 ALA A CA 1
ATOM 7157 C C . ALA A 1 972 ? -15.940 -31.328 3.300 1.00 88.69 972 ALA A C 1
ATOM 7159 O O . ALA A 1 972 ? -15.437 -31.668 2.228 1.00 88.69 972 ALA A O 1
ATOM 7160 N N . PRO A 1 973 ? -15.295 -30.496 4.138 1.00 91.38 973 PRO A N 1
ATOM 7161 C CA . PRO A 1 973 ? -13.971 -29.952 3.848 1.00 91.38 973 PRO A CA 1
ATOM 7162 C C . PRO A 1 973 ? -12.893 -31.015 3.608 1.00 91.38 973 PRO A C 1
ATOM 7164 O O . PRO A 1 973 ? -11.928 -30.732 2.908 1.00 91.38 973 PRO A O 1
ATOM 7167 N N . LEU A 1 974 ? -13.032 -32.212 4.193 1.00 93.44 974 LEU A N 1
ATOM 7168 C CA . LEU A 1 974 ? -12.082 -33.312 4.011 1.00 93.44 974 LEU A CA 1
ATOM 7169 C C . LEU A 1 974 ? -12.099 -33.833 2.573 1.00 93.44 974 LEU A C 1
ATOM 7171 O O . LEU A 1 974 ? -11.049 -33.864 1.948 1.00 93.44 974 LEU A O 1
ATOM 7175 N N . THR A 1 975 ? -13.274 -34.161 2.029 1.00 89.88 975 THR A N 1
ATOM 7176 C CA . THR A 1 975 ? -13.413 -34.622 0.637 1.00 89.88 975 THR A CA 1
ATOM 7177 C C . THR A 1 975 ? -12.932 -33.566 -0.355 1.00 89.88 975 THR A C 1
ATOM 7179 O O . THR A 1 975 ? -12.282 -33.881 -1.346 1.00 89.88 975 THR A O 1
ATOM 7182 N N . TRP A 1 976 ? -13.174 -32.290 -0.052 1.00 88.56 976 TRP A N 1
ATOM 7183 C CA . TRP A 1 976 ? -12.623 -31.181 -0.828 1.00 88.56 976 TRP A CA 1
ATOM 7184 C C . TRP A 1 976 ? -11.092 -31.102 -0.757 1.00 88.56 976 TRP A C 1
ATOM 7186 O O . TRP A 1 976 ? -10.442 -30.874 -1.772 1.00 88.56 976 TRP A O 1
ATOM 7196 N N . ALA A 1 977 ? -10.500 -31.313 0.420 1.00 92.06 977 ALA A N 1
ATOM 7197 C CA . ALA A 1 977 ? -9.048 -31.363 0.581 1.00 92.06 977 ALA A CA 1
ATOM 7198 C C . ALA A 1 977 ? -8.420 -32.578 -0.127 1.00 92.06 977 ALA A C 1
ATOM 7200 O O . ALA A 1 977 ? -7.337 -32.449 -0.691 1.00 92.06 977 ALA A O 1
ATOM 7201 N N . GLU A 1 978 ? -9.098 -33.729 -0.123 1.00 91.50 978 GLU A N 1
ATOM 7202 C CA . GLU A 1 978 ? -8.714 -34.931 -0.877 1.00 91.50 978 GLU A CA 1
ATOM 7203 C C . GLU A 1 978 ? -8.728 -34.669 -2.382 1.00 91.50 978 GLU A C 1
ATOM 7205 O O . GLU A 1 978 ? -7.749 -34.978 -3.060 1.00 91.50 978 GLU A O 1
ATOM 7210 N N . TYR A 1 979 ? -9.784 -34.025 -2.885 1.00 86.62 979 TYR A N 1
ATOM 7211 C CA . TYR A 1 979 ? -9.877 -33.611 -4.282 1.00 86.62 979 TYR A CA 1
ATOM 7212 C C . TYR A 1 979 ? -8.726 -32.675 -4.672 1.00 86.62 979 TYR A C 1
ATOM 7214 O O . TYR A 1 979 ? -8.004 -32.968 -5.615 1.00 86.62 979 TYR A O 1
ATOM 7222 N N . ILE A 1 980 ? -8.489 -31.604 -3.906 1.00 86.50 980 ILE A N 1
ATOM 7223 C CA . ILE A 1 980 ? -7.394 -30.653 -4.173 1.00 86.50 980 ILE A CA 1
ATOM 7224 C C . ILE A 1 980 ? -6.040 -31.374 -4.198 1.00 86.50 980 ILE A C 1
ATOM 7226 O O . ILE A 1 980 ? -5.272 -31.234 -5.145 1.00 86.50 980 ILE A O 1
ATOM 7230 N N . ALA A 1 981 ? -5.741 -32.179 -3.175 1.00 86.69 981 ALA A N 1
ATOM 7231 C CA . ALA A 1 981 ? -4.446 -32.844 -3.088 1.00 86.69 981 ALA A CA 1
ATOM 7232 C C . ALA A 1 981 ? -4.220 -33.834 -4.239 1.00 86.69 981 ALA A C 1
ATOM 7234 O O . ALA A 1 981 ? -3.125 -33.877 -4.784 1.00 86.69 981 ALA A O 1
ATOM 7235 N N . THR A 1 982 ? -5.237 -34.612 -4.612 1.00 81.56 982 THR A N 1
ATOM 7236 C CA . THR A 1 982 ? -5.101 -35.661 -5.637 1.00 81.56 982 THR A CA 1
ATOM 7237 C C . THR A 1 982 ? -5.270 -35.168 -7.067 1.00 81.56 982 THR A C 1
ATOM 7239 O O . THR A 1 982 ? -4.832 -35.857 -7.972 1.00 81.56 982 THR A O 1
ATOM 7242 N N . GLN A 1 983 ? -5.924 -34.028 -7.297 1.00 74.19 983 GLN A N 1
ATOM 7243 C CA . GLN A 1 983 ? -6.195 -33.533 -8.652 1.00 74.19 983 GLN A CA 1
ATOM 7244 C C . GLN A 1 983 ? -5.370 -32.295 -9.016 1.00 74.19 983 GLN A C 1
ATOM 7246 O O . GLN A 1 983 ? -5.043 -32.122 -10.184 1.00 74.19 983 GLN A O 1
ATOM 7251 N N . GLU A 1 984 ? -5.034 -31.424 -8.055 1.00 73.00 984 GLU A N 1
ATOM 7252 C CA . GLU A 1 984 ? -4.296 -30.180 -8.340 1.00 73.00 984 GLU A CA 1
ATOM 7253 C C . GLU A 1 984 ? -2.798 -30.287 -8.027 1.00 73.00 984 GLU A C 1
ATOM 7255 O O . GLU A 1 984 ? -1.981 -29.720 -8.750 1.00 73.00 984 GLU A O 1
ATOM 7260 N N . PHE A 1 985 ? -2.420 -30.990 -6.952 1.00 78.81 985 PHE A N 1
ATOM 7261 C CA . PHE A 1 985 ? -1.026 -31.012 -6.480 1.00 78.81 985 PHE A CA 1
ATOM 7262 C C . PHE A 1 985 ? -0.264 -32.295 -6.804 1.00 78.81 985 PHE A C 1
ATOM 7264 O O . PHE A 1 985 ? 0.944 -32.235 -7.019 1.00 78.81 985 PHE A O 1
ATOM 7271 N N . TYR A 1 986 ? -0.951 -33.437 -6.829 1.00 76.62 986 TYR A N 1
ATOM 7272 C CA . TYR A 1 986 ? -0.369 -34.744 -7.147 1.00 76.62 986 TYR A CA 1
ATOM 7273 C C . TYR A 1 986 ? -1.273 -35.507 -8.140 1.00 76.62 986 TYR A C 1
ATOM 7275 O O . TYR A 1 986 ? -1.846 -36.522 -7.733 1.00 76.62 986 TYR A O 1
ATOM 7283 N N . PRO A 1 987 ? -1.467 -34.980 -9.371 1.00 59.03 987 PRO A N 1
ATOM 7284 C CA . PRO A 1 987 ? -2.334 -35.581 -10.390 1.00 59.03 987 PRO A CA 1
ATOM 7285 C C . PRO A 1 987 ? -1.850 -36.941 -10.910 1.00 59.03 987 PRO A C 1
ATOM 7287 O O . PRO A 1 987 ? -0.626 -37.214 -10.855 1.00 59.03 987 PRO A O 1
#

Sequence (987 aa):
MTAAGPITWFASATVLLPLLGAALCFLKGGRFGAAVVLVSCVASAAGAFGLAVALPAGRWAEVPLGGWPAPLGIAWRVDGLSSLFLLTGALISTAVAAFAEPYFQAKGGKALADHFRPHLLMLLAGLNALFLSGDAFNLYVTLEIVSLAAVGLVALDGGRTALMAAMRYLIVAMLGSLAYLLGVALLYGAYGVLDLALLSREIEPGVAPSVALALMTVGLFAKGACFPLHAWLPPAHASAPAPASALLSGLVVKGALYILFRLWVDVFPGALSLDWAAQAVGACGAAAVLWGSLLALRQKRVKPLLAYSTLAQIGYLLMTVPLMLSAADGAAYSGMAFLVVSHAFAKAAMFLAAGSLTYSLGHDRIELIKGTAGWHPVVTFTLAIGGLTLIGLPPSGGFVAKWLLLEAALASGQWWWAVVLLGGSLFAAGYVFRIVSHTLLRNRDRTRRARRLPTRMEVVALLLAVVSSALGLAAAVPLGLLDAAPAEETVAYLSWLPPALILLSSLVPGLIIFLLPEERRRLRTVLNLTGAVVKLVVVGLVLIGVYQGLRFEAAVPFLPGLPLYLRIDALSMLFVTLSASLWLVTTVYAIGYLEGSPHRSRFFGFFSICVTATVGIAMAGNFITFFIFYELLTLSTFPLVVHRGTAKVMRAGYSYLAYSLGGSTALLLGMAWLYALIGTLDFTEAGGTLDAVDVDGNPLPFVLIFILLIGGVGAKAALVPLHGWLPKAMAAPAPVSALLHAVAVVKAGAFGVLRIVYDVFGGTLAQGMGLAAGLAVVAAVTILYGSLRALYQDDLKRRLAYSTVSQVSYIVLGAALLGPVGTIGGLVHLVHQGIMKITLFFCAGNLAETLGIHKVGEMAGVGRRMPWTMAAFSVAALGMIGLPPMAGFVSKWYLGTGALAAGEAWVVAVLLASSLLNAAYFLPILHAAWFRAPPAGAAKGRHEAKSSLLWPTLVTAALTVILGLFASSPVAPLTWAEYIATQEFYP

pLDDT: mean 90.46, std 9.59, range [34.88, 98.44]